Protein AF-A0A432H830-F1 (afdb_monomer)

Foldseek 3Di:
DDDDDDDDDDDDDDDDDDDDDDDDDDDDDDDDDDDDDDDDDDDDDDDDDDDDDDDDDDDDDDDDDDDDDDDDDDDDDDDDDDDDDDDDDDDDDDDDDDDDDDPPPPDPDQQQEAEAEEALQLFLLFAHQLLVQLLVCLVLPGAEYEHEHELFPQCVLVNLVNCVVSNHFYWYWYWADLQVPWIKIWTAQELLSLLLRLQLSQLRFQADDPPPPDDDDPPHDDRDDNLVSVLVRDDRIQIEGADLVSLVSNCVRNDDVNQLRYEYEDELPADDPVSVVVSVVSCVVSVHFYAYHFNAHDQDDDDVLLLLLSQCLVVVHASVVSVVLVVDPPRPDRRGDHHYDDRSVVSCVSCVVPVSNSVSSSVSVVRGDGDDLQDAAAFFQDDDDDPPDDLLNVLVVQLVQLQCVVPVDHDPVLVVLQVVLSVQCVVVVVSRVLVLLLVLVVVCVVVLKFKAKFDLCLLHSSCNSSPNHLHDNVVLVGDNLLQDDPVDPDDGAIEMAIAQVCLVVSVVVCCVVQHVQFKAFAKDQDAQFLLNLLLSLCSNNPHDPVLSVLLSVLDDPHDDPVDPDDAQCNSCPPPVSLVPDPDDPVVSVVSRVSSRSRGGRGNDIDGDQFKMWGGPGRCSSQARWRQDPVRGIYGSHHPVRVVSSSIDIYGRHNDLLSNLLSQLQVVCCVQPVDRDDLSPPDQADQLLLVCLLQLVQFLQFPQNDLLNSLLSVLQSQGGLLSLLLSSLQSDPQCVPPCVSNQQSCLSVVNDQLDALDPLCVVVCPSRSNAQRALQVQLVLLCSQLVDHSSVSSVLLVQLLVCLVVVPPVSLVVSLVVQLVSNVVVVDDSVSSNVVSVRSNSCSPRHHHSRNSSRRSSSSSSLSVSCSPPVLSSLQSCQQSVGGDWDPQVSLLSCVLVVAAEDFAALAPADPQWDQDSVSHIYGHLVLFPPDDPLLSVQSVVQDDAPDPLRSCVRSVDDLVSVLSCLLRCRHCVVVDASVLVNVQCVVSVVVVVVCVVPDDDDDPPDDDSVPPDDDGQDPLSSQVSNCVTNVYRRPDHNCVVVPVVCVVVQADDPVCLLVQAQHKHKHKFAFGDKDWDQDPQGIKIWTWGDDSNGIAIETEDRVCVVVVVCQVSVDDAMKMFIFHWHDDSSRIHGHGPDIHHRDDPVPPDDDPDDPDDDDDD

Sequence (1161 aa):
PMWTPCWCPRLRRLPPADRTRPAIPWIVLPTPPASDRPTSSGLPVATVSRGREGTPSRPLFLLEPTPSSRTPTSIVTERRNGLPPWLANRCSLPCCGSSFSDPRFVVTASRPLLLSLRSWGSMLRGLEPISRLIDEAAGQGWRSIVVAEYLDLGTIVEAARAAKRSELKLLAAAEVDDRCGRSVVAIACDRAGQEELNQLVSRRCLARGDDASCGQNPSQPEPFDLVESLCNGGRSLSLLVRDPMLARQLIDRLGPRSRSRILLEIDRLRDPIAREHRALDAAEQLGLAVIASSRIGMLQPVTRERLDLLESVRCVSTVDRIARDRKNPCAGSISPILAPIPTPDRWQRLYRDLPAALESAARIEREAMAVDFCSRRTIFPPFPVAAGQTPFGLLYEQCHRGLLRRYGSVSRAALERLATELHVIDTMGFVPYFLVVGDIVSEAHRLGIECAGRGSGAASIVSYALGITQVDPIAHRLRFERFLHPDRKDLPDIDIDLCWQGRDRIIDHVYRRYGEDRTAMICTRTALQIRSALREAARAHGLSPGDVDRLSRRLPHRTDGTSGGDSIAELLSGDPALAAISMSPAKRRELLEDAQWLRGRPHHRSIHPGGICIADRPIDQITAVERAARGIIITQFDMYSIEETGLIKIDLLGNRCVSEIGTVRDLIEQRSGKRLDIAAIPEHCDRTARLLQRGDTLGCFQLESPAMRSLLVQMKAGNAQETIQAVALIRPGPSAGGLKDAFCRRARGLEAPDPPHPALASLRGQQRGLLLYEENLMELVALVTGASLAAGDLLRRALARAVRSDSRAELQRLEDQFIADAIGQGFGAGEARQLWQQLQHFGRYSFNKAHAASYGLLAWRSAWLKTHHPAEFLCALFRHHAGMYPFAAFVGEARRLGVPLRLPCVERSADTFILEPDGAIRMPLAMILGSRQTSIESVFAARPFDSPEDLMRRTRIGMSELKEWILAGALDHFEIPRTRLLWRTHTRYRQLDATRGQATTGDLAGVVDEGPPLVELSPRKLLEQEIRLLGAGISAHPMQFHRDLRQRLGCITTREVPRRAGTTIRISGLRIASRHHRIQRGAMGFITIEDEYGTCEVTCFSSIWPRVRRVLLDGSGPLLVEGKVEERLGAMSVIAHSVSMLPIEGQTTEGPQQPGRAVHQ

Nearest PDB structures (foldseek):
  7pu7-assembly1_A  TM=8.489E-01  e=1.216E-60  Mycobacterium tuberculosis
  5lew-assembly1_A  TM=8.663E-01  e=2.156E-50  Mycobacterium tuberculosis H37Rv
  4iqj-assembly1_A  TM=7.258E-01  e=1.735E-56  Thermus aquaticus
  4jom-assembly1_A  TM=8.191E-01  e=8.743E-51  Escherichia coli K-12
  5fkv-assembly1_A  TM=7.712E-01  e=6.997E-53  Escherichia coli K-12

Solvent-accessible surface area (backbone atoms only — not comparable to full-atom values): 66270 Å² total; per-residue (Å²): 135,86,82,88,86,86,89,85,84,82,90,87,90,86,88,83,86,90,86,91,84,84,86,90,84,89,84,87,88,84,85,89,88,85,88,82,89,84,84,90,86,81,90,79,93,80,84,92,85,87,84,84,90,85,86,87,81,89,86,90,85,93,87,88,85,86,87,89,86,86,87,82,89,79,90,87,83,90,89,83,92,88,84,92,89,90,89,87,88,88,89,85,87,87,85,88,88,80,88,83,85,78,95,75,78,81,70,77,82,67,63,49,59,48,46,33,33,30,17,37,56,20,49,50,66,27,76,36,57,50,45,60,58,48,54,48,40,38,74,51,66,42,41,26,39,29,43,28,18,55,75,30,64,45,42,53,58,59,35,38,62,36,25,64,75,60,73,32,46,37,30,54,30,29,32,47,65,50,82,85,76,52,50,33,37,42,32,25,31,41,72,68,7,45,26,45,46,18,39,49,44,17,51,64,42,58,32,71,72,90,68,88,80,71,79,94,62,98,89,66,75,66,78,66,52,52,64,56,51,58,61,78,32,76,83,41,46,37,34,38,28,75,43,67,67,61,50,49,56,44,40,74,72,61,34,83,82,40,37,87,36,40,28,39,50,38,34,90,89,80,58,59,69,83,52,48,53,58,47,51,57,43,22,63,78,69,63,38,47,46,27,64,38,48,59,24,33,29,93,59,93,75,59,69,66,60,54,24,42,42,45,8,55,72,64,79,37,28,29,83,50,40,61,50,42,78,72,41,93,85,50,78,92,71,76,73,88,61,36,53,75,74,38,56,69,56,50,53,65,75,37,62,92,45,52,62,19,52,48,47,43,41,48,50,58,73,68,32,46,66,61,84,46,99,77,54,64,78,40,61,38,74,66,94,68,59,93,95,54,50,67,61,59,51,50,52,54,47,30,57,55,21,37,38,72,75,56,71,65,71,51,70,71,57,52,55,50,39,54,55,50,52,51,52,34,54,78,70,63,43,44,39,52,55,51,51,53,30,50,56,46,49,49,30,56,74,72,71,32,34,69,42,27,25,43,45,40,22,12,31,56,60,33,33,19,53,56,36,16,89,44,62,20,72,84,73,66,39,57,39,47,74,45,58,49,91,89,57,84,71,81,76,60,54,40,32,37,20,12,48,88,43,35,61,63,51,51,57,42,50,31,73,74,63,32,70,61,15,37,33,31,29,19,36,78,43,50,27,45,72,39,52,14,40,42,47,31,36,42,24,72,65,53,52,76,67,57,39,47,58,45,39,69,68,49,63,91,71,77,65,88,91,53,98,80,77,52,64,50,67,69,44,62,90,37,64,66,63,68,72,44,100,61,57,73,63,61,54,48,49,42,32,52,47,14,52,69,40,41,66,44,43,64,46,77,42,77,36,78,30,33,33,34,44,39,77,51,56,34,36,53,78,43,32,34,31,51,43,98,86,69,51,49,24,30,50,32,29,71,87,42,39,53,50,62,17,48,49,66,40,31,58,26,60,28,47,60,44,30,25,56,41,44,24,30,52,45,44,19,74,75,67,81,46,76,64,65,75,82,75,57,69,60,67,43,72,72,36,18,57,37,36,39,68,33,69,26,74,63,19,47,92,38,47,44,72,69,40,19,38,44,30,23,32,35,52,29,49,36,26,72,46,37,17,49,48,69,56,53,76,42,77,57,41,65,69,71,53,51,48,59,53,48,23,32,25,63,65,69,75,38,82,40,61,41,96,45,79,90,44,53,82,49,17,79,85,51,46,24,52,83,61,33,46,64,51,53,12,51,49,42,17,71,45,43,72,46,51,53,52,55,16,40,52,50,49,52,50,50,38,46,26,60,74,70,67,33,61,71,57,48,49,56,53,48,54,50,53,35,52,35,13,43,75,65,70,45,52,77,69,53,38,48,53,56,46,56,46,52,61,60,38,48,78,58,48,33,59,54,30,30,24,43,39,52,11,48,51,22,39,50,40,39,40,40,46,64,76,38,49,47,42,33,49,36,22,33,62,59,59,65,40,59,92,64,52,70,40,55,56,51,52,47,32,59,73,72,70,36,50,71,40,66,24,31,73,81,78,35,47,88,45,48,41,73,45,98,89,48,33,33,33,33,17,54,76,54,38,60,78,62,48,71,70,45,54,50,34,37,69,76,54,63,78,65,95,43,76,66,49,44,44,69,75,39,62,57,52,70,71,44,51,51,43,37,42,58,45,38,23,54,51,88,72,74,56,55,64,60,57,47,52,51,52,52,56,55,51,47,56,50,57,62,60,47,74,80,53,99,71,96,71,82,86,77,88,70,68,90,77,63,74,96,73,84,68,74,50,74,67,58,44,41,56,34,23,36,71,29,57,62,26,45,70,96,48,61,77,59,65,88,40,47,71,59,34,54,75,70,59,37,51,58,59,80,48,49,83,81,37,59,76,36,77,46,35,37,57,24,38,73,62,44,74,53,76,48,80,51,99,83,43,48,29,33,39,36,34,29,34,47,91,77,40,67,45,45,34,40,28,50,44,92,47,23,71,62,40,53,47,50,70,72,79,54,88,71,43,33,31,36,36,25,36,26,43,66,55,66,86,24,69,34,30,44,45,78,45,64,45,68,51,82,59,93,91,68,76,70,77,72,85,77,75,88,74,81,90,72,91,132

Radius of gyration: 38.71 Å; Cα contacts (8 Å, |Δi|>4): 1851; chains: 1; bounding box: 105×106×134 Å

Mean predicted aligned error: 12.81 Å

Structure (mmCIF, N/CA/C/O backbone):
data_AF-A0A432H830-F1
#
_entry.id   AF-A0A432H830-F1
#
loop_
_atom_site.group_PDB
_atom_site.id
_atom_site.type_symbol
_atom_site.label_atom_id
_atom_site.label_alt_id
_atom_site.label_comp_id
_atom_site.label_asym_id
_atom_site.label_entity_id
_atom_site.label_seq_id
_atom_site.pdbx_PDB_ins_code
_atom_site.Cartn_x
_atom_site.Cartn_y
_atom_site.Cartn_z
_atom_site.occupancy
_atom_site.B_iso_or_equiv
_atom_site.auth_seq_id
_atom_site.auth_comp_id
_atom_site.auth_asym_id
_atom_site.auth_atom_id
_atom_site.pdbx_PDB_model_num
ATOM 1 N N . PRO A 1 1 ? -46.496 -8.179 -18.570 1.00 26.42 1 PRO A N 1
ATOM 2 C CA . PRO A 1 1 ? -46.035 -8.082 -19.979 1.00 26.42 1 PRO A CA 1
ATOM 3 C C . PRO A 1 1 ? -44.658 -8.760 -20.129 1.00 26.42 1 PRO A C 1
ATOM 5 O O . PRO A 1 1 ? -43.700 -8.300 -19.525 1.00 26.42 1 PRO A O 1
ATOM 8 N N . MET A 1 2 ? -44.539 -9.967 -20.693 1.00 22.11 2 MET A N 1
ATOM 9 C CA . MET A 1 2 ? -44.842 -10.355 -22.088 1.00 22.11 2 MET A CA 1
ATOM 10 C C . MET A 1 2 ? -44.015 -9.547 -23.113 1.00 22.11 2 MET A C 1
ATOM 12 O O . MET A 1 2 ? -44.051 -8.325 -23.043 1.00 22.11 2 MET A O 1
ATOM 16 N N . TRP A 1 3 ? -43.289 -10.150 -24.067 1.00 21.94 3 TRP A N 1
ATOM 17 C CA . TRP A 1 3 ? -43.213 -11.577 -24.455 1.00 21.94 3 TRP A CA 1
ATOM 18 C C . TRP A 1 3 ? -41.838 -11.971 -25.043 1.00 21.94 3 TRP A C 1
ATOM 20 O O . TRP A 1 3 ? -40.965 -11.132 -25.242 1.00 21.94 3 TRP A O 1
ATOM 30 N N . THR A 1 4 ? -41.664 -13.272 -25.289 1.00 24.34 4 THR A N 1
ATOM 31 C CA . THR A 1 4 ? -40.488 -13.940 -25.886 1.00 24.34 4 THR A CA 1
ATOM 32 C C . THR A 1 4 ? -40.336 -13.639 -27.396 1.00 24.34 4 THR A C 1
ATOM 34 O O . THR A 1 4 ? -41.284 -13.152 -28.013 1.00 24.34 4 THR A O 1
ATOM 37 N N . PRO A 1 5 ? -39.187 -13.966 -28.029 1.00 35.09 5 PRO A N 1
ATOM 38 C CA . PRO A 1 5 ? -39.113 -15.272 -28.704 1.00 35.09 5 PRO A CA 1
ATOM 39 C C . PRO A 1 5 ? -37.775 -16.025 -28.542 1.00 35.09 5 PRO A C 1
ATOM 41 O O . PRO A 1 5 ? -36.713 -15.445 -28.336 1.00 35.09 5 PRO A O 1
ATOM 44 N N . CYS A 1 6 ? -37.840 -17.352 -28.664 1.00 21.75 6 CYS A N 1
ATOM 45 C CA . CYS A 1 6 ? -36.680 -18.245 -28.791 1.00 21.75 6 CYS A CA 1
ATOM 46 C C . CYS A 1 6 ? -36.353 -18.503 -30.276 1.00 21.75 6 CYS A C 1
ATOM 48 O O . CYS A 1 6 ? -37.133 -18.114 -31.137 1.00 21.75 6 CYS A O 1
ATOM 50 N N . TRP A 1 7 ? -35.313 -19.295 -30.566 1.00 21.91 7 TRP A N 1
ATOM 51 C CA . TRP A 1 7 ? -35.449 -20.518 -31.388 1.00 21.91 7 TRP A CA 1
ATOM 52 C C . TRP A 1 7 ? -34.262 -21.471 -31.145 1.00 21.91 7 TRP A C 1
ATOM 54 O O . TRP A 1 7 ? -33.253 -21.077 -30.565 1.00 21.91 7 TRP A O 1
ATOM 64 N N . CYS A 1 8 ? -34.414 -22.752 -31.499 1.00 22.39 8 CYS A N 1
ATOM 65 C CA . CYS A 1 8 ? -33.471 -23.831 -31.170 1.00 22.39 8 CYS A CA 1
ATOM 66 C C . CYS A 1 8 ? -33.657 -25.034 -32.122 1.00 22.39 8 CYS A C 1
ATOM 68 O O . CYS A 1 8 ? -34.808 -25.381 -32.403 1.00 22.39 8 CYS A O 1
ATOM 70 N N . PRO A 1 9 ? -32.588 -25.730 -32.563 1.00 28.80 9 PRO A N 1
ATOM 71 C CA . PRO A 1 9 ? -32.686 -27.045 -33.188 1.00 28.80 9 PRO A CA 1
ATOM 72 C C . PRO A 1 9 ? -32.330 -28.207 -32.237 1.00 28.80 9 PRO A C 1
ATOM 74 O O . PRO A 1 9 ? -31.299 -28.237 -31.570 1.00 28.80 9 PRO A O 1
ATOM 77 N N . ARG A 1 10 ? -33.217 -29.206 -32.245 1.00 23.28 10 ARG A N 1
ATOM 78 C CA . ARG A 1 10 ? -33.180 -30.501 -31.534 1.00 23.28 10 ARG A CA 1
ATOM 79 C C . ARG A 1 10 ? -31.910 -31.322 -31.863 1.00 23.28 10 ARG A C 1
ATOM 81 O O . ARG A 1 10 ? -31.461 -31.306 -32.999 1.00 23.28 10 ARG A O 1
ATOM 88 N N . LEU A 1 11 ? -31.264 -32.011 -30.911 1.00 24.52 11 LEU A N 1
ATOM 89 C CA . LEU A 1 11 ? -31.640 -33.313 -30.307 1.00 24.52 11 LEU A CA 1
ATOM 90 C C . LEU A 1 11 ? -31.808 -34.482 -31.311 1.00 24.52 11 LEU A C 1
ATOM 92 O O . LEU A 1 11 ? -32.831 -34.521 -31.994 1.00 24.52 11 LEU A O 1
ATOM 96 N N . ARG A 1 12 ? -30.919 -35.504 -31.264 1.00 24.02 12 ARG A N 1
ATOM 97 C CA . ARG A 1 12 ? -31.239 -36.947 -31.013 1.00 24.02 12 ARG A CA 1
ATOM 98 C C . ARG A 1 12 ? -30.065 -37.938 -31.263 1.00 24.02 12 ARG A C 1
ATOM 100 O O . ARG A 1 12 ? -29.185 -37.664 -32.062 1.00 24.02 12 ARG A O 1
ATOM 107 N N . ARG A 1 13 ? -30.198 -39.139 -30.659 1.00 24.23 13 ARG A N 1
ATOM 108 C CA . ARG A 1 13 ? -29.487 -40.438 -30.867 1.00 24.23 13 ARG A CA 1
ATOM 109 C C . ARG A 1 13 ? -28.076 -40.646 -30.264 1.00 24.23 13 ARG A C 1
ATOM 111 O O . ARG A 1 13 ? -27.069 -40.415 -30.914 1.00 24.23 13 ARG A O 1
ATOM 118 N N . LEU A 1 14 ? -28.061 -41.310 -29.101 1.00 35.00 14 LEU A N 1
ATOM 119 C CA . LEU A 1 14 ? -27.130 -42.398 -28.743 1.00 35.00 14 LEU A CA 1
ATOM 120 C C . LEU A 1 14 ? -27.963 -43.587 -28.224 1.00 35.00 14 LEU A C 1
ATOM 122 O O . LEU A 1 14 ? -28.875 -43.366 -27.423 1.00 35.00 14 LEU A O 1
ATOM 126 N N . PRO A 1 15 ? -27.756 -44.802 -28.759 1.00 32.00 15 PRO A N 1
ATOM 127 C CA . PRO A 1 15 ? -27.779 -46.041 -27.947 1.00 32.00 15 PRO A CA 1
ATOM 128 C C . PRO A 1 15 ? -26.828 -47.153 -28.492 1.00 32.00 15 PRO A C 1
ATOM 130 O O . PRO A 1 15 ? -26.396 -47.037 -29.639 1.00 32.00 15 PRO A O 1
ATOM 133 N N . PRO A 1 16 ? -26.628 -48.312 -27.816 1.00 41.44 16 PRO A N 1
ATOM 134 C CA . PRO A 1 16 ? -26.633 -48.621 -26.370 1.00 41.44 16 PRO A CA 1
ATOM 135 C C . PRO A 1 16 ? -25.470 -49.583 -25.938 1.00 41.44 16 PRO A C 1
ATOM 137 O O . PRO A 1 16 ? -24.534 -49.804 -26.696 1.00 41.44 16 PRO A O 1
ATOM 140 N N . ALA A 1 17 ? -25.635 -50.222 -24.762 1.00 26.23 17 ALA A N 1
ATOM 141 C CA . ALA A 1 17 ? -24.932 -51.389 -24.170 1.00 26.23 17 ALA A CA 1
ATOM 142 C C . ALA A 1 17 ? -23.638 -51.107 -23.360 1.00 26.23 17 ALA A C 1
ATOM 144 O O . ALA A 1 17 ? -22.784 -50.354 -23.809 1.00 26.23 17 ALA A O 1
ATOM 145 N N . ASP A 1 18 ? -23.495 -51.509 -22.079 1.00 28.81 18 ASP A N 1
ATOM 146 C CA . ASP A 1 18 ? -23.603 -52.833 -21.385 1.00 28.81 18 ASP A CA 1
ATOM 147 C C . ASP A 1 18 ? -22.405 -53.765 -21.681 1.00 28.81 18 ASP A C 1
ATOM 149 O O . ASP A 1 18 ? -22.086 -53.963 -22.846 1.00 28.81 18 ASP A O 1
ATOM 153 N N . ARG A 1 19 ? -21.697 -54.408 -20.727 1.00 27.94 19 ARG A N 1
ATOM 154 C CA . ARG A 1 19 ? -21.767 -54.567 -19.240 1.00 27.94 19 ARG A CA 1
ATOM 155 C C . ARG A 1 19 ? -20.314 -54.609 -18.681 1.00 27.94 19 ARG A C 1
ATOM 157 O O . ARG A 1 19 ? -19.398 -54.821 -19.462 1.00 27.94 19 ARG A O 1
ATOM 164 N N . THR A 1 20 ? -20.009 -54.365 -17.396 1.00 29.02 20 THR A N 1
ATOM 165 C CA . THR A 1 20 ? -20.283 -55.263 -16.246 1.00 29.02 20 THR A CA 1
ATOM 166 C C . THR A 1 20 ? -20.459 -54.565 -14.877 1.00 29.02 20 THR A C 1
ATOM 168 O O . THR A 1 20 ? -19.831 -53.565 -14.548 1.00 29.02 20 THR A O 1
ATOM 171 N N . ARG A 1 21 ? -21.324 -55.176 -14.055 1.00 31.95 21 ARG A N 1
ATOM 172 C CA . ARG A 1 21 ? -21.550 -55.049 -12.590 1.00 31.95 21 ARG A CA 1
ATOM 173 C C . ARG A 1 21 ? -21.401 -56.481 -11.996 1.00 31.95 21 ARG A C 1
ATOM 175 O O . ARG A 1 21 ? -21.403 -57.392 -12.830 1.00 31.95 21 ARG A O 1
ATOM 182 N N . PRO A 1 22 ? -21.276 -56.759 -10.669 1.00 36.97 22 PRO A N 1
ATOM 183 C CA . PRO A 1 22 ? -21.898 -56.141 -9.467 1.00 36.97 22 PRO A CA 1
ATOM 184 C C . PRO A 1 22 ? -20.869 -55.552 -8.460 1.00 36.97 22 PRO A C 1
ATOM 186 O O . PRO A 1 22 ? -19.676 -55.692 -8.689 1.00 36.97 22 PRO A O 1
ATOM 189 N N . ALA A 1 23 ? -21.170 -54.777 -7.400 1.00 26.16 23 ALA A N 1
ATOM 190 C CA . ALA A 1 23 ? -22.341 -54.543 -6.516 1.00 26.16 23 ALA A CA 1
ATOM 191 C C . ALA A 1 23 ? -22.430 -55.436 -5.246 1.00 26.16 23 ALA A C 1
ATOM 193 O O . ALA A 1 23 ? -21.997 -56.579 -5.305 1.00 26.16 23 ALA A O 1
ATOM 194 N N . ILE A 1 24 ? -23.080 -54.903 -4.178 1.00 27.16 24 ILE A N 1
ATOM 195 C CA . ILE A 1 24 ? -23.440 -55.493 -2.844 1.00 27.16 24 ILE A CA 1
ATOM 196 C C . ILE A 1 24 ? -22.417 -55.219 -1.698 1.00 27.16 24 ILE A C 1
ATOM 198 O O . ILE A 1 24 ? -21.245 -55.528 -1.884 1.00 27.16 24 ILE A O 1
ATOM 202 N N . PRO A 1 25 ? -22.821 -54.744 -0.483 1.00 35.50 25 PRO A N 1
ATOM 203 C CA . PRO A 1 25 ? -23.998 -53.931 -0.107 1.00 35.50 25 PRO A CA 1
ATOM 204 C C . PRO A 1 25 ? -23.696 -52.804 0.938 1.00 35.50 25 PRO A C 1
ATOM 206 O O . PRO A 1 25 ? -22.551 -52.519 1.271 1.00 35.50 25 PRO A O 1
ATOM 209 N N . TRP A 1 26 ? -24.745 -52.184 1.500 1.00 28.48 26 TRP A N 1
ATOM 210 C CA . TRP A 1 26 ? -24.748 -51.568 2.848 1.00 28.48 26 TRP A CA 1
ATOM 211 C C . TRP A 1 26 ? -25.329 -52.568 3.871 1.00 28.48 26 TRP A C 1
ATOM 213 O O . TRP A 1 26 ? -26.108 -53.410 3.434 1.00 28.48 26 TRP A O 1
ATOM 223 N N . ILE A 1 27 ? -25.065 -52.420 5.189 1.00 25.41 27 ILE A N 1
ATOM 224 C CA . ILE A 1 27 ? -26.057 -52.572 6.299 1.00 25.41 27 ILE A CA 1
ATOM 225 C C . ILE A 1 27 ? -25.444 -52.359 7.715 1.00 25.41 27 ILE A C 1
ATOM 227 O O . ILE A 1 27 ? -24.438 -52.962 8.059 1.00 25.41 27 ILE A O 1
ATOM 231 N N . VAL A 1 28 ? -26.098 -51.473 8.487 1.00 25.58 28 VAL A N 1
ATOM 232 C CA . VAL A 1 28 ? -26.430 -51.438 9.944 1.00 25.58 28 VAL A CA 1
ATOM 233 C C . VAL A 1 28 ? -25.463 -51.972 11.037 1.00 25.58 28 VAL A C 1
ATOM 235 O O . VAL A 1 28 ? -24.939 -53.077 10.976 1.00 25.58 28 VAL A O 1
ATOM 238 N N . LEU A 1 29 ? -25.364 -51.199 12.134 1.00 36.84 29 LEU A N 1
ATOM 239 C CA . LEU A 1 29 ? -24.757 -51.541 13.439 1.00 36.84 29 LEU A CA 1
ATOM 240 C C . LEU A 1 29 ? -25.632 -52.464 14.317 1.00 36.84 29 LEU A C 1
ATOM 242 O O . LEU A 1 29 ? -26.826 -52.196 14.461 1.00 36.84 29 LEU A O 1
ATOM 246 N N . PRO A 1 30 ? -25.022 -53.394 15.071 1.00 30.17 30 PRO A N 1
ATOM 247 C CA . PRO A 1 30 ? -25.557 -53.853 16.357 1.00 30.17 30 PRO A CA 1
ATOM 248 C C . PRO A 1 30 ? -24.562 -53.689 17.527 1.00 30.17 30 PRO A C 1
ATOM 250 O O . PRO A 1 30 ? -23.355 -53.548 17.332 1.00 30.17 30 PRO A O 1
ATOM 253 N N . THR A 1 31 ? -25.079 -53.733 18.758 1.00 30.42 31 THR A N 1
ATOM 254 C CA . THR A 1 31 ? -24.298 -53.821 20.013 1.00 30.42 31 THR A CA 1
ATOM 255 C C . THR A 1 31 ? -24.482 -55.230 20.656 1.00 30.42 31 THR A C 1
ATOM 257 O O . THR A 1 31 ? -24.790 -56.156 19.905 1.00 30.42 31 THR A O 1
ATOM 260 N N . PRO A 1 32 ? -24.135 -55.523 21.931 1.00 49.28 32 PRO A N 1
ATOM 261 C CA . PRO A 1 32 ? -23.102 -56.521 22.239 1.00 49.28 32 PRO A CA 1
ATOM 262 C C . PRO A 1 32 ? -23.608 -57.805 22.944 1.00 49.28 32 PRO A C 1
ATOM 264 O O . PRO A 1 32 ? -24.744 -57.858 23.413 1.00 49.28 32 PRO A O 1
ATOM 267 N N . PRO A 1 33 ? -22.726 -58.804 23.142 1.00 38.34 33 PRO A N 1
ATOM 268 C CA . PRO A 1 33 ? -22.822 -59.772 24.242 1.00 38.34 33 PRO A CA 1
ATOM 269 C C . PRO A 1 33 ? -21.595 -59.726 25.191 1.00 38.34 33 PRO A C 1
ATOM 271 O O . PRO A 1 33 ? -20.661 -58.954 24.976 1.00 38.34 33 PRO A O 1
ATOM 274 N N . ALA A 1 34 ? -21.603 -60.535 26.260 1.00 26.95 34 ALA A N 1
ATOM 275 C CA . ALA A 1 34 ? -20.594 -60.540 27.336 1.00 26.95 34 ALA A CA 1
ATOM 276 C C . ALA A 1 34 ? -20.341 -61.956 27.926 1.00 26.95 34 ALA A C 1
ATOM 278 O O . ALA A 1 34 ? -20.908 -62.929 27.429 1.00 26.95 34 ALA A O 1
ATOM 279 N N . SER A 1 35 ? -19.564 -62.028 29.026 1.00 29.42 35 SER A N 1
ATOM 280 C CA . SER A 1 35 ? -19.048 -63.210 29.777 1.00 29.42 35 SER A CA 1
ATOM 281 C C . SER A 1 35 ? -17.654 -63.719 29.318 1.00 29.42 35 SER A C 1
ATOM 283 O O . SER A 1 35 ? -17.295 -63.521 28.163 1.00 29.42 35 SER A O 1
ATOM 285 N N . ASP A 1 36 ? -16.775 -64.278 30.173 1.00 29.36 36 ASP A N 1
ATOM 286 C CA . ASP A 1 36 ? -16.949 -64.716 31.576 1.00 29.36 36 ASP A CA 1
ATOM 287 C C . ASP A 1 36 ? -15.694 -64.552 32.493 1.00 29.36 36 ASP A C 1
ATOM 289 O O . ASP A 1 36 ? -14.570 -64.537 32.007 1.00 29.36 36 ASP A O 1
ATOM 293 N N . ARG A 1 37 ? -15.974 -64.430 33.811 1.00 29.86 37 ARG A N 1
ATOM 294 C CA . ARG A 1 37 ? -15.284 -64.753 35.114 1.00 29.86 37 ARG A CA 1
ATOM 295 C C . ARG A 1 37 ? -13.792 -65.224 35.213 1.00 29.86 37 ARG A C 1
ATOM 297 O O . ARG A 1 37 ? -13.242 -65.637 34.202 1.00 29.86 37 ARG A O 1
ATOM 304 N N . PRO A 1 38 ? -13.143 -65.294 36.427 1.00 45.59 38 PRO A N 1
ATOM 305 C CA . PRO A 1 38 ? -13.678 -65.216 37.817 1.00 45.59 38 PRO A CA 1
ATOM 306 C C . PRO A 1 38 ? -12.892 -64.384 38.897 1.00 45.59 38 PRO A C 1
ATOM 308 O O . PRO A 1 38 ? -11.791 -63.898 38.675 1.00 45.59 38 PRO A O 1
ATOM 311 N N . THR A 1 39 ? -13.448 -64.387 40.131 1.00 28.30 39 THR A N 1
ATOM 312 C CA . THR A 1 39 ? -12.820 -64.292 41.496 1.00 28.30 39 THR A CA 1
ATOM 313 C C . THR A 1 39 ? -12.255 -62.979 42.098 1.00 28.30 39 THR A C 1
ATOM 315 O O . THR A 1 39 ? -11.286 -62.437 41.593 1.00 28.30 39 THR A O 1
ATOM 318 N N . SER A 1 40 ? -12.790 -62.624 43.296 1.00 26.91 40 SER A N 1
ATOM 319 C CA . SER A 1 40 ? -12.201 -61.908 44.479 1.00 26.91 40 SER A CA 1
ATOM 320 C C . SER A 1 40 ? -11.441 -60.572 44.302 1.00 26.91 40 SER A C 1
ATOM 322 O O . SER A 1 40 ? -10.619 -60.447 43.412 1.00 26.91 40 SER A O 1
ATOM 324 N N . SER A 1 41 ? -11.523 -59.552 45.172 1.00 29.81 41 SER A N 1
ATOM 325 C CA . SER A 1 41 ? -12.287 -59.237 46.412 1.00 29.81 41 SER A CA 1
ATOM 326 C C . SER A 1 41 ? -11.965 -57.767 46.797 1.00 29.81 41 SER A C 1
ATOM 328 O O . SER A 1 41 ? -10.862 -57.331 46.496 1.00 29.81 41 SER A O 1
ATOM 330 N N . GLY A 1 42 ? -12.763 -56.944 47.491 1.00 26.48 42 GLY A N 1
ATOM 331 C CA . GLY A 1 42 ? -14.138 -57.043 47.998 1.00 26.48 42 GLY A CA 1
ATOM 332 C C . GLY A 1 42 ? -14.412 -55.949 49.062 1.00 26.48 42 GLY A C 1
ATOM 333 O O . GLY A 1 42 ? -13.635 -55.853 50.000 1.00 26.48 42 GLY A O 1
ATOM 334 N N . LEU A 1 43 ? -15.531 -55.202 48.939 1.00 29.83 43 LEU A N 1
ATOM 335 C CA . LEU A 1 43 ? -16.131 -54.249 49.920 1.00 29.83 43 LEU A CA 1
ATOM 336 C C . LEU A 1 43 ? -15.306 -52.987 50.341 1.00 29.83 43 LEU A C 1
ATOM 338 O O . LEU A 1 43 ? -14.083 -53.041 50.380 1.00 29.83 43 LEU A O 1
ATOM 342 N N . PRO A 1 44 ? -15.941 -51.873 50.795 1.00 42.62 44 PRO A N 1
ATOM 343 C CA . PRO A 1 44 ? -17.242 -51.311 50.386 1.00 42.62 44 PRO A CA 1
ATOM 344 C C . PRO A 1 44 ? -17.280 -49.757 50.186 1.00 42.62 44 PRO A C 1
ATOM 346 O O . PRO A 1 44 ? -16.479 -49.024 50.747 1.00 42.62 44 PRO A O 1
ATOM 349 N N . VAL A 1 45 ? -18.261 -49.283 49.390 1.00 28.55 45 VAL A N 1
ATOM 350 C CA . VAL A 1 45 ? -19.310 -48.241 49.661 1.00 28.55 45 VAL A CA 1
ATOM 351 C C . VAL A 1 45 ? -19.001 -47.030 50.595 1.00 28.55 45 VAL A C 1
ATOM 353 O O . VAL A 1 45 ? -18.413 -47.218 51.647 1.00 28.55 45 VAL A O 1
ATOM 356 N N . ALA A 1 46 ? -19.583 -45.817 50.489 1.00 27.84 46 ALA A N 1
ATOM 357 C CA . ALA A 1 46 ? -20.024 -44.872 49.432 1.00 27.84 46 ALA A CA 1
ATOM 358 C C . ALA A 1 46 ? -20.874 -43.729 50.082 1.00 27.84 46 ALA A C 1
ATOM 360 O O . ALA A 1 46 ? -21.430 -43.901 51.159 1.00 27.84 46 ALA A O 1
ATOM 361 N N . THR A 1 47 ? -21.028 -42.589 49.391 1.00 27.66 47 THR A N 1
ATOM 362 C CA . THR A 1 47 ? -22.172 -41.626 49.447 1.00 27.66 47 THR A CA 1
ATOM 363 C C . THR A 1 47 ? -22.807 -41.134 50.781 1.00 27.66 47 THR A C 1
ATOM 365 O O . THR A 1 47 ? -23.721 -41.752 51.309 1.00 27.66 47 THR A O 1
ATOM 368 N N . VAL A 1 48 ? -22.517 -39.862 51.118 1.00 30.56 48 VAL A N 1
ATOM 369 C CA . VAL A 1 48 ? -23.482 -38.721 51.225 1.00 30.56 48 VAL A CA 1
ATOM 370 C C . VAL A 1 48 ? -24.585 -38.658 52.331 1.00 30.56 48 VAL A C 1
ATOM 372 O O . VAL A 1 48 ? -25.595 -39.353 52.281 1.00 30.56 48 VAL A O 1
ATOM 375 N N . SER A 1 49 ? -24.497 -37.574 53.136 1.00 29.23 49 SER A N 1
ATOM 376 C CA . SER A 1 49 ? -25.566 -36.696 53.715 1.00 29.23 49 SER A CA 1
ATOM 377 C C . SER A 1 49 ? -25.888 -36.697 55.232 1.00 29.23 49 SER A C 1
ATOM 379 O O . SER A 1 49 ? -25.933 -37.735 55.878 1.00 29.23 49 SER A O 1
ATOM 381 N N . ARG A 1 50 ? -26.247 -35.483 55.723 1.00 28.77 50 ARG A N 1
ATOM 382 C CA . ARG A 1 50 ? -26.744 -35.079 57.074 1.00 28.77 50 ARG A CA 1
ATOM 383 C C . ARG A 1 50 ? -25.704 -35.160 58.223 1.00 28.77 50 ARG A C 1
ATOM 385 O O . ARG A 1 50 ? -24.870 -36.047 58.218 1.00 28.77 50 ARG A O 1
ATOM 392 N N . GLY A 1 51 ? -25.694 -34.283 59.241 1.00 25.75 51 GLY A N 1
ATOM 393 C CA . GLY A 1 51 ? -26.385 -32.990 59.434 1.00 25.75 51 GLY A CA 1
ATOM 394 C C . GLY A 1 51 ? -26.361 -32.473 60.899 1.00 25.75 51 GLY A C 1
ATOM 395 O O . GLY A 1 51 ? -26.321 -33.288 61.810 1.00 25.75 51 GLY A O 1
ATOM 396 N N . ARG A 1 52 ? -26.496 -31.140 61.083 1.00 28.36 52 ARG A N 1
ATOM 397 C CA . ARG A 1 52 ? -26.732 -30.342 62.329 1.00 28.36 52 ARG A CA 1
ATOM 398 C C . ARG A 1 52 ? -25.591 -29.985 63.323 1.00 28.36 52 ARG A C 1
ATOM 400 O O . ARG A 1 52 ? -24.972 -30.847 63.920 1.00 28.36 52 ARG A O 1
ATOM 407 N N . GLU A 1 53 ? -25.487 -28.659 63.536 1.00 30.08 53 GLU A N 1
ATOM 408 C CA . GLU A 1 53 ? -25.456 -27.873 64.804 1.00 30.08 53 GLU A CA 1
ATOM 409 C C . GLU A 1 53 ? -24.376 -28.113 65.898 1.00 30.08 53 GLU A C 1
ATOM 411 O O . GLU A 1 53 ? -24.198 -29.214 66.402 1.00 30.08 53 GLU A O 1
ATOM 416 N N . GLY A 1 54 ? -23.716 -27.020 66.343 1.00 26.72 54 GLY A N 1
ATOM 417 C CA . GLY A 1 54 ? -22.734 -27.015 67.450 1.00 26.72 54 GLY A CA 1
ATOM 418 C C . GLY A 1 54 ? -21.954 -25.692 67.652 1.00 26.72 54 GLY A C 1
ATOM 419 O O . GLY A 1 54 ? -20.808 -25.571 67.237 1.00 26.72 54 GLY A O 1
ATOM 420 N N . THR A 1 55 ? -22.569 -24.684 68.282 1.00 30.33 55 THR A N 1
ATOM 421 C CA . THR A 1 55 ? -21.953 -23.417 68.786 1.00 30.33 55 THR A CA 1
ATOM 422 C C . THR A 1 55 ? -21.147 -23.638 70.097 1.00 30.33 55 THR A C 1
ATOM 424 O O . THR A 1 55 ? -21.450 -24.650 70.729 1.00 30.33 55 THR A O 1
ATOM 427 N N . PRO A 1 56 ? -20.221 -22.748 70.594 1.00 42.31 56 PRO A N 1
ATOM 428 C CA . PRO A 1 56 ? -20.389 -21.273 70.623 1.00 42.31 56 PRO A CA 1
ATOM 429 C C . PRO A 1 56 ? -19.161 -20.286 70.679 1.00 42.31 56 PRO A C 1
ATOM 431 O O . PRO A 1 56 ? -18.065 -20.591 71.125 1.00 42.31 56 PRO A O 1
ATOM 434 N N . SER A 1 57 ? -19.440 -19.028 70.289 1.00 27.27 57 SER A N 1
ATOM 435 C CA . SER A 1 57 ? -19.032 -17.705 70.858 1.00 27.27 57 SER A CA 1
ATOM 436 C C . SER A 1 57 ? -17.596 -17.303 71.330 1.00 27.27 57 SER A C 1
ATOM 438 O O . SER A 1 57 ? -17.211 -17.656 72.437 1.00 27.27 57 SER A O 1
ATOM 440 N N . ARG A 1 58 ? -17.030 -16.269 70.647 1.00 29.30 58 ARG A N 1
ATOM 441 C CA . ARG A 1 58 ? -16.442 -14.974 71.170 1.00 29.30 58 ARG A CA 1
ATOM 442 C C . ARG A 1 58 ? -15.217 -14.994 72.146 1.00 29.30 58 ARG A C 1
ATOM 444 O O . ARG A 1 58 ? -14.853 -16.074 72.586 1.00 29.30 58 ARG A O 1
ATOM 451 N N . PRO A 1 59 ? -14.575 -13.840 72.523 1.00 45.16 59 PRO A N 1
ATOM 452 C CA . PRO A 1 59 ? -14.780 -12.408 72.178 1.00 45.16 59 PRO A CA 1
ATOM 453 C C . PRO A 1 59 ? -13.515 -11.640 71.657 1.00 45.16 59 PRO A C 1
ATOM 455 O O . PRO A 1 59 ? -12.516 -12.243 71.285 1.00 45.16 59 PRO A O 1
ATOM 458 N N . LEU A 1 60 ? -13.581 -10.293 71.620 1.00 27.58 60 LEU A N 1
ATOM 459 C CA . LEU A 1 60 ? -12.492 -9.323 71.343 1.00 27.58 60 LEU A CA 1
ATOM 460 C C . LEU A 1 60 ? -11.751 -8.896 72.634 1.00 27.58 60 LEU A C 1
ATOM 462 O O . LEU A 1 60 ? -12.389 -8.912 73.677 1.00 27.58 60 LEU A O 1
ATOM 466 N N . PHE A 1 61 ? -10.517 -8.368 72.523 1.00 25.41 61 PHE A N 1
ATOM 467 C CA . PHE A 1 61 ? -9.983 -7.087 73.082 1.00 25.41 61 PHE A CA 1
ATOM 468 C C . PHE A 1 61 ? -8.634 -6.810 72.337 1.00 25.41 61 PHE A C 1
ATOM 470 O O . PHE A 1 61 ? -7.943 -7.776 72.035 1.00 25.41 61 PHE A O 1
ATOM 477 N N . LEU A 1 62 ? -8.238 -5.647 71.780 1.00 26.16 62 LEU A N 1
ATOM 478 C CA . LEU A 1 62 ? -8.162 -4.218 72.177 1.00 26.16 62 LEU A CA 1
ATOM 479 C C . LEU A 1 62 ? -6.939 -3.879 73.071 1.00 26.16 62 LEU A C 1
ATOM 481 O O . LEU A 1 62 ? -6.972 -4.214 74.250 1.00 26.16 62 LEU A O 1
ATOM 485 N N . LEU A 1 63 ? -5.914 -3.194 72.515 1.00 24.95 63 LEU A N 1
ATOM 486 C CA . LEU A 1 63 ? -5.174 -2.025 73.070 1.00 24.95 63 LEU A CA 1
ATOM 487 C C . LEU A 1 63 ? -3.799 -1.759 72.395 1.00 24.95 63 LEU A C 1
ATOM 489 O O . LEU A 1 63 ? -3.064 -2.675 72.043 1.00 24.95 63 LEU A O 1
ATOM 493 N N . GLU A 1 64 ? -3.477 -0.469 72.260 1.00 29.08 64 GLU A N 1
ATOM 494 C CA . GLU A 1 64 ? -2.162 0.147 71.955 1.00 29.08 64 GLU A CA 1
ATOM 495 C C . GLU A 1 64 ? -1.368 0.395 73.283 1.00 29.08 64 GLU A C 1
ATOM 497 O O . GLU A 1 64 ? -1.990 0.187 74.331 1.00 29.08 64 GLU A O 1
ATOM 502 N N . PRO A 1 65 ? -0.073 0.841 73.343 1.00 38.03 65 PRO A N 1
ATOM 503 C CA . PRO A 1 65 ? 0.521 1.903 72.506 1.00 38.03 65 PRO A CA 1
ATOM 504 C C . PRO A 1 65 ? 2.055 1.846 72.193 1.00 38.03 65 PRO A C 1
ATOM 506 O O . PRO A 1 65 ? 2.744 0.846 72.364 1.00 38.03 65 PRO A O 1
ATOM 509 N N . THR A 1 66 ? 2.529 2.994 71.688 1.00 25.38 66 THR A N 1
ATOM 510 C CA . THR A 1 66 ? 3.859 3.503 71.251 1.00 25.38 66 THR A CA 1
ATOM 511 C C . THR A 1 66 ? 4.908 3.639 72.407 1.00 25.38 66 THR A C 1
ATOM 513 O O . THR A 1 66 ? 4.574 3.196 73.506 1.00 25.38 66 THR A O 1
ATOM 516 N N . PRO A 1 67 ? 6.131 4.259 72.283 1.00 44.34 67 PRO A N 1
ATOM 517 C CA . PRO A 1 67 ? 6.745 5.041 71.177 1.00 44.34 67 PRO A CA 1
ATOM 518 C C . PRO A 1 67 ? 8.292 4.899 70.958 1.00 44.34 67 PRO A C 1
ATOM 520 O O . PRO A 1 67 ? 8.960 4.053 71.545 1.00 44.34 67 PRO A O 1
ATOM 523 N N . SER A 1 68 ? 8.862 5.861 70.198 1.00 24.33 68 SER A N 1
ATOM 524 C CA . SER A 1 68 ? 10.277 6.334 70.154 1.00 24.33 68 SER A CA 1
ATOM 525 C C . SER A 1 68 ? 11.226 5.729 69.090 1.00 24.33 68 SER A C 1
ATOM 527 O O . SER A 1 68 ? 11.079 4.576 68.715 1.00 24.33 68 SER A O 1
ATOM 529 N N . SER A 1 69 ? 12.250 6.437 68.570 1.00 25.92 69 SER A N 1
ATOM 530 C CA . SER A 1 69 ? 12.434 7.899 68.364 1.00 25.92 69 SER A CA 1
ATOM 531 C C . SER A 1 69 ? 13.646 8.206 67.453 1.00 25.92 69 SER A C 1
ATOM 533 O O . SER A 1 69 ? 14.648 7.502 67.546 1.00 25.92 69 SER A O 1
ATOM 535 N N . ARG A 1 70 ? 13.592 9.300 66.663 1.00 27.55 70 ARG A N 1
ATOM 536 C CA . ARG A 1 70 ? 14.586 10.415 66.578 1.00 27.55 70 ARG A CA 1
ATOM 537 C C . ARG A 1 70 ? 14.478 11.228 65.273 1.00 27.55 70 ARG A C 1
ATOM 539 O O . ARG A 1 70 ? 14.278 10.683 64.196 1.00 27.55 70 ARG A O 1
ATOM 546 N N . THR A 1 71 ? 14.618 12.546 65.411 1.00 25.33 71 THR A N 1
ATOM 547 C CA . THR A 1 71 ? 14.696 13.568 64.344 1.00 25.33 71 THR A CA 1
ATOM 548 C C . THR A 1 71 ? 16.167 13.920 64.037 1.00 25.33 71 THR A C 1
ATOM 550 O O . THR A 1 71 ? 17.056 13.302 64.632 1.00 25.33 71 THR A O 1
ATOM 553 N N . PRO A 1 72 ? 16.463 14.884 63.133 1.00 40.16 72 PRO A N 1
ATOM 554 C CA . PRO A 1 72 ? 16.677 16.253 63.648 1.00 40.16 72 PRO A CA 1
ATOM 555 C C . PRO A 1 72 ? 16.316 17.438 62.707 1.00 40.16 72 PRO A C 1
ATOM 557 O O . PRO A 1 72 ? 16.738 17.459 61.559 1.00 40.16 72 PRO A O 1
ATOM 560 N N . THR A 1 73 ? 15.679 18.477 63.287 1.00 27.56 73 THR A N 1
ATOM 561 C CA . THR A 1 73 ? 15.769 19.942 62.965 1.00 27.56 73 THR A CA 1
ATOM 562 C C . THR A 1 73 ? 15.442 20.454 61.535 1.00 27.56 73 THR A C 1
ATOM 564 O O . THR A 1 73 ? 15.524 19.721 60.564 1.00 27.56 73 THR A O 1
ATOM 567 N N . SER A 1 74 ? 14.992 21.700 61.304 1.00 25.83 74 SER A N 1
ATOM 568 C CA . SER A 1 74 ? 15.102 22.978 62.056 1.00 25.83 74 SER A CA 1
ATOM 569 C C . SER A 1 74 ? 13.778 23.791 61.921 1.00 25.83 74 SER A C 1
ATOM 571 O O . SER A 1 74 ? 13.189 23.769 60.848 1.00 25.83 74 SER A O 1
ATOM 573 N N . ILE A 1 75 ? 13.157 24.342 62.986 1.00 28.80 75 ILE A N 1
ATOM 574 C CA . ILE A 1 75 ? 13.316 25.729 63.530 1.00 28.80 75 ILE A CA 1
ATOM 575 C C . ILE A 1 75 ? 12.846 26.805 62.514 1.00 28.80 75 ILE A C 1
ATOM 577 O O . ILE A 1 75 ? 13.427 26.875 61.440 1.00 28.80 75 ILE A O 1
ATOM 581 N N . VAL A 1 76 ? 11.868 27.703 62.759 1.00 27.69 76 VAL A N 1
ATOM 582 C CA . VAL A 1 76 ? 10.959 28.041 63.906 1.00 27.69 76 VAL A CA 1
ATOM 583 C C . VAL A 1 76 ? 9.738 28.852 63.312 1.00 27.69 76 VAL A C 1
ATOM 585 O O . VAL A 1 76 ? 9.672 28.916 62.089 1.00 27.69 76 VAL A O 1
ATOM 588 N N . THR A 1 77 ? 8.669 29.392 63.943 1.00 26.70 77 THR A N 1
ATOM 589 C CA . THR A 1 77 ? 8.454 30.099 65.234 1.00 26.70 77 THR A CA 1
ATOM 590 C C . THR A 1 77 ? 6.995 30.068 65.773 1.00 26.70 77 THR A C 1
ATOM 592 O O . THR A 1 77 ? 6.041 29.755 65.072 1.00 26.70 77 THR A O 1
ATOM 595 N N . GLU A 1 78 ? 6.882 30.445 67.053 1.00 30.12 78 GLU A N 1
ATOM 596 C CA . GLU A 1 78 ? 5.812 31.106 67.854 1.00 30.12 78 GLU A CA 1
ATOM 597 C C . GLU A 1 78 ? 4.770 32.016 67.135 1.00 30.12 78 GLU A C 1
ATOM 599 O O . GLU A 1 78 ? 5.071 32.502 66.053 1.00 30.12 78 GLU A O 1
ATOM 604 N N . ARG A 1 79 ? 3.579 32.427 67.651 1.00 28.59 79 ARG A N 1
ATOM 605 C CA . ARG A 1 79 ? 2.743 32.335 68.909 1.00 28.59 79 ARG A CA 1
ATOM 606 C C . ARG A 1 79 ? 1.346 32.995 68.573 1.00 28.59 79 ARG A C 1
ATOM 608 O O . ARG A 1 79 ? 1.282 33.650 67.543 1.00 28.59 79 ARG A O 1
ATOM 615 N N . ARG A 1 80 ? 0.205 33.004 69.312 1.00 28.97 80 ARG A N 1
ATOM 616 C CA . ARG A 1 80 ? -0.371 32.356 70.533 1.00 28.97 80 ARG A CA 1
ATOM 617 C C . ARG A 1 80 ? -1.925 32.564 70.588 1.00 28.97 80 ARG A C 1
ATOM 619 O O . ARG A 1 80 ? -2.396 33.581 70.109 1.00 28.97 80 ARG A O 1
ATOM 626 N N . ASN A 1 81 ? -2.649 31.658 71.267 1.00 28.62 81 ASN A N 1
ATOM 627 C CA . ASN A 1 81 ? -3.893 31.762 72.094 1.00 28.62 81 ASN A CA 1
ATOM 628 C C . ASN A 1 81 ? -5.083 32.738 71.817 1.00 28.62 81 ASN A C 1
ATOM 630 O O . ASN A 1 81 ? -4.899 33.943 71.695 1.00 28.62 81 ASN A O 1
ATOM 634 N N . GLY A 1 82 ? -6.319 32.233 72.030 1.00 25.50 82 GLY A N 1
ATOM 635 C CA . GLY A 1 82 ? -7.544 33.003 72.367 1.00 25.50 82 GLY A CA 1
ATOM 636 C C . GLY A 1 82 ? -8.744 32.105 72.773 1.00 25.50 82 GLY A C 1
ATOM 637 O O . GLY A 1 82 ? -9.058 31.169 72.047 1.00 25.50 82 GLY A O 1
ATOM 638 N N . LEU A 1 83 ? -9.381 32.342 73.937 1.00 25.33 83 LEU A N 1
ATOM 639 C CA . LEU A 1 83 ? -10.435 31.518 74.601 1.00 25.33 83 LEU A CA 1
ATOM 640 C C . LEU A 1 83 ? -11.426 32.457 75.401 1.00 25.33 83 LEU A C 1
ATOM 642 O O . LEU A 1 83 ? -11.178 33.660 75.387 1.00 25.33 83 LEU A O 1
ATOM 646 N N . PRO A 1 84 ? -12.542 32.019 76.058 1.00 42.16 84 PRO A N 1
ATOM 647 C CA . PRO A 1 84 ? -13.845 31.834 75.388 1.00 42.16 84 PRO A CA 1
ATOM 648 C C . PRO A 1 84 ? -15.095 32.628 75.942 1.00 42.16 84 PRO A C 1
ATOM 650 O O . PRO A 1 84 ? -15.234 33.774 75.524 1.00 42.16 84 PRO A O 1
ATOM 653 N N . PRO A 1 85 ? -16.095 32.096 76.712 1.00 54.75 85 PRO A N 1
ATOM 654 C CA . PRO A 1 85 ? -17.516 32.165 76.286 1.00 54.75 85 PRO A CA 1
ATOM 655 C C . PRO A 1 85 ? -18.564 32.640 77.335 1.00 54.75 85 PRO A C 1
ATOM 657 O O . PRO A 1 85 ? -18.280 32.697 78.526 1.00 54.75 85 PRO A O 1
ATOM 660 N N . TRP A 1 86 ? -19.826 32.871 76.916 1.00 27.89 86 TRP A N 1
ATOM 661 C CA . TRP A 1 86 ? -21.004 32.941 77.815 1.00 27.89 86 TRP A CA 1
ATOM 662 C C . TRP A 1 86 ? -22.373 32.743 77.106 1.00 27.89 86 TRP A C 1
ATOM 664 O O . TRP A 1 86 ? -22.448 32.772 75.879 1.00 27.89 86 TRP A O 1
ATOM 674 N N . LEU A 1 87 ? -23.439 32.471 77.886 1.00 27.98 87 LEU A N 1
ATOM 675 C CA . LEU A 1 87 ? -24.810 32.099 77.461 1.00 27.98 87 LEU A CA 1
ATOM 676 C C . LEU A 1 87 ? -25.872 33.122 77.924 1.00 27.98 87 LEU A C 1
ATOM 678 O O . LEU A 1 87 ? -25.678 33.739 78.968 1.00 27.98 87 LEU A O 1
ATOM 682 N N . ALA A 1 88 ? -27.056 33.152 77.281 1.00 27.66 88 ALA A N 1
ATOM 683 C CA . ALA A 1 88 ? -28.357 33.383 77.950 1.00 27.66 88 ALA A CA 1
ATOM 684 C C . ALA A 1 88 ? -29.578 32.974 77.082 1.00 27.66 88 ALA A C 1
ATOM 686 O O . ALA A 1 88 ? -29.506 32.962 75.857 1.00 27.66 88 ALA A O 1
ATOM 687 N N . ASN A 1 89 ? -30.713 32.662 77.729 1.00 28.34 89 ASN A N 1
ATOM 688 C CA . ASN A 1 89 ? -31.994 32.268 77.109 1.00 28.34 89 ASN A CA 1
ATOM 689 C C . ASN A 1 89 ? -32.985 33.444 76.976 1.00 28.34 89 ASN A C 1
ATOM 691 O O . ASN A 1 89 ? -33.029 34.270 77.887 1.00 28.34 89 ASN A O 1
ATOM 695 N N . ARG A 1 90 ? -33.924 33.388 76.009 1.00 27.66 90 ARG A N 1
ATOM 696 C CA . ARG A 1 90 ? -35.392 33.206 76.240 1.00 27.66 90 ARG A CA 1
ATOM 697 C C . ARG A 1 90 ? -36.227 33.320 74.947 1.00 27.66 90 ARG A C 1
ATOM 699 O O . ARG A 1 90 ? -35.744 33.800 73.932 1.00 27.66 90 ARG A O 1
ATOM 706 N N . CYS A 1 91 ? -37.479 32.854 75.004 1.00 25.34 91 CYS A N 1
ATOM 707 C CA . CYS A 1 91 ? -38.461 32.901 73.910 1.00 25.34 91 CYS A CA 1
ATOM 708 C C . CYS A 1 91 ? -39.626 33.856 74.224 1.00 25.34 91 CYS A C 1
ATOM 710 O O . CYS A 1 91 ? -40.153 33.794 75.335 1.00 25.34 91 CYS A O 1
ATOM 712 N N . SER A 1 92 ? -40.106 34.600 73.220 1.00 25.20 92 SER A N 1
ATOM 713 C CA . SER A 1 92 ? -41.517 35.010 73.073 1.00 25.20 92 SER A CA 1
ATOM 714 C C . SER A 1 92 ? -41.808 35.560 71.660 1.00 25.20 92 SER A C 1
ATOM 716 O O . SER A 1 92 ? -40.916 36.039 70.967 1.00 25.20 92 SER A O 1
ATOM 718 N N . LEU A 1 93 ? -43.064 35.421 71.228 1.00 25.58 93 LEU A N 1
ATOM 719 C CA . LEU A 1 93 ? -43.654 35.851 69.942 1.00 25.58 93 LEU A CA 1
ATOM 720 C C . LEU A 1 93 ? -44.114 37.332 69.987 1.00 25.58 93 LEU A C 1
ATOM 722 O O . LEU A 1 93 ? -44.183 37.873 71.093 1.00 25.58 93 LEU A O 1
ATOM 726 N N . PRO A 1 94 ? -44.622 37.944 68.889 1.00 45.66 94 PRO A N 1
ATOM 727 C CA . PRO A 1 94 ? -44.370 37.747 67.444 1.00 45.66 94 PRO A CA 1
ATOM 728 C C . PRO A 1 94 ? -44.079 39.082 66.696 1.00 45.66 94 PRO A C 1
ATOM 730 O O . PRO A 1 94 ? -44.305 40.153 67.248 1.00 45.66 94 PRO A O 1
ATOM 733 N N . CYS A 1 95 ? -43.703 39.038 65.405 1.00 23.12 95 CYS A N 1
ATOM 734 C CA . CYS A 1 95 ? -44.189 39.996 64.383 1.00 23.12 95 CYS A CA 1
ATOM 735 C C . CYS A 1 95 ? -43.796 39.594 62.944 1.00 23.12 95 CYS A C 1
ATOM 737 O O . CYS A 1 95 ? -43.000 38.679 62.741 1.00 23.12 95 CYS A O 1
ATOM 739 N N . CYS A 1 96 ? -44.388 40.255 61.943 1.00 30.22 96 CYS A N 1
ATOM 740 C CA . CYS A 1 96 ? -44.213 39.929 60.522 1.00 30.22 96 CYS A CA 1
ATOM 741 C C . CYS A 1 96 ? -42.938 40.527 59.899 1.00 30.22 96 CYS A C 1
ATOM 743 O O . CYS A 1 96 ? -42.564 41.653 60.212 1.00 30.22 96 CYS A O 1
ATOM 745 N N . GLY A 1 97 ? -42.382 39.824 58.903 1.00 30.62 97 GLY A N 1
ATOM 746 C CA . GLY A 1 97 ? -41.498 40.403 57.884 1.00 30.62 97 GLY A CA 1
ATOM 747 C C . GLY A 1 97 ? -40.029 39.981 57.952 1.00 30.62 97 GLY A C 1
ATOM 748 O O . GLY A 1 97 ? -39.236 40.564 58.683 1.00 30.62 97 GLY A O 1
ATOM 749 N N . SER A 1 98 ? -39.633 39.018 57.116 1.00 25.47 98 SER A N 1
ATOM 750 C CA . SER A 1 98 ? -38.279 38.950 56.538 1.00 25.47 98 SER A CA 1
ATOM 751 C C . SER A 1 98 ? -38.187 37.901 55.428 1.00 25.47 98 SER A C 1
ATOM 753 O O . SER A 1 98 ? -38.929 36.921 55.388 1.00 25.47 98 SER A O 1
ATOM 755 N N . SER A 1 99 ? -37.255 38.136 54.509 1.00 35.78 99 SER A N 1
ATOM 756 C CA . SER A 1 99 ? -36.824 37.202 53.472 1.00 35.78 99 SER A CA 1
ATOM 757 C C . SER A 1 99 ? -36.159 35.959 54.068 1.00 35.78 99 SER A C 1
ATOM 759 O O . SER A 1 99 ? -35.197 36.093 54.823 1.00 35.78 99 SER A O 1
ATOM 761 N N . PHE A 1 100 ? -36.582 34.764 53.648 1.00 26.41 100 PHE A N 1
ATOM 762 C CA . PHE A 1 100 ? -35.863 33.518 53.928 1.00 26.41 100 PHE A CA 1
ATOM 763 C C . PHE A 1 100 ? -35.088 33.033 52.700 1.00 26.41 100 PHE A C 1
ATOM 765 O O . PHE A 1 100 ? -35.633 32.402 51.798 1.00 26.41 100 PHE A O 1
ATOM 772 N N . SER A 1 101 ? -33.784 33.295 52.698 1.00 31.48 101 SER A N 1
ATOM 773 C CA . SER A 1 101 ? -32.815 32.499 51.947 1.00 31.48 101 SER A CA 1
ATOM 774 C C . SER A 1 101 ? -32.408 31.300 52.810 1.00 31.48 101 SER A C 1
ATOM 776 O O . SER A 1 101 ? -31.643 31.481 53.756 1.00 31.48 101 SER A O 1
ATOM 778 N N . ASP A 1 102 ? -32.910 30.096 52.518 1.00 27.42 102 ASP A N 1
ATOM 779 C CA . ASP A 1 102 ? -32.496 28.865 53.216 1.00 27.42 102 ASP A CA 1
ATOM 780 C C . ASP A 1 102 ? -31.311 28.195 52.487 1.00 27.42 102 ASP A C 1
ATOM 782 O O . ASP A 1 102 ? -31.478 27.689 51.373 1.00 27.42 102 ASP A O 1
ATOM 786 N N . PRO A 1 103 ? -30.096 28.170 53.069 1.00 38.97 103 PRO A N 1
ATOM 787 C CA . PRO A 1 103 ? -28.897 27.655 52.415 1.00 38.97 103 PRO A CA 1
ATOM 788 C C . PRO A 1 103 ? -28.737 26.130 52.590 1.00 38.97 103 PRO A C 1
ATOM 790 O O . PRO A 1 103 ? -27.638 25.654 52.878 1.00 38.97 103 PRO A O 1
ATOM 793 N N . ARG A 1 104 ? -29.816 25.342 52.454 1.00 30.88 104 ARG A N 1
ATOM 794 C CA . ARG A 1 104 ? -29.796 23.878 52.679 1.00 30.88 104 ARG A CA 1
ATOM 795 C C . ARG A 1 104 ? -30.388 23.005 51.570 1.00 30.88 104 ARG A C 1
ATOM 797 O O . ARG A 1 104 ? -30.858 21.901 51.828 1.00 30.88 104 ARG A O 1
ATOM 804 N N . PHE A 1 105 ? -30.187 23.406 50.317 1.00 30.78 105 PHE A N 1
ATOM 805 C CA . PHE A 1 105 ? -30.017 22.426 49.238 1.00 30.78 105 PHE A CA 1
ATOM 806 C C . PHE A 1 105 ? -28.530 22.153 48.999 1.00 30.78 105 PHE A C 1
ATOM 808 O O . PHE A 1 105 ? -27.863 22.852 48.238 1.00 30.78 105 PHE A O 1
ATOM 815 N N . VAL A 1 106 ? -28.014 21.092 49.630 1.00 28.38 106 VAL A N 1
ATOM 816 C CA . VAL A 1 106 ? -26.759 20.468 49.191 1.00 28.38 106 VAL A CA 1
ATOM 817 C C . VAL A 1 106 ? -27.057 19.748 47.880 1.00 28.38 106 VAL A C 1
ATOM 819 O O . VAL A 1 106 ? -27.468 18.589 47.870 1.00 28.38 106 VAL A O 1
ATOM 822 N N . VAL A 1 107 ? -26.880 20.456 46.764 1.00 33.22 107 VAL A N 1
ATOM 823 C CA . VAL A 1 107 ? -26.852 19.835 45.438 1.00 33.22 107 VAL A CA 1
ATOM 824 C C . VAL A 1 107 ? -25.724 18.809 45.452 1.00 33.22 107 VAL A C 1
ATOM 826 O O . VAL A 1 107 ? -24.553 19.165 45.600 1.00 33.22 107 VAL A O 1
ATOM 829 N N . THR A 1 108 ? -26.067 17.528 45.324 1.00 34.72 108 THR A N 1
ATOM 830 C CA . THR A 1 108 ? -25.087 16.460 45.130 1.00 34.72 108 THR A CA 1
ATOM 831 C C . THR A 1 108 ? -24.308 16.775 43.860 1.00 34.72 108 THR A C 1
ATOM 833 O O . THR A 1 108 ? -24.882 16.797 42.775 1.00 34.72 108 THR A O 1
ATOM 836 N N . ALA A 1 109 ? -23.021 17.104 44.013 1.00 42.16 109 ALA A N 1
ATOM 837 C CA . ALA A 1 109 ? -22.231 17.773 42.982 1.00 42.16 109 ALA A CA 1
ATOM 838 C C . ALA A 1 109 ? -22.202 16.969 41.671 1.00 42.16 109 ALA A C 1
ATOM 840 O O . ALA A 1 109 ? -21.437 16.012 41.521 1.00 42.16 109 ALA A O 1
ATOM 841 N N . SER A 1 110 ? -23.063 17.358 40.729 1.00 56.09 110 SER A N 1
ATOM 842 C CA . SER A 1 110 ? -23.206 16.699 39.440 1.00 56.09 110 SER A CA 1
ATOM 843 C C . SER A 1 110 ? -21.911 16.846 38.653 1.00 56.09 110 SER A C 1
ATOM 845 O O . SER A 1 110 ? -21.340 17.935 38.550 1.00 56.09 110 SER A O 1
ATOM 847 N N . ARG A 1 111 ? -21.410 15.732 38.110 1.00 69.75 111 ARG A N 1
ATOM 848 C CA . ARG A 1 111 ? -20.195 15.757 37.296 1.00 69.75 111 ARG A CA 1
ATOM 849 C C . ARG A 1 111 ? -20.450 16.649 36.078 1.00 69.75 111 ARG A C 1
ATOM 851 O O . ARG A 1 111 ? -21.408 16.393 35.349 1.00 69.75 111 ARG A O 1
ATOM 858 N N . PRO A 1 112 ? -19.630 17.688 35.835 1.00 82.88 112 PRO A N 1
ATOM 859 C CA . PRO A 1 112 ? -19.836 18.553 34.686 1.00 82.88 112 PRO A CA 1
ATOM 860 C C . PRO A 1 112 ? -19.627 17.744 33.399 1.00 82.88 112 PRO A C 1
ATOM 862 O O . PRO A 1 112 ? -18.548 17.177 33.180 1.00 82.88 112 PRO A O 1
ATOM 865 N N . LEU A 1 113 ? -20.682 17.692 32.578 1.00 90.81 113 LEU A N 1
ATOM 866 C CA . LEU A 1 113 ? -20.741 16.997 31.292 1.00 90.81 113 LEU A CA 1
ATOM 867 C C . LEU A 1 113 ? -20.559 17.988 30.136 1.00 90.81 113 LEU A C 1
ATOM 869 O O . LEU A 1 113 ? -21.409 18.852 29.923 1.00 90.81 113 LEU A O 1
ATOM 873 N N . LEU A 1 114 ? -19.481 17.836 29.366 1.00 93.31 114 LEU A N 1
ATOM 874 C CA . LEU A 1 114 ? -19.256 18.613 28.149 1.00 93.31 114 LEU A CA 1
ATOM 875 C C . LEU A 1 114 ? -19.941 17.923 26.966 1.00 93.31 114 LEU A C 1
ATOM 877 O O . LEU A 1 114 ? -19.574 16.805 26.599 1.00 93.31 114 LEU A O 1
ATOM 881 N N . LEU A 1 115 ? -20.937 18.576 26.369 1.00 90.38 115 LEU A N 1
ATOM 882 C CA . LEU A 1 115 ? -21.690 18.013 25.249 1.00 90.38 115 LEU A CA 1
ATOM 883 C C . LEU A 1 115 ? -21.059 18.341 23.889 1.00 90.38 115 LEU A C 1
ATOM 885 O O . LEU A 1 115 ? -20.512 19.420 23.678 1.00 90.38 115 LEU A O 1
ATOM 889 N N . SER A 1 116 ? -21.219 17.403 22.953 1.00 89.69 116 SER A N 1
ATOM 890 C CA . SER A 1 116 ? -20.998 17.575 21.513 1.00 89.69 116 SER A CA 1
ATOM 891 C C . SER A 1 116 ? -19.596 18.052 21.079 1.00 89.69 116 SER A C 1
ATOM 893 O O . SER A 1 116 ? -19.466 18.998 20.292 1.00 89.69 116 SER A O 1
ATOM 895 N N . LEU A 1 117 ? -18.543 17.358 21.535 1.00 95.56 117 LEU A N 1
ATOM 896 C CA . LEU A 1 117 ? -17.178 17.525 21.018 1.00 95.56 117 LEU A CA 1
ATOM 897 C C . LEU A 1 117 ? -17.062 17.080 19.548 1.00 95.56 117 LEU A C 1
ATOM 899 O O . LEU A 1 117 ? -17.515 15.995 19.183 1.00 95.56 117 LEU A O 1
ATOM 903 N N . ARG A 1 118 ? -16.393 17.896 18.727 1.00 93.94 118 ARG A N 1
ATOM 904 C CA . ARG A 1 118 ? -16.125 17.685 17.298 1.00 93.94 118 ARG A CA 1
ATOM 905 C C . ARG A 1 118 ? -14.639 17.842 16.999 1.00 93.94 118 ARG A C 1
ATOM 907 O O . ARG A 1 118 ? -14.066 18.902 17.241 1.00 93.94 118 ARG A O 1
ATOM 914 N N . SER A 1 119 ? -14.033 16.819 16.406 1.00 94.12 119 SER A N 1
ATOM 915 C CA . SER A 1 119 ? -12.609 16.775 16.085 1.00 94.12 119 SER A CA 1
ATOM 916 C C . SER A 1 119 ? -12.365 16.545 14.590 1.00 94.12 119 SER A C 1
ATOM 918 O O . SER A 1 119 ? -13.280 16.519 13.766 1.00 94.12 119 SER A O 1
ATOM 920 N N . TRP A 1 120 ? -11.099 16.339 14.238 1.00 92.38 120 TRP A N 1
ATOM 921 C CA . TRP A 1 120 ? -10.634 15.785 12.967 1.00 92.38 120 TRP A CA 1
ATOM 922 C C . TRP A 1 120 ? -11.401 14.536 12.459 1.00 92.38 120 TRP A C 1
ATOM 924 O O . TRP A 1 120 ? -11.341 14.269 11.259 1.00 92.38 120 TRP A O 1
ATOM 934 N N . GLY A 1 121 ? -12.147 13.805 13.302 1.00 90.12 121 GLY A N 1
ATOM 935 C CA . GLY A 1 121 ? -13.065 12.732 12.873 1.00 90.12 121 GLY A CA 1
ATOM 936 C C . GLY A 1 121 ? -14.152 13.202 11.902 1.00 90.12 121 GLY A C 1
ATOM 937 O O . GLY A 1 121 ? -14.422 12.548 10.896 1.00 90.12 121 GLY A O 1
ATOM 938 N N . SER A 1 122 ? -14.660 14.421 12.101 1.00 91.25 122 SER A N 1
ATOM 939 C CA . SER A 1 122 ? -15.631 15.088 11.219 1.00 91.25 122 SER A CA 1
ATOM 940 C C . SER A 1 122 ? -15.062 15.558 9.859 1.00 91.25 122 SER A C 1
ATOM 942 O O . SER A 1 122 ? -15.562 16.538 9.312 1.00 91.25 122 SER A O 1
ATOM 944 N N . MET A 1 123 ? -13.999 14.926 9.336 1.00 88.50 123 MET A N 1
ATOM 945 C CA . MET A 1 123 ? -13.396 15.083 7.992 1.00 88.50 123 MET A CA 1
ATOM 946 C C . MET A 1 123 ? -13.507 16.495 7.381 1.00 88.50 123 MET A C 1
ATOM 948 O O . MET A 1 123 ? -14.468 16.826 6.688 1.00 88.50 123 MET A O 1
ATOM 952 N N . LEU A 1 124 ? -12.504 17.341 7.638 1.00 88.62 124 LEU A N 1
ATOM 953 C CA . LEU A 1 124 ? -12.454 18.765 7.252 1.00 88.62 124 LEU A CA 1
ATOM 954 C C . LEU A 1 124 ? -13.539 19.679 7.873 1.00 88.62 124 LEU A C 1
ATOM 956 O O . LEU A 1 124 ? -13.419 20.892 7.747 1.00 88.62 124 LEU A O 1
ATOM 960 N N . ARG A 1 125 ? -14.539 19.174 8.617 1.00 89.06 125 ARG A N 1
ATOM 961 C CA . ARG A 1 125 ? -15.430 20.020 9.448 1.00 89.06 125 ARG A CA 1
ATOM 962 C C . ARG A 1 125 ? -14.931 20.240 10.887 1.00 89.06 125 ARG A C 1
ATOM 964 O O . ARG A 1 125 ? -15.581 20.952 11.648 1.00 89.06 125 ARG A O 1
ATOM 971 N N . GLY A 1 126 ? -13.817 19.618 11.282 1.00 89.94 126 GLY A N 1
ATOM 972 C CA . GLY A 1 126 ? -13.234 19.713 12.626 1.00 89.94 126 GLY A CA 1
ATOM 973 C C . GLY A 1 126 ? -11.803 20.248 12.631 1.00 89.94 126 GLY A C 1
ATOM 974 O O . GLY A 1 126 ? -11.048 20.054 11.676 1.00 89.94 126 GLY A O 1
ATOM 975 N N . LEU A 1 127 ? -11.426 20.941 13.709 1.00 90.81 127 LEU A N 1
ATOM 976 C CA . LEU A 1 127 ? -10.216 21.771 13.736 1.00 90.81 127 LEU A CA 1
ATOM 977 C C . LEU A 1 127 ? -9.038 21.143 14.488 1.00 90.81 127 LEU A C 1
ATOM 979 O O . LEU A 1 127 ? -7.897 21.418 14.114 1.00 90.81 127 LEU A O 1
ATOM 983 N N . GLU A 1 128 ? -9.288 20.250 15.445 1.00 93.25 128 GLU A N 1
ATOM 984 C CA . GLU A 1 128 ? -8.275 19.686 16.353 1.00 93.25 128 GLU A CA 1
ATOM 985 C C . GLU A 1 128 ? -8.356 18.146 16.449 1.00 93.25 128 GLU A C 1
ATOM 987 O O . GLU A 1 128 ? -9.425 17.587 16.190 1.00 93.25 128 GLU A O 1
ATOM 992 N N . PRO A 1 129 ? -7.272 17.437 16.829 1.00 93.88 129 PRO A N 1
ATOM 993 C CA . PRO A 1 129 ? -7.313 16.005 17.153 1.00 93.88 129 PRO A CA 1
ATOM 994 C C . PRO A 1 129 ? -8.213 15.717 18.363 1.00 93.88 129 PRO A C 1
ATOM 996 O O . PRO A 1 129 ? -8.245 16.511 19.305 1.00 93.88 129 PRO A O 1
ATOM 999 N N . ILE A 1 130 ? -8.884 14.558 18.405 1.00 95.19 130 ILE A N 1
ATOM 1000 C CA . ILE A 1 130 ? -9.800 14.254 19.519 1.00 95.19 130 ILE A CA 1
ATOM 1001 C C . ILE A 1 130 ? -9.073 14.155 20.865 1.00 95.19 130 ILE A C 1
ATOM 1003 O O . ILE A 1 130 ? -9.570 14.670 21.861 1.00 95.19 130 ILE A O 1
ATOM 1007 N N . SER A 1 131 ? -7.863 13.583 20.897 1.00 94.88 131 SER A N 1
ATOM 1008 C CA . SER A 1 131 ? -7.058 13.497 22.124 1.00 94.88 131 SER A CA 1
ATOM 1009 C C . SER A 1 131 ? -6.771 14.873 22.726 1.00 94.88 131 SER A C 1
ATOM 1011 O O . SER A 1 131 ? -7.016 15.072 23.907 1.00 94.88 131 SER A O 1
ATOM 1013 N N . ARG A 1 132 ? -6.371 15.851 21.902 1.00 95.62 132 ARG A N 1
ATOM 1014 C CA . ARG A 1 132 ? -6.120 17.238 22.326 1.00 95.62 132 ARG A CA 1
ATOM 1015 C C . ARG A 1 132 ? -7.339 17.878 22.991 1.00 95.62 132 ARG A C 1
ATOM 1017 O O . ARG A 1 132 ? -7.185 18.524 24.019 1.00 95.62 132 ARG A O 1
ATOM 1024 N N . LEU A 1 133 ? -8.530 17.703 22.414 1.00 96.38 133 LEU A N 1
ATOM 1025 C CA . LEU A 1 133 ? -9.776 18.254 22.963 1.00 96.38 133 LEU A CA 1
ATOM 1026 C C . LEU A 1 133 ? -10.161 17.593 24.297 1.00 96.38 133 LEU A C 1
ATOM 1028 O O . LEU A 1 133 ? -10.707 18.252 25.176 1.00 96.38 133 LEU A O 1
ATOM 1032 N N . ILE A 1 134 ? -9.864 16.302 24.453 1.00 96.62 134 ILE A N 1
ATOM 1033 C CA . ILE A 1 134 ? -10.124 15.526 25.672 1.00 96.62 134 ILE A CA 1
ATOM 1034 C C . ILE A 1 134 ? -9.137 15.896 26.787 1.00 96.62 134 ILE A C 1
ATOM 1036 O O . ILE A 1 134 ? -9.554 16.113 27.924 1.00 96.62 134 ILE A O 1
ATOM 1040 N N . ASP A 1 135 ? -7.853 16.023 26.455 1.00 95.56 135 ASP A N 1
ATOM 1041 C CA . ASP A 1 135 ? -6.799 16.414 27.394 1.00 95.56 135 ASP A CA 1
ATOM 1042 C C . ASP A 1 135 ? -7.007 17.871 27.876 1.00 95.56 135 ASP A C 1
ATOM 1044 O O . ASP A 1 135 ? -6.893 18.149 29.070 1.00 95.56 135 ASP A O 1
ATOM 1048 N N . GLU A 1 136 ? -7.424 18.782 26.986 1.00 96.00 136 GLU A N 1
ATOM 1049 C CA . GLU A 1 136 ? -7.839 20.151 27.341 1.00 96.00 136 GLU A CA 1
ATOM 1050 C C . GLU A 1 136 ? -9.100 20.161 28.220 1.00 96.00 136 GLU A C 1
ATOM 1052 O O . GLU A 1 136 ? -9.131 20.844 29.241 1.00 96.00 136 GLU A O 1
ATOM 1057 N N . ALA A 1 137 ? -10.136 19.380 27.885 1.00 95.88 137 ALA A N 1
ATOM 1058 C CA . ALA A 1 137 ? -11.351 19.309 28.699 1.00 95.88 137 ALA A CA 1
ATOM 1059 C C . ALA A 1 137 ? -11.063 18.808 30.129 1.00 95.88 137 ALA A C 1
ATOM 1061 O O . ALA A 1 137 ? -11.602 19.364 31.089 1.00 95.88 137 ALA A O 1
ATOM 1062 N N . ALA A 1 138 ? -10.175 17.819 30.288 1.00 95.19 138 ALA A N 1
ATOM 1063 C CA . ALA A 1 138 ? -9.703 17.382 31.602 1.00 95.19 138 ALA A CA 1
ATOM 1064 C C . ALA A 1 138 ? -8.960 18.508 32.346 1.00 95.19 138 ALA A C 1
ATOM 1066 O O . ALA A 1 138 ? -9.257 18.770 33.513 1.00 95.19 138 ALA A O 1
ATOM 1067 N N . GLY A 1 139 ? -8.052 19.220 31.665 1.00 94.50 139 GLY A N 1
ATOM 1068 C CA . GLY A 1 139 ? -7.318 20.362 32.225 1.00 94.50 139 GLY A CA 1
ATOM 1069 C C . GLY A 1 139 ? -8.218 21.521 32.672 1.00 94.50 139 GLY A C 1
ATOM 1070 O O . GLY A 1 139 ? -7.972 22.124 33.714 1.00 94.50 139 GLY A O 1
ATOM 1071 N N . GLN A 1 140 ? -9.310 21.779 31.946 1.00 93.19 140 GLN A N 1
ATOM 1072 C CA . GLN A 1 140 ? -10.331 22.775 32.298 1.00 93.19 140 GLN A CA 1
ATOM 1073 C C . GLN A 1 140 ? -11.309 22.301 33.397 1.00 93.19 140 GLN A C 1
ATOM 1075 O O . GLN A 1 140 ? -12.224 23.040 33.759 1.00 93.19 140 GLN A O 1
ATOM 1080 N N . GLY A 1 141 ? -11.141 21.089 33.941 1.00 93.69 141 GLY A N 1
ATOM 1081 C CA . GLY A 1 141 ? -11.914 20.578 35.079 1.00 93.69 141 GLY A CA 1
ATOM 1082 C C . GLY A 1 141 ? -13.222 19.855 34.732 1.00 93.69 141 GLY A C 1
ATOM 1083 O O . GLY A 1 141 ? -14.015 19.577 35.637 1.00 93.69 141 GLY A O 1
ATOM 1084 N N . TRP A 1 142 ? -13.467 19.521 33.460 1.00 95.00 142 TRP A N 1
ATOM 1085 C CA . TRP A 1 142 ? -14.576 18.632 33.093 1.00 95.00 142 TRP A CA 1
ATOM 1086 C C . TRP A 1 142 ? -14.343 17.218 33.642 1.00 95.00 142 TRP A C 1
ATOM 1088 O O . TRP A 1 142 ? -13.211 16.821 33.909 1.00 95.00 142 TRP A O 1
ATOM 1098 N N . ARG A 1 143 ? -15.422 16.449 33.842 1.00 93.38 143 ARG A N 1
ATOM 1099 C CA . ARG A 1 143 ? -15.343 15.066 34.365 1.00 93.38 143 ARG A CA 1
ATOM 1100 C C . ARG A 1 143 ? -16.018 14.031 33.473 1.00 93.38 143 ARG A C 1
ATOM 1102 O O . ARG A 1 143 ? -15.650 12.856 33.523 1.00 93.38 143 ARG A O 1
ATOM 1109 N N . SER A 1 144 ? -16.934 14.478 32.622 1.00 95.38 144 SER A N 1
ATOM 1110 C CA . SER A 1 144 ? -17.645 13.634 31.670 1.00 95.38 144 SER A CA 1
ATOM 1111 C C . SER A 1 144 ? -17.767 14.369 30.330 1.00 95.38 144 SER A C 1
ATOM 1113 O O . SER A 1 144 ? -17.856 15.597 30.303 1.00 95.38 144 SER A O 1
ATOM 1115 N N . ILE A 1 145 ? -17.738 13.642 29.212 1.00 96.12 145 ILE A N 1
ATOM 1116 C CA . ILE A 1 145 ? -17.703 14.205 27.851 1.00 96.12 145 ILE A CA 1
ATOM 1117 C C . ILE A 1 145 ? -18.554 13.386 26.865 1.00 96.12 145 ILE A C 1
ATOM 1119 O O . ILE A 1 145 ? -18.592 12.158 26.938 1.00 96.12 145 ILE A O 1
ATOM 1123 N N . VAL A 1 146 ? -19.188 14.058 25.901 1.00 96.75 146 VAL A N 1
ATOM 1124 C CA . VAL A 1 146 ? -19.807 13.442 24.712 1.00 96.75 146 VAL A CA 1
ATOM 1125 C C . VAL A 1 146 ? -18.989 13.805 23.476 1.00 96.75 146 VAL A C 1
ATOM 1127 O O . VAL A 1 146 ? -18.801 14.987 23.185 1.00 96.75 146 VAL A O 1
ATOM 1130 N N . VAL A 1 147 ? -18.565 12.800 22.710 1.00 96.44 147 VAL A N 1
ATOM 1131 C CA . VAL A 1 147 ? -17.990 12.994 21.368 1.00 96.44 147 VAL A CA 1
ATOM 1132 C C . VAL A 1 147 ? -19.103 12.837 20.339 1.00 96.44 147 VAL A C 1
ATOM 1134 O O . VAL A 1 147 ? -19.750 11.799 20.325 1.00 96.44 147 VAL A O 1
ATOM 1137 N N . ALA A 1 148 ? -19.339 13.865 19.517 1.00 95.81 148 ALA A N 1
ATOM 1138 C CA . ALA A 1 148 ? -20.408 13.934 18.518 1.00 95.81 148 ALA A CA 1
ATOM 1139 C C . ALA A 1 148 ? -19.865 14.429 17.166 1.00 95.81 148 ALA A C 1
ATOM 1141 O O . ALA A 1 148 ? -20.113 15.561 16.722 1.00 95.81 148 ALA A O 1
ATOM 1142 N N . GLU A 1 149 ? -19.101 13.575 16.491 1.00 95.06 149 GLU A N 1
ATOM 1143 C CA . GLU A 1 149 ? -18.621 13.869 15.142 1.00 95.06 149 GLU A CA 1
ATOM 1144 C C . GLU A 1 149 ? -19.786 13.943 14.139 1.00 95.06 149 GLU A C 1
ATOM 1146 O O . GLU A 1 149 ? -20.869 13.405 14.361 1.00 95.06 149 GLU A O 1
ATOM 1151 N N . TYR A 1 150 ? -19.586 14.646 13.028 1.00 92.69 150 TYR A N 1
ATOM 1152 C CA . TYR A 1 150 ? -20.552 14.721 11.936 1.00 92.69 150 TYR A CA 1
ATOM 1153 C C . TYR A 1 150 ? -20.412 13.492 11.033 1.00 92.69 150 TYR A C 1
ATOM 1155 O O . TYR A 1 150 ? -19.394 13.352 10.352 1.00 92.69 150 TYR A O 1
ATOM 1163 N N . LEU A 1 151 ? -21.436 12.629 11.016 1.00 91.94 151 LEU A N 1
ATOM 1164 C CA . LEU A 1 151 ? -21.491 11.400 10.208 1.00 91.94 151 LEU A CA 1
ATOM 1165 C C . LEU A 1 151 ? -20.248 10.492 10.341 1.00 91.94 151 LEU A C 1
ATOM 1167 O O . LEU A 1 151 ? -19.841 9.831 9.384 1.00 91.94 151 LEU A O 1
ATOM 1171 N N . ASP A 1 152 ? -19.633 10.468 11.524 1.00 93.94 152 ASP A N 1
ATOM 1172 C CA . ASP A 1 152 ? -18.452 9.662 11.836 1.00 93.94 152 ASP A CA 1
ATOM 1173 C C . ASP A 1 152 ? -18.557 9.057 13.241 1.00 93.94 152 ASP A C 1
ATOM 1175 O O . ASP A 1 152 ? -19.055 9.694 14.167 1.00 93.94 152 ASP A O 1
ATOM 1179 N N . LEU A 1 153 ? -18.039 7.839 13.396 1.00 95.00 153 LEU A N 1
ATOM 1180 C CA . LEU A 1 153 ? -17.650 7.260 14.687 1.00 95.00 153 LEU A CA 1
ATOM 1181 C C . LEU A 1 153 ? -16.181 6.787 14.684 1.00 95.00 153 LEU A C 1
ATOM 1183 O O . LEU A 1 153 ? -15.711 6.240 15.678 1.00 95.00 153 LEU A O 1
ATOM 1187 N N . GLY A 1 154 ? -15.429 6.996 13.597 1.00 92.44 154 GLY A N 1
ATOM 1188 C CA . GLY A 1 154 ? -14.057 6.520 13.406 1.00 92.44 154 GLY A CA 1
ATOM 1189 C C . GLY A 1 154 ? -13.036 7.022 14.431 1.00 92.44 154 GLY A C 1
ATOM 1190 O O . GLY A 1 154 ? -12.006 6.376 14.619 1.00 92.44 154 GLY A O 1
ATOM 1191 N N . THR A 1 155 ? -13.302 8.127 15.135 1.00 93.19 155 THR A N 1
ATOM 1192 C CA . THR A 1 155 ? -12.468 8.592 16.261 1.00 93.19 155 THR A CA 1
ATOM 1193 C C . THR A 1 155 ? -12.835 7.993 17.619 1.00 93.19 155 THR A C 1
ATOM 1195 O O . THR A 1 155 ? -12.070 8.183 18.563 1.00 93.19 155 THR A O 1
ATOM 1198 N N . ILE A 1 156 ? -13.943 7.256 17.775 1.00 94.44 156 ILE A N 1
ATOM 1199 C CA . ILE A 1 156 ? -14.470 6.912 19.111 1.00 94.44 156 ILE A CA 1
ATOM 1200 C C . ILE A 1 156 ? -13.527 6.019 19.937 1.00 94.44 156 ILE A C 1
ATOM 1202 O O . ILE A 1 156 ? -13.447 6.163 21.156 1.00 94.44 156 ILE A O 1
ATOM 1206 N N . VAL A 1 157 ? -12.750 5.148 19.283 1.00 92.81 157 VAL A N 1
ATOM 1207 C CA . VAL A 1 157 ? -11.742 4.291 19.936 1.00 92.81 157 VAL A CA 1
ATOM 1208 C C . VAL A 1 157 ? -10.521 5.109 20.378 1.00 92.81 157 VAL A C 1
ATOM 1210 O O . VAL A 1 157 ? -10.019 4.948 21.490 1.00 92.81 157 VAL A O 1
ATOM 1213 N N . GLU A 1 158 ? -10.063 6.041 19.537 1.00 92.44 158 GLU A N 1
ATOM 1214 C CA . GLU A 1 158 ? -9.000 7.004 19.862 1.00 92.44 158 GLU A CA 1
ATOM 1215 C C . GLU A 1 158 ? -9.415 7.913 21.033 1.00 92.44 158 GLU A C 1
ATOM 1217 O O . GLU A 1 158 ? -8.630 8.161 21.951 1.00 92.44 158 GLU A O 1
ATOM 1222 N N . ALA A 1 159 ? -10.681 8.331 21.033 1.00 94.62 159 ALA A N 1
ATOM 1223 C CA . ALA A 1 159 ? -11.301 9.132 22.072 1.00 94.62 159 ALA A CA 1
ATOM 1224 C C . ALA A 1 159 ? -11.406 8.371 23.403 1.00 94.62 159 ALA A C 1
ATOM 1226 O O . ALA A 1 159 ? -10.987 8.893 24.432 1.00 94.62 159 ALA A O 1
ATOM 1227 N N . ALA A 1 160 ? -11.884 7.121 23.394 1.00 93.50 160 ALA A N 1
ATOM 1228 C CA . ALA A 1 160 ? -11.961 6.276 24.587 1.00 93.50 160 ALA A CA 1
ATOM 1229 C C . ALA A 1 160 ? -10.568 6.005 25.188 1.00 93.50 160 ALA A C 1
ATOM 1231 O O . ALA A 1 160 ? -10.374 6.147 26.398 1.00 93.50 160 ALA A O 1
ATOM 1232 N N . ARG A 1 161 ? -9.561 5.719 24.344 1.00 91.56 161 ARG A N 1
ATOM 1233 C CA . ARG A 1 161 ? -8.151 5.605 24.764 1.00 91.56 161 ARG A CA 1
ATOM 1234 C C . ARG A 1 161 ? -7.618 6.899 25.395 1.00 91.56 161 ARG A C 1
ATOM 1236 O O . ARG A 1 161 ? -6.758 6.816 26.266 1.00 91.56 161 ARG A O 1
ATOM 1243 N N . ALA A 1 162 ? -8.070 8.079 24.959 1.00 93.75 162 ALA A N 1
ATOM 1244 C CA . ALA A 1 162 ? -7.688 9.359 25.561 1.00 93.75 162 ALA A CA 1
ATOM 1245 C C . ALA A 1 162 ? -8.420 9.617 26.885 1.00 93.75 162 ALA A C 1
ATOM 1247 O O . ALA A 1 162 ? -7.773 9.834 27.905 1.00 93.75 162 ALA A O 1
ATOM 1248 N N . ALA A 1 163 ? -9.748 9.483 26.900 1.00 93.88 163 ALA A N 1
ATOM 1249 C CA . ALA A 1 163 ? -10.576 9.683 28.086 1.00 93.88 163 ALA A CA 1
ATOM 1250 C C . ALA A 1 163 ? -10.139 8.787 29.257 1.00 93.88 163 ALA A C 1
ATOM 1252 O O . ALA A 1 163 ? -10.063 9.253 30.390 1.00 93.88 163 ALA A O 1
ATOM 1253 N N . LYS A 1 164 ? -9.742 7.539 28.970 1.00 91.94 164 LYS A N 1
ATOM 1254 C CA . LYS A 1 164 ? -9.209 6.592 29.960 1.00 91.94 164 LYS A CA 1
ATOM 1255 C C . LYS A 1 164 ? -7.858 7.001 30.564 1.00 91.94 164 LYS A C 1
ATOM 1257 O O . LYS A 1 164 ? -7.609 6.663 31.714 1.00 91.94 164 LYS A O 1
ATOM 1262 N N . ARG A 1 165 ? -6.994 7.721 29.831 1.00 92.88 165 ARG A N 1
ATOM 1263 C CA . ARG A 1 165 ? -5.744 8.286 30.391 1.00 92.88 165 ARG A CA 1
ATOM 1264 C C . ARG A 1 165 ? -6.008 9.498 31.281 1.00 92.88 165 ARG A C 1
ATOM 1266 O O . ARG A 1 165 ? -5.263 9.716 32.226 1.00 92.88 165 ARG A O 1
ATOM 1273 N N . SER A 1 166 ? -7.046 10.262 30.957 1.00 93.31 166 SER A N 1
ATOM 1274 C CA . SER A 1 166 ? -7.375 11.546 31.589 1.00 93.31 166 SER A CA 1
ATOM 1275 C C . SER A 1 166 ? -8.544 11.430 32.588 1.00 93.31 166 SER A C 1
ATOM 1277 O O . SER A 1 166 ? -9.138 12.434 32.970 1.00 93.31 166 SER A O 1
ATOM 1279 N N . GLU A 1 167 ? -8.880 10.198 32.997 1.00 92.31 167 GLU A N 1
ATOM 1280 C CA . GLU A 1 167 ? -9.933 9.817 33.960 1.00 92.31 167 GLU A CA 1
ATOM 1281 C C . GLU A 1 167 ? -11.344 10.385 33.676 1.00 92.31 167 GLU A C 1
ATOM 1283 O O . GLU A 1 167 ? -12.166 10.550 34.582 1.00 92.31 167 GLU A O 1
ATOM 1288 N N . LEU A 1 168 ? -11.655 10.656 32.404 1.00 93.12 168 LEU A N 1
ATOM 1289 C CA . LEU A 1 168 ? -12.949 11.186 31.969 1.00 93.12 168 LEU A CA 1
ATOM 1290 C C . LEU A 1 168 ? -13.946 10.074 31.627 1.00 93.12 168 LEU A C 1
ATOM 1292 O O . LEU A 1 168 ? -13.618 9.107 30.935 1.00 93.12 168 LEU A O 1
ATOM 1296 N N . LYS A 1 169 ? -15.213 10.260 32.017 1.00 94.62 169 LYS A N 1
ATOM 1297 C CA . LYS A 1 169 ? -16.319 9.430 31.520 1.00 94.62 169 LYS A CA 1
ATOM 1298 C C . LYS A 1 169 ? -16.669 9.853 30.092 1.00 94.62 169 LYS A C 1
ATOM 1300 O O . LYS A 1 169 ? -17.203 10.941 29.892 1.00 94.62 169 LYS A O 1
ATOM 1305 N N . LEU A 1 170 ? -16.400 8.999 29.107 1.00 95.12 170 LEU A N 1
ATOM 1306 C CA . LEU A 1 170 ? -16.743 9.261 27.707 1.00 95.12 170 LEU A CA 1
ATOM 1307 C C . LEU A 1 170 ? -18.040 8.562 27.288 1.00 95.12 170 LEU A C 1
ATOM 1309 O O . LEU A 1 170 ? -18.232 7.374 27.551 1.00 95.12 170 LEU A O 1
ATOM 1313 N N . LEU A 1 171 ? -18.884 9.312 26.581 1.00 95.44 171 LEU A N 1
ATOM 1314 C CA . LEU A 1 171 ? -20.124 8.879 25.945 1.00 95.44 171 LEU A CA 1
ATOM 1315 C C . LEU A 1 171 ? -20.006 9.011 24.414 1.00 95.44 171 LEU A C 1
ATOM 1317 O O . LEU A 1 171 ? -19.442 9.989 23.912 1.00 95.44 171 LEU A O 1
ATOM 1321 N N . ALA A 1 172 ? -20.549 8.040 23.674 1.00 95.06 172 ALA A N 1
ATOM 1322 C CA . ALA A 1 172 ? -20.573 8.057 22.210 1.00 95.06 172 ALA A CA 1
ATOM 1323 C C . ALA A 1 172 ? -21.813 8.774 21.671 1.00 95.06 172 ALA A C 1
ATOM 1325 O O . ALA A 1 172 ? -22.931 8.533 22.130 1.00 95.06 172 ALA A O 1
ATOM 1326 N N . ALA A 1 173 ? -21.614 9.608 20.654 1.00 96.12 173 ALA A N 1
ATOM 1327 C CA . ALA A 1 173 ? -22.673 10.235 19.887 1.00 96.12 173 ALA A CA 1
ATOM 1328 C C . ALA A 1 173 ? -22.238 10.493 18.435 1.00 96.12 173 ALA A C 1
ATOM 1330 O O . ALA A 1 173 ? -21.056 10.430 18.099 1.00 96.12 173 ALA A O 1
ATOM 1331 N N . ALA A 1 174 ? -23.198 10.839 17.583 1.00 95.94 174 ALA A N 1
ATOM 1332 C CA . ALA A 1 174 ? -22.944 11.381 16.251 1.00 95.94 174 ALA A CA 1
ATOM 1333 C C . ALA A 1 174 ? -23.981 12.457 15.911 1.00 95.94 174 ALA A C 1
ATOM 1335 O O . ALA A 1 174 ? -25.147 12.352 16.298 1.00 95.94 174 ALA A O 1
ATOM 1336 N N . GLU A 1 175 ? -23.567 13.479 15.162 1.00 94.56 175 GLU A N 1
ATOM 1337 C CA . GLU A 1 175 ? -24.494 14.369 14.467 1.00 94.56 175 GLU A CA 1
ATOM 1338 C C . GLU A 1 175 ? -24.887 13.753 13.122 1.00 94.56 175 GLU A C 1
ATOM 1340 O O . GLU A 1 175 ? -24.026 13.470 12.283 1.00 94.56 175 GLU A O 1
ATOM 1345 N N . VAL A 1 176 ? -26.192 13.566 12.927 1.00 93.38 176 VAL A N 1
ATOM 1346 C CA . VAL A 1 176 ? -26.791 12.937 11.746 1.00 93.38 176 VAL A CA 1
ATOM 1347 C C . VAL A 1 176 ? -27.816 13.893 11.142 1.00 93.38 176 VAL A C 1
ATOM 1349 O O . VAL A 1 176 ? -28.644 14.446 11.868 1.00 93.38 176 VAL A O 1
ATOM 1352 N N . ASP A 1 177 ? -27.737 14.115 9.827 1.00 89.50 177 ASP A N 1
ATOM 1353 C CA . ASP A 1 177 ? -28.606 15.044 9.093 1.00 89.50 177 ASP A CA 1
ATOM 1354 C C . ASP A 1 177 ? -29.583 14.351 8.132 1.00 89.50 177 ASP A C 1
ATOM 1356 O O . ASP A 1 177 ? -29.381 13.207 7.717 1.00 89.50 177 ASP A O 1
ATOM 1360 N N . ASP A 1 178 ? -30.634 15.083 7.767 1.00 82.75 178 ASP A N 1
ATOM 1361 C CA . ASP A 1 178 ? -31.662 14.692 6.799 1.00 82.75 178 ASP A CA 1
ATOM 1362 C C . ASP A 1 178 ? -31.374 15.176 5.365 1.00 82.75 178 ASP A C 1
ATOM 1364 O O . ASP A 1 178 ? -32.270 15.161 4.526 1.00 82.75 178 ASP A O 1
ATOM 1368 N N . ARG A 1 179 ? -30.145 15.642 5.083 1.00 71.75 179 ARG A N 1
ATOM 1369 C CA . ARG A 1 179 ? -29.707 16.344 3.851 1.00 71.75 179 ARG A CA 1
ATOM 1370 C C . ARG A 1 179 ? -30.356 17.707 3.589 1.00 71.75 179 ARG A C 1
ATOM 1372 O O . ARG A 1 179 ? -29.670 18.596 3.092 1.00 71.75 179 ARG A O 1
ATOM 1379 N N . CYS A 1 180 ? -31.612 17.912 3.978 1.00 68.25 180 CYS A N 1
ATOM 1380 C CA . CYS A 1 180 ? -32.329 19.190 3.889 1.00 68.25 180 CYS A CA 1
ATOM 1381 C C . CYS A 1 180 ? -31.817 20.254 4.883 1.00 68.25 180 CYS A C 1
ATOM 1383 O O . CYS A 1 180 ? -32.317 21.377 4.905 1.00 68.25 180 CYS A O 1
ATOM 1385 N N . GLY A 1 181 ? -30.806 19.924 5.693 1.00 70.56 181 GLY A N 1
ATOM 1386 C CA . GLY A 1 181 ? -30.123 20.841 6.609 1.00 70.56 181 GLY A CA 1
ATOM 1387 C C . GLY A 1 181 ? -30.605 20.756 8.057 1.00 70.56 181 GLY A C 1
ATOM 1388 O O . GLY A 1 181 ? -30.138 21.531 8.894 1.00 70.56 181 GLY A O 1
ATOM 1389 N N . ARG A 1 182 ? -31.500 19.815 8.378 1.00 85.88 182 ARG A N 1
ATOM 1390 C CA . ARG A 1 182 ? -31.927 19.524 9.750 1.00 85.88 182 ARG A CA 1
ATOM 1391 C C . ARG A 1 182 ? -31.071 18.383 10.299 1.00 85.88 182 ARG A C 1
ATOM 1393 O O . ARG A 1 182 ? -30.815 17.402 9.605 1.00 85.88 182 ARG A O 1
ATOM 1400 N N . SER A 1 183 ? -30.619 18.506 11.545 1.00 89.75 183 SER A N 1
ATOM 1401 C CA . SER A 1 183 ? -29.790 17.493 12.203 1.00 89.75 183 SER A CA 1
ATOM 1402 C C . SER A 1 183 ? -30.255 17.183 13.621 1.00 89.75 183 SER A C 1
ATOM 1404 O O . SER A 1 183 ? -30.882 18.008 14.296 1.00 89.75 183 SER A O 1
ATOM 1406 N N . VAL A 1 184 ? -29.901 15.981 14.071 1.00 93.50 184 VAL A N 1
ATOM 1407 C CA . VAL A 1 184 ? -29.928 15.576 15.480 1.00 93.50 184 VAL A CA 1
ATOM 1408 C C . VAL A 1 184 ? -28.519 15.209 15.932 1.00 93.50 184 VAL A C 1
ATOM 1410 O O . VAL A 1 184 ? -27.716 14.741 15.125 1.00 93.50 184 VAL A O 1
ATOM 1413 N N . VAL A 1 185 ? -28.230 15.348 17.226 1.00 95.56 185 VAL A N 1
ATOM 1414 C CA . VAL A 1 185 ? -27.149 14.583 17.865 1.00 95.56 185 VAL A CA 1
ATOM 1415 C C . VAL A 1 185 ? -27.784 13.398 18.575 1.00 95.56 185 VAL A C 1
ATOM 1417 O O . VAL A 1 185 ? -28.543 13.584 19.524 1.00 95.56 185 VAL A O 1
ATOM 1420 N N . ALA A 1 186 ? -27.481 12.189 18.113 1.00 95.38 186 ALA A N 1
ATOM 1421 C CA . ALA A 1 186 ? -27.901 10.958 18.768 1.00 95.38 186 ALA A CA 1
ATOM 1422 C C . ALA A 1 186 ? -26.798 10.496 19.727 1.00 95.38 186 ALA A C 1
ATOM 1424 O O . ALA A 1 186 ? -25.672 10.274 19.289 1.00 95.38 186 ALA A O 1
ATOM 1425 N N . ILE A 1 187 ? -27.115 10.368 21.018 1.00 95.62 187 ILE A N 1
ATOM 1426 C CA . ILE A 1 187 ? -26.213 9.931 22.092 1.00 95.62 187 ILE A CA 1
ATOM 1427 C C . ILE A 1 187 ? -26.608 8.515 22.519 1.00 95.62 187 ILE A C 1
ATOM 1429 O O . ILE A 1 187 ? -27.765 8.274 22.867 1.00 95.62 187 ILE A O 1
ATOM 1433 N N . ALA A 1 188 ? -25.645 7.597 22.537 1.00 93.94 188 ALA A N 1
ATOM 1434 C CA . ALA A 1 188 ? -25.829 6.239 23.033 1.00 93.94 188 ALA A CA 1
ATOM 1435 C C . ALA A 1 188 ? -25.832 6.213 24.571 1.00 93.94 188 ALA A C 1
ATOM 1437 O O . ALA A 1 188 ? -24.802 6.468 25.198 1.00 93.94 188 ALA A O 1
ATOM 1438 N N . CYS A 1 189 ? -26.975 5.887 25.183 1.00 91.19 189 CYS A N 1
ATOM 1439 C CA . CYS A 1 189 ? -27.087 5.788 26.642 1.00 91.19 189 CYS A CA 1
ATOM 1440 C C . CYS A 1 189 ? -26.676 4.412 27.190 1.00 91.19 189 CYS A C 1
ATOM 1442 O O . CYS A 1 189 ? -26.225 4.317 28.325 1.00 91.19 189 CYS A O 1
ATOM 1444 N N . ASP A 1 190 ? -26.780 3.348 26.401 1.00 90.88 190 ASP A N 1
ATOM 1445 C CA . ASP A 1 190 ? -26.397 1.992 26.801 1.00 90.88 190 ASP A CA 1
ATOM 1446 C C . ASP A 1 190 ? -25.750 1.234 25.625 1.00 90.88 190 ASP A C 1
ATOM 1448 O O . ASP A 1 190 ? -25.428 1.820 24.588 1.00 90.88 190 ASP A O 1
ATOM 1452 N N . ARG A 1 191 ? -25.524 -0.075 25.783 1.00 88.88 191 ARG A N 1
ATOM 1453 C CA . ARG A 1 191 ? -24.953 -0.916 24.725 1.00 88.88 191 ARG A CA 1
ATOM 1454 C C . ARG A 1 191 ? -25.861 -1.044 23.492 1.00 88.88 191 ARG A C 1
ATOM 1456 O O . ARG A 1 191 ? -25.345 -0.951 22.383 1.00 88.88 191 ARG A O 1
ATOM 1463 N N . ALA A 1 192 ? -27.170 -1.225 23.663 1.00 90.44 192 ALA A N 1
ATOM 1464 C CA . ALA A 1 192 ? -28.105 -1.238 22.539 1.00 90.44 192 ALA A CA 1
ATOM 1465 C C . ALA A 1 192 ? -28.122 0.135 21.850 1.00 90.44 192 ALA A C 1
ATOM 1467 O O . ALA A 1 192 ? -28.110 0.200 20.631 1.00 90.44 192 ALA A O 1
ATOM 1468 N N . GLY A 1 193 ? -28.001 1.227 22.612 1.00 92.06 193 GLY A N 1
ATOM 1469 C CA . GLY A 1 193 ? -27.796 2.574 22.080 1.00 92.06 193 GLY A CA 1
ATOM 1470 C C . GLY A 1 193 ? -26.520 2.722 21.236 1.00 92.06 193 GLY A C 1
ATOM 1471 O O . GLY A 1 193 ? -26.533 3.464 20.261 1.00 92.06 193 GLY A O 1
ATOM 1472 N N . GLN A 1 194 ? -25.424 2.019 21.553 1.00 91.56 194 GLN A N 1
ATOM 1473 C CA . GLN A 1 194 ? -24.209 2.016 20.715 1.00 91.56 194 GLN A CA 1
ATOM 1474 C C . GLN A 1 194 ? -24.427 1.250 19.402 1.00 91.56 194 GLN A C 1
ATOM 1476 O O . GLN A 1 194 ? -23.981 1.699 18.346 1.00 91.56 194 GLN A O 1
ATOM 1481 N N . GLU A 1 195 ? -25.135 0.122 19.468 1.00 92.06 195 GLU A N 1
ATOM 1482 C CA . GLU A 1 195 ? -25.497 -0.695 18.306 1.00 92.06 195 GLU A CA 1
ATOM 1483 C C . GLU A 1 195 ? -26.492 0.091 17.402 1.00 92.06 195 GLU A C 1
ATOM 1485 O O . GLU A 1 195 ? -26.234 0.264 16.212 1.00 92.06 195 GLU A O 1
ATOM 1490 N N . GLU A 1 196 ? -27.524 0.731 17.975 1.00 93.00 196 GLU A N 1
ATOM 1491 C CA . GLU A 1 196 ? -28.447 1.674 17.308 1.00 93.00 196 GLU A CA 1
ATOM 1492 C C . GLU A 1 196 ? -27.717 2.877 16.668 1.00 93.00 196 GLU A C 1
ATOM 1494 O O . GLU A 1 196 ? -28.074 3.304 15.565 1.00 93.00 196 GLU A O 1
ATOM 1499 N N . LEU A 1 197 ? -26.693 3.432 17.334 1.00 94.62 197 LEU A N 1
ATOM 1500 C CA . LEU A 1 197 ? -25.914 4.577 16.845 1.00 94.62 197 LEU A CA 1
ATOM 1501 C C . LEU A 1 197 ? -25.053 4.208 15.630 1.00 94.62 197 LEU A C 1
ATOM 1503 O O . LEU A 1 197 ? -25.073 4.930 14.629 1.00 94.62 197 LEU A O 1
ATOM 1507 N N . ASN A 1 198 ? -24.345 3.072 15.691 1.00 95.00 198 ASN A N 1
ATOM 1508 C CA . ASN A 1 198 ? -23.597 2.536 14.551 1.00 95.00 198 ASN A CA 1
ATOM 1509 C C . ASN A 1 198 ? -24.531 2.341 13.341 1.00 95.00 198 ASN A C 1
ATOM 1511 O O . ASN A 1 198 ? -24.203 2.772 12.233 1.00 95.00 198 ASN A O 1
ATOM 1515 N N . GLN A 1 199 ? -25.723 1.772 13.552 1.00 94.19 199 GLN A N 1
ATOM 1516 C CA . GLN A 1 199 ? -26.721 1.538 12.503 1.00 94.19 199 GLN A CA 1
ATOM 1517 C C . GLN A 1 199 ? -27.354 2.823 11.950 1.00 94.19 199 GLN A C 1
ATOM 1519 O O . GLN A 1 199 ? -27.674 2.897 10.762 1.00 94.19 199 GLN A O 1
ATOM 1524 N N . LEU A 1 200 ? -27.565 3.853 12.775 1.00 94.25 200 LEU A N 1
ATOM 1525 C CA . LEU A 1 200 ? -28.075 5.153 12.325 1.00 94.25 200 LEU A CA 1
ATOM 1526 C C . LEU A 1 200 ? -27.073 5.856 11.396 1.00 94.25 200 LEU A C 1
ATOM 1528 O O . LEU A 1 200 ? -27.450 6.282 10.302 1.00 94.25 200 LEU A O 1
ATOM 1532 N N . VAL A 1 201 ? -25.798 5.925 11.800 1.00 94.94 201 VAL A N 1
ATOM 1533 C CA . VAL A 1 201 ? -24.722 6.488 10.967 1.00 94.94 201 VAL A CA 1
ATOM 1534 C C . VAL A 1 201 ? -24.550 5.658 9.693 1.00 94.94 201 VAL A C 1
ATOM 1536 O O . VAL A 1 201 ? -24.522 6.220 8.600 1.00 94.94 201 VAL A O 1
ATOM 1539 N N . SER A 1 202 ? -24.545 4.325 9.805 1.00 94.56 202 SER A N 1
ATOM 1540 C CA . SER A 1 202 ? -24.391 3.428 8.652 1.00 94.56 202 SER A CA 1
ATOM 1541 C C . SER A 1 202 ? -25.489 3.618 7.609 1.00 94.56 202 SER A C 1
ATOM 1543 O O . SER A 1 202 ? -25.189 3.813 6.434 1.00 94.56 202 SER A O 1
ATOM 1545 N N . ARG A 1 203 ? -26.766 3.663 8.015 1.00 92.06 203 ARG A N 1
ATOM 1546 C CA . ARG A 1 203 ? -27.885 3.915 7.087 1.00 92.06 203 ARG A CA 1
ATOM 1547 C C . ARG A 1 203 ? -27.744 5.266 6.374 1.00 92.06 203 ARG A C 1
ATOM 1549 O O . ARG A 1 203 ? -27.908 5.326 5.154 1.00 92.06 203 ARG A O 1
ATOM 1556 N N . ARG A 1 204 ? -27.342 6.326 7.087 1.00 90.69 204 ARG A N 1
ATOM 1557 C CA . ARG A 1 204 ? -27.104 7.660 6.498 1.00 90.69 204 ARG A CA 1
ATOM 1558 C C . ARG A 1 204 ? -25.918 7.697 5.525 1.00 90.69 204 ARG A C 1
ATOM 1560 O O . ARG A 1 204 ? -25.951 8.498 4.585 1.00 90.69 204 ARG A O 1
ATOM 1567 N N . CYS A 1 205 ? -24.904 6.856 5.735 1.00 90.94 205 CYS A N 1
ATOM 1568 C CA . CYS A 1 205 ? -23.670 6.790 4.942 1.00 90.94 205 CYS A CA 1
ATOM 1569 C C . CYS A 1 205 ? -23.665 5.706 3.839 1.00 90.94 205 CYS A C 1
ATOM 1571 O O . CYS A 1 205 ? -22.772 5.701 2.989 1.00 90.94 205 CYS A O 1
ATOM 1573 N N . LEU A 1 206 ? -24.641 4.791 3.831 1.00 89.69 206 LEU A N 1
ATOM 1574 C CA . LEU A 1 206 ? -24.832 3.767 2.791 1.00 89.69 206 LEU A CA 1
ATOM 1575 C C . LEU A 1 206 ? -25.870 4.156 1.724 1.00 89.69 206 LEU A C 1
ATOM 1577 O O . LEU A 1 206 ? -25.809 3.622 0.608 1.00 89.69 206 LEU A O 1
ATOM 1581 N N . ALA A 1 207 ? -26.808 5.049 2.062 1.00 82.56 207 ALA A N 1
ATOM 1582 C CA . ALA A 1 207 ? -27.862 5.540 1.174 1.00 82.56 207 ALA A CA 1
ATOM 1583 C C . ALA A 1 207 ? -27.317 6.430 0.040 1.00 82.56 207 ALA A C 1
ATOM 1585 O O . ALA A 1 207 ? -26.404 7.231 0.244 1.00 82.56 207 ALA A O 1
ATOM 1586 N N . ARG A 1 208 ? -27.917 6.319 -1.155 1.00 64.69 208 ARG A N 1
ATOM 1587 C CA . ARG A 1 208 ? -27.497 7.009 -2.395 1.00 64.69 208 ARG A CA 1
ATOM 1588 C C . ARG A 1 208 ? -27.416 8.523 -2.183 1.00 64.69 208 ARG A C 1
ATOM 1590 O O . ARG A 1 208 ? -28.377 9.085 -1.671 1.00 64.69 208 ARG A O 1
ATOM 1597 N N . GLY A 1 209 ? -26.326 9.184 -2.570 1.00 54.94 209 GLY A N 1
ATOM 1598 C CA . GLY A 1 209 ? -26.285 10.651 -2.652 1.00 54.94 209 GLY A CA 1
ATOM 1599 C C . GLY A 1 209 ? -27.080 11.167 -3.857 1.00 54.94 209 GLY A C 1
ATOM 1600 O O . GLY A 1 209 ? -27.254 10.435 -4.827 1.00 54.94 209 GLY A O 1
ATOM 1601 N N . ASP A 1 210 ? -27.530 12.419 -3.806 1.00 40.66 210 ASP A N 1
ATOM 1602 C CA . ASP A 1 210 ? -28.385 13.033 -4.839 1.00 40.66 210 ASP A CA 1
ATOM 1603 C C . ASP A 1 210 ? -27.599 13.561 -6.066 1.00 40.66 210 ASP A C 1
ATOM 1605 O O . ASP A 1 210 ? -28.125 14.313 -6.888 1.00 40.66 210 ASP A O 1
ATOM 1609 N N . ASP A 1 211 ? -26.334 13.148 -6.219 1.00 39.81 211 ASP A N 1
ATOM 1610 C CA . ASP A 1 211 ? -25.496 13.440 -7.386 1.00 39.81 211 ASP A CA 1
ATOM 1611 C C . ASP A 1 211 ? -26.010 12.684 -8.624 1.00 39.81 211 ASP A C 1
ATOM 1613 O O . ASP A 1 211 ? -25.693 11.515 -8.861 1.00 39.81 211 ASP A O 1
ATOM 1617 N N . ALA A 1 212 ? -26.791 13.385 -9.449 1.00 32.03 212 ALA A N 1
ATOM 1618 C CA . ALA A 1 212 ? -27.506 12.871 -10.622 1.00 32.03 212 ALA A CA 1
ATOM 1619 C C . ALA A 1 212 ? -26.620 12.433 -11.821 1.00 32.03 212 ALA A C 1
ATOM 1621 O O . ALA A 1 212 ? -27.067 12.455 -12.967 1.00 32.03 212 ALA A O 1
ATOM 1622 N N . SER A 1 213 ? -25.363 12.047 -11.582 1.00 32.81 213 SER A N 1
ATOM 1623 C CA . SER A 1 213 ? -24.393 11.610 -12.601 1.00 32.81 213 SER A CA 1
ATOM 1624 C C . SER A 1 213 ? -24.211 10.086 -12.686 1.00 32.81 213 SER A C 1
ATOM 1626 O O . SER A 1 213 ? -23.682 9.588 -13.680 1.00 32.81 213 SER A O 1
ATOM 1628 N N . CYS A 1 214 ? -24.672 9.328 -11.686 1.00 35.59 214 CYS A N 1
ATOM 1629 C CA . CYS A 1 214 ? -24.593 7.865 -11.673 1.00 35.59 214 CYS A CA 1
ATOM 1630 C C . CYS A 1 214 ? -25.841 7.225 -12.303 1.00 35.59 214 CYS A C 1
ATOM 1632 O O . CYS A 1 214 ? -26.965 7.449 -11.853 1.00 35.59 214 CYS A O 1
ATOM 1634 N N . GLY A 1 215 ? -25.633 6.404 -13.338 1.00 38.72 215 GLY A N 1
ATOM 1635 C CA . GLY A 1 215 ? -26.699 5.826 -14.163 1.00 38.72 215 GLY A CA 1
ATOM 1636 C C . GLY A 1 215 ? -27.731 4.974 -13.411 1.00 38.72 215 GLY A C 1
ATOM 1637 O O . GLY A 1 215 ? -27.463 4.383 -12.362 1.00 38.72 215 GLY A O 1
ATOM 1638 N N . GLN A 1 216 ? -28.933 4.896 -13.986 1.00 34.03 216 GLN A N 1
ATOM 1639 C CA . GLN A 1 216 ? -30.052 4.124 -13.446 1.00 34.03 216 GLN A CA 1
ATOM 1640 C C . GLN A 1 216 ? -29.734 2.620 -13.449 1.00 34.03 216 GLN A C 1
ATOM 1642 O O . GLN A 1 216 ? -29.488 2.033 -14.499 1.00 34.03 216 GLN A O 1
ATOM 1647 N N . ASN A 1 217 ? -29.788 1.986 -12.277 1.00 37.94 217 ASN A N 1
ATOM 1648 C CA . ASN A 1 217 ? -29.770 0.532 -12.131 1.00 37.94 217 ASN A CA 1
ATOM 1649 C C . ASN A 1 217 ? -30.856 0.150 -11.097 1.00 37.94 217 ASN A C 1
ATOM 1651 O O . ASN A 1 217 ? -30.805 0.707 -9.996 1.00 37.94 217 ASN A O 1
ATOM 1655 N N . PRO A 1 218 ? -31.843 -0.721 -11.406 1.00 36.50 218 PRO A N 1
ATOM 1656 C CA . PRO A 1 218 ? -33.055 -0.878 -10.583 1.00 36.50 218 PRO A CA 1
ATOM 1657 C C . PRO A 1 218 ? -32.881 -1.499 -9.186 1.00 36.50 218 PRO A C 1
ATOM 1659 O O . PRO A 1 218 ? -33.857 -1.607 -8.454 1.00 36.50 218 PRO A O 1
ATOM 1662 N N . SER A 1 219 ? -31.678 -1.937 -8.810 1.00 45.09 219 SER A N 1
ATOM 1663 C CA . SER A 1 219 ? -31.409 -2.721 -7.595 1.00 45.09 219 SER A CA 1
ATOM 1664 C C . SER A 1 219 ? -30.726 -1.919 -6.471 1.00 45.09 219 SER A C 1
ATOM 1666 O O . SER A 1 219 ? -29.813 -2.434 -5.824 1.00 45.09 219 SER A O 1
ATOM 1668 N N . GLN A 1 220 ? -31.065 -0.638 -6.288 1.00 47.25 220 GLN A N 1
ATOM 1669 C CA . GLN A 1 220 ? -30.362 0.259 -5.351 1.00 47.25 220 GLN A CA 1
ATOM 1670 C C . GLN A 1 220 ? -31.253 0.746 -4.189 1.00 47.25 220 GLN A C 1
ATOM 1672 O O . GLN A 1 220 ? -32.467 0.793 -4.358 1.00 47.25 220 GLN A O 1
ATOM 1677 N N . PRO A 1 221 ? -30.673 1.107 -3.020 1.00 51.41 221 PRO A N 1
ATOM 1678 C CA . PRO A 1 221 ? -31.446 1.383 -1.805 1.00 51.41 221 PRO A CA 1
ATOM 1679 C C . PRO A 1 221 ? -32.319 2.643 -1.861 1.00 51.41 221 PRO A C 1
ATOM 1681 O O . PRO A 1 221 ? -31.996 3.599 -2.572 1.00 51.41 221 PRO A O 1
ATOM 1684 N N . GLU A 1 222 ? -33.351 2.640 -1.014 1.00 57.38 222 GLU A N 1
ATOM 1685 C CA . GLU A 1 222 ? -34.230 3.770 -0.678 1.00 57.38 222 GLU A CA 1
ATOM 1686 C C . GLU A 1 222 ? -33.461 5.066 -0.312 1.00 57.38 222 GLU A C 1
ATOM 1688 O O . GLU A 1 222 ? -32.312 5.010 0.157 1.00 57.38 222 GLU A O 1
ATOM 1693 N N . PRO A 1 223 ? -34.080 6.253 -0.482 1.00 71.38 223 PRO A N 1
ATOM 1694 C CA . PRO A 1 223 ? -33.566 7.497 0.082 1.00 71.38 223 PRO A CA 1
ATOM 1695 C C . PRO A 1 223 ? -33.547 7.442 1.619 1.00 71.38 223 PRO A C 1
ATOM 1697 O O . PRO A 1 223 ? -34.341 6.752 2.254 1.00 71.38 223 PRO A O 1
ATOM 1700 N N . PHE A 1 224 ? -32.636 8.192 2.242 1.00 83.94 224 PHE A N 1
ATOM 1701 C CA . PHE A 1 224 ? -32.534 8.226 3.702 1.00 83.94 224 PHE A CA 1
ATOM 1702 C C . PHE A 1 224 ? -33.555 9.193 4.316 1.00 83.94 224 PHE A C 1
ATOM 1704 O O . PHE A 1 224 ? -33.363 10.407 4.250 1.00 83.94 224 PHE A O 1
ATOM 1711 N N . ASP A 1 225 ? -34.579 8.659 4.984 1.00 87.69 225 ASP A N 1
ATOM 1712 C CA . ASP A 1 225 ? -35.399 9.413 5.938 1.00 87.69 225 ASP A CA 1
ATOM 1713 C C . ASP A 1 225 ? -34.773 9.327 7.349 1.00 87.69 225 ASP A C 1
ATOM 1715 O O . ASP A 1 225 ? -34.565 8.241 7.907 1.00 87.69 225 ASP A O 1
ATOM 1719 N N . LEU A 1 226 ? -34.459 10.492 7.932 1.00 88.38 226 LEU A N 1
ATOM 1720 C CA . LEU A 1 226 ? -33.910 10.613 9.286 1.00 88.38 226 LEU A CA 1
ATOM 1721 C C . LEU A 1 226 ? -34.941 10.255 10.366 1.00 88.38 226 LEU A C 1
ATOM 1723 O O . LEU A 1 226 ? -34.600 9.583 11.338 1.00 88.38 226 LEU A O 1
ATOM 1727 N N . VAL A 1 227 ? -36.190 10.697 10.205 1.00 88.88 227 VAL A N 1
ATOM 1728 C CA . VAL A 1 227 ? -37.289 10.423 11.138 1.00 88.88 227 VAL A CA 1
ATOM 1729 C C . VAL A 1 227 ? -37.603 8.934 11.121 1.00 88.88 227 VAL A C 1
ATOM 1731 O O . VAL A 1 227 ? -37.658 8.324 12.186 1.00 88.88 227 VAL A O 1
ATOM 1734 N N . GLU A 1 228 ? -37.727 8.320 9.942 1.00 87.56 228 GLU A N 1
ATOM 1735 C CA . GLU A 1 228 ? -37.968 6.878 9.841 1.00 87.56 228 GLU A CA 1
ATOM 1736 C C . GLU A 1 228 ? -36.792 6.070 10.412 1.00 87.56 228 GLU A C 1
ATOM 1738 O O . GLU A 1 228 ? -36.997 5.160 11.214 1.00 87.56 228 GLU A O 1
ATOM 1743 N N . SER A 1 229 ? -35.545 6.457 10.122 1.00 87.19 229 SER A N 1
ATOM 1744 C CA . SER A 1 229 ? -34.361 5.781 10.677 1.00 87.19 229 SER A CA 1
ATOM 1745 C C . SER A 1 229 ? -34.282 5.839 12.211 1.00 87.19 229 SER A C 1
ATOM 1747 O O . SER A 1 229 ? -33.782 4.891 12.828 1.00 87.19 229 SER A O 1
ATOM 1749 N N . LEU A 1 230 ? -34.806 6.911 12.820 1.00 87.81 230 LEU A N 1
ATOM 1750 C CA . LEU A 1 230 ? -34.935 7.117 14.271 1.00 87.81 230 LEU A CA 1
ATOM 1751 C C . LEU A 1 230 ? -36.199 6.480 14.890 1.00 87.81 230 LEU A C 1
ATOM 1753 O O . LEU A 1 230 ? -36.288 6.402 16.119 1.00 87.81 230 LEU A O 1
ATOM 1757 N N . CYS A 1 231 ? -37.154 6.032 14.066 1.00 80.81 231 CYS A N 1
ATOM 1758 C CA . CYS A 1 231 ? -38.351 5.285 14.478 1.00 80.81 231 CYS A CA 1
ATOM 1759 C C . CYS A 1 231 ? -38.184 3.767 14.336 1.00 80.81 231 CYS A C 1
ATOM 1761 O O . CYS A 1 231 ? -38.651 3.018 15.191 1.00 80.81 231 CYS A O 1
ATOM 1763 N N . ASN A 1 232 ? -37.489 3.328 13.285 1.00 74.62 232 ASN A N 1
ATOM 1764 C CA . ASN A 1 232 ? -37.103 1.935 13.065 1.00 74.62 232 ASN A CA 1
ATOM 1765 C C . ASN A 1 232 ? -35.870 1.557 13.909 1.00 74.62 232 ASN A C 1
ATOM 1767 O O . ASN A 1 232 ? -35.660 0.386 14.211 1.00 74.62 232 ASN A O 1
ATOM 1771 N N . GLY A 1 233 ? -35.049 2.545 14.293 1.00 63.12 233 GLY A N 1
ATOM 1772 C CA . GLY A 1 233 ? -34.077 2.414 15.382 1.00 63.12 233 GLY A CA 1
ATOM 1773 C C . GLY A 1 233 ? -34.775 2.476 16.744 1.00 63.12 233 GLY A C 1
ATOM 1774 O O . GLY A 1 233 ? -35.779 3.171 16.896 1.00 63.12 233 GLY A O 1
ATOM 1775 N N . GLY A 1 234 ? -34.257 1.733 17.723 1.00 60.56 234 GLY A N 1
ATOM 1776 C CA . GLY A 1 234 ? -34.919 1.519 19.008 1.00 60.56 234 GLY A CA 1
ATOM 1777 C C . GLY A 1 234 ? -34.874 2.707 19.979 1.00 60.56 234 GLY A C 1
ATOM 1778 O O . GLY A 1 234 ? -34.919 3.878 19.594 1.00 60.56 234 GLY A O 1
ATOM 1779 N N . ARG A 1 235 ? -34.929 2.401 21.279 1.00 69.25 235 ARG A N 1
ATOM 1780 C CA . ARG A 1 235 ? -35.307 3.355 22.342 1.00 69.25 235 ARG A CA 1
ATOM 1781 C C . ARG A 1 235 ? -34.123 3.910 23.138 1.00 69.25 235 ARG A C 1
ATOM 1783 O O . ARG A 1 235 ? -34.349 4.821 23.932 1.00 69.25 235 ARG A O 1
ATOM 1790 N N . SER A 1 236 ? -32.907 3.411 22.918 1.00 84.94 236 SER A N 1
ATOM 1791 C CA . SER A 1 236 ? -31.737 3.662 23.777 1.00 84.94 236 SER A CA 1
ATOM 1792 C C . SER A 1 236 ? -30.867 4.855 23.354 1.00 84.94 236 SER A C 1
ATOM 1794 O O . SER A 1 236 ? -29.903 5.202 24.043 1.00 84.94 236 SER A O 1
ATOM 1796 N N . LEU A 1 237 ? -31.219 5.524 22.253 1.00 91.69 237 LEU A N 1
ATOM 1797 C CA . LEU A 1 237 ? -30.668 6.828 21.869 1.00 91.69 237 LEU A CA 1
ATOM 1798 C C . LEU A 1 237 ? -31.396 8.000 22.549 1.00 91.69 237 LEU A C 1
ATOM 1800 O O . LEU A 1 237 ? -32.611 8.148 22.385 1.00 91.69 237 LEU A O 1
ATOM 1804 N N . SER A 1 238 ? -30.640 8.889 23.205 1.00 93.69 238 SER A N 1
ATOM 1805 C CA . SER A 1 238 ? -31.082 10.260 23.523 1.00 93.69 238 SER A CA 1
ATOM 1806 C C . SER A 1 238 ? -30.789 11.193 22.346 1.00 93.69 238 SER A C 1
ATOM 1808 O O . SER A 1 238 ? -29.713 11.128 21.757 1.00 93.69 238 SER A O 1
ATOM 1810 N N . LEU A 1 239 ? -31.733 12.064 21.994 1.00 94.38 239 LEU A N 1
ATOM 1811 C CA . LEU A 1 239 ? -31.721 12.870 20.772 1.00 94.38 239 LEU A CA 1
ATOM 1812 C C . LEU A 1 239 ? -31.724 14.367 21.110 1.00 94.38 239 LEU A C 1
ATOM 1814 O O . LEU A 1 239 ? -32.737 14.894 21.572 1.00 94.38 239 LEU A O 1
ATOM 1818 N N . LEU A 1 240 ? -30.612 15.059 20.842 1.00 95.00 240 LEU A N 1
ATOM 1819 C CA . LEU A 1 240 ? -30.555 16.524 20.870 1.00 95.00 240 LEU A CA 1
ATOM 1820 C C . LEU A 1 240 ? -31.045 17.057 19.517 1.00 95.00 240 LEU A C 1
ATOM 1822 O O . LEU A 1 240 ? -30.465 16.718 18.483 1.00 95.00 240 LEU A O 1
ATOM 1826 N N . VAL A 1 241 ? -32.085 17.890 19.506 1.00 93.94 241 VAL A N 1
ATOM 1827 C CA . VAL A 1 241 ? -32.722 18.398 18.280 1.00 93.94 241 VAL A CA 1
ATOM 1828 C C . VAL A 1 241 ? -32.665 19.929 18.248 1.00 93.94 241 VAL A C 1
ATOM 1830 O O . VAL A 1 241 ? -33.005 20.585 19.230 1.00 93.94 241 VAL A O 1
ATOM 1833 N N . ARG A 1 242 ? -32.239 20.518 17.119 1.00 90.44 242 ARG A N 1
ATOM 1834 C CA . ARG A 1 242 ? -32.133 21.989 16.939 1.00 90.44 242 ARG A CA 1
ATOM 1835 C C . ARG A 1 242 ? -33.302 22.633 16.189 1.00 90.44 242 ARG A C 1
ATOM 1837 O O . ARG A 1 242 ? -33.321 23.858 16.031 1.00 90.44 242 ARG A O 1
ATOM 1844 N N . ASP A 1 243 ? -34.214 21.822 15.666 1.00 90.31 243 ASP A N 1
ATOM 1845 C CA . ASP A 1 243 ? -35.381 22.243 14.894 1.00 90.31 243 ASP A CA 1
ATOM 1846 C C . ASP A 1 243 ? -36.677 21.756 15.573 1.00 90.31 243 ASP A C 1
ATOM 1848 O O . ASP A 1 243 ? -36.909 20.544 15.636 1.00 90.31 243 ASP A O 1
ATOM 1852 N N . PRO A 1 244 ? -37.541 22.673 16.051 1.00 91.31 244 PRO A N 1
ATOM 1853 C CA . PRO A 1 244 ? -38.872 22.348 16.553 1.00 91.31 244 PRO A CA 1
ATOM 1854 C C . PRO A 1 244 ? -39.741 21.522 15.594 1.00 91.31 244 PRO A C 1
ATOM 1856 O O . PRO A 1 244 ? -40.512 20.685 16.063 1.00 91.31 244 PRO A O 1
ATOM 1859 N N . MET A 1 245 ? -39.624 21.703 14.271 1.00 91.00 245 MET A N 1
ATOM 1860 C CA . MET A 1 245 ? -40.425 20.937 13.307 1.00 91.00 245 MET A CA 1
ATOM 1861 C C . MET A 1 245 ? -39.984 19.470 13.248 1.00 91.00 245 MET A C 1
ATOM 1863 O O . MET A 1 245 ? -40.829 18.577 13.296 1.00 91.00 245 MET A O 1
ATOM 1867 N N . LEU A 1 246 ? -38.675 19.203 13.219 1.00 91.25 246 LEU A N 1
ATOM 1868 C CA . LEU A 1 246 ? -38.134 17.848 13.342 1.00 91.25 246 LEU A CA 1
ATOM 1869 C C . LEU A 1 246 ? -38.480 17.213 14.702 1.00 91.25 246 LEU A C 1
ATOM 1871 O O . LEU A 1 246 ? -38.868 16.047 14.749 1.00 91.25 246 LEU A O 1
ATOM 1875 N N . ALA A 1 247 ? -38.411 17.976 15.799 1.00 92.31 247 ALA A N 1
ATOM 1876 C CA . ALA A 1 247 ? -38.812 17.492 17.122 1.00 92.31 247 ALA A CA 1
ATOM 1877 C C . ALA A 1 247 ? -40.304 17.105 17.165 1.00 92.31 247 ALA A C 1
ATOM 1879 O O . ALA A 1 247 ? -40.648 16.040 17.678 1.00 92.31 247 ALA A O 1
ATOM 1880 N N . ARG A 1 248 ? -41.183 17.916 16.557 1.00 92.56 248 ARG A N 1
ATOM 1881 C CA . ARG A 1 248 ? -42.613 17.613 16.397 1.00 92.56 248 ARG A CA 1
ATOM 1882 C C . ARG A 1 248 ? -42.834 16.332 15.586 1.00 92.56 248 ARG A C 1
ATOM 1884 O O . ARG A 1 248 ? -43.525 15.435 16.061 1.00 92.56 248 ARG A O 1
ATOM 1891 N N . GLN A 1 249 ? -42.196 16.214 14.418 1.00 91.50 249 GLN A N 1
ATOM 1892 C CA . GLN A 1 249 ? -42.290 15.033 13.547 1.00 91.50 249 GLN A CA 1
ATOM 1893 C C . GLN A 1 249 ? -41.841 13.743 14.256 1.00 91.50 249 GLN A C 1
ATOM 1895 O O . GLN A 1 249 ? -42.476 12.701 14.095 1.00 91.50 249 GLN A O 1
ATOM 1900 N N . LEU A 1 250 ? -40.792 13.818 15.084 1.00 90.31 250 LEU A N 1
ATOM 1901 C CA . LEU A 1 250 ? -40.337 12.698 15.910 1.00 90.31 250 LEU A CA 1
ATOM 1902 C C . LEU A 1 250 ? -41.364 12.318 16.991 1.00 90.31 250 LEU A C 1
ATOM 1904 O O . LEU A 1 250 ? -41.635 11.131 17.151 1.00 90.31 250 LEU A O 1
ATOM 1908 N N . ILE A 1 251 ? -41.978 13.280 17.696 1.00 90.75 251 ILE A N 1
ATOM 1909 C CA . ILE A 1 251 ? -43.039 12.991 18.684 1.00 90.75 251 ILE A CA 1
ATOM 1910 C C . ILE A 1 251 ? -44.256 12.343 18.013 1.00 90.75 251 ILE A C 1
ATOM 1912 O O . ILE A 1 251 ? -44.768 11.347 18.523 1.00 90.75 251 ILE A O 1
ATOM 1916 N N . ASP A 1 252 ? -44.717 12.886 16.884 1.00 90.75 252 ASP A N 1
ATOM 1917 C CA . ASP A 1 252 ? -45.927 12.406 16.203 1.00 90.75 252 ASP A CA 1
ATOM 1918 C C . ASP A 1 252 ? -45.758 10.984 15.637 1.00 90.75 252 ASP A C 1
ATOM 1920 O O . ASP A 1 252 ? -46.725 10.227 15.586 1.00 90.75 252 ASP A O 1
ATOM 1924 N N . ARG A 1 253 ? -44.530 10.585 15.264 1.00 88.62 253 ARG A N 1
ATOM 1925 C CA . ARG A 1 253 ? -44.211 9.216 14.814 1.00 88.62 253 ARG A CA 1
ATOM 1926 C C . ARG A 1 253 ? -43.892 8.244 15.957 1.00 88.62 253 ARG A C 1
ATOM 1928 O O . ARG A 1 253 ? -44.338 7.102 15.913 1.00 88.62 253 ARG A O 1
ATOM 1935 N N . LEU A 1 254 ? -43.135 8.667 16.974 1.00 83.25 254 LEU A N 1
ATOM 1936 C CA . LEU A 1 254 ? -42.709 7.811 18.098 1.00 83.25 254 LEU A CA 1
ATOM 1937 C C . LEU A 1 254 ? -43.746 7.717 19.234 1.00 83.25 254 LEU A C 1
ATOM 1939 O O . LEU A 1 254 ? -43.623 6.877 20.131 1.00 83.25 254 LEU A O 1
ATOM 1943 N N . GLY A 1 255 ? -44.738 8.605 19.236 1.00 83.94 255 GLY A N 1
ATOM 1944 C CA . GLY A 1 255 ? -45.768 8.722 20.260 1.00 83.94 255 GLY A CA 1
ATOM 1945 C C . GLY A 1 255 ? -45.297 9.377 21.574 1.00 83.94 255 GLY A C 1
ATOM 1946 O O . GLY A 1 255 ? -44.101 9.603 21.793 1.00 83.94 255 GLY A O 1
ATOM 1947 N N . PRO A 1 256 ? -46.231 9.655 22.510 1.00 82.38 256 PRO A N 1
ATOM 1948 C CA . PRO A 1 256 ? -45.982 10.481 23.700 1.00 82.38 256 PRO A CA 1
ATOM 1949 C C . PRO A 1 256 ? -44.844 10.023 24.622 1.00 82.38 256 PRO A C 1
ATOM 1951 O O . PRO A 1 256 ? -44.237 10.854 25.296 1.00 82.38 256 PRO A O 1
ATOM 1954 N N . ARG A 1 257 ? -44.535 8.718 24.655 1.00 81.50 257 ARG A N 1
ATOM 1955 C CA . ARG A 1 257 ? -43.472 8.143 25.505 1.00 81.50 257 ARG A CA 1
ATOM 1956 C C . ARG A 1 257 ? -42.053 8.509 25.045 1.00 81.50 257 ARG A C 1
ATOM 1958 O O . ARG A 1 257 ? -41.108 8.254 25.780 1.00 81.50 257 ARG A O 1
ATOM 1965 N N . SER A 1 258 ? -41.893 9.110 23.865 1.00 84.38 258 SER A N 1
ATOM 1966 C CA . SER A 1 258 ? -40.596 9.563 23.339 1.00 84.38 258 SER A CA 1
ATOM 1967 C C . SER A 1 258 ? -40.103 10.898 23.913 1.00 84.38 258 SER A C 1
ATOM 1969 O O . SER A 1 258 ? -38.917 11.205 23.804 1.00 84.38 258 SER A O 1
ATOM 1971 N N . ARG A 1 259 ? -40.968 11.676 24.578 1.00 88.75 259 ARG A N 1
ATOM 1972 C CA . ARG A 1 259 ? -40.625 12.999 25.138 1.00 88.75 259 ARG A CA 1
ATOM 1973 C C . ARG A 1 259 ? -39.462 12.987 26.134 1.00 88.75 259 ARG A C 1
ATOM 1975 O O . ARG A 1 259 ? -38.764 13.982 26.257 1.00 88.75 259 ARG A O 1
ATOM 1982 N N . SER A 1 260 ? -39.221 11.871 26.823 1.00 86.81 260 SER A N 1
ATOM 1983 C CA . SER A 1 260 ? -38.101 11.722 27.764 1.00 86.81 260 SER A CA 1
ATOM 1984 C C . SER A 1 260 ? -36.733 11.554 27.087 1.00 86.81 260 SER A C 1
ATOM 1986 O O . SER A 1 260 ? -35.709 11.785 27.738 1.00 86.81 260 SER A O 1
ATOM 1988 N N . ARG A 1 261 ? -36.701 11.163 25.802 1.00 88.88 261 ARG A N 1
ATOM 1989 C CA . ARG A 1 261 ? -35.469 10.970 25.014 1.00 88.88 261 ARG A CA 1
ATOM 1990 C C . ARG A 1 261 ? -35.220 12.051 23.962 1.00 88.88 261 ARG A C 1
ATOM 1992 O O . ARG A 1 261 ? -34.129 12.090 23.410 1.00 88.88 261 ARG A O 1
ATOM 1999 N N . ILE A 1 262 ? -36.203 12.900 23.664 1.00 94.00 262 ILE A N 1
ATOM 2000 C CA . ILE A 1 262 ? -36.0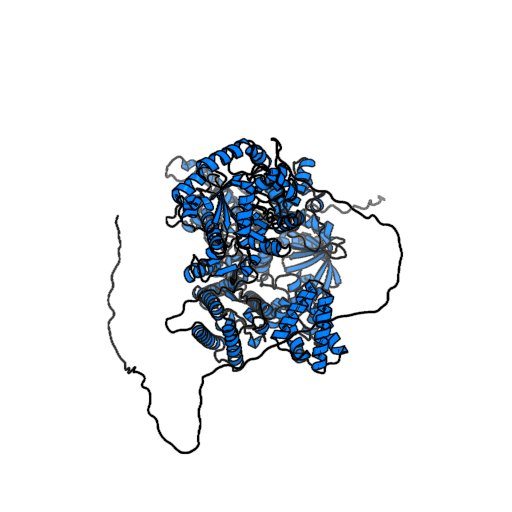64 14.040 22.746 1.00 94.00 262 ILE A CA 1
ATOM 2001 C C . ILE A 1 262 ? -35.825 15.293 23.591 1.00 94.00 262 ILE A C 1
ATOM 2003 O O . ILE A 1 262 ? -36.623 15.591 24.476 1.00 94.00 262 ILE A O 1
ATOM 2007 N N . LEU A 1 263 ? -34.749 16.031 23.320 1.00 95.56 263 LEU A N 1
ATOM 2008 C CA . LEU A 1 263 ? -34.435 17.282 24.009 1.00 95.56 263 LEU A CA 1
ATOM 2009 C C . LEU A 1 263 ? -34.136 18.391 22.998 1.00 95.56 263 LEU A C 1
ATOM 2011 O O . LEU A 1 263 ? -33.438 18.158 22.009 1.00 95.56 263 LEU A O 1
ATOM 2015 N N . LEU A 1 264 ? -34.630 19.604 23.251 1.00 96.38 264 LEU A N 1
ATOM 2016 C CA . LEU A 1 264 ? -34.314 20.766 22.416 1.00 96.38 264 LEU A CA 1
ATOM 2017 C C . LEU A 1 264 ? -32.972 21.386 22.841 1.00 96.38 264 LEU A C 1
ATOM 2019 O O . LEU A 1 264 ? -32.766 21.736 24.005 1.00 96.38 264 LEU A O 1
ATOM 2023 N N . GLU A 1 265 ? -32.044 21.481 21.887 1.00 95.25 265 GLU A N 1
ATOM 2024 C CA . GLU A 1 265 ? -30.681 21.987 22.092 1.00 95.25 265 GLU A CA 1
ATOM 2025 C C . GLU A 1 265 ? -30.663 23.523 22.153 1.00 95.25 265 GLU A C 1
ATOM 2027 O O . GLU A 1 265 ? -30.972 24.197 21.168 1.00 95.25 265 GLU A O 1
ATOM 2032 N N . ILE A 1 266 ? -30.243 24.064 23.301 1.00 95.12 266 ILE A N 1
ATOM 2033 C CA . ILE A 1 266 ? -29.995 25.494 23.522 1.00 95.12 266 ILE A CA 1
ATOM 2034 C C . ILE A 1 266 ? -28.482 25.743 23.459 1.00 95.12 266 ILE A C 1
ATOM 2036 O O . ILE A 1 266 ? -27.721 25.116 24.198 1.00 95.12 266 ILE A O 1
ATOM 2040 N N . ASP A 1 267 ? -28.052 26.658 22.584 1.00 93.12 267 ASP A N 1
ATOM 2041 C CA . ASP A 1 267 ? -26.643 26.880 22.225 1.00 93.12 267 ASP A CA 1
ATOM 2042 C C . ASP A 1 267 ? -26.236 28.359 22.348 1.00 93.12 267 ASP A C 1
ATOM 2044 O O . ASP A 1 267 ? -25.989 29.060 21.359 1.00 93.12 267 ASP A O 1
ATOM 2048 N N . ARG A 1 268 ? -26.129 28.830 23.597 1.00 92.94 268 ARG A N 1
ATOM 2049 C CA . ARG A 1 268 ? -25.776 30.220 23.953 1.00 92.94 268 ARG A CA 1
ATOM 2050 C C . ARG A 1 268 ? -24.353 30.655 23.559 1.00 92.94 268 ARG A C 1
ATOM 2052 O O . ARG A 1 268 ? -23.961 31.783 23.846 1.00 92.94 268 ARG A O 1
ATOM 2059 N N . LEU A 1 269 ? -23.553 29.788 22.925 1.00 89.62 269 LEU A N 1
ATOM 2060 C CA . LEU A 1 269 ? -22.244 30.160 22.366 1.00 89.62 269 LEU A CA 1
ATOM 2061 C C . LEU A 1 269 ? -22.284 30.483 20.866 1.00 89.62 269 LEU A C 1
ATOM 2063 O O . LEU A 1 269 ? -21.320 31.064 20.366 1.00 89.62 269 LEU A O 1
ATOM 2067 N N . ARG A 1 270 ? -23.332 30.069 20.139 1.00 87.38 270 ARG A N 1
ATOM 2068 C CA . ARG A 1 270 ? -23.356 30.111 18.664 1.00 87.38 270 ARG A CA 1
ATOM 2069 C C . ARG A 1 270 ? -24.652 30.652 18.063 1.00 87.38 270 ARG A C 1
ATOM 2071 O O . ARG A 1 270 ? -24.597 31.211 16.971 1.00 87.38 270 ARG A O 1
ATOM 2078 N N . ASP A 1 271 ? -25.794 30.465 18.721 1.00 87.06 271 ASP A N 1
ATOM 2079 C CA . ASP A 1 271 ? -27.092 30.927 18.219 1.00 87.06 271 ASP A CA 1
ATOM 2080 C C . ASP A 1 271 ? -27.475 32.317 18.773 1.00 87.06 271 ASP A C 1
ATOM 2082 O O . ASP A 1 271 ? -27.091 32.671 19.889 1.00 87.06 271 ASP A O 1
ATOM 2086 N N . PRO A 1 272 ? -28.263 33.117 18.028 1.00 88.62 272 PRO A N 1
ATOM 2087 C CA . PRO A 1 272 ? -28.841 34.356 18.540 1.00 88.62 272 PRO A CA 1
ATOM 2088 C C . PRO A 1 272 ? -30.003 34.077 19.508 1.00 88.62 272 PRO A C 1
ATOM 2090 O O . PRO A 1 272 ? -30.736 33.100 19.348 1.00 88.62 272 PRO A O 1
ATOM 2093 N N . ILE A 1 273 ? -30.253 35.007 20.436 1.00 89.50 273 ILE A N 1
ATOM 2094 C CA . ILE A 1 273 ? -31.327 34.939 21.454 1.00 89.50 273 ILE A CA 1
ATOM 2095 C C . ILE A 1 273 ? -32.708 34.640 20.828 1.00 89.50 273 ILE A C 1
ATOM 2097 O O . ILE A 1 273 ? -33.474 33.825 21.336 1.00 89.50 273 ILE A O 1
ATOM 2101 N N . ALA A 1 274 ? -32.997 35.203 19.649 1.00 90.56 274 ALA A N 1
ATOM 2102 C CA . ALA A 1 274 ? -34.236 34.955 18.902 1.00 90.56 274 ALA A CA 1
ATOM 2103 C C . ALA A 1 274 ? -34.390 33.516 18.348 1.00 90.56 274 ALA A C 1
ATOM 2105 O O . ALA A 1 274 ? -35.429 33.179 17.777 1.00 90.56 274 ALA A O 1
ATOM 2106 N N . ARG A 1 275 ? -33.375 32.650 18.457 1.00 89.81 275 ARG A N 1
ATOM 2107 C CA . ARG A 1 275 ? -33.530 31.196 18.280 1.00 89.81 275 ARG A CA 1
ATOM 2108 C C . ARG A 1 275 ? -33.808 30.504 19.609 1.00 89.81 275 ARG A C 1
ATOM 2110 O O . ARG A 1 275 ? -34.662 29.629 19.640 1.00 89.81 275 ARG A O 1
ATOM 2117 N N . GLU A 1 276 ? -33.116 30.904 20.673 1.00 92.88 276 GLU A N 1
ATOM 2118 C CA . GLU A 1 276 ? -33.328 30.352 22.011 1.00 92.88 276 GLU A CA 1
ATOM 2119 C C . GLU A 1 276 ? -34.781 30.515 22.463 1.00 92.88 276 GLU A C 1
ATOM 2121 O O . GLU A 1 276 ? -35.393 29.520 22.831 1.00 92.88 276 GLU A O 1
ATOM 2126 N N . HIS A 1 277 ? -35.369 31.710 22.328 1.00 92.81 277 HIS A N 1
ATOM 2127 C CA . HIS A 1 277 ? -36.780 31.935 22.672 1.00 92.81 277 HIS A CA 1
ATOM 2128 C C . HIS A 1 277 ? -37.697 30.949 21.927 1.00 92.81 277 HIS A C 1
ATOM 2130 O O . HIS A 1 277 ? -38.401 30.174 22.559 1.00 92.81 277 HIS A O 1
ATOM 2136 N N . ARG A 1 278 ? -37.560 30.835 20.596 1.00 92.75 278 ARG A N 1
ATOM 2137 C CA . ARG A 1 278 ? -38.335 29.875 19.783 1.00 92.75 278 ARG A CA 1
ATOM 2138 C C . ARG A 1 278 ? -38.115 28.404 20.160 1.00 92.75 278 ARG A C 1
ATOM 2140 O O . ARG A 1 278 ? -38.969 27.575 19.858 1.00 92.75 278 ARG A O 1
ATOM 2147 N N . ALA A 1 279 ? -36.979 28.056 20.764 1.00 93.25 279 ALA A N 1
ATOM 2148 C CA . ALA A 1 279 ? -36.719 26.712 21.273 1.00 93.25 279 ALA A CA 1
ATOM 2149 C C . ALA A 1 279 ? -37.338 26.489 22.666 1.00 93.25 279 ALA A C 1
ATOM 2151 O O . ALA A 1 279 ? -37.786 25.379 22.942 1.00 93.25 279 ALA A O 1
ATOM 2152 N N . LEU A 1 280 ? -37.416 27.526 23.507 1.00 95.25 280 LEU A N 1
ATOM 2153 C CA . LEU A 1 280 ? -38.140 27.513 24.783 1.00 95.25 280 LEU A CA 1
ATOM 2154 C C . LEU A 1 280 ? -39.660 27.439 24.551 1.00 95.25 280 LEU A C 1
ATOM 2156 O O . LEU A 1 280 ? -40.299 26.523 25.066 1.00 95.25 280 LEU A O 1
ATOM 2160 N N . ASP A 1 281 ? -40.208 28.305 23.689 1.00 95.56 281 ASP A N 1
ATOM 2161 C CA . ASP A 1 281 ? -41.626 28.315 23.295 1.00 95.56 281 ASP A CA 1
ATOM 2162 C C . ASP A 1 281 ? -42.056 26.932 22.764 1.00 95.56 281 ASP A C 1
ATOM 2164 O O . ASP A 1 281 ? -43.097 26.384 23.131 1.00 95.56 281 ASP A O 1
ATOM 2168 N N . ALA A 1 282 ? -41.218 26.328 21.912 1.00 94.75 282 ALA A N 1
ATOM 2169 C CA . ALA A 1 282 ? -41.447 24.992 21.376 1.00 94.75 282 ALA A CA 1
ATOM 2170 C C . ALA A 1 282 ? -41.292 23.880 22.426 1.00 94.75 282 ALA A C 1
ATOM 2172 O O . ALA A 1 282 ? -41.985 22.868 22.336 1.00 94.75 282 ALA A O 1
ATOM 2173 N N . ALA A 1 283 ? -40.405 24.031 23.415 1.00 95.44 283 ALA A N 1
ATOM 2174 C CA . ALA A 1 283 ? -40.259 23.052 24.489 1.00 95.44 283 ALA A CA 1
ATOM 2175 C C . ALA A 1 283 ? -41.533 22.971 25.338 1.00 95.44 283 ALA A C 1
ATOM 2177 O O . ALA A 1 283 ? -42.027 21.871 25.591 1.00 95.44 283 ALA A O 1
ATOM 2178 N N . GLU A 1 284 ? -42.107 24.124 25.690 1.00 95.25 284 GLU A N 1
ATOM 2179 C CA . GLU A 1 284 ? -43.379 24.216 26.408 1.00 95.25 284 GLU A CA 1
ATOM 2180 C C . GLU A 1 284 ? -44.535 23.634 25.575 1.00 95.25 284 GLU A C 1
ATOM 2182 O O . GLU A 1 284 ? -45.194 22.689 26.010 1.00 95.25 284 GLU A O 1
ATOM 2187 N N . GLN A 1 285 ? -44.717 24.100 24.332 1.00 94.88 285 GLN A N 1
ATOM 2188 C CA . GLN A 1 285 ? -45.799 23.645 23.442 1.00 94.88 285 GLN A CA 1
ATOM 2189 C C . GLN A 1 285 ? -45.760 22.140 23.125 1.00 94.88 285 GLN A C 1
ATOM 2191 O O . GLN A 1 285 ? -46.803 21.520 22.900 1.00 94.88 285 GLN A O 1
ATOM 2196 N N . LEU A 1 286 ? -44.569 21.535 23.069 1.00 93.75 286 LEU A N 1
ATOM 2197 C CA . LEU A 1 286 ? -44.403 20.112 22.765 1.00 93.75 286 LEU A CA 1
ATOM 2198 C C . LEU A 1 286 ? -44.358 19.222 24.016 1.00 93.75 286 LEU A C 1
ATOM 2200 O O . LEU A 1 286 ? -44.552 18.005 23.894 1.00 93.75 286 LEU A O 1
ATOM 2204 N N . GLY A 1 287 ? -44.133 19.797 25.202 1.00 93.69 287 GLY A N 1
ATOM 2205 C CA . GLY A 1 287 ? -43.866 19.066 26.442 1.00 93.69 287 GLY A CA 1
ATOM 2206 C C . GLY A 1 287 ? -42.507 18.358 26.417 1.00 93.69 287 GLY A C 1
ATOM 2207 O O . GLY A 1 287 ? -42.432 17.166 26.720 1.00 93.69 287 GLY A O 1
ATOM 2208 N N . LEU A 1 288 ? -41.457 19.061 25.983 1.00 95.56 288 LEU A N 1
ATOM 2209 C CA . LEU A 1 288 ? -40.082 18.559 25.882 1.00 95.56 288 LEU A CA 1
ATOM 2210 C C . LEU A 1 288 ? -39.158 19.189 26.928 1.00 95.56 288 LEU A C 1
ATOM 2212 O O . LEU A 1 288 ? -39.341 20.329 27.345 1.00 95.56 288 LEU A O 1
ATOM 2216 N N . ALA A 1 289 ? -38.105 18.457 27.292 1.00 95.88 289 ALA A N 1
ATOM 2217 C CA . ALA A 1 289 ? -36.997 19.014 28.057 1.00 95.88 289 ALA A CA 1
ATOM 2218 C C . ALA A 1 289 ? -36.045 19.818 27.150 1.00 95.88 289 ALA A C 1
ATOM 2220 O O . ALA A 1 289 ? -35.820 19.467 25.989 1.00 95.88 289 ALA A O 1
ATOM 2221 N N . VAL A 1 290 ? -35.433 20.865 27.702 1.00 96.38 290 VAL A N 1
ATOM 2222 C CA . VAL A 1 290 ? -34.330 21.609 27.068 1.00 96.38 290 VAL A CA 1
ATOM 2223 C C . VAL A 1 290 ? -32.980 21.149 27.605 1.00 96.38 290 VAL A C 1
ATOM 2225 O O . VAL A 1 290 ? -32.903 20.602 28.708 1.00 96.38 290 VAL A O 1
ATOM 2228 N N . ILE A 1 291 ? -31.906 21.363 26.842 1.00 96.31 291 ILE A N 1
ATOM 2229 C CA . ILE A 1 291 ? -30.547 20.966 27.231 1.00 96.31 291 ILE A CA 1
ATOM 2230 C C . ILE A 1 291 ? -29.475 21.917 26.684 1.00 96.31 291 ILE A C 1
ATOM 2232 O O . ILE A 1 291 ? -29.516 22.333 25.527 1.00 96.31 291 ILE A O 1
ATOM 2236 N N . ALA A 1 292 ? -28.505 22.252 27.536 1.00 94.69 292 ALA A N 1
ATOM 2237 C CA . ALA A 1 292 ? -27.416 23.179 27.245 1.00 94.69 292 ALA A CA 1
ATOM 2238 C C . ALA A 1 292 ? -26.288 22.475 26.472 1.00 94.69 292 ALA A C 1
ATOM 2240 O O . ALA A 1 292 ? -25.519 21.719 27.066 1.00 94.69 292 ALA A O 1
ATOM 2241 N N . SER A 1 293 ? -26.163 22.718 25.164 1.00 93.62 293 SER A N 1
ATOM 2242 C CA . SER A 1 293 ? -25.184 22.046 24.289 1.00 93.62 293 SER A CA 1
ATOM 2243 C C . SER A 1 293 ? -24.696 22.966 23.162 1.00 93.62 293 SER A C 1
ATOM 2245 O O . SER A 1 293 ? -25.381 23.892 22.743 1.00 93.62 293 SER A O 1
ATOM 2247 N N . SER A 1 294 ? -23.478 22.735 22.669 1.00 92.19 294 SER A N 1
ATOM 2248 C CA . SER A 1 294 ? -22.877 23.507 21.576 1.00 92.19 294 SER A CA 1
ATOM 2249 C C . SER A 1 294 ? -21.936 22.632 20.752 1.00 92.19 294 SER A C 1
ATOM 2251 O O . SER A 1 294 ? -21.450 21.622 21.245 1.00 92.19 294 SER A O 1
ATOM 2253 N N . ARG A 1 295 ? -21.641 22.991 19.497 1.00 91.75 295 ARG A N 1
ATOM 2254 C CA . ARG A 1 295 ? -20.634 22.269 18.692 1.00 91.75 295 ARG A CA 1
ATOM 2255 C C . ARG A 1 295 ? -19.240 22.761 19.075 1.00 91.75 295 ARG A C 1
ATOM 2257 O O . ARG A 1 295 ? -18.790 23.791 18.575 1.00 91.75 295 ARG A O 1
ATOM 2264 N N . ILE A 1 296 ? -18.582 22.043 19.978 1.00 93.94 296 ILE A N 1
ATOM 2265 C CA . ILE A 1 296 ? -17.309 22.442 20.594 1.00 93.94 296 ILE A CA 1
ATOM 2266 C C . ILE A 1 296 ? -16.164 21.685 19.917 1.00 93.94 296 ILE A C 1
ATOM 2268 O O . ILE A 1 296 ? -16.239 20.474 19.747 1.00 93.94 296 ILE A O 1
ATOM 2272 N N . GLY A 1 297 ? -15.106 22.380 19.502 1.00 91.75 297 GLY A N 1
ATOM 2273 C CA . GLY A 1 297 ? -14.033 21.749 18.720 1.00 91.75 297 GLY A CA 1
ATOM 2274 C C . GLY A 1 297 ? -12.845 22.644 18.386 1.00 91.75 297 GLY A C 1
ATOM 2275 O O . GLY A 1 297 ? -12.153 22.402 17.399 1.00 91.75 297 GLY A O 1
ATOM 2276 N N . MET A 1 298 ? -12.627 23.692 19.181 1.00 91.25 298 MET A N 1
ATOM 2277 C CA . MET A 1 298 ? -11.442 24.548 19.131 1.00 91.25 298 MET A CA 1
ATOM 2278 C C . MET A 1 298 ? -10.714 24.499 20.480 1.00 91.25 298 MET A C 1
ATOM 2280 O O . MET A 1 298 ? -11.360 24.539 21.528 1.00 91.25 298 MET A O 1
ATOM 2284 N N . LEU A 1 299 ? -9.379 24.498 20.455 1.00 90.06 299 LEU A N 1
ATOM 2285 C CA . LEU A 1 299 ? -8.569 24.867 21.625 1.00 90.06 299 LEU A CA 1
ATOM 2286 C C . LEU A 1 299 ? -8.509 26.396 21.777 1.00 90.06 299 LEU A C 1
ATOM 2288 O O . LEU A 1 299 ? -8.613 26.929 22.875 1.00 90.06 299 LEU A O 1
ATOM 2292 N N . GLN A 1 300 ? -8.377 27.112 20.657 1.00 85.12 300 GLN A N 1
ATOM 2293 C CA . GLN A 1 300 ? -8.322 28.575 20.588 1.00 85.12 300 GLN A CA 1
ATOM 2294 C C . GLN A 1 300 ? -9.134 29.085 19.383 1.00 85.12 300 GLN A C 1
ATOM 2296 O O . GLN A 1 300 ? -9.282 28.344 18.407 1.00 85.12 300 GLN A O 1
ATOM 2301 N N . PRO A 1 301 ? -9.654 30.329 19.406 1.00 85.50 301 PRO A N 1
ATOM 2302 C CA . PRO A 1 301 ? -10.363 30.913 18.268 1.00 85.50 301 PRO A CA 1
ATOM 2303 C C . PRO A 1 301 ? -9.528 30.887 16.978 1.00 85.50 301 PRO A C 1
ATOM 2305 O O . PRO A 1 301 ? -8.399 31.373 16.942 1.00 85.50 301 PRO A O 1
ATOM 2308 N N . VAL A 1 302 ? -10.101 30.341 15.904 1.00 84.56 302 VAL A N 1
ATOM 2309 C CA . VAL A 1 302 ? -9.474 30.271 14.574 1.00 84.56 302 VAL A CA 1
ATOM 2310 C C . VAL A 1 302 ? -9.977 31.424 13.700 1.00 84.56 302 VAL A C 1
ATOM 2312 O O . VAL A 1 302 ? -11.160 31.760 13.740 1.00 84.56 302 VAL A O 1
ATOM 2315 N N . THR A 1 303 ? -9.090 32.030 12.904 1.00 86.69 303 THR A N 1
ATOM 2316 C CA . THR A 1 303 ? -9.450 33.152 12.020 1.00 86.69 303 THR A CA 1
ATOM 2317 C C . THR A 1 303 ? -10.408 32.713 10.906 1.00 86.69 303 THR A C 1
ATOM 2319 O O . THR A 1 303 ? -10.421 31.546 10.497 1.00 86.69 303 THR A O 1
ATOM 2322 N N . ARG A 1 304 ? -11.226 33.643 10.398 1.00 84.94 304 ARG A N 1
ATOM 2323 C CA . ARG A 1 304 ? -12.268 33.340 9.402 1.00 84.94 304 ARG A CA 1
ATOM 2324 C C . ARG A 1 304 ? -11.673 32.794 8.104 1.00 84.94 304 ARG A C 1
ATOM 2326 O O . ARG A 1 304 ? -12.229 31.875 7.517 1.00 84.94 304 ARG A O 1
ATOM 2333 N N . GLU A 1 305 ? -10.512 33.302 7.724 1.00 87.69 305 GLU A N 1
ATOM 2334 C CA . GLU A 1 305 ? -9.759 32.961 6.518 1.00 87.69 305 GLU A CA 1
ATOM 2335 C C . GLU A 1 305 ? -9.344 31.485 6.545 1.00 87.69 305 GLU A C 1
ATOM 2337 O O . GLU A 1 305 ? -9.508 30.782 5.555 1.00 87.69 305 GLU A O 1
ATOM 2342 N N . ARG A 1 306 ? -8.922 30.965 7.708 1.00 89.19 306 ARG A N 1
ATOM 2343 C CA . ARG A 1 306 ? -8.596 29.538 7.890 1.00 89.19 306 ARG A CA 1
ATOM 2344 C C . ARG A 1 306 ? -9.828 28.630 7.908 1.00 89.19 306 ARG A C 1
ATOM 2346 O O . ARG A 1 306 ? -9.737 27.474 7.495 1.00 89.19 306 ARG A O 1
ATOM 2353 N N . LEU A 1 307 ? -10.983 29.138 8.347 1.00 88.62 307 LEU A N 1
ATOM 2354 C CA . LEU A 1 307 ? -12.261 28.426 8.225 1.00 88.62 307 LEU A CA 1
ATOM 2355 C C . LEU A 1 307 ? -12.753 28.400 6.768 1.00 88.62 307 LEU A C 1
ATOM 2357 O O . LEU A 1 307 ? -13.292 27.387 6.330 1.00 88.62 307 LEU A O 1
ATOM 2361 N N . ASP A 1 308 ? -12.546 29.483 6.014 1.00 90.50 308 ASP A N 1
ATOM 2362 C CA . ASP A 1 308 ? -12.874 29.578 4.587 1.00 90.50 308 ASP A CA 1
ATOM 2363 C C . ASP A 1 308 ? -11.892 28.761 3.721 1.00 90.50 308 ASP A C 1
ATOM 2365 O O . ASP A 1 308 ? -12.325 28.105 2.776 1.00 90.50 308 ASP A O 1
ATOM 2369 N N . LEU A 1 309 ? -10.610 28.673 4.101 1.00 93.06 309 LEU A N 1
ATOM 2370 C CA . LEU A 1 309 ? -9.620 27.747 3.536 1.00 93.06 309 LEU A CA 1
ATOM 2371 C C . LEU A 1 309 ? -10.055 26.288 3.699 1.00 93.06 309 LEU A C 1
ATOM 2373 O O . LEU A 1 309 ? -10.181 25.576 2.703 1.00 93.06 309 LEU A O 1
ATOM 2377 N N . LEU A 1 310 ? -10.283 25.832 4.936 1.00 91.50 310 LEU A N 1
ATOM 2378 C CA . LEU A 1 310 ? -10.606 24.429 5.219 1.00 91.50 310 LEU A CA 1
ATOM 2379 C C . LEU A 1 310 ? -11.887 23.989 4.489 1.00 91.50 310 LEU A C 1
ATOM 2381 O O . LEU A 1 310 ? -11.952 22.902 3.914 1.00 91.50 310 LEU A O 1
ATOM 2385 N N . GLU A 1 311 ? -12.868 24.887 4.443 1.00 90.62 311 GLU A N 1
ATOM 2386 C CA . GLU A 1 311 ? -14.120 24.699 3.721 1.00 90.62 311 GLU A CA 1
ATOM 2387 C C . GLU A 1 311 ? -13.937 24.755 2.191 1.00 90.62 311 GLU A C 1
ATOM 2389 O O . GLU A 1 311 ? -14.588 24.000 1.474 1.00 90.62 311 GLU A O 1
ATOM 2394 N N . SER A 1 312 ? -13.013 25.570 1.665 1.00 92.50 312 SER A N 1
ATOM 2395 C CA . SER A 1 312 ? -12.701 25.595 0.226 1.00 92.50 312 SER A CA 1
ATOM 2396 C C . SER A 1 312 ? -12.060 24.292 -0.256 1.00 92.50 312 SER A C 1
ATOM 2398 O O . SER A 1 312 ? -12.419 23.808 -1.328 1.00 92.50 312 SER A O 1
ATOM 2400 N N . VAL A 1 313 ? -11.217 23.655 0.569 1.00 93.00 313 VAL A N 1
ATOM 2401 C CA . VAL A 1 313 ? -10.698 22.302 0.306 1.00 93.00 313 VAL A CA 1
ATOM 2402 C C . VAL A 1 313 ? -11.840 21.281 0.322 1.00 93.00 313 VAL A C 1
ATOM 2404 O O . VAL A 1 313 ? -11.958 20.482 -0.605 1.00 93.00 313 VAL A O 1
ATOM 2407 N N . ARG A 1 314 ? -12.731 21.342 1.325 1.00 90.56 314 ARG A N 1
ATOM 2408 C CA . ARG A 1 314 ? -13.898 20.445 1.437 1.00 90.56 314 ARG A CA 1
ATOM 2409 C C . ARG A 1 314 ? -14.863 20.564 0.247 1.00 90.56 314 ARG A C 1
ATOM 2411 O O . ARG A 1 314 ? -15.439 19.562 -0.166 1.00 90.56 314 ARG A O 1
ATOM 2418 N N . CYS A 1 315 ? -15.041 21.769 -0.288 1.00 88.25 315 CYS A N 1
ATOM 2419 C CA . CYS A 1 315 ? -15.978 22.074 -1.374 1.00 88.25 315 CYS A CA 1
ATOM 2420 C C . CYS A 1 315 ? -15.333 22.108 -2.774 1.00 88.25 315 CYS A C 1
ATOM 2422 O O . CYS A 1 315 ? -16.010 22.491 -3.726 1.00 88.25 315 CYS A O 1
ATOM 2424 N N . VAL A 1 316 ? -14.044 21.760 -2.908 1.00 91.06 316 VAL A N 1
ATOM 2425 C CA . VAL A 1 316 ? -13.262 21.837 -4.164 1.00 91.06 316 VAL A CA 1
ATOM 2426 C C . VAL A 1 316 ? -13.408 23.215 -4.842 1.00 91.06 316 VAL A C 1
ATOM 2428 O O . VAL A 1 316 ? -13.770 23.352 -6.010 1.00 91.06 316 VAL A O 1
ATOM 2431 N N . SER A 1 317 ? -13.170 24.262 -4.052 1.00 92.19 317 SER A N 1
ATOM 2432 C CA . SER A 1 317 ? -13.477 25.665 -4.349 1.00 92.19 317 SER A CA 1
ATOM 2433 C C . SER A 1 317 ? -12.282 26.574 -4.013 1.00 92.19 317 SER A C 1
ATOM 2435 O O . SER A 1 317 ? -11.239 26.099 -3.566 1.00 92.19 317 SER A O 1
ATOM 2437 N N . THR A 1 318 ? -12.421 27.887 -4.207 1.00 93.50 318 THR A N 1
ATOM 2438 C CA . THR A 1 318 ? -11.422 28.888 -3.787 1.00 93.50 318 THR A CA 1
ATOM 2439 C C . THR A 1 318 ? -11.858 29.630 -2.525 1.00 93.50 318 THR A C 1
ATOM 2441 O O . THR A 1 318 ? -13.057 29.772 -2.261 1.00 93.50 318 THR A O 1
ATOM 2444 N N . VAL A 1 319 ? -10.895 30.157 -1.760 1.00 93.00 319 VAL A N 1
ATOM 2445 C CA . VAL A 1 319 ? -11.172 30.954 -0.546 1.00 93.00 319 VAL A CA 1
ATOM 2446 C C . VAL A 1 319 ? -12.058 32.160 -0.885 1.00 93.00 319 VAL A C 1
ATOM 2448 O O . VAL A 1 319 ? -13.093 32.364 -0.253 1.00 93.00 319 VAL A O 1
ATOM 2451 N N . ASP A 1 320 ? -11.740 32.878 -1.969 1.00 90.62 320 ASP A N 1
ATOM 2452 C CA . ASP A 1 320 ? -12.511 34.026 -2.479 1.00 90.62 320 ASP A CA 1
ATOM 2453 C C . ASP A 1 320 ? -13.957 33.676 -2.891 1.00 90.62 320 ASP A C 1
ATOM 2455 O O . ASP A 1 320 ? -14.809 34.563 -3.014 1.00 90.62 320 ASP A O 1
ATOM 2459 N N . ARG A 1 321 ? -14.269 32.398 -3.147 1.00 89.31 321 ARG A N 1
ATOM 2460 C CA . ARG A 1 321 ? -15.642 31.932 -3.383 1.00 89.31 321 ARG A CA 1
ATOM 2461 C C . ARG A 1 321 ? -16.346 31.621 -2.064 1.00 89.31 321 ARG A C 1
ATOM 2463 O O . ARG A 1 321 ? -17.383 32.221 -1.801 1.00 89.31 321 ARG A O 1
ATOM 2470 N N . ILE A 1 322 ? -15.749 30.807 -1.192 1.00 90.06 322 ILE A N 1
ATOM 2471 C CA . ILE A 1 322 ? -16.340 30.470 0.116 1.00 90.06 322 ILE A CA 1
ATOM 2472 C C . ILE A 1 322 ? -16.577 31.717 0.986 1.00 90.06 322 ILE A C 1
ATOM 2474 O O . ILE A 1 322 ? -17.635 31.847 1.601 1.00 90.06 322 ILE A O 1
ATOM 2478 N N . ALA A 1 323 ? -15.655 32.683 0.982 1.00 87.69 323 ALA A N 1
ATOM 2479 C CA . ALA A 1 323 ? -15.790 33.933 1.731 1.00 87.69 323 ALA A CA 1
ATOM 2480 C C . ALA A 1 323 ? -16.946 34.832 1.235 1.00 87.69 323 ALA A C 1
ATOM 2482 O O . ALA A 1 323 ? -17.452 35.665 1.998 1.00 87.69 323 ALA A O 1
ATOM 2483 N N . ARG A 1 324 ? -17.386 34.666 -0.025 1.00 85.44 324 ARG A N 1
ATOM 2484 C CA . ARG A 1 324 ? -18.617 35.271 -0.567 1.00 85.44 324 ARG A CA 1
ATOM 2485 C C . ARG A 1 324 ? -19.841 34.430 -0.228 1.00 85.44 324 ARG A C 1
ATOM 2487 O O . ARG A 1 324 ? -20.817 34.983 0.270 1.00 85.44 324 ARG A O 1
ATOM 2494 N N . ASP A 1 325 ? -19.768 33.117 -0.424 1.00 83.81 325 ASP A N 1
ATOM 2495 C CA . ASP A 1 325 ? -20.873 32.195 -0.153 1.00 83.81 325 ASP A CA 1
ATOM 2496 C C . ASP A 1 325 ? -21.290 32.264 1.336 1.00 83.81 325 ASP A C 1
ATOM 2498 O O . ASP A 1 325 ? -22.474 32.399 1.631 1.00 83.81 325 ASP A O 1
ATOM 2502 N N . ARG A 1 326 ? -20.342 32.378 2.286 1.00 78.38 326 ARG A N 1
ATOM 2503 C CA . ARG A 1 326 ? -20.609 32.598 3.732 1.00 78.38 326 ARG A CA 1
ATOM 2504 C C . ARG A 1 326 ? -21.182 33.991 4.080 1.00 78.38 326 ARG A C 1
ATOM 2506 O O . ARG A 1 326 ? -21.303 34.328 5.257 1.00 78.38 326 ARG A O 1
ATOM 2513 N N . LYS A 1 327 ? -21.492 34.846 3.101 1.00 76.94 327 LYS A N 1
ATOM 2514 C CA . LYS A 1 327 ? -22.283 36.080 3.300 1.00 76.94 327 LYS A CA 1
ATOM 2515 C C . LYS A 1 327 ? -23.740 35.916 2.858 1.00 76.94 327 LYS A C 1
ATOM 2517 O O . LYS A 1 327 ? -24.559 36.764 3.191 1.00 76.94 327 LYS A O 1
ATOM 2522 N N . ASN A 1 328 ? -24.064 34.841 2.139 1.00 69.25 328 ASN A N 1
ATOM 2523 C CA . ASN A 1 328 ? -25.409 34.534 1.674 1.00 69.25 328 ASN A CA 1
ATOM 2524 C C . ASN A 1 328 ? -26.016 33.412 2.544 1.00 69.25 328 ASN A C 1
ATOM 2526 O O . ASN A 1 328 ? -25.569 32.271 2.436 1.00 69.25 328 ASN A O 1
ATOM 2530 N N . PRO A 1 329 ? -27.042 33.676 3.376 1.00 55.47 329 PRO A N 1
ATOM 2531 C CA . PRO A 1 329 ? -27.677 32.638 4.194 1.00 55.47 329 PRO A CA 1
ATOM 2532 C C . PRO A 1 329 ? -28.425 31.570 3.372 1.00 55.47 329 PRO A C 1
ATOM 2534 O O . PRO A 1 329 ? -28.791 30.539 3.927 1.00 55.47 329 PRO A O 1
ATOM 2537 N N . CYS A 1 330 ? -28.618 31.785 2.065 1.00 49.34 330 CYS A N 1
ATOM 2538 C CA . CYS A 1 330 ? -29.171 30.803 1.130 1.00 49.34 330 CYS A CA 1
ATOM 2539 C C . CYS A 1 330 ? -28.092 30.001 0.369 1.00 49.34 330 CYS A C 1
ATOM 2541 O O . CYS A 1 330 ? -28.435 29.199 -0.498 1.00 49.34 330 CYS A O 1
ATOM 2543 N N . ALA A 1 331 ? -26.795 30.203 0.643 1.00 51.94 331 ALA A N 1
ATOM 2544 C CA . ALA A 1 331 ? -25.733 29.359 0.088 1.00 51.94 331 ALA A CA 1
ATOM 2545 C C . ALA A 1 331 ? -25.650 28.013 0.836 1.00 51.94 331 ALA A C 1
ATOM 2547 O O . ALA A 1 331 ? -25.724 27.956 2.063 1.00 51.94 331 ALA A O 1
ATOM 2548 N N . GLY A 1 332 ? -25.506 26.913 0.092 1.00 55.28 332 GLY A N 1
ATOM 2549 C CA . GLY A 1 332 ? -25.685 25.557 0.624 1.00 55.28 332 GLY A CA 1
ATOM 2550 C C . GLY A 1 332 ? -24.610 25.077 1.614 1.00 55.28 332 GLY A C 1
ATOM 2551 O O . GLY A 1 332 ? -23.422 25.314 1.419 1.00 55.28 332 GLY A O 1
ATOM 2552 N N . SER A 1 333 ? -25.051 24.336 2.642 1.00 65.19 333 SER A N 1
ATOM 2553 C CA . SER A 1 333 ? -24.276 23.473 3.567 1.00 65.19 333 SER A CA 1
ATOM 2554 C C . SER A 1 333 ? -22.854 23.936 3.944 1.00 65.19 333 SER A C 1
ATOM 2556 O O . SER A 1 333 ? -21.913 23.132 3.958 1.00 65.19 333 SER A O 1
ATOM 2558 N N . ILE A 1 334 ? -22.681 25.212 4.300 1.00 73.88 334 ILE A N 1
ATOM 2559 C CA . ILE A 1 334 ? -21.414 25.676 4.877 1.00 73.88 334 ILE A CA 1
ATOM 2560 C C . ILE A 1 334 ? -21.254 25.118 6.300 1.00 73.88 334 ILE A C 1
ATOM 2562 O O . ILE A 1 334 ? -22.176 25.173 7.114 1.00 73.88 334 ILE A O 1
ATOM 2566 N N . SER A 1 335 ? -20.070 24.589 6.614 1.00 74.62 335 SER A N 1
ATOM 2567 C CA . SER A 1 335 ? -19.747 24.017 7.922 1.00 74.62 335 SER A CA 1
ATOM 2568 C C . SER A 1 335 ? -19.960 25.033 9.057 1.00 74.62 335 SER A C 1
ATOM 2570 O O . SER A 1 335 ? -19.461 26.165 8.966 1.00 74.62 335 SER A O 1
ATOM 2572 N N . PRO A 1 336 ? -20.657 24.646 10.145 1.00 73.94 336 PRO A N 1
ATOM 2573 C CA . PRO A 1 336 ? -20.871 25.521 11.290 1.00 73.94 336 PRO A CA 1
ATOM 2574 C C . PRO A 1 336 ? -19.546 25.899 11.955 1.00 73.94 336 PRO A C 1
ATOM 2576 O O . PRO A 1 336 ? -18.680 25.050 12.160 1.00 73.94 336 PRO A O 1
ATOM 2579 N N . ILE A 1 337 ? -19.418 27.164 12.362 1.00 80.88 337 ILE A N 1
ATOM 2580 C CA . ILE A 1 337 ? -18.300 27.605 13.205 1.00 80.88 337 ILE A CA 1
ATOM 2581 C C . ILE A 1 337 ? -18.414 26.892 14.559 1.00 80.88 337 ILE A C 1
ATOM 2583 O O . ILE A 1 337 ? -19.489 26.891 15.169 1.00 80.88 337 ILE A O 1
ATOM 2587 N N . LEU A 1 338 ? -17.320 26.263 14.992 1.00 89.19 338 LEU A N 1
ATOM 2588 C CA . LEU A 1 338 ? -17.218 25.554 16.269 1.00 89.19 338 LEU A CA 1
ATOM 2589 C C . LEU A 1 338 ? -16.866 26.527 17.402 1.00 89.19 338 LEU A C 1
ATOM 2591 O O . LEU A 1 338 ? -16.251 27.565 17.166 1.00 89.19 338 LEU A O 1
ATOM 2595 N N . ALA A 1 339 ? -17.218 26.173 18.633 1.00 91.50 339 ALA A N 1
ATOM 2596 C CA . ALA A 1 339 ? -16.845 26.926 19.825 1.00 91.50 339 ALA A CA 1
ATOM 2597 C C . ALA A 1 339 ? -15.534 26.404 20.463 1.00 91.50 339 ALA A C 1
ATOM 2599 O O . ALA A 1 339 ? -15.252 25.199 20.391 1.00 91.50 339 ALA A O 1
ATOM 2600 N N . PRO A 1 340 ? -14.750 27.274 21.133 1.00 92.50 340 PRO A N 1
ATOM 2601 C CA . PRO A 1 340 ? -13.714 26.860 22.078 1.00 92.50 340 PRO A CA 1
ATOM 2602 C C . PRO A 1 340 ? -14.292 26.131 23.293 1.00 92.50 340 PRO A C 1
ATOM 2604 O O . PRO A 1 340 ? -15.425 26.407 23.696 1.00 92.50 340 PRO A O 1
ATOM 2607 N N . ILE A 1 341 ? -13.502 25.243 23.900 1.00 93.94 341 ILE A N 1
ATOM 2608 C CA . ILE A 1 341 ? -13.868 24.558 25.150 1.00 93.94 341 ILE A CA 1
ATOM 2609 C C . ILE A 1 341 ? -14.084 25.608 26.267 1.00 93.94 341 ILE A C 1
ATOM 2611 O O . ILE A 1 341 ? -13.170 26.374 26.574 1.00 93.94 341 ILE A O 1
ATOM 2615 N N . PRO A 1 342 ? -15.284 25.700 26.872 1.00 93.31 342 PRO A N 1
ATOM 2616 C CA . PRO A 1 342 ? -15.536 26.560 28.025 1.00 93.31 342 PRO A CA 1
ATOM 2617 C C . PRO A 1 342 ? -15.072 25.880 29.320 1.00 93.31 342 PRO A C 1
ATOM 2619 O O . PRO A 1 342 ? -14.989 24.658 29.385 1.00 93.31 342 PRO A O 1
ATOM 2622 N N . THR A 1 343 ? -14.850 26.646 30.390 1.00 93.31 343 THR A N 1
ATOM 2623 C CA . THR A 1 343 ? -14.713 26.066 31.739 1.00 93.31 343 THR A CA 1
ATOM 2624 C C . THR A 1 343 ? -16.090 25.658 32.292 1.00 93.31 343 THR A C 1
ATOM 2626 O O . THR A 1 343 ? -17.087 26.293 31.923 1.00 93.31 343 THR A O 1
ATOM 2629 N N . PRO A 1 344 ? -16.189 24.661 33.197 1.00 94.19 344 PRO A N 1
ATOM 2630 C CA . PRO A 1 344 ? -17.445 24.301 33.866 1.00 94.19 344 PRO A CA 1
ATOM 2631 C C . PRO A 1 344 ? -18.105 25.509 34.543 1.00 94.19 344 PRO A C 1
ATOM 2633 O O . PRO A 1 344 ? -19.289 25.767 34.359 1.00 94.19 344 PRO A O 1
ATOM 2636 N N . ASP A 1 345 ? -17.296 26.318 35.220 1.00 92.56 345 ASP A N 1
ATOM 2637 C CA . ASP A 1 345 ? -17.625 27.618 35.802 1.00 92.56 345 ASP A CA 1
ATOM 2638 C C . ASP A 1 345 ? -18.305 28.590 34.824 1.00 92.56 345 ASP A C 1
ATOM 2640 O O . ASP A 1 345 ? -19.333 29.203 35.127 1.00 92.56 345 ASP A O 1
ATOM 2644 N N . ARG A 1 346 ? -17.722 28.751 33.628 1.00 93.06 346 ARG A N 1
ATOM 2645 C CA . ARG A 1 346 ? -18.278 29.603 32.572 1.00 93.06 346 ARG A CA 1
ATOM 2646 C C . ARG A 1 346 ? -19.584 29.017 32.041 1.00 93.06 346 ARG A C 1
ATOM 2648 O O . ARG A 1 346 ? -20.495 29.784 31.753 1.00 93.06 346 ARG A O 1
ATOM 2655 N N . TRP A 1 347 ? -19.683 27.693 31.937 1.00 93.81 347 TRP A N 1
ATOM 2656 C CA . TRP A 1 347 ? -20.888 26.998 31.484 1.00 93.81 347 TRP A CA 1
ATOM 2657 C C . TRP A 1 347 ? -22.045 27.150 32.478 1.00 93.81 347 TRP A C 1
ATOM 2659 O O . TRP A 1 347 ? -23.134 27.560 32.089 1.00 93.81 347 TRP A O 1
ATOM 2669 N N . GLN A 1 348 ? -21.797 26.940 33.774 1.00 92.88 348 GLN A N 1
ATOM 2670 C CA . GLN A 1 348 ? -22.786 27.162 34.834 1.00 92.88 348 GLN A CA 1
ATOM 2671 C C . GLN A 1 348 ? -23.262 28.620 34.877 1.00 92.88 348 GLN A C 1
ATOM 2673 O O . GLN A 1 348 ? -24.461 28.870 34.977 1.00 92.88 348 GLN A O 1
ATOM 2678 N N . ARG A 1 349 ? -22.349 29.596 34.739 1.00 94.38 349 ARG A N 1
ATOM 2679 C CA . ARG A 1 349 ? -22.723 31.019 34.650 1.00 94.38 349 ARG A CA 1
ATOM 2680 C C . ARG A 1 349 ? -23.532 31.348 33.389 1.00 94.38 349 ARG A C 1
ATOM 2682 O O . ARG A 1 349 ? -24.412 32.197 33.468 1.00 94.38 349 ARG A O 1
ATOM 2689 N N . LEU A 1 350 ? -23.266 30.682 32.262 1.00 93.44 350 LEU A N 1
ATOM 2690 C CA . LEU A 1 350 ? -23.951 30.906 30.981 1.00 93.44 350 LEU A CA 1
ATOM 2691 C C . LEU A 1 350 ? -25.408 30.410 30.962 1.00 93.44 350 LEU A C 1
ATOM 2693 O O . LEU A 1 350 ? -26.188 30.916 30.163 1.00 93.44 350 LEU A O 1
ATOM 2697 N N . TYR A 1 351 ? -25.776 29.462 31.830 1.00 94.25 351 TYR A N 1
ATOM 2698 C CA . TYR A 1 351 ? -27.127 28.880 31.930 1.00 94.25 351 TYR A CA 1
ATOM 2699 C C . TYR A 1 351 ? -27.734 29.017 33.341 1.00 94.25 351 TYR A C 1
ATOM 2701 O O . TYR A 1 351 ? -28.579 28.218 33.742 1.00 94.25 351 TYR A O 1
ATOM 2709 N N . ARG A 1 352 ? -27.300 30.020 34.119 1.00 94.00 352 ARG A N 1
ATOM 2710 C CA . ARG A 1 352 ? -27.682 30.205 35.536 1.00 94.00 352 ARG A CA 1
ATOM 2711 C C . ARG A 1 352 ? -29.190 30.405 35.741 1.00 94.00 352 ARG A C 1
ATOM 2713 O O . ARG A 1 352 ? -29.741 29.980 36.749 1.00 94.00 352 ARG A O 1
ATOM 2720 N N . ASP A 1 353 ? -29.816 31.070 34.784 1.00 94.06 353 ASP A N 1
ATOM 2721 C CA . ASP A 1 353 ? -31.245 31.365 34.660 1.00 94.06 353 ASP A CA 1
ATOM 2722 C C . ASP A 1 353 ? -32.057 30.214 34.036 1.00 94.06 353 ASP A C 1
ATOM 2724 O O . ASP A 1 353 ? -33.276 30.184 34.176 1.00 94.06 353 ASP A O 1
ATOM 2728 N N . LEU A 1 354 ? -31.392 29.230 33.415 1.00 94.31 354 LEU A N 1
ATOM 2729 C CA . LEU A 1 354 ? -32.013 28.053 32.798 1.00 94.31 354 LEU A CA 1
ATOM 2730 C C . LEU A 1 354 ? -31.454 26.740 33.399 1.00 94.31 354 LEU A C 1
ATOM 2732 O O . LEU A 1 354 ? -30.925 25.894 32.670 1.00 94.31 354 LEU A O 1
ATOM 2736 N N . PRO A 1 355 ? -31.565 26.517 34.728 1.00 93.38 355 PRO A N 1
ATOM 2737 C CA . PRO A 1 355 ? -30.946 25.371 35.402 1.00 93.38 355 PRO A CA 1
ATOM 2738 C C . PRO A 1 355 ? -31.458 24.015 34.891 1.00 93.38 355 PRO A C 1
ATOM 2740 O O . PRO A 1 355 ? -30.705 23.043 34.879 1.00 93.38 355 PRO A O 1
ATOM 2743 N N . ALA A 1 356 ? -32.696 23.948 34.387 1.00 92.38 356 ALA A N 1
ATOM 2744 C CA . ALA A 1 356 ? -33.250 22.747 33.758 1.00 92.38 356 ALA A CA 1
ATOM 2745 C C . ALA A 1 356 ? -32.407 22.253 32.562 1.00 92.38 356 ALA A C 1
ATOM 2747 O O . ALA A 1 356 ? -32.265 21.048 32.366 1.00 92.38 356 ALA A O 1
ATOM 2748 N N . ALA A 1 357 ? -31.785 23.162 31.801 1.00 93.38 357 ALA A N 1
ATOM 2749 C CA . ALA A 1 357 ? -30.932 22.802 30.668 1.00 93.38 357 ALA A CA 1
ATOM 2750 C C . ALA A 1 357 ? -29.589 22.179 31.099 1.00 93.38 357 ALA A C 1
ATOM 2752 O O . ALA A 1 357 ? -29.005 21.400 30.341 1.00 93.38 357 ALA A O 1
ATOM 2753 N N . LEU A 1 358 ? -29.117 22.484 32.314 1.00 93.69 358 LEU A N 1
ATOM 2754 C CA . LEU A 1 358 ? -27.957 21.839 32.934 1.00 93.69 358 LEU A CA 1
ATOM 2755 C C . LEU A 1 358 ? -28.343 20.502 33.583 1.00 93.69 358 LEU A C 1
ATOM 2757 O O . LEU A 1 358 ? -27.621 19.519 33.428 1.00 93.69 358 LEU A O 1
ATOM 2761 N N . GLU A 1 359 ? -29.499 20.431 34.248 1.00 93.00 359 GLU A N 1
ATOM 2762 C CA . GLU A 1 359 ? -29.975 19.195 34.881 1.00 93.00 359 GLU A CA 1
ATOM 2763 C C . GLU A 1 359 ? -30.305 18.105 33.846 1.00 93.00 359 GLU A C 1
ATOM 2765 O O . GLU A 1 359 ? -29.998 16.938 34.071 1.00 93.00 359 GLU A O 1
ATOM 2770 N N . SER A 1 360 ? -30.806 18.466 32.658 1.00 94.31 360 SER A N 1
ATOM 2771 C CA . SER A 1 360 ? -30.923 17.534 31.523 1.00 94.31 360 SER A CA 1
ATOM 2772 C C . SER A 1 360 ? -29.581 16.909 31.117 1.00 94.31 360 SER A C 1
ATOM 2774 O O . SER A 1 360 ? -29.527 15.719 30.808 1.00 94.31 360 SER A O 1
ATOM 2776 N N . ALA A 1 361 ? -28.487 17.679 31.144 1.00 93.50 361 ALA A N 1
ATOM 2777 C CA . ALA A 1 361 ? -27.150 17.156 30.867 1.00 93.50 361 ALA A CA 1
ATOM 2778 C C . ALA A 1 361 ? -26.637 16.282 32.025 1.00 93.50 361 ALA A C 1
ATOM 2780 O O . ALA A 1 361 ? -26.117 15.195 31.782 1.00 93.50 361 ALA A O 1
ATOM 2781 N N . ALA A 1 362 ? -26.852 16.694 33.279 1.00 92.56 362 ALA A N 1
ATOM 2782 C CA . ALA A 1 362 ? -26.527 15.885 34.456 1.00 92.56 362 ALA A CA 1
ATOM 2783 C C . ALA A 1 362 ? -27.319 14.564 34.499 1.00 92.56 362 ALA A C 1
ATOM 2785 O O . ALA A 1 362 ? -26.787 13.538 34.918 1.00 92.56 362 ALA A O 1
ATOM 2786 N N . ARG A 1 363 ? -28.567 14.549 34.014 1.00 92.25 363 ARG A N 1
ATOM 2787 C CA . ARG A 1 363 ? -29.368 13.331 33.864 1.00 92.25 363 ARG A CA 1
ATOM 2788 C C . ARG A 1 363 ? -28.733 12.359 32.872 1.00 92.25 363 ARG A C 1
ATOM 2790 O O . ARG A 1 363 ? -28.504 11.212 33.244 1.00 92.25 363 ARG A O 1
ATOM 2797 N N . ILE A 1 364 ? -28.377 12.824 31.671 1.00 92.44 364 ILE A N 1
ATOM 2798 C CA . ILE A 1 364 ? -27.658 12.003 30.680 1.00 92.44 364 ILE A CA 1
ATOM 2799 C C . ILE A 1 364 ? -26.309 11.525 31.244 1.00 92.44 364 ILE A C 1
ATOM 2801 O O . ILE A 1 364 ? -25.943 10.372 31.037 1.00 92.44 364 ILE A O 1
ATOM 2805 N N . GLU A 1 365 ? -25.594 12.362 32.006 1.00 93.19 365 GLU A N 1
ATOM 2806 C CA . GLU A 1 365 ? -24.346 11.970 32.674 1.00 93.19 365 GLU A CA 1
ATOM 2807 C C . GLU A 1 365 ? -24.552 10.787 33.622 1.00 93.19 365 GLU A C 1
ATOM 2809 O O . GLU A 1 365 ? -23.790 9.827 33.551 1.00 93.19 365 GLU A O 1
ATOM 2814 N N . ARG A 1 366 ? -25.590 10.821 34.466 1.00 91.25 366 ARG A N 1
ATOM 2815 C CA . ARG A 1 366 ? -25.876 9.758 35.442 1.00 91.25 366 ARG A CA 1
ATOM 2816 C C . ARG A 1 366 ? -26.417 8.486 34.787 1.00 91.25 366 ARG A C 1
ATOM 2818 O O . ARG A 1 366 ? -26.001 7.396 35.167 1.00 91.25 366 ARG A O 1
ATOM 2825 N N . GLU A 1 367 ? -27.326 8.623 33.822 1.00 87.94 367 GLU A N 1
ATOM 2826 C CA . GLU A 1 367 ? -28.032 7.502 33.183 1.00 87.94 367 GLU A CA 1
ATOM 2827 C C . GLU A 1 367 ? -27.168 6.746 32.161 1.00 87.94 367 GLU A C 1
ATOM 2829 O O . GLU A 1 367 ? -27.320 5.534 32.021 1.00 87.94 367 GLU A O 1
ATOM 2834 N N . ALA A 1 368 ? -26.257 7.423 31.452 1.00 90.12 368 ALA A N 1
ATOM 2835 C CA . ALA A 1 368 ? -25.539 6.814 30.335 1.00 90.12 368 ALA A CA 1
ATOM 2836 C C . ALA A 1 368 ? -24.312 5.973 30.747 1.00 90.12 368 ALA A C 1
ATOM 2838 O O . ALA A 1 368 ? -23.524 6.342 31.624 1.00 90.12 368 ALA A O 1
ATOM 2839 N N . MET A 1 369 ? -24.101 4.855 30.054 1.00 90.00 369 MET A N 1
ATOM 2840 C CA . MET A 1 369 ? -22.949 3.963 30.187 1.00 90.00 369 MET A CA 1
ATOM 2841 C C . MET A 1 369 ? -21.687 4.574 29.555 1.00 90.00 369 MET A C 1
ATOM 2843 O O . MET A 1 369 ? -21.728 5.104 28.447 1.00 90.00 369 MET A O 1
ATOM 2847 N N . ALA A 1 370 ? -20.541 4.449 30.231 1.00 88.69 370 ALA A N 1
ATOM 2848 C CA . ALA A 1 370 ? -19.250 4.813 29.647 1.00 88.69 370 ALA A CA 1
ATOM 2849 C C . ALA A 1 370 ? -18.873 3.872 28.486 1.00 88.69 370 ALA A C 1
ATOM 2851 O O . ALA A 1 370 ? -19.116 2.666 28.548 1.00 88.69 370 ALA A O 1
ATOM 2852 N N . VAL A 1 371 ? -18.239 4.405 27.442 1.00 86.44 371 VAL A N 1
ATOM 2853 C CA . VAL A 1 371 ? -17.725 3.598 26.326 1.00 86.44 371 VAL A CA 1
ATOM 2854 C C . VAL A 1 371 ? -16.389 2.955 26.717 1.00 86.44 371 VAL A C 1
ATOM 2856 O O . VAL A 1 371 ? -15.433 3.667 27.019 1.00 86.44 371 VAL A O 1
ATOM 2859 N N . ASP A 1 372 ? -16.297 1.622 26.656 1.00 79.88 372 ASP A N 1
ATOM 2860 C CA . ASP A 1 372 ? -15.030 0.881 26.752 1.00 79.88 372 ASP A CA 1
ATOM 2861 C C . ASP A 1 372 ? -14.839 -0.076 25.563 1.00 79.88 372 ASP A C 1
ATOM 2863 O O . ASP A 1 372 ? -15.787 -0.633 24.994 1.00 79.88 372 ASP A O 1
ATOM 2867 N N . PHE A 1 373 ? -13.569 -0.268 25.216 1.00 78.19 373 PHE A N 1
ATOM 2868 C CA . PHE A 1 373 ? -13.097 -1.216 24.208 1.00 78.19 373 PHE A CA 1
ATOM 2869 C C . PHE A 1 373 ? -12.047 -2.190 24.767 1.00 78.19 373 PHE A C 1
ATOM 2871 O O . PHE A 1 373 ? -11.888 -3.279 24.224 1.00 78.19 373 PHE A O 1
ATOM 2878 N N . CYS A 1 374 ? -11.400 -1.870 25.897 1.00 59.41 374 CYS A N 1
ATOM 2879 C CA . CYS A 1 374 ? -10.200 -2.545 26.415 1.00 59.41 374 CYS A CA 1
ATOM 2880 C C . CYS A 1 374 ? -10.412 -3.975 26.965 1.00 59.41 374 CYS A C 1
ATOM 2882 O O . CYS A 1 374 ? -9.593 -4.462 27.747 1.00 59.41 374 CYS A O 1
ATOM 2884 N N . SER A 1 375 ? -11.529 -4.620 26.637 1.00 59.75 375 SER A N 1
ATOM 2885 C CA . SER A 1 375 ? -11.981 -5.889 27.215 1.00 59.75 375 SER A CA 1
ATOM 2886 C C . SER A 1 375 ? -12.820 -6.752 26.255 1.00 59.75 375 SER A C 1
ATOM 2888 O O . SER A 1 375 ? -13.385 -7.768 26.670 1.00 59.75 375 SER A O 1
ATOM 2890 N N . ARG A 1 376 ? -12.930 -6.379 24.968 1.00 73.00 376 ARG A N 1
ATOM 2891 C CA . ARG A 1 376 ? -13.775 -7.101 24.000 1.00 73.00 376 ARG A CA 1
ATOM 2892 C C . ARG A 1 376 ? -13.196 -8.478 23.648 1.00 73.00 376 ARG A C 1
ATOM 2894 O O . ARG A 1 376 ? -11.995 -8.639 23.457 1.00 73.00 376 ARG A O 1
ATOM 2901 N N . ARG A 1 377 ? -14.075 -9.485 23.565 1.00 83.88 377 ARG A N 1
ATOM 2902 C CA . ARG A 1 377 ? -13.724 -10.843 23.113 1.00 83.88 377 ARG A CA 1
ATOM 2903 C C . ARG A 1 377 ? -13.485 -10.852 21.603 1.00 83.88 377 ARG A C 1
ATOM 2905 O O . ARG A 1 377 ? -14.185 -10.150 20.878 1.00 83.88 377 ARG A O 1
ATOM 2912 N N . THR A 1 378 ? -12.573 -11.705 21.143 1.00 87.38 378 THR A N 1
ATOM 2913 C CA . THR A 1 378 ? -12.348 -11.964 19.716 1.00 87.38 378 THR A CA 1
ATOM 2914 C C . THR A 1 378 ? -13.634 -12.423 19.026 1.00 87.38 378 THR A C 1
ATOM 2916 O O . THR A 1 378 ? -14.316 -13.332 19.502 1.00 87.38 378 THR A O 1
ATOM 2919 N N . ILE A 1 379 ? -13.940 -11.805 17.889 1.00 90.31 379 ILE A N 1
ATOM 2920 C CA . ILE A 1 379 ? -15.063 -12.123 17.013 1.00 90.31 379 ILE A CA 1
ATOM 2921 C C . ILE A 1 379 ? -14.495 -12.908 15.832 1.00 90.31 379 ILE A C 1
ATOM 2923 O O . ILE A 1 379 ? -13.829 -12.353 14.957 1.00 90.31 379 ILE A O 1
ATOM 2927 N N . PHE A 1 380 ? -14.730 -14.217 15.843 1.00 89.50 380 PHE A N 1
ATOM 2928 C CA . PHE A 1 380 ? -14.282 -15.123 14.791 1.00 89.50 380 PHE A CA 1
ATOM 2929 C C . PHE A 1 380 ? -15.258 -15.108 13.607 1.00 89.50 380 PHE A C 1
ATOM 2931 O O . PHE A 1 380 ? -16.472 -15.066 13.827 1.00 89.50 380 PHE A O 1
ATOM 2938 N N . PRO A 1 381 ? -14.763 -15.193 12.360 1.00 88.50 381 PRO A N 1
ATOM 2939 C CA . PRO A 1 381 ? -15.632 -15.290 11.199 1.00 88.50 381 PRO A CA 1
ATOM 2940 C C . PRO A 1 381 ? -16.353 -16.653 11.191 1.00 88.50 381 PRO A C 1
ATOM 2942 O O . PRO A 1 381 ? -15.716 -17.684 11.439 1.00 88.50 381 PRO A O 1
ATOM 2945 N N . PRO A 1 382 ? -17.669 -16.701 10.920 1.00 87.56 382 PRO A N 1
ATOM 2946 C CA . PRO A 1 382 ? -18.415 -17.952 10.889 1.00 87.56 382 PRO A CA 1
ATOM 2947 C C . PRO A 1 382 ? -18.060 -18.763 9.636 1.00 87.56 382 PRO A C 1
ATOM 2949 O O . PRO A 1 382 ? -18.091 -18.238 8.524 1.00 87.56 382 PRO A O 1
ATOM 2952 N N . PHE A 1 383 ? -17.787 -20.060 9.801 1.00 90.25 383 PHE A N 1
ATOM 2953 C CA . PHE A 1 383 ? -17.568 -20.978 8.680 1.00 90.25 383 PHE A CA 1
ATOM 2954 C C . PHE A 1 383 ? -18.678 -22.044 8.615 1.00 90.25 383 PHE A C 1
ATOM 2956 O O . PHE A 1 383 ? -18.815 -22.825 9.561 1.00 90.25 383 PHE A O 1
ATOM 2963 N N . PRO A 1 384 ? -19.481 -22.108 7.534 1.00 85.00 384 PRO A N 1
ATOM 2964 C CA . PRO A 1 384 ? -20.556 -23.088 7.411 1.00 85.00 384 PRO A CA 1
ATOM 2965 C C . PRO A 1 384 ? -20.007 -24.479 7.057 1.00 85.00 384 PRO A C 1
ATOM 2967 O O . PRO A 1 384 ? -19.332 -24.655 6.043 1.00 85.00 384 PRO A O 1
ATOM 2970 N N . VAL A 1 385 ? -20.343 -25.474 7.880 1.00 88.56 385 VAL A N 1
ATOM 2971 C CA . VAL A 1 385 ? -19.980 -26.892 7.709 1.00 88.56 385 VAL A CA 1
ATOM 2972 C C . VAL A 1 385 ? -21.210 -27.751 7.400 1.00 88.56 385 VAL A C 1
ATOM 2974 O O . VAL A 1 385 ? -22.343 -27.342 7.653 1.00 88.56 385 VAL A O 1
ATOM 2977 N N . ALA A 1 386 ? -20.997 -28.946 6.843 1.00 89.25 386 ALA A N 1
ATOM 2978 C CA . ALA A 1 386 ? -22.077 -29.895 6.579 1.00 89.25 386 ALA A CA 1
ATOM 2979 C C . ALA A 1 386 ? -22.685 -30.451 7.882 1.00 89.25 386 ALA A C 1
ATOM 2981 O O . ALA A 1 386 ? -22.009 -30.554 8.907 1.00 89.25 386 ALA A O 1
ATOM 2982 N N . ALA A 1 387 ? -23.959 -30.854 7.842 1.00 87.62 387 ALA A N 1
ATOM 2983 C CA . ALA A 1 387 ? -24.630 -31.454 8.994 1.00 87.62 387 ALA A CA 1
ATOM 2984 C C . ALA A 1 387 ? -23.887 -32.718 9.473 1.00 87.62 387 ALA A C 1
ATOM 2986 O O . ALA A 1 387 ? -23.611 -33.620 8.685 1.00 87.62 387 ALA A O 1
ATOM 2987 N N . GLY A 1 388 ? -23.554 -32.768 10.766 1.00 87.50 388 GLY A N 1
ATOM 2988 C CA . GLY A 1 388 ? -22.762 -33.847 11.373 1.00 87.50 388 GLY A CA 1
ATOM 2989 C C . GLY A 1 388 ? -21.237 -33.684 11.271 1.00 87.50 388 GLY A C 1
ATOM 2990 O O . GLY A 1 388 ? -20.517 -34.438 11.920 1.00 87.50 388 GLY A O 1
ATOM 2991 N N . GLN A 1 389 ? -20.725 -32.697 10.526 1.00 92.19 389 GLN A N 1
ATOM 2992 C CA . GLN A 1 389 ? -19.294 -32.379 10.471 1.00 92.19 389 GLN A CA 1
ATOM 2993 C C . GLN A 1 389 ? -18.947 -31.257 11.462 1.00 92.19 389 GLN A C 1
ATOM 2995 O O . GLN A 1 389 ? -19.702 -30.299 11.618 1.00 92.19 389 GLN A O 1
ATOM 3000 N N . THR A 1 390 ? -17.785 -31.340 12.117 1.00 94.31 390 THR A N 1
ATOM 3001 C CA . THR A 1 390 ? -17.243 -30.238 12.931 1.00 94.31 390 THR A CA 1
ATOM 3002 C C . THR A 1 390 ? -16.227 -29.416 12.128 1.00 94.31 390 THR A C 1
ATOM 3004 O O . THR A 1 390 ? -15.551 -29.974 11.257 1.00 94.31 390 THR A O 1
ATOM 3007 N N . PRO A 1 391 ? -16.039 -28.114 12.428 1.00 94.00 391 PRO A N 1
ATOM 3008 C CA . PRO A 1 391 ? -14.982 -27.312 11.809 1.00 94.00 391 PRO A CA 1
ATOM 3009 C C . PRO A 1 391 ? -13.588 -27.938 11.967 1.00 94.00 391 PRO A C 1
ATOM 3011 O O . PRO A 1 391 ? -12.820 -27.969 11.009 1.00 94.00 391 PRO A O 1
ATOM 3014 N N . PHE A 1 392 ? -13.278 -28.511 13.138 1.00 96.50 392 PHE A N 1
ATOM 3015 C CA . PHE A 1 392 ? -11.994 -29.181 13.365 1.00 96.50 392 PHE A CA 1
ATOM 3016 C C . PHE A 1 392 ? -11.832 -30.430 12.489 1.00 96.50 392 PHE A C 1
ATOM 3018 O O . PHE A 1 392 ? -10.789 -30.606 11.864 1.00 96.50 392 PHE A O 1
ATOM 3025 N N . GLY A 1 393 ? -12.874 -31.264 12.376 1.00 96.38 393 GLY A N 1
ATOM 3026 C CA . GLY A 1 393 ? -12.854 -32.449 11.514 1.00 96.38 393 GLY A CA 1
ATOM 3027 C C . GLY A 1 393 ? -12.648 -32.102 10.037 1.00 96.38 393 GLY A C 1
ATOM 3028 O O . GLY A 1 393 ? -11.866 -32.765 9.357 1.00 96.38 393 GLY A O 1
ATOM 3029 N N . LEU A 1 394 ? -13.278 -31.022 9.559 1.00 96.31 394 LEU A N 1
ATOM 3030 C CA . LEU A 1 394 ? -13.067 -30.505 8.205 1.00 96.31 394 LEU A CA 1
ATOM 3031 C C . LEU A 1 394 ? -11.628 -30.001 8.000 1.00 96.31 394 LEU A C 1
ATOM 3033 O O . LEU A 1 394 ? -10.998 -30.347 7.002 1.00 96.31 394 LEU A O 1
ATOM 3037 N N . LEU A 1 395 ? -11.090 -29.217 8.943 1.00 97.38 395 LEU A N 1
ATOM 3038 C CA . LEU A 1 395 ? -9.715 -28.711 8.877 1.00 97.38 395 LEU A CA 1
ATOM 3039 C C . LEU A 1 395 ? -8.697 -29.864 8.860 1.00 97.38 395 LEU A C 1
ATOM 3041 O O . LEU A 1 395 ? -7.803 -29.889 8.015 1.00 97.38 395 LEU A O 1
ATOM 3045 N N . TYR A 1 396 ? -8.877 -30.856 9.736 1.00 97.38 396 TYR A N 1
ATOM 3046 C CA . TYR A 1 396 ? -8.062 -32.069 9.801 1.00 97.38 396 TYR A CA 1
ATOM 3047 C C . TYR A 1 396 ? -8.056 -32.824 8.457 1.00 97.38 396 TYR A C 1
ATOM 3049 O O . TYR A 1 396 ? -6.993 -33.093 7.891 1.00 97.38 396 TYR A O 1
ATOM 3057 N N . GLU A 1 397 ? -9.239 -33.103 7.896 1.00 95.75 397 GLU A N 1
ATOM 3058 C CA . GLU A 1 397 ? -9.408 -33.779 6.602 1.00 95.75 397 GLU A CA 1
ATOM 3059 C C . GLU A 1 397 ? -8.726 -33.011 5.453 1.00 95.75 397 GLU A C 1
ATOM 3061 O O . GLU A 1 397 ? -8.011 -33.603 4.632 1.00 95.75 397 GLU A O 1
ATOM 3066 N N . GLN A 1 398 ? -8.908 -31.687 5.405 1.00 97.00 398 GLN A N 1
ATOM 3067 C CA . GLN A 1 398 ? -8.291 -30.824 4.397 1.00 97.00 398 GLN A CA 1
ATOM 3068 C C . GLN A 1 398 ? -6.762 -30.810 4.509 1.00 97.00 398 GLN A C 1
ATOM 3070 O O . GLN A 1 398 ? -6.085 -30.958 3.488 1.00 97.00 398 GLN A O 1
ATOM 3075 N N . CYS A 1 399 ? -6.208 -30.690 5.719 1.00 98.06 399 CYS A N 1
ATOM 3076 C CA . CYS A 1 399 ? -4.763 -30.663 5.937 1.00 98.06 399 CYS A CA 1
ATOM 3077 C C . CYS A 1 399 ? -4.087 -31.997 5.603 1.00 98.06 399 CYS A C 1
ATOM 3079 O O . CYS A 1 399 ? -3.067 -32.002 4.912 1.00 98.06 399 CYS A O 1
ATOM 3081 N N . HIS A 1 400 ? -4.659 -33.134 6.012 1.00 96.81 400 HIS A N 1
ATOM 3082 C CA . HIS A 1 400 ? -4.087 -34.446 5.691 1.00 96.81 400 HIS A CA 1
ATOM 3083 C C . HIS A 1 400 ? -4.075 -34.717 4.175 1.00 96.81 400 HIS A C 1
ATOM 3085 O O . HIS A 1 400 ? -3.051 -35.142 3.635 1.00 96.81 400 HIS A O 1
ATOM 3091 N N . ARG A 1 401 ? -5.155 -34.378 3.448 1.00 96.00 401 ARG A N 1
ATOM 3092 C CA . ARG A 1 401 ? -5.152 -34.416 1.970 1.00 96.00 401 ARG A CA 1
ATOM 3093 C C . ARG A 1 401 ? -4.189 -33.393 1.359 1.00 96.00 401 ARG A C 1
ATOM 3095 O O . ARG A 1 401 ? -3.585 -33.665 0.325 1.00 96.00 401 ARG A O 1
ATOM 3102 N N . GLY A 1 402 ? -4.050 -32.228 1.986 1.00 95.62 402 GLY A N 1
ATOM 3103 C CA . GLY A 1 402 ? -3.131 -31.163 1.597 1.00 95.62 402 GLY A CA 1
ATOM 3104 C C . GLY A 1 402 ? -1.673 -31.603 1.590 1.00 95.62 402 GLY A C 1
ATOM 3105 O O . GLY A 1 402 ? -1.006 -31.491 0.563 1.00 95.62 402 GLY A O 1
ATOM 3106 N N . LEU A 1 403 ? -1.197 -32.178 2.698 1.00 95.44 403 LEU A N 1
ATOM 3107 C CA . LEU A 1 403 ? 0.173 -32.686 2.795 1.00 95.44 403 LEU A CA 1
ATOM 3108 C C . LEU A 1 403 ? 0.444 -33.838 1.828 1.00 95.44 403 LEU A C 1
ATOM 3110 O O . LEU A 1 403 ? 1.520 -33.873 1.234 1.00 95.44 403 LEU A O 1
ATOM 3114 N N . LEU A 1 404 ? -0.525 -34.734 1.612 1.00 95.19 404 LEU A N 1
ATOM 3115 C CA . LEU A 1 404 ? -0.373 -35.813 0.635 1.00 95.19 404 LEU A CA 1
ATOM 3116 C C . LEU A 1 404 ? -0.180 -35.264 -0.790 1.00 95.19 404 LEU A C 1
ATOM 3118 O O . LEU A 1 404 ? 0.705 -35.728 -1.501 1.00 95.19 404 LEU A O 1
ATOM 3122 N N . ARG A 1 405 ? -0.933 -34.225 -1.186 1.00 92.81 405 ARG A N 1
ATOM 3123 C CA . ARG A 1 405 ? -0.733 -33.537 -2.478 1.00 92.81 405 ARG A CA 1
ATOM 3124 C C . ARG A 1 405 ? 0.597 -32.781 -2.563 1.00 92.81 405 ARG A C 1
ATOM 3126 O O . ARG A 1 405 ? 1.182 -32.737 -3.637 1.00 92.81 405 ARG A O 1
ATOM 3133 N N . ARG A 1 406 ? 1.051 -32.158 -1.467 1.00 91.25 406 ARG A N 1
ATOM 3134 C CA . ARG A 1 406 ? 2.284 -31.346 -1.431 1.00 91.25 406 ARG A CA 1
ATOM 3135 C C . ARG A 1 406 ? 3.564 -32.186 -1.460 1.00 91.25 406 ARG A C 1
ATOM 3137 O O . ARG A 1 406 ? 4.512 -31.784 -2.122 1.00 91.25 406 ARG A O 1
ATOM 3144 N N . TYR A 1 407 ? 3.593 -33.318 -0.754 1.00 91.06 407 TYR A N 1
ATOM 3145 C CA . TYR A 1 407 ? 4.796 -34.149 -0.609 1.00 91.06 407 TYR A CA 1
ATOM 3146 C C . TYR A 1 407 ? 4.786 -35.443 -1.437 1.00 91.06 407 TYR A C 1
ATOM 3148 O O . TYR A 1 407 ? 5.842 -36.037 -1.637 1.00 91.06 407 TYR A O 1
ATOM 3156 N N . GLY A 1 408 ? 3.621 -35.935 -1.871 1.00 90.06 408 GLY A N 1
ATOM 3157 C CA . GLY A 1 408 ? 3.459 -37.281 -2.441 1.00 90.06 408 GLY A CA 1
ATOM 3158 C C . GLY A 1 408 ? 3.548 -38.386 -1.378 1.00 90.06 408 GLY A C 1
ATOM 3159 O O . GLY A 1 408 ? 2.622 -39.178 -1.230 1.00 90.06 408 GLY A O 1
ATOM 3160 N N . SER A 1 409 ? 4.618 -38.392 -0.579 1.00 90.50 409 SER A N 1
ATOM 3161 C CA . SER A 1 409 ? 4.784 -39.211 0.626 1.00 90.50 409 SER A CA 1
ATOM 3162 C C . SER A 1 409 ? 5.061 -38.318 1.842 1.00 90.50 409 SER A C 1
ATOM 3164 O O . SER A 1 409 ? 6.059 -37.604 1.913 1.00 90.50 409 SER A O 1
ATOM 3166 N N . VAL A 1 410 ? 4.151 -38.314 2.821 1.00 91.81 410 VAL A N 1
ATOM 3167 C CA . VAL A 1 410 ? 4.262 -37.419 3.986 1.00 91.81 410 VAL A CA 1
ATOM 3168 C C . VAL A 1 410 ? 5.255 -37.991 5.000 1.00 91.81 410 VAL A C 1
ATOM 3170 O O . VAL A 1 410 ? 5.107 -39.125 5.453 1.00 91.81 410 VAL A O 1
ATOM 3173 N N . SER A 1 411 ? 6.266 -37.206 5.376 1.00 93.62 411 SER A N 1
ATOM 3174 C CA . SER A 1 411 ? 7.277 -37.626 6.353 1.00 93.62 411 SER A CA 1
ATOM 3175 C C . SER A 1 411 ? 6.740 -37.627 7.790 1.00 93.62 411 SER A C 1
ATOM 3177 O O . SER A 1 411 ? 5.843 -36.855 8.139 1.00 93.62 411 SER A O 1
ATOM 3179 N N . ARG A 1 412 ? 7.345 -38.445 8.665 1.00 95.00 412 ARG A N 1
ATOM 3180 C CA . ARG A 1 412 ? 7.011 -38.484 10.101 1.00 95.00 412 ARG A CA 1
ATOM 3181 C C . ARG A 1 412 ? 7.081 -37.092 10.748 1.00 95.00 412 ARG A C 1
ATOM 3183 O O . ARG A 1 412 ? 6.135 -36.698 11.418 1.00 95.00 412 ARG A O 1
ATOM 3190 N N . ALA A 1 413 ? 8.135 -36.325 10.466 1.00 94.19 413 ALA A N 1
ATOM 3191 C CA . ALA A 1 413 ? 8.310 -34.973 11.002 1.00 94.19 413 ALA A CA 1
ATOM 3192 C C . ALA A 1 413 ? 7.214 -33.989 10.540 1.00 94.19 413 ALA A C 1
ATOM 3194 O O . ALA A 1 413 ? 6.822 -33.104 11.298 1.00 94.19 413 ALA A O 1
ATOM 3195 N N . ALA A 1 414 ? 6.690 -34.147 9.317 1.00 95.88 414 ALA A N 1
ATOM 3196 C CA . ALA A 1 414 ? 5.564 -33.352 8.832 1.00 95.88 414 ALA A CA 1
ATOM 3197 C C . ALA A 1 414 ? 4.243 -33.733 9.530 1.00 95.88 414 ALA A C 1
ATOM 3199 O O . ALA A 1 414 ? 3.464 -32.846 9.870 1.00 95.88 414 ALA A O 1
ATOM 3200 N N . LEU A 1 415 ? 4.010 -35.024 9.799 1.00 95.88 415 LEU A N 1
ATOM 3201 C CA . LEU A 1 415 ? 2.839 -35.492 10.556 1.00 95.88 415 LEU A CA 1
ATOM 3202 C C . LEU A 1 415 ? 2.881 -35.048 12.026 1.00 95.88 415 LEU A C 1
ATOM 3204 O O . LEU A 1 415 ? 1.885 -34.542 12.537 1.00 95.88 415 LEU A O 1
ATOM 3208 N N . GLU A 1 416 ? 4.034 -35.178 12.689 1.00 96.81 416 GLU A N 1
ATOM 3209 C CA . GLU A 1 416 ? 4.232 -34.729 14.075 1.00 96.81 416 GLU A CA 1
ATOM 3210 C C . GLU A 1 416 ? 4.023 -33.213 14.199 1.00 96.81 416 GLU A C 1
ATOM 3212 O O . GLU A 1 416 ? 3.270 -32.762 15.062 1.00 96.81 416 GLU A O 1
ATOM 3217 N N . ARG A 1 417 ? 4.589 -32.420 13.276 1.00 96.69 417 ARG A N 1
ATOM 3218 C CA . ARG A 1 417 ? 4.357 -30.969 13.224 1.00 96.69 417 ARG A CA 1
ATOM 3219 C C . ARG A 1 417 ? 2.888 -30.627 12.965 1.00 96.69 417 ARG A C 1
ATOM 3221 O O . ARG A 1 417 ? 2.375 -29.718 13.612 1.00 96.69 417 ARG A O 1
ATOM 3228 N N . LEU A 1 418 ? 2.206 -31.337 12.060 1.00 97.81 418 LEU A N 1
ATOM 3229 C CA . LEU A 1 418 ? 0.787 -31.099 11.777 1.00 97.81 418 LEU A CA 1
ATOM 3230 C C . LEU A 1 418 ? -0.086 -31.354 13.013 1.00 97.81 418 LEU A C 1
ATOM 3232 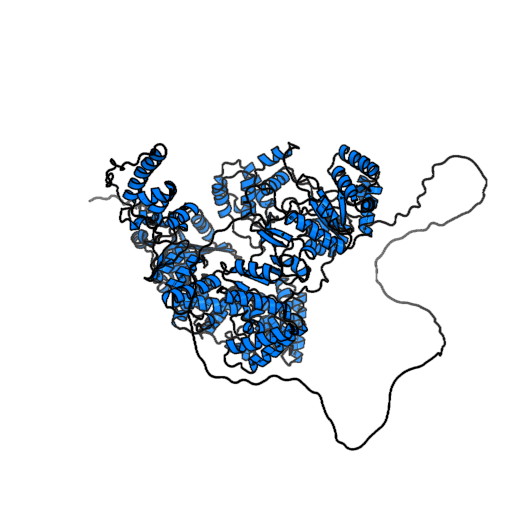O O . LEU A 1 418 ? -0.953 -30.537 13.314 1.00 97.81 418 LEU A O 1
ATOM 3236 N N . ALA A 1 419 ? 0.168 -32.437 13.752 1.00 97.56 419 ALA A N 1
ATOM 3237 C CA . ALA A 1 419 ? -0.559 -32.748 14.980 1.00 97.56 419 ALA A CA 1
ATOM 3238 C C . ALA A 1 419 ? -0.391 -31.646 16.045 1.00 97.56 419 ALA A C 1
ATOM 3240 O O . ALA A 1 419 ? -1.380 -31.196 16.624 1.00 97.56 419 ALA A O 1
ATOM 3241 N N . THR A 1 420 ? 0.839 -31.158 16.258 1.00 96.00 420 THR A N 1
ATOM 3242 C CA . THR A 1 420 ? 1.110 -30.046 17.184 1.00 96.00 420 THR A CA 1
ATOM 3243 C C . THR A 1 420 ? 0.416 -28.751 16.756 1.00 96.00 420 THR A C 1
ATOM 3245 O O . THR A 1 420 ? -0.210 -28.095 17.587 1.00 96.00 420 THR A O 1
ATOM 3248 N N . GLU A 1 421 ? 0.489 -28.376 15.474 1.00 97.12 421 GLU A N 1
ATOM 3249 C CA . GLU A 1 421 ? -0.145 -27.143 14.990 1.00 97.12 421 GLU A CA 1
ATOM 3250 C C . GLU A 1 421 ? -1.673 -27.199 15.083 1.00 97.12 421 GLU A C 1
ATOM 3252 O O . GLU A 1 421 ? -2.279 -26.255 15.590 1.00 97.12 421 GLU A O 1
ATOM 3257 N N . LEU A 1 422 ? -2.300 -28.305 14.662 1.00 98.00 422 LEU A N 1
ATOM 3258 C CA . LEU A 1 422 ? -3.752 -28.480 14.757 1.00 98.00 422 LEU A CA 1
ATOM 3259 C C . LEU A 1 422 ? -4.240 -28.415 16.209 1.00 98.00 422 LEU A C 1
ATOM 3261 O O . LEU A 1 422 ? -5.243 -27.757 16.473 1.00 98.00 422 LEU A O 1
ATOM 3265 N N . HIS A 1 423 ? -3.516 -29.024 17.155 1.00 96.38 423 HIS A N 1
ATOM 3266 C CA . HIS A 1 423 ? -3.869 -28.954 18.574 1.00 96.38 423 HIS A CA 1
ATOM 3267 C C . HIS A 1 423 ? -3.817 -27.517 19.125 1.00 96.38 423 HIS A C 1
ATOM 3269 O O . HIS A 1 423 ? -4.738 -27.105 19.834 1.00 96.38 423 HIS A O 1
ATOM 3275 N N . VAL A 1 424 ? -2.797 -26.722 18.772 1.00 95.25 424 VAL A N 1
ATOM 3276 C CA . VAL A 1 424 ? -2.713 -25.308 19.192 1.00 95.25 424 VAL A CA 1
ATOM 3277 C C . VAL A 1 424 ? -3.820 -24.468 18.545 1.00 95.25 424 VAL A C 1
ATOM 3279 O O . VAL A 1 424 ? -4.434 -23.642 19.218 1.00 95.25 424 VAL A O 1
ATOM 3282 N N . ILE A 1 425 ? -4.110 -24.691 17.259 1.00 95.19 425 ILE A N 1
ATOM 3283 C CA . ILE A 1 425 ? -5.151 -23.964 16.515 1.00 95.19 425 ILE A CA 1
ATOM 3284 C C . ILE A 1 425 ? -6.549 -24.241 17.087 1.00 95.19 425 ILE A C 1
ATOM 3286 O O . ILE A 1 425 ? -7.337 -23.304 17.211 1.00 95.19 425 ILE A O 1
ATOM 3290 N N . ASP A 1 426 ? -6.839 -25.486 17.473 1.00 94.81 426 ASP A N 1
ATOM 3291 C CA . ASP A 1 426 ? -8.103 -25.875 18.112 1.00 94.81 426 ASP A CA 1
ATOM 3292 C C . ASP A 1 426 ? -8.222 -25.322 19.540 1.00 94.81 426 ASP A C 1
ATOM 3294 O O . ASP A 1 426 ? -9.174 -24.607 19.847 1.00 94.81 426 ASP A O 1
ATOM 3298 N N . THR A 1 427 ? -7.192 -25.519 20.373 1.00 92.31 427 THR A N 1
ATOM 3299 C CA . THR A 1 427 ? -7.146 -25.021 21.765 1.00 92.31 427 THR A CA 1
ATOM 3300 C C . THR A 1 427 ? -7.311 -23.499 21.857 1.00 92.31 427 THR A C 1
ATOM 3302 O O . THR A 1 427 ? -7.893 -22.993 22.814 1.00 92.31 427 THR A O 1
ATOM 3305 N N . MET A 1 428 ? -6.820 -22.753 20.860 1.00 90.38 428 MET A N 1
ATOM 3306 C CA . MET A 1 428 ? -6.958 -21.293 20.782 1.00 90.38 428 MET A CA 1
ATOM 3307 C C . MET A 1 428 ? -8.183 -20.819 19.967 1.00 90.38 428 MET A C 1
ATOM 3309 O O . MET A 1 428 ? -8.381 -19.615 19.814 1.00 90.38 428 MET A O 1
ATOM 3313 N N . GLY A 1 429 ? -9.007 -21.731 19.435 1.00 90.31 429 GLY A N 1
ATOM 3314 C CA . GLY A 1 429 ? -10.242 -21.413 18.707 1.00 90.31 429 GLY A CA 1
ATOM 3315 C C . GLY A 1 429 ? -10.067 -20.891 17.272 1.00 90.31 429 GLY A C 1
ATOM 3316 O O . GLY A 1 429 ? -11.042 -20.459 16.661 1.00 90.31 429 GLY A O 1
ATOM 3317 N N . PHE A 1 430 ? -8.864 -20.941 16.689 1.00 92.38 430 PHE A N 1
ATOM 3318 C CA . PHE A 1 430 ? -8.569 -20.380 15.358 1.00 92.38 430 PHE A CA 1
ATOM 3319 C C . PHE A 1 430 ? -9.018 -21.248 14.170 1.00 92.38 430 PHE A C 1
ATOM 3321 O O . PHE A 1 430 ? -8.825 -20.853 13.020 1.00 92.38 430 PHE A O 1
ATOM 3328 N N . VAL A 1 431 ? -9.658 -22.394 14.412 1.00 94.75 431 VAL A N 1
ATOM 3329 C CA . VAL A 1 431 ? -10.145 -23.306 13.360 1.00 94.75 431 VAL A CA 1
ATOM 3330 C C . VAL A 1 431 ? -11.026 -22.612 12.300 1.00 94.75 431 VAL A C 1
ATOM 3332 O O . VAL A 1 431 ? -10.731 -22.786 11.116 1.00 94.75 431 VAL A O 1
ATOM 3335 N N . PRO A 1 432 ? -12.043 -21.783 12.639 1.00 93.19 432 PRO A N 1
ATOM 3336 C CA . PRO A 1 432 ? -12.861 -21.111 11.624 1.00 93.19 432 PRO A CA 1
ATOM 3337 C C . PRO A 1 432 ? -12.049 -20.124 10.779 1.00 93.19 432 PRO A C 1
ATOM 3339 O O . PRO A 1 432 ? -12.241 -20.046 9.572 1.00 93.19 432 PRO A O 1
ATOM 3342 N N . TYR A 1 433 ? -11.092 -19.419 11.390 1.00 92.94 433 TYR A N 1
ATOM 3343 C CA . TYR A 1 433 ? -10.216 -18.476 10.692 1.00 92.94 433 TYR A CA 1
ATOM 3344 C C . TYR A 1 433 ? -9.337 -19.177 9.643 1.00 92.94 433 TYR A C 1
ATOM 3346 O O . TYR A 1 433 ? -9.268 -18.727 8.500 1.00 92.94 433 TYR A O 1
ATOM 3354 N N . PHE A 1 434 ? -8.741 -20.324 9.987 1.00 95.06 434 PHE A N 1
ATOM 3355 C CA . PHE A 1 434 ? -7.981 -21.133 9.028 1.00 95.06 434 PHE A CA 1
ATOM 3356 C C . PHE A 1 434 ? -8.845 -21.663 7.875 1.00 95.06 434 PHE A C 1
ATOM 3358 O O . PHE A 1 434 ? -8.398 -21.639 6.728 1.00 95.06 434 PHE A O 1
ATOM 3365 N N . LEU A 1 435 ? -10.084 -22.085 8.153 1.00 95.56 435 LEU A N 1
ATOM 3366 C CA . LEU A 1 435 ? -11.026 -22.519 7.116 1.00 95.56 435 LEU A CA 1
ATOM 3367 C C . LEU A 1 435 ? -11.425 -21.369 6.178 1.00 95.56 435 LEU A C 1
ATOM 3369 O O . LEU A 1 435 ? -11.412 -21.559 4.967 1.00 95.56 435 LEU A O 1
ATOM 3373 N N . VAL A 1 436 ? -11.704 -20.171 6.706 1.00 95.00 436 VAL A N 1
ATOM 3374 C CA . VAL A 1 436 ? -12.036 -18.978 5.902 1.00 95.00 436 VAL A CA 1
ATOM 3375 C C . VAL A 1 436 ? -10.879 -18.583 4.982 1.00 95.00 436 VAL A C 1
ATOM 3377 O O . VAL A 1 436 ? -11.083 -18.388 3.785 1.00 95.00 436 VAL A O 1
ATOM 3380 N N . VAL A 1 437 ? -9.649 -18.508 5.499 1.00 95.06 437 VAL A N 1
ATOM 3381 C CA . VAL A 1 437 ? -8.477 -18.166 4.672 1.00 95.06 437 VAL A CA 1
ATOM 3382 C C . VAL A 1 437 ? -8.178 -19.276 3.646 1.00 95.06 437 VAL A C 1
ATOM 3384 O O . VAL A 1 437 ? -7.813 -18.979 2.508 1.00 95.06 437 VAL A O 1
ATOM 3387 N N . GLY A 1 438 ? -8.402 -20.547 3.999 1.00 95.44 438 GLY A N 1
ATOM 3388 C CA . GLY A 1 438 ? -8.291 -21.686 3.081 1.00 95.44 438 GLY A CA 1
ATOM 3389 C C . GLY A 1 438 ? -9.346 -21.698 1.964 1.00 95.44 438 GLY A C 1
ATOM 3390 O O . GLY A 1 438 ? -9.014 -22.016 0.824 1.00 95.44 438 GLY A O 1
ATOM 3391 N N . ASP A 1 439 ? -10.590 -21.312 2.256 1.00 95.31 439 ASP A N 1
ATOM 3392 C CA . ASP A 1 439 ? -11.714 -21.177 1.308 1.00 95.31 439 ASP A CA 1
ATOM 3393 C C . ASP A 1 439 ? -11.453 -20.029 0.313 1.00 95.31 439 ASP A C 1
ATOM 3395 O O . ASP A 1 439 ? -11.518 -20.244 -0.898 1.00 95.31 439 ASP A O 1
ATOM 3399 N N . ILE A 1 440 ? -10.987 -18.869 0.798 1.00 95.56 440 ILE A N 1
ATOM 3400 C CA . ILE A 1 440 ? -10.547 -17.726 -0.028 1.00 95.56 440 ILE A CA 1
ATOM 3401 C C . ILE A 1 440 ? -9.434 -18.125 -1.010 1.00 95.56 440 ILE A C 1
ATOM 3403 O O . ILE A 1 440 ? -9.493 -17.805 -2.200 1.00 95.56 440 ILE A O 1
ATOM 3407 N N . VAL A 1 441 ? -8.415 -18.842 -0.528 1.00 95.81 441 VAL A N 1
ATOM 3408 C CA . VAL A 1 441 ? -7.293 -19.310 -1.358 1.00 95.81 441 VAL A CA 1
ATOM 3409 C C . VAL A 1 441 ? -7.722 -20.436 -2.309 1.00 95.81 441 VAL A C 1
ATOM 3411 O O . VAL A 1 441 ? -7.238 -20.515 -3.439 1.00 95.81 441 VAL A O 1
ATOM 3414 N N . SER A 1 442 ? -8.663 -21.288 -1.904 1.00 94.56 442 SER A N 1
ATOM 3415 C CA . SER A 1 442 ? -9.232 -22.326 -2.773 1.00 94.56 442 SER A CA 1
ATOM 3416 C C . SER A 1 442 ? -10.041 -21.723 -3.925 1.00 94.56 442 SER A C 1
ATOM 3418 O O . SER A 1 442 ? -9.911 -22.182 -5.060 1.00 94.56 442 SER A O 1
ATOM 3420 N N . GLU A 1 443 ? -10.810 -20.658 -3.675 1.00 95.81 443 GLU A N 1
ATOM 3421 C CA . GLU A 1 443 ? -11.495 -19.900 -4.728 1.00 95.81 443 GLU A CA 1
ATOM 3422 C C . GLU A 1 443 ? -10.498 -19.228 -5.680 1.00 95.81 443 GLU A C 1
ATOM 3424 O O . GLU A 1 443 ? -10.681 -19.301 -6.895 1.00 95.81 443 GLU A O 1
ATOM 3429 N N . ALA A 1 444 ? -9.421 -18.621 -5.165 1.00 94.81 444 ALA A N 1
ATOM 3430 C CA . ALA A 1 444 ? -8.384 -18.017 -6.005 1.00 94.81 444 ALA A CA 1
ATOM 3431 C C . ALA A 1 444 ? -7.801 -19.035 -6.998 1.00 94.81 444 ALA A C 1
ATOM 3433 O O . ALA A 1 444 ? -7.863 -18.814 -8.212 1.00 94.81 444 ALA A O 1
ATOM 3434 N N . HIS A 1 445 ? -7.373 -20.203 -6.508 1.00 91.38 445 HIS A N 1
ATOM 3435 C CA . HIS A 1 445 ? -6.911 -21.297 -7.363 1.00 91.38 445 HIS A CA 1
ATOM 3436 C C . HIS A 1 445 ? -7.998 -21.780 -8.347 1.00 91.38 445 HIS A C 1
ATOM 3438 O O . HIS A 1 445 ? -7.703 -21.963 -9.530 1.00 91.38 445 HIS A O 1
ATOM 3444 N N . ARG A 1 446 ? -9.263 -21.928 -7.914 1.00 94.00 446 ARG A N 1
ATOM 3445 C CA . ARG A 1 446 ? -10.390 -22.340 -8.781 1.00 94.00 446 ARG A CA 1
ATOM 3446 C C . ARG A 1 446 ? -10.680 -21.335 -9.903 1.00 94.00 446 ARG A C 1
ATOM 3448 O O . ARG A 1 446 ? -11.105 -21.732 -10.985 1.00 94.00 446 ARG A O 1
ATOM 3455 N N . LEU A 1 447 ? -10.455 -20.045 -9.660 1.00 91.62 447 LEU A N 1
ATOM 3456 C CA . LEU A 1 447 ? -10.621 -18.969 -10.640 1.00 91.62 447 LEU A CA 1
ATOM 3457 C C . LEU A 1 447 ? -9.364 -18.713 -11.497 1.00 91.62 447 LEU A C 1
ATOM 3459 O O . LEU A 1 447 ? -9.382 -17.790 -12.315 1.00 91.62 447 LEU A O 1
ATOM 3463 N N . GLY A 1 448 ? -8.289 -19.494 -11.317 1.00 89.12 448 GLY A N 1
ATOM 3464 C CA . GLY A 1 448 ? -6.996 -19.319 -11.996 1.00 89.12 448 GLY A CA 1
ATOM 3465 C C . GLY A 1 448 ? -6.173 -18.118 -11.504 1.00 89.12 448 GLY A C 1
ATOM 3466 O O . GLY A 1 448 ? -5.149 -17.781 -12.103 1.00 89.12 448 GLY A O 1
ATOM 3467 N N . ILE A 1 449 ? -6.621 -17.469 -10.426 1.00 91.00 449 ILE A N 1
ATOM 3468 C CA . ILE A 1 449 ? -6.033 -16.265 -9.841 1.00 91.00 449 ILE A CA 1
ATOM 3469 C C . ILE A 1 449 ? -4.831 -16.681 -8.992 1.00 91.00 449 ILE A C 1
ATOM 3471 O O . ILE A 1 449 ? -4.980 -17.375 -7.991 1.00 91.00 449 ILE A O 1
ATOM 3475 N N . GLU A 1 450 ? -3.639 -16.235 -9.387 1.00 91.19 450 GLU A N 1
ATOM 3476 C CA . GLU A 1 450 ? -2.412 -16.518 -8.641 1.00 91.19 450 GLU A CA 1
ATOM 3477 C C . GLU A 1 450 ? -2.446 -15.866 -7.249 1.00 91.19 450 GLU A C 1
ATOM 3479 O O . GLU A 1 450 ? -2.877 -14.712 -7.107 1.00 91.19 450 GLU A O 1
ATOM 3484 N N . CYS A 1 451 ? -1.981 -16.595 -6.230 1.00 92.62 451 CYS A N 1
ATOM 3485 C CA . CYS A 1 451 ? -1.947 -16.130 -4.847 1.00 92.62 451 CYS A CA 1
ATOM 3486 C C . CYS A 1 451 ? -0.793 -16.724 -4.020 1.00 92.62 451 CYS A C 1
ATOM 3488 O O . CYS A 1 451 ? -0.381 -17.872 -4.217 1.00 92.62 451 CYS A O 1
ATOM 3490 N N . ALA A 1 452 ? -0.311 -15.956 -3.040 1.00 91.00 452 ALA A N 1
ATOM 3491 C CA . ALA A 1 452 ? 0.694 -16.389 -2.075 1.00 91.00 452 ALA A CA 1
ATOM 3492 C C . ALA A 1 452 ? 0.463 -15.755 -0.692 1.00 91.00 452 ALA A C 1
ATOM 3494 O O . ALA A 1 452 ? 0.527 -14.537 -0.534 1.00 91.00 452 ALA A O 1
ATOM 3495 N N . GLY A 1 453 ? 0.244 -16.583 0.329 1.00 89.31 453 GLY A N 1
ATOM 3496 C CA . GLY A 1 453 ? 0.288 -16.164 1.728 1.00 89.31 453 GLY A CA 1
ATOM 3497 C C . GLY A 1 453 ? 1.720 -15.913 2.207 1.00 89.31 453 GLY A C 1
ATOM 3498 O O . GLY A 1 453 ? 2.659 -16.590 1.773 1.00 89.31 453 GLY A O 1
ATOM 3499 N N . ARG A 1 454 ? 1.888 -14.943 3.112 1.00 87.50 454 ARG A N 1
ATOM 3500 C CA . ARG A 1 454 ? 3.202 -14.475 3.593 1.00 87.50 454 ARG A CA 1
ATOM 3501 C C . ARG A 1 454 ? 3.233 -14.232 5.113 1.00 87.50 454 ARG A C 1
ATOM 3503 O O . ARG A 1 454 ? 2.417 -14.753 5.869 1.00 87.50 454 ARG A O 1
ATOM 3510 N N . GLY A 1 455 ? 4.200 -13.433 5.577 1.00 87.19 455 GLY A N 1
ATOM 3511 C CA . GLY A 1 455 ? 4.325 -13.067 6.990 1.00 87.19 455 GLY A CA 1
ATOM 3512 C C . GLY A 1 455 ? 4.753 -14.248 7.860 1.00 87.19 455 GLY A C 1
ATOM 3513 O O . GLY A 1 455 ? 5.344 -15.212 7.374 1.00 87.19 455 GLY A O 1
ATOM 3514 N N . SER A 1 456 ? 4.427 -14.193 9.153 1.00 87.69 456 SER A N 1
ATOM 3515 C CA . SER A 1 456 ? 4.646 -15.333 10.049 1.00 87.69 456 SER A CA 1
ATOM 3516 C C . SER A 1 456 ? 3.763 -16.542 9.704 1.00 87.69 456 SER A C 1
ATOM 3518 O O . SER A 1 456 ? 4.150 -17.661 10.022 1.00 87.69 456 SER A O 1
ATOM 3520 N N . GLY A 1 457 ? 2.632 -16.359 9.005 1.00 89.19 457 GLY A N 1
ATOM 3521 C CA . GLY A 1 457 ? 1.732 -17.451 8.601 1.00 89.19 457 GLY A CA 1
ATOM 3522 C C . GLY A 1 457 ? 2.398 -18.530 7.734 1.00 89.19 457 GLY A C 1
ATOM 3523 O O . GLY A 1 457 ? 1.979 -19.686 7.768 1.00 89.19 457 GLY A O 1
ATOM 3524 N N . ALA A 1 458 ? 3.490 -18.189 7.041 1.00 92.62 458 ALA A N 1
ATOM 3525 C CA . ALA A 1 458 ? 4.329 -19.129 6.293 1.00 92.62 458 ALA A CA 1
ATOM 3526 C C . ALA A 1 458 ? 5.159 -20.094 7.165 1.00 92.62 458 ALA A C 1
ATOM 3528 O O . ALA A 1 458 ? 5.726 -21.042 6.633 1.00 92.62 458 ALA A O 1
ATOM 3529 N N . ALA A 1 459 ? 5.216 -19.906 8.489 1.00 94.56 459 ALA A N 1
ATOM 3530 C CA . ALA A 1 459 ? 5.839 -20.863 9.408 1.00 94.56 459 ALA A CA 1
ATOM 3531 C C . ALA A 1 459 ? 4.936 -22.059 9.773 1.00 94.56 459 ALA A C 1
ATOM 3533 O O . ALA A 1 459 ? 5.400 -22.987 10.441 1.00 94.56 459 ALA A O 1
ATOM 3534 N N . SER A 1 460 ? 3.663 -22.027 9.364 1.00 96.44 460 SER A N 1
ATOM 3535 C CA . SER A 1 460 ? 2.668 -23.057 9.660 1.00 96.44 460 SER A CA 1
ATOM 3536 C C . SER A 1 460 ? 2.587 -24.112 8.555 1.00 96.44 460 SER A C 1
ATOM 3538 O O . SER A 1 460 ? 2.401 -23.797 7.376 1.00 96.44 460 SER A O 1
ATOM 3540 N N . ILE A 1 461 ? 2.679 -25.383 8.948 1.00 97.38 461 ILE A N 1
ATOM 3541 C CA . ILE A 1 461 ? 2.426 -26.526 8.072 1.00 97.38 461 ILE A CA 1
ATOM 3542 C C . ILE A 1 461 ? 0.934 -26.672 7.740 1.00 97.38 461 ILE A C 1
ATOM 3544 O O . ILE A 1 461 ? 0.608 -27.138 6.650 1.00 97.38 461 ILE A O 1
ATOM 3548 N N . VAL A 1 462 ? 0.030 -26.205 8.613 1.00 97.75 462 VAL A N 1
ATOM 3549 C CA . VAL A 1 462 ? -1.412 -26.099 8.317 1.00 97.75 462 VAL A CA 1
ATOM 3550 C C . VAL A 1 462 ? -1.649 -25.124 7.157 1.00 97.75 462 VAL A C 1
ATOM 3552 O O . VAL A 1 462 ? -2.307 -25.497 6.184 1.00 97.75 462 VAL A O 1
ATOM 3555 N N . SER A 1 463 ? -1.035 -23.931 7.180 1.00 96.69 463 SER A N 1
ATOM 3556 C CA . SER A 1 463 ? -1.080 -22.985 6.049 1.00 96.69 463 SER A CA 1
ATOM 3557 C C . SER A 1 463 ? -0.559 -23.603 4.745 1.00 96.69 463 SER A C 1
ATOM 3559 O O . SER A 1 463 ? -1.171 -23.438 3.688 1.00 96.69 463 SER A O 1
ATOM 3561 N N . TYR A 1 464 ? 0.547 -24.350 4.808 1.00 96.19 464 TYR A N 1
ATOM 3562 C CA . TYR A 1 464 ? 1.147 -24.999 3.638 1.00 96.19 464 TYR A CA 1
ATOM 3563 C C . TYR A 1 464 ? 0.263 -26.128 3.070 1.00 96.19 464 TYR A C 1
ATOM 3565 O O . TYR A 1 464 ? 0.109 -26.249 1.848 1.00 96.19 464 TYR A O 1
ATOM 3573 N N . ALA A 1 465 ? -0.375 -26.908 3.951 1.00 96.75 465 ALA A N 1
ATOM 3574 C CA . ALA A 1 465 ? -1.287 -27.997 3.605 1.00 96.75 465 ALA A CA 1
ATOM 3575 C C . ALA A 1 465 ? -2.572 -27.500 2.924 1.00 96.75 465 ALA A C 1
ATOM 3577 O O . ALA A 1 465 ? -2.965 -28.027 1.881 1.00 96.75 465 ALA A O 1
ATOM 3578 N N . LEU A 1 466 ? -3.196 -26.454 3.480 1.00 96.19 466 LEU A N 1
ATOM 3579 C CA . LEU A 1 466 ? -4.341 -25.768 2.867 1.00 96.19 466 LEU A CA 1
ATOM 3580 C C . LEU A 1 466 ? -3.959 -25.026 1.575 1.00 96.19 466 LEU A C 1
ATOM 3582 O O . LEU A 1 466 ? -4.824 -24.634 0.800 1.00 96.19 466 LEU A O 1
ATOM 3586 N N . GLY A 1 467 ? -2.662 -24.844 1.331 1.00 93.56 467 GLY A N 1
ATOM 3587 C CA . GLY A 1 467 ? -2.128 -24.144 0.171 1.00 93.56 467 GLY A CA 1
ATOM 3588 C C . GLY A 1 467 ? -2.169 -22.622 0.278 1.00 93.56 467 GLY A C 1
ATOM 3589 O O . GLY A 1 467 ? -1.873 -21.942 -0.700 1.00 93.56 467 GLY A O 1
ATOM 3590 N N . ILE A 1 468 ? -2.469 -22.104 1.472 1.00 94.69 468 ILE A N 1
ATOM 3591 C CA . ILE A 1 468 ? -2.406 -20.685 1.830 1.00 94.69 468 ILE A CA 1
ATOM 3592 C C . ILE A 1 468 ? -0.991 -20.150 1.587 1.00 94.69 468 ILE A C 1
ATOM 3594 O O . ILE A 1 468 ? -0.825 -19.061 1.047 1.00 94.69 468 ILE A O 1
ATOM 3598 N N . THR A 1 469 ? 0.041 -20.924 1.932 1.00 93.50 469 THR A N 1
ATOM 3599 C CA . THR A 1 469 ? 1.451 -20.554 1.738 1.00 93.50 469 THR A CA 1
ATOM 3600 C C . THR A 1 469 ? 2.141 -21.478 0.730 1.00 93.50 469 THR A C 1
ATOM 3602 O O . THR A 1 469 ? 1.845 -22.670 0.636 1.00 93.50 469 THR A O 1
ATOM 3605 N N . GLN A 1 470 ? 3.084 -20.919 -0.037 1.00 89.00 470 GLN A N 1
ATOM 3606 C CA . GLN A 1 470 ? 3.842 -21.613 -1.098 1.00 89.00 470 GLN A CA 1
ATOM 3607 C C . GLN A 1 470 ? 5.302 -21.911 -0.676 1.00 89.00 470 GLN A C 1
ATOM 3609 O O . GLN A 1 470 ? 6.206 -21.946 -1.516 1.00 89.00 470 GLN A O 1
ATOM 3614 N N . VAL A 1 471 ? 5.524 -22.055 0.636 1.00 91.56 471 VAL A N 1
ATOM 3615 C CA . VAL A 1 471 ? 6.821 -22.214 1.317 1.00 91.56 471 VAL A CA 1
ATOM 3616 C C . VAL A 1 471 ? 6.728 -23.437 2.227 1.00 91.56 471 VAL A C 1
ATOM 3618 O O . VAL A 1 471 ? 5.796 -23.507 3.025 1.00 91.56 471 VAL A O 1
ATOM 3621 N N . ASP A 1 472 ? 7.682 -24.365 2.145 1.00 93.62 472 ASP A N 1
ATOM 3622 C CA . ASP A 1 472 ? 7.743 -25.524 3.045 1.00 93.62 472 ASP A CA 1
ATOM 3623 C C . ASP A 1 472 ? 8.387 -25.125 4.399 1.00 93.62 472 ASP A C 1
ATOM 3625 O O . ASP A 1 472 ? 9.581 -24.795 4.454 1.00 93.62 472 ASP A O 1
ATOM 3629 N N . PRO A 1 473 ? 7.639 -25.154 5.522 1.00 95.00 473 PRO A N 1
ATOM 3630 C CA . PRO A 1 473 ? 8.170 -24.766 6.826 1.00 95.00 473 PRO A CA 1
ATOM 3631 C C . PRO A 1 473 ? 9.149 -25.789 7.422 1.00 95.00 473 PRO A C 1
ATOM 3633 O O . PRO A 1 473 ? 9.933 -25.427 8.302 1.00 95.00 473 PRO A O 1
ATOM 3636 N N . ILE A 1 474 ? 9.142 -27.042 6.959 1.00 93.69 474 ILE A N 1
ATOM 3637 C CA . ILE A 1 474 ? 10.095 -28.080 7.358 1.00 93.69 474 ILE A CA 1
ATOM 3638 C C . ILE A 1 474 ? 11.417 -27.871 6.613 1.00 93.69 474 ILE A C 1
ATOM 3640 O O . ILE A 1 474 ? 12.455 -27.715 7.264 1.00 93.69 474 ILE A O 1
ATOM 3644 N N . ALA A 1 475 ? 11.387 -27.780 5.277 1.00 90.56 475 ALA A N 1
ATOM 3645 C CA . ALA A 1 475 ? 12.589 -27.626 4.450 1.00 90.56 475 ALA A CA 1
ATOM 3646 C C . ALA A 1 475 ? 13.405 -26.376 4.823 1.00 90.56 475 ALA A C 1
ATOM 3648 O O . ALA A 1 475 ? 14.605 -26.468 5.100 1.00 90.56 475 ALA A O 1
ATOM 3649 N N . HIS A 1 476 ? 12.757 -25.211 4.940 1.00 90.62 476 HIS A N 1
ATOM 3650 C CA . HIS A 1 476 ? 13.449 -23.971 5.316 1.00 90.62 476 HIS A CA 1
ATOM 3651 C C . HIS A 1 476 ? 13.682 -23.828 6.835 1.00 90.62 476 HIS A C 1
ATOM 3653 O O . HIS A 1 476 ? 14.300 -22.850 7.265 1.00 90.62 476 HIS A O 1
ATOM 3659 N N . ARG A 1 477 ? 13.235 -24.788 7.664 1.00 90.25 477 ARG A N 1
ATOM 3660 C CA . ARG A 1 477 ? 13.226 -24.748 9.143 1.00 90.25 477 ARG A CA 1
ATOM 3661 C C . ARG A 1 477 ? 12.613 -23.455 9.699 1.00 90.25 477 ARG A C 1
ATOM 3663 O O . ARG A 1 477 ? 13.330 -22.573 10.185 1.00 90.25 477 ARG A O 1
ATOM 3670 N N . LEU A 1 478 ? 11.292 -23.337 9.607 1.00 93.44 478 LEU A N 1
ATOM 3671 C CA . LEU A 1 478 ? 10.498 -22.222 10.127 1.00 93.44 478 LEU A CA 1
ATOM 3672 C C . LEU A 1 478 ? 9.824 -22.602 11.461 1.00 93.44 478 LEU A C 1
ATOM 3674 O O . LEU A 1 478 ? 9.405 -23.744 11.672 1.00 93.44 478 LEU A O 1
ATOM 3678 N N . ARG A 1 479 ? 9.734 -21.642 12.387 1.00 92.81 479 ARG A N 1
ATOM 3679 C CA . ARG A 1 479 ? 9.239 -21.851 13.760 1.00 92.81 479 ARG A CA 1
ATOM 3680 C C . ARG A 1 479 ? 7.785 -21.398 13.884 1.00 92.81 479 ARG A C 1
ATOM 3682 O O . ARG A 1 479 ? 7.507 -20.207 13.774 1.00 92.81 479 ARG A O 1
ATOM 3689 N N . PHE A 1 480 ? 6.861 -22.339 14.081 1.00 94.62 480 PHE A N 1
ATOM 3690 C CA . PHE A 1 480 ? 5.423 -22.058 14.211 1.00 94.62 480 PHE A CA 1
ATOM 3691 C C . PHE A 1 480 ? 5.124 -21.184 15.432 1.00 94.62 480 PHE A C 1
ATOM 3693 O O . PHE A 1 480 ? 4.236 -20.344 15.396 1.00 94.62 480 PHE A O 1
ATOM 3700 N N . GLU A 1 481 ? 5.949 -21.291 16.466 1.00 93.50 481 GLU A N 1
ATOM 3701 C CA . GLU A 1 481 ? 5.886 -20.525 17.706 1.00 93.50 481 GLU A CA 1
ATOM 3702 C C . GLU A 1 481 ? 6.082 -19.015 17.456 1.00 93.50 481 GLU A C 1
ATOM 3704 O O . GLU A 1 481 ? 5.553 -18.184 18.187 1.00 93.50 481 GLU A O 1
ATOM 3709 N N . ARG A 1 482 ? 6.762 -18.630 16.362 1.00 91.75 482 ARG A N 1
ATOM 3710 C CA . ARG A 1 482 ? 6.865 -17.227 15.917 1.00 91.75 482 ARG A CA 1
ATOM 3711 C C . ARG A 1 482 ? 5.546 -16.710 15.325 1.00 91.75 482 ARG A C 1
ATOM 3713 O O . ARG A 1 482 ? 5.329 -15.496 15.263 1.00 91.75 482 ARG A O 1
ATOM 3720 N N . PHE A 1 483 ? 4.671 -17.610 14.880 1.00 92.38 483 PHE A N 1
ATOM 3721 C CA . PHE A 1 483 ? 3.323 -17.321 14.401 1.00 92.38 483 PHE A CA 1
ATOM 3722 C C . PHE A 1 483 ? 2.291 -17.415 15.533 1.00 92.38 483 PHE A C 1
ATOM 3724 O O . PHE A 1 483 ? 1.672 -16.397 15.845 1.00 92.38 483 PHE A O 1
ATOM 3731 N N . LEU A 1 484 ? 2.138 -18.573 16.180 1.00 91.69 484 LEU A N 1
ATOM 3732 C CA . LEU A 1 484 ? 1.072 -18.839 17.148 1.00 91.69 484 LEU A CA 1
ATOM 3733 C C . LEU A 1 484 ? 1.557 -19.748 18.292 1.00 91.69 484 LEU A C 1
ATOM 3735 O O . LEU A 1 484 ? 2.216 -20.757 18.059 1.00 91.69 484 LEU A O 1
ATOM 3739 N N . HIS A 1 485 ? 1.215 -19.383 19.529 1.00 91.75 485 HIS A N 1
ATOM 3740 C CA . HIS A 1 485 ? 1.387 -20.188 20.744 1.00 91.75 485 HIS A CA 1
ATOM 3741 C C . HIS A 1 485 ? 0.422 -19.675 21.837 1.00 91.75 485 HIS A C 1
ATOM 3743 O O . HIS A 1 485 ? 0.046 -18.502 21.772 1.00 91.75 485 HIS A O 1
ATOM 3749 N N . PRO A 1 486 ? 0.030 -20.490 22.839 1.00 88.19 486 PRO A N 1
ATOM 3750 C CA . PRO A 1 486 ? -0.998 -20.120 23.823 1.00 88.19 486 PRO A CA 1
ATOM 3751 C C . PRO A 1 486 ? -0.738 -18.825 24.610 1.00 88.19 486 PRO A C 1
ATOM 3753 O O . PRO A 1 486 ? -1.675 -18.087 24.902 1.00 88.19 486 PRO A O 1
ATOM 3756 N N . ASP A 1 487 ? 0.521 -18.503 24.917 1.00 87.06 487 ASP A N 1
ATOM 3757 C CA . ASP A 1 487 ? 0.892 -17.311 25.702 1.00 87.06 487 ASP A CA 1
ATOM 3758 C C . ASP A 1 487 ? 0.821 -15.999 24.891 1.00 87.06 487 ASP A C 1
ATOM 3760 O O . ASP A 1 487 ? 0.990 -14.901 25.434 1.00 87.06 487 ASP A O 1
ATOM 3764 N N . ARG A 1 488 ? 0.588 -16.091 23.574 1.00 81.94 488 ARG A N 1
ATOM 3765 C CA . ARG A 1 488 ? 0.461 -14.944 22.673 1.00 81.94 488 ARG A CA 1
ATOM 3766 C C . ARG A 1 488 ? -0.937 -14.332 22.785 1.00 81.94 488 ARG A C 1
ATOM 3768 O O . ARG A 1 488 ? -1.917 -14.912 22.333 1.00 81.94 488 ARG A O 1
ATOM 3775 N N . LYS A 1 489 ? -1.008 -13.101 23.299 1.00 72.69 489 LYS A N 1
ATOM 3776 C CA . LYS A 1 489 ? -2.255 -12.311 23.362 1.00 72.69 489 LYS A CA 1
ATOM 3777 C C . LYS A 1 489 ? -2.646 -11.658 22.030 1.00 72.69 489 LYS A C 1
ATOM 3779 O O . LYS A 1 489 ? -3.818 -11.373 21.815 1.00 72.69 489 LYS A O 1
ATOM 3784 N N . ASP A 1 490 ? -1.675 -11.414 21.151 1.00 72.25 490 ASP A N 1
ATOM 3785 C CA . ASP A 1 490 ? -1.899 -10.765 19.854 1.00 72.25 490 ASP A CA 1
ATOM 3786 C C . ASP A 1 490 ? -2.531 -11.755 18.856 1.00 72.25 490 ASP A C 1
ATOM 3788 O O . ASP A 1 490 ? -2.015 -12.862 18.689 1.00 72.25 490 ASP A O 1
ATOM 3792 N N . LEU A 1 491 ? -3.575 -11.357 18.124 1.00 76.31 491 LEU A N 1
ATOM 3793 C CA . LEU A 1 491 ? -4.228 -12.209 17.116 1.00 76.31 491 LEU A CA 1
ATOM 3794 C C . LEU A 1 491 ? -3.246 -12.692 16.016 1.00 76.31 491 LEU A C 1
ATOM 3796 O O . LEU A 1 491 ? -2.244 -12.017 15.742 1.00 76.31 491 LEU A O 1
ATOM 3800 N N . PRO A 1 492 ? -3.482 -13.860 15.386 1.00 77.88 492 PRO A N 1
ATOM 3801 C CA . PRO A 1 492 ? -2.747 -14.297 14.206 1.00 77.88 492 PRO A CA 1
ATOM 3802 C C . PRO A 1 492 ? -3.180 -13.496 12.976 1.00 77.88 492 PRO A C 1
ATOM 3804 O O . PRO A 1 492 ? -4.365 -13.324 12.717 1.00 77.88 492 PRO A O 1
ATOM 3807 N N . ASP A 1 493 ? -2.203 -13.078 12.180 1.00 81.00 493 ASP A N 1
ATOM 3808 C CA . ASP A 1 493 ? -2.398 -12.303 10.955 1.00 81.00 493 ASP A CA 1
ATOM 3809 C C . ASP A 1 493 ? -1.804 -13.102 9.785 1.00 81.00 493 ASP A C 1
ATOM 3811 O O . ASP A 1 493 ? -0.664 -13.582 9.876 1.00 81.00 493 ASP A O 1
ATOM 3815 N N . ILE A 1 494 ? -2.599 -13.321 8.735 1.00 86.56 494 ILE A N 1
ATOM 3816 C CA . ILE A 1 494 ? -2.214 -14.069 7.532 1.00 86.56 494 ILE A CA 1
ATOM 3817 C C . ILE A 1 494 ? -2.551 -13.207 6.313 1.00 86.56 494 ILE A C 1
ATOM 3819 O O . ILE A 1 494 ? -3.653 -13.264 5.768 1.00 86.56 494 ILE A O 1
ATOM 3823 N N . ASP A 1 495 ? -1.577 -12.412 5.876 1.00 91.31 495 ASP A N 1
ATOM 3824 C CA . ASP A 1 495 ? -1.693 -11.644 4.638 1.00 91.31 495 ASP A CA 1
ATOM 3825 C C . ASP A 1 495 ? -1.682 -12.588 3.423 1.00 91.31 495 ASP A C 1
ATOM 3827 O O . ASP A 1 495 ? -0.789 -13.439 3.308 1.00 91.31 495 ASP A O 1
ATOM 3831 N N . ILE A 1 496 ? -2.602 -12.372 2.481 1.00 94.06 496 ILE A N 1
ATOM 3832 C CA . ILE A 1 496 ? -2.651 -13.043 1.179 1.00 94.06 496 ILE A CA 1
ATOM 3833 C C . ILE A 1 496 ? -2.343 -12.022 0.083 1.00 94.06 496 ILE A C 1
ATOM 3835 O O . ILE A 1 496 ? -3.122 -11.100 -0.171 1.00 94.06 496 ILE A O 1
ATOM 3839 N N . ASP A 1 497 ? -1.217 -12.199 -0.606 1.00 94.12 497 ASP A N 1
ATOM 3840 C CA . ASP A 1 497 ? -0.956 -11.506 -1.862 1.00 94.12 497 ASP A CA 1
ATOM 3841 C C . ASP A 1 497 ? -1.721 -12.200 -3.000 1.00 94.12 497 ASP A C 1
ATOM 3843 O O . ASP A 1 497 ? -1.600 -13.407 -3.202 1.00 94.12 497 ASP A O 1
ATOM 3847 N N . LEU A 1 498 ? -2.496 -11.426 -3.756 1.00 93.81 498 LEU A N 1
ATOM 3848 C CA . LEU A 1 498 ? -3.331 -11.848 -4.882 1.00 93.81 498 LEU A CA 1
ATOM 3849 C C . LEU A 1 498 ? -2.863 -11.163 -6.173 1.00 93.81 498 LEU A C 1
ATOM 3851 O O . LEU A 1 498 ? -2.401 -10.017 -6.147 1.00 93.81 498 LEU A O 1
ATOM 3855 N N . CYS A 1 499 ? -3.068 -11.804 -7.325 1.00 91.50 499 CYS A N 1
ATOM 3856 C CA . CYS A 1 499 ? -3.026 -11.109 -8.614 1.00 91.50 499 CYS A CA 1
ATOM 3857 C C . CYS A 1 499 ? -3.996 -9.907 -8.594 1.00 91.50 499 CYS A C 1
ATOM 3859 O O . CYS A 1 499 ? -5.172 -10.055 -8.252 1.00 91.50 499 CYS A O 1
ATOM 3861 N N . TRP A 1 500 ? -3.522 -8.704 -8.939 1.00 89.06 500 TRP A N 1
ATOM 3862 C CA . TRP A 1 500 ? -4.254 -7.461 -8.673 1.00 89.06 500 TRP A CA 1
ATOM 3863 C C . TRP A 1 500 ? -5.524 -7.317 -9.518 1.00 89.06 500 TRP A C 1
ATOM 3865 O O . TRP A 1 500 ? -6.502 -6.765 -9.023 1.00 89.06 500 TRP A O 1
ATOM 3875 N N . GLN A 1 501 ? -5.553 -7.873 -10.735 1.00 86.81 501 GLN A N 1
ATOM 3876 C CA . GLN A 1 501 ? -6.781 -7.979 -11.535 1.00 86.81 501 GLN A CA 1
ATOM 3877 C C . GLN A 1 501 ? -7.769 -9.026 -10.989 1.00 86.81 501 GLN A C 1
ATOM 3879 O O . GLN A 1 501 ? -8.973 -8.912 -11.201 1.00 86.81 501 GLN A O 1
ATOM 3884 N N . GLY A 1 502 ? -7.278 -10.055 -10.291 1.00 88.75 502 GLY A N 1
ATOM 3885 C CA . GLY A 1 502 ? -8.117 -11.079 -9.664 1.00 88.75 502 GLY A CA 1
ATOM 3886 C C . GLY A 1 502 ? -8.688 -10.658 -8.307 1.00 88.75 502 GLY A C 1
ATOM 3887 O O . GLY A 1 502 ? -9.785 -11.082 -7.956 1.00 88.75 502 GLY A O 1
ATOM 3888 N N . ARG A 1 503 ? -7.968 -9.804 -7.569 1.00 92.75 503 ARG A N 1
ATOM 3889 C CA . ARG A 1 503 ? -8.284 -9.362 -6.200 1.00 92.75 503 ARG A CA 1
ATOM 3890 C C . ARG A 1 503 ? -9.746 -8.980 -5.999 1.00 92.75 503 ARG A C 1
ATOM 3892 O O . ARG A 1 503 ? -10.378 -9.496 -5.083 1.00 92.75 503 ARG A O 1
ATOM 3899 N N . ASP A 1 504 ? -10.275 -8.087 -6.829 1.00 91.75 504 ASP A N 1
ATOM 3900 C CA . ASP A 1 504 ? -11.611 -7.533 -6.596 1.00 91.75 504 ASP A CA 1
ATOM 3901 C C . ASP A 1 504 ? -12.690 -8.632 -6.777 1.00 91.75 504 ASP A C 1
ATOM 3903 O O . ASP A 1 504 ? -13.598 -8.717 -5.959 1.00 91.75 504 ASP A O 1
ATOM 3907 N N . ARG A 1 505 ? -12.486 -9.614 -7.678 1.00 93.62 505 ARG A N 1
ATOM 3908 C CA . ARG A 1 505 ? -13.345 -10.819 -7.805 1.00 93.62 505 ARG A CA 1
ATOM 3909 C C . ARG A 1 505 ? -13.308 -11.734 -6.571 1.00 93.62 505 ARG A C 1
ATOM 3911 O O . ARG A 1 505 ? -14.276 -12.450 -6.315 1.00 93.62 505 ARG A O 1
ATOM 3918 N N . ILE A 1 506 ? -12.193 -11.753 -5.835 1.00 95.62 506 ILE A N 1
ATOM 3919 C CA . ILE A 1 506 ? -12.050 -12.507 -4.578 1.00 95.62 506 ILE A CA 1
ATOM 3920 C C . ILE A 1 506 ? -12.737 -11.765 -3.431 1.00 95.62 506 ILE A C 1
ATOM 3922 O O . ILE A 1 506 ? -13.405 -12.397 -2.619 1.00 95.62 506 ILE A O 1
ATOM 3926 N N . ILE A 1 507 ? -12.670 -10.433 -3.404 1.00 94.06 507 ILE A N 1
ATOM 3927 C CA . ILE A 1 507 ? -13.474 -9.622 -2.481 1.00 94.06 507 ILE A CA 1
ATOM 3928 C C . ILE A 1 507 ? -14.967 -9.856 -2.759 1.00 94.06 507 ILE A C 1
ATOM 3930 O O . ILE A 1 507 ? -15.697 -10.226 -1.842 1.00 94.06 507 ILE A O 1
ATOM 3934 N N . ASP A 1 508 ? -15.403 -9.790 -4.021 1.00 92.75 508 ASP A N 1
ATOM 3935 C CA . ASP A 1 508 ? -16.781 -10.108 -4.425 1.00 92.75 508 ASP A CA 1
ATOM 3936 C C . ASP A 1 508 ? -17.193 -11.541 -4.046 1.00 92.75 508 ASP A C 1
ATOM 3938 O O . ASP A 1 508 ? -18.372 -11.806 -3.810 1.00 92.75 508 ASP A O 1
ATOM 3942 N N . HIS A 1 509 ? -16.260 -12.501 -4.011 1.00 93.50 509 HIS A N 1
ATOM 3943 C CA . HIS A 1 509 ? -16.531 -13.827 -3.456 1.00 93.50 509 HIS A CA 1
ATOM 3944 C C . HIS A 1 509 ? -16.773 -13.751 -1.946 1.00 93.50 509 HIS A C 1
ATOM 3946 O O . HIS A 1 509 ? -17.813 -14.225 -1.502 1.00 93.50 509 HIS A O 1
ATOM 3952 N N . VAL A 1 510 ? -15.875 -13.139 -1.163 1.00 94.69 510 VAL A N 1
ATOM 3953 C CA . VAL A 1 510 ? -16.006 -13.058 0.305 1.00 94.69 510 VAL A CA 1
ATOM 3954 C C . VAL A 1 510 ? -17.333 -12.412 0.713 1.00 94.69 510 VAL A C 1
ATOM 3956 O O . VAL A 1 510 ? -18.063 -12.997 1.511 1.00 94.69 510 VAL A O 1
ATOM 3959 N N . TYR A 1 511 ? -17.699 -11.280 0.106 1.00 93.56 511 TYR A N 1
ATOM 3960 C CA . TYR A 1 511 ? -18.979 -10.609 0.367 1.00 93.56 511 TYR A CA 1
ATOM 3961 C C . TYR A 1 511 ? -20.185 -11.534 0.122 1.00 93.56 511 TYR A C 1
ATOM 3963 O O . TYR A 1 511 ? -21.042 -11.676 0.992 1.00 93.56 511 TYR A O 1
ATOM 3971 N N . ARG A 1 512 ? -20.227 -12.243 -1.016 1.00 93.00 512 ARG A N 1
ATOM 3972 C CA . ARG A 1 512 ? -21.322 -13.183 -1.338 1.00 93.00 512 ARG A CA 1
ATOM 3973 C C . ARG A 1 512 ? -21.288 -14.481 -0.523 1.00 93.00 512 ARG A C 1
ATOM 3975 O O . ARG A 1 512 ? -22.323 -15.120 -0.359 1.00 93.00 512 ARG A O 1
ATOM 3982 N N . ARG A 1 513 ? -20.112 -14.900 -0.048 1.00 93.44 513 ARG A N 1
ATOM 3983 C CA . ARG A 1 513 ? -19.883 -16.164 0.671 1.00 93.44 513 ARG A CA 1
ATOM 3984 C C . ARG A 1 513 ? -20.184 -16.058 2.166 1.00 93.44 513 ARG A C 1
ATOM 3986 O O . ARG A 1 513 ? -20.682 -17.029 2.736 1.00 93.44 513 ARG A O 1
ATOM 3993 N N . TYR A 1 514 ? -19.890 -14.905 2.770 1.00 93.31 514 TYR A N 1
ATOM 3994 C CA . TYR A 1 514 ? -19.990 -14.664 4.215 1.00 93.31 514 TYR A CA 1
ATOM 3995 C C . TYR A 1 514 ? -21.052 -13.617 4.608 1.00 93.31 514 TYR A C 1
ATOM 3997 O O . TYR A 1 514 ? -21.372 -13.498 5.790 1.00 93.31 514 TYR A O 1
ATOM 4005 N N . GLY A 1 515 ? -21.644 -12.920 3.631 1.00 92.44 515 GLY A N 1
ATOM 4006 C CA . GLY A 1 515 ? -22.757 -11.982 3.806 1.00 92.44 515 GLY A CA 1
ATOM 4007 C C . GLY A 1 515 ? -22.334 -10.525 3.618 1.00 92.44 515 GLY A C 1
ATOM 4008 O O . GLY A 1 515 ? -21.389 -10.055 4.255 1.00 92.44 515 GLY A O 1
ATOM 4009 N N . GLU A 1 516 ? -23.056 -9.793 2.765 1.00 90.56 516 GLU A N 1
ATOM 4010 C CA . GLU A 1 516 ? -22.837 -8.356 2.528 1.00 90.56 516 GLU A CA 1
ATOM 4011 C C . GLU A 1 516 ? -23.177 -7.501 3.762 1.00 90.56 516 GLU A C 1
ATOM 4013 O O . GLU A 1 516 ? -22.620 -6.423 3.938 1.00 90.56 516 GLU A O 1
ATOM 4018 N N . ASP A 1 517 ? -24.038 -8.010 4.649 1.00 92.88 517 ASP A N 1
ATOM 4019 C CA . ASP A 1 517 ? -24.360 -7.437 5.959 1.00 92.88 517 ASP A CA 1
ATOM 4020 C C . ASP A 1 517 ? -23.236 -7.620 6.991 1.00 92.88 517 ASP A C 1
ATOM 4022 O O . ASP A 1 517 ? -23.176 -6.872 7.964 1.00 92.88 517 ASP A O 1
ATOM 4026 N N . ARG A 1 518 ? -22.346 -8.605 6.806 1.00 95.00 518 ARG A N 1
ATOM 4027 C CA . ARG A 1 518 ? -21.312 -9.012 7.787 1.00 95.00 518 ARG A CA 1
ATOM 4028 C C . ARG A 1 518 ? -19.891 -8.697 7.358 1.00 95.00 518 ARG A C 1
ATOM 4030 O O . ARG A 1 518 ? -18.970 -8.818 8.166 1.00 95.00 518 ARG A O 1
ATOM 4037 N N . THR A 1 519 ? -19.710 -8.336 6.094 1.00 95.38 519 THR A N 1
ATOM 4038 C CA . THR A 1 519 ? -18.405 -8.144 5.469 1.00 95.38 519 THR A CA 1
ATOM 4039 C C . THR A 1 519 ? -18.185 -6.665 5.188 1.00 95.38 519 THR A C 1
ATOM 4041 O O . THR A 1 519 ? -19.010 -6.024 4.544 1.00 95.38 519 THR A O 1
ATOM 4044 N N . ALA A 1 520 ? -17.053 -6.122 5.630 1.00 95.94 520 ALA A N 1
ATOM 4045 C CA . ALA A 1 520 ? -16.626 -4.779 5.248 1.00 95.94 520 ALA A CA 1
ATOM 4046 C C . ALA A 1 520 ? -15.119 -4.745 4.993 1.00 95.94 520 ALA A C 1
ATOM 4048 O O . ALA A 1 520 ? -14.336 -5.408 5.678 1.00 95.94 520 ALA A O 1
ATOM 4049 N N . MET A 1 521 ? -14.701 -3.925 4.029 1.00 96.56 521 MET A N 1
ATOM 4050 C CA . MET A 1 521 ? -13.296 -3.541 3.918 1.00 96.56 521 MET A CA 1
ATOM 4051 C C . MET A 1 521 ? -12.948 -2.565 5.056 1.00 96.56 521 MET A C 1
ATOM 4053 O O . MET A 1 521 ? -13.759 -1.733 5.449 1.00 96.56 521 MET A O 1
ATOM 4057 N N . ILE A 1 522 ? -11.733 -2.620 5.585 1.00 96.06 522 ILE A N 1
ATOM 4058 C CA . ILE A 1 522 ? -11.240 -1.648 6.569 1.00 96.06 522 ILE A CA 1
ATOM 4059 C C . ILE A 1 522 ? -10.988 -0.307 5.853 1.00 96.06 522 ILE A C 1
ATOM 4061 O O . ILE A 1 522 ? -10.646 -0.300 4.665 1.00 96.06 522 ILE A O 1
ATOM 4065 N N . CYS A 1 523 ? -11.116 0.839 6.533 1.00 94.69 523 CYS A N 1
ATOM 4066 C CA . CYS A 1 523 ? -10.696 2.129 5.967 1.00 94.69 523 CYS A CA 1
ATOM 4067 C C . CYS A 1 523 ? -9.261 2.550 6.336 1.00 94.69 523 CYS A C 1
ATOM 4069 O O . CYS A 1 523 ? -8.651 2.095 7.302 1.00 94.69 523 CYS A O 1
ATOM 4071 N N . THR A 1 524 ? -8.746 3.511 5.573 1.00 92.88 524 THR A N 1
ATOM 4072 C CA . THR A 1 524 ? -7.552 4.303 5.872 1.00 92.88 524 THR A CA 1
ATOM 4073 C C . THR A 1 524 ? -7.967 5.764 6.037 1.00 92.88 524 THR A C 1
ATOM 4075 O O . THR A 1 524 ? -8.442 6.378 5.077 1.00 92.88 524 THR A O 1
ATOM 4078 N N . ARG A 1 525 ? -7.765 6.344 7.229 1.00 90.75 525 ARG A N 1
ATOM 4079 C CA . ARG A 1 525 ? -7.911 7.792 7.468 1.00 90.75 525 ARG A CA 1
ATOM 4080 C C . ARG A 1 525 ? -6.745 8.531 6.788 1.00 90.75 525 ARG A C 1
ATOM 4082 O O . ARG A 1 525 ? -5.619 8.521 7.283 1.00 90.75 525 ARG A O 1
ATOM 4089 N N . THR A 1 526 ? -6.987 9.144 5.629 1.00 91.25 526 THR A N 1
ATOM 4090 C CA . THR A 1 526 ? -5.932 9.732 4.785 1.00 91.25 526 THR A CA 1
ATOM 4091 C C . THR A 1 526 ? -5.634 11.177 5.189 1.00 91.25 526 THR A C 1
ATOM 4093 O O . THR A 1 526 ? -6.457 12.072 4.985 1.00 91.25 526 THR A O 1
ATOM 4096 N N . ALA A 1 527 ? -4.437 11.415 5.735 1.00 91.06 527 ALA A N 1
ATOM 4097 C CA . ALA A 1 527 ? -3.980 12.727 6.203 1.00 91.06 527 ALA A CA 1
ATOM 4098 C C . ALA A 1 527 ? -3.075 13.473 5.208 1.00 91.06 527 ALA A C 1
ATOM 4100 O O . ALA A 1 527 ? -2.204 12.877 4.565 1.00 91.06 527 ALA A O 1
ATOM 4101 N N . LEU A 1 528 ? -3.237 14.798 5.136 1.00 91.69 528 LEU A N 1
ATOM 4102 C CA . LEU A 1 528 ? -2.519 15.698 4.233 1.00 91.69 528 LEU A CA 1
ATOM 4103 C C . LEU A 1 528 ? -1.008 15.715 4.512 1.00 91.69 528 LEU A C 1
ATOM 4105 O O . LEU A 1 528 ? -0.512 16.394 5.409 1.00 91.69 528 LEU A O 1
ATOM 4109 N N . GLN A 1 529 ? -0.260 14.990 3.682 1.00 90.75 529 GLN A N 1
ATOM 4110 C CA . GLN A 1 529 ? 1.202 15.014 3.658 1.00 90.75 529 GLN A CA 1
ATOM 4111 C C . GLN A 1 529 ? 1.730 16.305 3.018 1.00 90.75 529 GLN A C 1
ATOM 4113 O O . GLN A 1 529 ? 0.993 17.031 2.353 1.00 90.75 529 GLN A O 1
ATOM 4118 N N . ILE A 1 530 ? 3.031 16.570 3.169 1.00 90.81 530 ILE A N 1
ATOM 4119 C CA . ILE A 1 530 ? 3.668 17.843 2.787 1.00 90.81 530 ILE A CA 1
ATOM 4120 C C . ILE A 1 530 ? 3.343 18.306 1.348 1.00 90.81 530 ILE A C 1
ATOM 4122 O O . ILE A 1 530 ? 3.025 19.471 1.125 1.00 90.81 530 ILE A O 1
ATOM 4126 N N . ARG A 1 531 ? 3.335 17.384 0.373 1.00 92.06 531 ARG A N 1
ATOM 4127 C CA . ARG A 1 531 ? 2.994 17.685 -1.029 1.00 92.06 531 ARG A CA 1
ATOM 4128 C C . ARG A 1 531 ? 1.504 17.886 -1.282 1.00 92.06 531 ARG A C 1
ATOM 4130 O O . ARG A 1 531 ? 1.169 18.709 -2.126 1.00 92.06 531 ARG A O 1
ATOM 4137 N N . SER A 1 532 ? 0.622 17.139 -0.616 1.00 93.38 532 SER A N 1
ATOM 4138 C CA . SER A 1 532 ? -0.830 17.293 -0.784 1.00 93.38 532 SER A CA 1
ATOM 4139 C C . SER A 1 532 ? -1.343 18.541 -0.071 1.00 93.38 532 SER A C 1
ATOM 4141 O O . SER A 1 532 ? -2.150 19.256 -0.643 1.00 93.38 532 SER A O 1
ATOM 4143 N N . ALA A 1 533 ? -0.810 18.869 1.111 1.00 94.31 533 ALA A N 1
ATOM 4144 C CA . ALA A 1 533 ? -1.164 20.091 1.830 1.00 94.31 533 ALA A CA 1
ATOM 4145 C C . ALA A 1 533 ? -0.854 21.349 0.997 1.00 94.31 533 ALA A C 1
ATOM 4147 O O . ALA A 1 533 ? -1.705 22.225 0.869 1.00 94.31 533 ALA A O 1
ATOM 4148 N N . LEU A 1 534 ? 0.312 21.385 0.332 1.00 95.25 534 LEU A N 1
ATOM 4149 C CA . LEU A 1 534 ? 0.629 22.441 -0.634 1.00 95.25 534 LEU A CA 1
ATOM 4150 C C . LEU A 1 534 ? -0.305 22.430 -1.853 1.00 95.25 534 LEU A C 1
ATOM 4152 O O . LEU A 1 534 ? -0.692 23.498 -2.312 1.00 95.25 534 LEU A O 1
ATOM 4156 N N . ARG A 1 535 ? -0.666 21.257 -2.395 1.00 96.06 535 ARG A N 1
ATOM 4157 C CA . ARG A 1 535 ? -1.565 21.178 -3.561 1.00 96.06 535 ARG A CA 1
ATOM 4158 C C . ARG A 1 535 ? -2.972 21.684 -3.243 1.00 96.06 535 ARG A C 1
ATOM 4160 O O . ARG A 1 535 ? -3.512 22.427 -4.056 1.00 96.06 535 ARG A O 1
ATOM 4167 N N . GLU A 1 536 ? -3.535 21.347 -2.084 1.00 96.00 536 GLU A N 1
ATOM 4168 C CA . GLU A 1 536 ? -4.867 21.833 -1.703 1.00 96.00 536 GLU A CA 1
ATOM 4169 C C . GLU A 1 536 ? -4.858 23.324 -1.336 1.00 96.00 536 GLU A C 1
ATOM 4171 O O . GLU A 1 536 ? -5.716 24.058 -1.819 1.00 96.00 536 GLU A O 1
ATOM 4176 N N . ALA A 1 537 ? -3.844 23.815 -0.607 1.00 96.12 537 ALA A N 1
ATOM 4177 C CA . ALA A 1 537 ? -3.676 25.256 -0.378 1.00 96.12 537 ALA A CA 1
ATOM 4178 C C . ALA A 1 537 ? -3.528 26.030 -1.702 1.00 96.12 537 ALA A C 1
ATOM 4180 O O . ALA A 1 537 ? -4.210 27.025 -1.927 1.00 96.12 537 ALA A O 1
ATOM 4181 N N . ALA A 1 538 ? -2.691 25.548 -2.625 1.00 95.88 538 ALA A N 1
ATOM 4182 C CA . ALA A 1 538 ? -2.492 26.191 -3.920 1.00 95.88 538 ALA A CA 1
ATOM 4183 C C . ALA A 1 538 ? -3.759 26.180 -4.800 1.00 95.88 538 ALA A C 1
ATOM 4185 O O . ALA A 1 538 ? -4.004 27.144 -5.521 1.00 95.88 538 ALA A O 1
ATOM 4186 N N . ARG A 1 539 ? -4.599 25.140 -4.722 1.00 95.94 539 ARG A N 1
ATOM 4187 C CA . ARG A 1 539 ? -5.920 25.121 -5.380 1.00 95.94 539 ARG A CA 1
ATOM 4188 C C . ARG A 1 539 ? -6.889 26.120 -4.750 1.00 95.94 539 ARG A C 1
ATOM 4190 O O . ARG A 1 539 ? -7.520 26.875 -5.481 1.00 95.94 539 ARG A O 1
ATOM 4197 N N . ALA A 1 540 ? -6.957 26.172 -3.419 1.00 95.69 540 ALA A N 1
ATOM 4198 C CA . ALA A 1 540 ? -7.787 27.125 -2.683 1.00 95.69 540 ALA A CA 1
ATOM 4199 C C . ALA A 1 540 ? -7.413 28.592 -2.987 1.00 95.69 540 ALA A C 1
ATOM 4201 O O . ALA A 1 540 ? -8.294 29.444 -3.122 1.00 95.69 540 ALA A O 1
ATOM 4202 N N . HIS A 1 541 ? -6.115 28.859 -3.174 1.00 95.06 541 HIS A N 1
ATOM 4203 C CA . HIS A 1 541 ? -5.547 30.139 -3.627 1.00 95.06 541 HIS A CA 1
ATOM 4204 C C . HIS A 1 541 ? -5.605 30.361 -5.156 1.00 95.06 541 HIS A C 1
ATOM 4206 O O . HIS A 1 541 ? -5.149 31.395 -5.641 1.00 95.06 541 HIS A O 1
ATOM 4212 N N . GLY A 1 542 ? -6.182 29.431 -5.928 1.00 93.44 542 GLY A N 1
ATOM 4213 C CA . GLY A 1 542 ? -6.494 29.607 -7.354 1.00 93.44 542 GLY A CA 1
ATOM 4214 C C . GLY A 1 542 ? -5.352 29.369 -8.354 1.00 93.44 542 GLY A C 1
ATOM 4215 O O . GLY A 1 542 ? -5.450 29.825 -9.493 1.00 93.44 542 GLY A O 1
ATOM 4216 N N . LEU A 1 543 ? -4.269 28.680 -7.976 1.00 94.69 543 LEU A N 1
ATOM 4217 C CA . LEU A 1 543 ? -3.132 28.425 -8.875 1.00 94.69 543 LEU A CA 1
ATOM 4218 C C . LEU A 1 543 ? -3.471 27.403 -9.974 1.00 94.69 543 LEU A C 1
ATOM 4220 O O . LEU A 1 543 ? -4.223 26.449 -9.759 1.00 94.69 543 LEU A O 1
ATOM 4224 N N . SER A 1 544 ? -2.842 27.553 -11.146 1.00 93.19 544 SER A N 1
ATOM 4225 C CA . SER A 1 544 ? -3.025 26.613 -12.258 1.00 93.19 544 SER A CA 1
ATOM 4226 C C . SER A 1 544 ? -2.481 25.212 -11.921 1.00 93.19 544 SER A C 1
ATOM 4228 O O . SER A 1 544 ? -1.489 25.098 -11.192 1.00 93.19 544 SER A O 1
ATOM 4230 N N . PRO A 1 545 ? -3.030 24.125 -12.503 1.00 91.12 545 PRO A N 1
ATOM 4231 C CA . PRO A 1 545 ? -2.497 22.773 -12.310 1.00 91.12 545 PRO A CA 1
ATOM 4232 C C . PRO A 1 545 ? -0.999 22.637 -12.643 1.00 91.12 545 PRO A C 1
ATOM 4234 O O . PRO A 1 545 ? -0.299 21.841 -12.015 1.00 91.12 545 PRO A O 1
ATOM 4237 N N . GLY A 1 546 ? -0.495 23.438 -13.591 1.00 90.12 546 GLY A N 1
ATOM 4238 C CA . GLY A 1 546 ? 0.920 23.475 -13.963 1.00 90.12 546 GLY A CA 1
ATOM 4239 C C . GLY A 1 546 ? 1.811 24.097 -12.884 1.00 90.12 546 GLY A C 1
ATOM 4240 O O . GLY A 1 546 ? 2.855 23.534 -12.558 1.00 90.12 546 GLY A O 1
ATOM 4241 N N . ASP A 1 547 ? 1.391 25.215 -12.283 1.00 91.94 547 ASP A N 1
ATOM 4242 C CA . ASP A 1 547 ? 2.104 25.850 -11.163 1.00 91.94 547 ASP A CA 1
ATOM 4243 C C . ASP A 1 547 ? 2.066 24.972 -9.907 1.00 91.94 547 ASP A C 1
ATOM 4245 O O . ASP A 1 547 ? 3.096 24.750 -9.265 1.00 91.94 547 ASP A O 1
ATOM 4249 N N . VAL A 1 548 ? 0.889 24.411 -9.607 1.00 93.81 548 VAL A N 1
ATOM 4250 C CA . VAL A 1 548 ? 0.641 23.481 -8.497 1.00 93.81 548 VAL A CA 1
ATOM 4251 C C . VAL A 1 548 ? 1.598 22.285 -8.556 1.00 93.81 548 VAL A C 1
ATOM 4253 O O . VAL A 1 548 ? 2.193 21.912 -7.541 1.00 93.81 548 VAL A O 1
ATOM 4256 N N . ASP A 1 549 ? 1.798 21.686 -9.733 1.00 90.25 549 ASP A N 1
ATOM 4257 C CA . ASP A 1 549 ? 2.734 20.570 -9.878 1.00 90.25 549 ASP A CA 1
ATOM 4258 C C . ASP A 1 549 ? 4.210 21.005 -9.933 1.00 90.25 549 ASP A C 1
ATOM 4260 O O . ASP A 1 549 ? 5.060 20.350 -9.316 1.00 90.25 549 ASP A O 1
ATOM 4264 N N . ARG A 1 550 ? 4.523 22.136 -10.589 1.00 88.06 550 ARG A N 1
ATOM 4265 C CA . ARG A 1 550 ? 5.882 22.713 -10.619 1.00 88.06 550 ARG A CA 1
ATOM 4266 C C . ARG A 1 550 ? 6.402 22.981 -9.205 1.00 88.06 550 ARG A C 1
ATOM 4268 O O . ARG A 1 550 ? 7.556 22.657 -8.927 1.00 88.06 550 ARG A O 1
ATOM 4275 N N . LEU A 1 551 ? 5.555 23.507 -8.315 1.00 90.50 551 LEU A N 1
ATOM 4276 C CA . LEU A 1 551 ? 5.852 23.657 -6.889 1.00 90.50 551 LEU A CA 1
ATOM 4277 C C . LEU A 1 551 ? 5.947 22.309 -6.167 1.00 90.50 551 LEU A C 1
ATOM 4279 O O . LEU A 1 551 ? 6.941 22.039 -5.494 1.00 90.50 551 LEU A O 1
ATOM 4283 N N . SER A 1 552 ? 4.931 21.447 -6.294 1.00 91.12 552 SER A N 1
ATOM 4284 C CA . SER A 1 552 ? 4.856 20.202 -5.514 1.00 91.12 552 SER A CA 1
ATOM 4285 C C . SER A 1 552 ? 6.062 19.283 -5.761 1.00 91.12 552 SER A C 1
ATOM 4287 O O . SER A 1 552 ? 6.550 18.640 -4.830 1.00 91.12 552 SER A O 1
ATOM 4289 N N . ARG A 1 553 ? 6.632 19.286 -6.977 1.00 87.50 553 ARG A N 1
ATOM 4290 C CA . ARG A 1 553 ? 7.876 18.562 -7.296 1.00 87.50 553 ARG A CA 1
ATOM 4291 C C . ARG A 1 553 ? 9.123 19.051 -6.544 1.00 87.50 553 ARG A C 1
ATOM 4293 O O . ARG A 1 553 ? 10.030 18.241 -6.352 1.00 87.50 553 ARG A O 1
ATOM 4300 N N . ARG A 1 554 ? 9.182 20.310 -6.089 1.00 85.50 554 ARG A N 1
ATOM 4301 C CA . ARG A 1 554 ? 10.324 20.863 -5.325 1.00 85.50 554 ARG A CA 1
ATOM 4302 C C . ARG A 1 554 ? 10.406 20.310 -3.898 1.00 85.50 554 ARG A C 1
ATOM 4304 O O . ARG A 1 554 ? 11.510 20.157 -3.374 1.00 85.50 554 ARG A O 1
ATOM 4311 N N . LEU A 1 555 ? 9.267 19.952 -3.302 1.00 85.25 555 LEU A N 1
ATOM 4312 C CA . LEU A 1 555 ? 9.167 19.321 -1.979 1.00 85.25 555 LEU A CA 1
ATOM 4313 C C . LEU A 1 555 ? 9.501 17.813 -2.018 1.00 85.25 555 LEU A C 1
ATOM 4315 O O . LEU A 1 555 ? 9.323 17.178 -3.062 1.00 85.25 555 LEU A O 1
ATOM 4319 N N . PRO A 1 556 ? 9.927 17.184 -0.904 1.00 78.62 556 PRO A N 1
ATOM 4320 C CA . PRO A 1 556 ? 10.091 15.729 -0.817 1.00 78.62 556 PRO A CA 1
ATOM 4321 C C . PRO A 1 556 ? 8.738 14.984 -0.809 1.00 78.62 556 PRO A C 1
ATOM 4323 O O . PRO A 1 556 ? 7.690 15.576 -0.563 1.00 78.62 556 PRO A O 1
ATOM 4326 N N . HIS A 1 557 ? 8.740 13.670 -1.075 1.00 71.50 557 HIS A N 1
ATOM 4327 C CA . HIS A 1 557 ? 7.514 12.846 -1.042 1.00 71.50 557 HIS A CA 1
ATOM 4328 C C . HIS A 1 557 ? 7.004 12.575 0.385 1.00 71.50 557 HIS A C 1
ATOM 4330 O O . HIS A 1 557 ? 5.797 12.493 0.602 1.00 71.50 557 HIS A O 1
ATOM 4336 N N . ARG A 1 558 ? 7.921 12.426 1.347 1.00 65.00 558 ARG A N 1
ATOM 4337 C CA . ARG A 1 558 ? 7.673 12.277 2.789 1.00 65.00 558 ARG A CA 1
ATOM 4338 C C . ARG A 1 558 ? 8.737 13.087 3.533 1.00 65.00 558 ARG A C 1
ATOM 4340 O O . ARG A 1 558 ? 9.787 13.366 2.962 1.00 65.00 558 ARG A O 1
ATOM 4347 N N . THR A 1 559 ? 8.472 13.448 4.783 1.00 64.50 559 THR A N 1
ATOM 4348 C CA . THR A 1 559 ? 9.489 13.969 5.708 1.00 64.50 559 THR A CA 1
ATOM 4349 C C . THR A 1 559 ? 9.778 12.911 6.758 1.00 64.50 559 THR A C 1
ATOM 4351 O O . THR A 1 559 ? 8.833 12.379 7.344 1.00 64.50 559 THR A O 1
ATOM 4354 N N . ASP A 1 560 ? 11.051 12.614 6.999 1.00 51.66 560 ASP A N 1
ATOM 4355 C CA . ASP A 1 560 ? 11.453 11.624 7.995 1.00 51.66 560 ASP A CA 1
ATOM 4356 C C . ASP A 1 560 ? 11.114 12.152 9.399 1.00 51.66 560 ASP A C 1
ATOM 4358 O O . ASP A 1 560 ? 11.574 13.220 9.801 1.00 51.66 560 ASP A O 1
ATOM 4362 N N . GLY A 1 561 ? 10.279 11.420 10.146 1.00 44.75 561 GLY A N 1
ATOM 4363 C CA . GLY A 1 561 ? 9.717 11.876 11.431 1.00 44.75 561 GLY A CA 1
ATOM 4364 C C . GLY A 1 561 ? 10.747 12.136 12.539 1.00 44.75 561 GLY A C 1
ATOM 4365 O O . GLY A 1 561 ? 10.416 12.714 13.566 1.00 44.75 561 GLY A O 1
ATOM 4366 N N . THR A 1 562 ? 12.003 11.755 12.310 1.00 38.16 562 THR A N 1
ATOM 4367 C CA . THR A 1 562 ? 13.179 12.048 13.139 1.00 38.16 562 THR A CA 1
ATOM 4368 C C . THR A 1 562 ? 13.740 13.465 12.940 1.00 38.16 562 THR A C 1
ATOM 4370 O O . THR A 1 562 ? 14.792 13.787 13.486 1.00 38.16 562 THR A O 1
ATOM 4373 N N . SER A 1 563 ? 13.105 14.319 12.131 1.00 38.19 563 SER A N 1
ATOM 4374 C CA . SER A 1 563 ? 13.543 15.700 11.885 1.00 38.19 563 SER A CA 1
ATOM 4375 C C . SER A 1 563 ? 12.367 16.678 11.940 1.00 38.19 563 SER A C 1
ATOM 4377 O O . SER A 1 563 ? 11.719 16.964 10.935 1.00 38.19 563 SER A O 1
ATOM 4379 N N . GLY A 1 564 ? 12.107 17.225 13.130 1.00 42.31 564 GLY A N 1
ATOM 4380 C CA . GLY A 1 564 ? 11.094 18.262 13.371 1.00 42.31 564 GLY A CA 1
ATOM 4381 C C . GLY A 1 564 ? 11.516 19.661 12.902 1.00 42.31 564 GLY A C 1
ATOM 4382 O O . GLY A 1 564 ? 11.383 20.609 13.664 1.00 42.31 564 GLY A O 1
ATOM 4383 N N . GLY A 1 565 ? 12.076 19.783 11.693 1.00 49.44 565 GLY A N 1
ATOM 4384 C CA . GLY A 1 565 ? 12.775 20.995 11.249 1.00 49.44 565 GLY A CA 1
ATOM 4385 C C . GLY A 1 565 ? 13.031 21.077 9.743 1.00 49.44 565 GLY A C 1
ATOM 4386 O O . GLY A 1 565 ? 14.157 21.337 9.338 1.00 49.44 565 GLY A O 1
ATOM 4387 N N . ASP A 1 566 ? 12.000 20.823 8.933 1.00 64.81 566 ASP A N 1
ATOM 4388 C CA . ASP A 1 566 ? 11.880 21.403 7.587 1.00 64.81 566 ASP A CA 1
ATOM 4389 C C . ASP A 1 566 ? 10.390 21.773 7.354 1.00 64.81 566 ASP A C 1
ATOM 4391 O O . ASP A 1 566 ? 9.511 20.898 7.224 1.00 64.81 566 ASP A O 1
ATOM 4395 N N . SER A 1 567 ? 10.072 23.070 7.345 1.00 80.75 567 SER A N 1
ATOM 4396 C CA . SER A 1 567 ? 8.736 23.584 7.010 1.00 80.75 567 SER A CA 1
ATOM 4397 C C . SER A 1 567 ? 8.526 23.712 5.497 1.00 80.75 567 SER A C 1
ATOM 4399 O O . SER A 1 567 ? 9.468 23.711 4.701 1.00 80.75 567 SER A O 1
ATOM 4401 N N . ILE A 1 568 ? 7.263 23.835 5.074 1.00 86.44 568 ILE A N 1
ATOM 4402 C CA . ILE A 1 568 ? 6.931 24.076 3.658 1.00 86.44 568 ILE A CA 1
ATOM 4403 C C . ILE A 1 568 ? 7.503 25.418 3.169 1.00 86.44 568 ILE A C 1
ATOM 4405 O O . ILE A 1 568 ? 7.906 25.514 2.010 1.00 86.44 568 ILE A O 1
ATOM 4409 N N . ALA A 1 569 ? 7.591 26.421 4.049 1.00 86.19 569 ALA A N 1
ATOM 4410 C CA . ALA A 1 569 ? 8.177 27.718 3.732 1.00 86.19 569 ALA A CA 1
ATOM 4411 C C . ALA A 1 569 ? 9.704 27.633 3.567 1.00 86.19 569 ALA A C 1
ATOM 4413 O O . ALA A 1 569 ? 10.223 28.102 2.558 1.00 86.19 569 ALA A O 1
ATOM 4414 N N . GLU A 1 570 ? 10.423 26.980 4.490 1.00 83.94 570 GLU A N 1
ATOM 4415 C CA . GLU A 1 570 ? 11.881 26.783 4.388 1.00 83.94 570 GLU A CA 1
ATOM 4416 C C . GLU A 1 570 ? 12.277 26.061 3.093 1.00 83.94 570 GLU A C 1
ATOM 4418 O O . GLU A 1 570 ? 13.174 26.508 2.382 1.00 83.94 570 GLU A O 1
ATOM 4423 N N . LEU A 1 571 ? 11.571 24.978 2.748 1.00 82.69 571 LEU A N 1
ATOM 4424 C CA . LEU A 1 571 ? 11.883 24.137 1.586 1.00 82.69 571 LEU A CA 1
ATOM 4425 C C . LEU A 1 571 ? 11.601 24.795 0.222 1.00 82.69 571 LEU A C 1
ATOM 4427 O O . LEU A 1 571 ? 12.021 24.252 -0.803 1.00 82.69 571 LEU A O 1
ATOM 4431 N N . LEU A 1 572 ? 10.884 25.922 0.198 1.00 85.62 572 LEU A N 1
ATOM 4432 C CA . LEU A 1 572 ? 10.561 26.694 -1.009 1.00 85.62 572 LEU A CA 1
ATOM 4433 C C . LEU A 1 572 ? 11.130 28.124 -0.980 1.00 85.62 572 LEU A C 1
ATOM 4435 O O . LEU A 1 572 ? 11.030 28.839 -1.979 1.00 85.62 572 LEU A O 1
ATOM 4439 N N . SER A 1 573 ? 11.747 28.540 0.130 1.00 80.06 573 SER A N 1
ATOM 4440 C CA . SER A 1 573 ? 12.336 29.869 0.286 1.00 80.06 573 SER A CA 1
ATOM 4441 C C . SER A 1 573 ? 13.452 30.086 -0.739 1.00 80.06 573 SER A C 1
ATOM 4443 O O . SER A 1 573 ? 14.431 29.342 -0.792 1.00 80.06 573 SER A O 1
ATOM 4445 N N . GLY A 1 574 ? 13.276 31.090 -1.599 1.00 74.56 574 GLY A N 1
ATOM 4446 C CA . GLY A 1 574 ? 14.202 31.386 -2.693 1.00 74.56 574 GLY A CA 1
ATOM 4447 C C . GLY A 1 574 ? 14.202 30.386 -3.861 1.00 74.56 574 GLY A C 1
ATOM 4448 O O . GLY A 1 574 ? 15.060 30.515 -4.734 1.00 74.56 574 GLY A O 1
ATOM 4449 N N . ASP A 1 575 ? 13.282 29.410 -3.935 1.00 83.06 575 ASP A N 1
ATOM 4450 C CA . ASP A 1 575 ? 13.202 28.531 -5.113 1.00 83.06 575 ASP A CA 1
ATOM 4451 C C . ASP A 1 575 ? 12.599 29.289 -6.322 1.00 83.06 575 ASP A C 1
ATOM 4453 O O . ASP A 1 575 ? 11.509 29.871 -6.209 1.00 83.06 575 ASP A O 1
ATOM 4457 N N . PRO A 1 576 ? 13.250 29.270 -7.506 1.00 83.31 576 PRO A N 1
ATOM 4458 C CA . PRO A 1 576 ? 12.751 29.953 -8.700 1.00 83.31 576 PRO A CA 1
ATOM 4459 C C . PRO A 1 576 ? 11.323 29.562 -9.112 1.00 83.31 576 PRO A C 1
ATOM 4461 O O . PRO A 1 576 ? 10.602 30.387 -9.671 1.00 83.31 576 PRO A O 1
ATOM 4464 N N . ALA A 1 577 ? 10.869 28.340 -8.808 1.00 84.94 577 ALA A N 1
ATOM 4465 C CA . ALA A 1 577 ? 9.515 27.891 -9.129 1.00 84.94 577 ALA A CA 1
ATOM 4466 C C . ALA A 1 577 ? 8.420 28.645 -8.355 1.00 84.94 577 ALA A C 1
ATOM 4468 O O . ALA A 1 577 ? 7.309 28.763 -8.882 1.00 84.94 577 ALA A O 1
ATOM 4469 N N . LEU A 1 578 ? 8.736 29.145 -7.151 1.00 87.81 578 LEU A N 1
ATOM 4470 C CA . LEU A 1 578 ? 7.888 30.019 -6.332 1.00 87.81 578 LEU A CA 1
ATOM 4471 C C . LEU A 1 578 ? 8.063 31.494 -6.723 1.00 87.81 578 LEU A C 1
ATOM 4473 O O . LEU A 1 578 ? 7.089 32.252 -6.736 1.00 87.81 578 LEU A O 1
ATOM 4477 N N . ALA A 1 579 ? 9.287 31.901 -7.078 1.00 86.00 579 ALA A N 1
ATOM 4478 C CA . ALA A 1 579 ? 9.576 33.248 -7.572 1.00 86.00 579 ALA A CA 1
ATOM 4479 C C . ALA A 1 579 ? 8.783 33.576 -8.855 1.00 86.00 579 ALA A C 1
ATOM 4481 O O . ALA A 1 579 ? 8.240 34.674 -8.967 1.00 86.00 579 ALA A O 1
ATOM 4482 N N . ALA A 1 580 ? 8.649 32.600 -9.761 1.00 87.44 580 ALA A N 1
ATOM 4483 C CA . ALA A 1 580 ? 7.972 32.716 -11.055 1.00 87.44 580 ALA A CA 1
ATOM 4484 C C . ALA A 1 580 ? 6.427 32.687 -11.013 1.00 87.44 580 ALA A C 1
ATOM 4486 O O . ALA A 1 580 ? 5.796 32.696 -12.066 1.00 87.44 580 ALA A O 1
ATOM 4487 N N . ILE A 1 581 ? 5.797 32.614 -9.835 1.00 88.19 581 ILE A N 1
ATOM 4488 C CA . ILE A 1 581 ? 4.329 32.619 -9.716 1.00 88.19 581 ILE A CA 1
ATOM 4489 C C . ILE A 1 581 ? 3.810 34.055 -9.657 1.00 88.19 581 ILE A C 1
ATOM 4491 O O . ILE A 1 581 ? 4.277 34.851 -8.838 1.00 88.19 581 ILE A O 1
ATOM 4495 N N . SER A 1 582 ? 2.800 34.349 -10.480 1.00 88.12 582 SER A N 1
ATOM 4496 C CA . SER A 1 582 ? 2.116 35.644 -10.612 1.00 88.12 582 SER A CA 1
ATOM 4497 C C . SER A 1 582 ? 1.251 36.004 -9.392 1.00 88.12 582 SER A C 1
ATOM 4499 O O . SER A 1 582 ? 0.036 36.151 -9.485 1.00 88.12 582 SER A O 1
ATOM 4501 N N . MET A 1 583 ? 1.880 36.130 -8.224 1.00 89.12 583 MET A N 1
ATOM 4502 C CA . MET A 1 583 ? 1.253 36.472 -6.945 1.00 89.12 583 MET A CA 1
ATOM 4503 C C . MET A 1 583 ? 2.119 37.465 -6.161 1.00 89.12 583 MET A C 1
ATOM 4505 O O . MET A 1 583 ? 3.355 37.436 -6.218 1.00 89.12 583 MET A O 1
ATOM 4509 N N . SER A 1 584 ? 1.477 38.318 -5.360 1.00 91.56 584 SER A N 1
ATOM 4510 C CA . SER A 1 584 ? 2.194 39.226 -4.460 1.00 91.56 584 SER A CA 1
ATOM 4511 C C . SER A 1 584 ? 3.034 38.445 -3.429 1.00 91.56 584 SER A C 1
ATOM 4513 O O . SER A 1 584 ? 2.705 37.299 -3.099 1.00 91.56 584 SER A O 1
ATOM 4515 N N . PRO A 1 585 ? 4.122 39.028 -2.887 1.00 89.75 585 PRO A N 1
ATOM 4516 C CA . PRO A 1 585 ? 4.898 38.391 -1.820 1.00 89.75 585 PRO A CA 1
ATOM 4517 C C . PRO A 1 585 ? 4.050 38.030 -0.589 1.00 89.75 585 PRO A C 1
ATOM 4519 O O . PRO A 1 585 ? 4.276 36.990 0.022 1.00 89.75 585 PRO A O 1
ATOM 4522 N N . ALA A 1 586 ? 3.033 38.843 -0.272 1.00 90.94 586 ALA A N 1
ATOM 4523 C CA . ALA A 1 586 ? 2.089 38.577 0.812 1.00 90.94 586 ALA A CA 1
ATOM 4524 C C . ALA A 1 586 ? 1.256 37.308 0.557 1.00 90.94 586 ALA A C 1
ATOM 4526 O O . ALA A 1 586 ? 1.339 36.380 1.358 1.00 90.94 586 ALA A O 1
ATOM 4527 N N . LYS A 1 587 ? 0.557 37.211 -0.589 1.00 91.12 587 LYS A N 1
ATOM 4528 C CA . LYS A 1 587 ? -0.244 36.019 -0.930 1.00 91.12 587 LYS A CA 1
ATOM 4529 C C . LYS A 1 587 ? 0.608 34.749 -1.079 1.00 91.12 587 LYS A C 1
ATOM 4531 O O . LYS A 1 587 ? 0.140 33.651 -0.803 1.00 91.12 587 LYS A O 1
ATOM 4536 N N . ARG A 1 588 ? 1.879 34.870 -1.492 1.00 92.69 588 ARG A N 1
ATOM 4537 C CA . ARG A 1 588 ? 2.809 33.723 -1.526 1.00 92.69 588 ARG A CA 1
ATOM 4538 C C . ARG A 1 588 ? 3.209 33.238 -0.137 1.00 92.69 588 ARG A C 1
ATOM 4540 O O . ARG A 1 588 ? 3.344 32.034 0.041 1.00 92.69 588 ARG A O 1
ATOM 4547 N N . ARG A 1 589 ? 3.382 34.136 0.837 1.00 91.56 589 ARG A N 1
ATOM 4548 C CA . ARG A 1 589 ? 3.621 33.757 2.237 1.00 91.56 589 ARG A CA 1
ATOM 4549 C C . ARG A 1 589 ? 2.381 33.091 2.843 1.00 91.56 589 ARG A C 1
ATOM 4551 O O . ARG A 1 589 ? 2.498 32.003 3.390 1.00 91.56 589 ARG A O 1
ATOM 4558 N N . GLU A 1 590 ? 1.214 33.701 2.658 1.00 92.81 590 GLU A N 1
ATOM 4559 C CA . GLU A 1 590 ? -0.101 33.196 3.085 1.00 92.81 590 GLU A CA 1
ATOM 4560 C C . GLU A 1 590 ? -0.343 31.750 2.609 1.00 92.81 590 GLU A C 1
ATOM 4562 O O . GLU A 1 590 ? -0.548 30.857 3.426 1.00 92.81 590 GLU A O 1
ATOM 4567 N N . LEU A 1 591 ? -0.155 31.475 1.311 1.00 94.44 591 LEU A N 1
ATOM 4568 C CA . LEU A 1 591 ? -0.244 30.129 0.726 1.00 94.44 591 LEU A CA 1
ATOM 4569 C C . LEU A 1 591 ? 0.685 29.094 1.395 1.00 94.44 591 LEU A C 1
ATOM 4571 O O . LEU A 1 591 ? 0.324 27.920 1.500 1.00 94.44 591 LEU A O 1
ATOM 4575 N N . LEU A 1 592 ? 1.885 29.497 1.828 1.00 93.81 592 LEU A N 1
ATOM 4576 C CA . LEU A 1 592 ? 2.852 28.609 2.489 1.00 93.81 592 LEU A CA 1
ATOM 4577 C C . LEU A 1 592 ? 2.492 28.363 3.961 1.00 93.81 592 LEU A C 1
ATOM 4579 O O . LEU A 1 592 ? 2.649 27.240 4.444 1.00 93.81 592 LEU A O 1
ATOM 4583 N N . GLU A 1 593 ? 1.991 29.386 4.655 1.00 93.56 593 GLU A N 1
ATOM 4584 C CA . GLU A 1 593 ? 1.464 29.284 6.021 1.00 93.56 593 GLU A CA 1
ATOM 4585 C C . GLU A 1 593 ? 0.215 28.385 6.059 1.00 93.56 593 GLU A C 1
ATOM 4587 O O . GLU A 1 593 ? 0.136 27.477 6.888 1.00 93.56 593 GLU A O 1
ATOM 4592 N N . ASP A 1 594 ? -0.700 28.547 5.101 1.00 94.81 594 ASP A N 1
ATOM 4593 C CA . ASP A 1 594 ? -1.891 27.711 4.921 1.00 94.81 594 ASP A CA 1
ATOM 4594 C C . ASP A 1 594 ? -1.534 26.258 4.591 1.00 94.81 594 ASP A C 1
ATOM 4596 O O . ASP A 1 594 ? -2.030 25.329 5.232 1.00 94.81 594 ASP A O 1
ATOM 4600 N N . ALA A 1 595 ? -0.610 26.032 3.650 1.00 94.19 595 ALA A N 1
ATOM 4601 C CA . ALA A 1 595 ? -0.098 24.695 3.352 1.00 94.19 595 ALA A CA 1
ATOM 4602 C C . ALA A 1 595 ? 0.521 24.027 4.594 1.00 94.19 595 ALA A C 1
ATOM 4604 O O . ALA A 1 595 ? 0.364 22.822 4.807 1.00 94.19 595 ALA A O 1
ATOM 4605 N N . GLN A 1 596 ? 1.211 24.798 5.438 1.00 93.19 596 GLN A N 1
ATOM 4606 C CA . GLN A 1 596 ? 1.824 24.309 6.671 1.00 93.19 596 GLN A CA 1
ATOM 4607 C C . GLN A 1 596 ? 0.799 24.110 7.811 1.00 93.19 596 GLN A C 1
ATOM 4609 O O . GLN A 1 596 ? 1.023 23.248 8.660 1.00 93.19 596 GLN A O 1
ATOM 4614 N N . TRP A 1 597 ? -0.339 24.816 7.802 1.00 91.69 597 TRP A N 1
ATOM 4615 C CA . TRP A 1 597 ? -1.471 24.625 8.727 1.00 91.69 597 TRP A CA 1
ATOM 4616 C C . TRP A 1 597 ? -2.412 23.472 8.321 1.00 91.69 597 TRP A C 1
ATOM 4618 O O . TRP A 1 597 ? -3.048 22.852 9.179 1.00 91.69 597 TRP A O 1
ATOM 4628 N N . LEU A 1 598 ? -2.483 23.147 7.025 1.00 92.75 598 LEU A N 1
ATOM 4629 C CA . LEU A 1 598 ? -3.200 21.977 6.503 1.00 92.75 598 LEU A CA 1
ATOM 4630 C C . LEU A 1 598 ? -2.424 20.658 6.691 1.00 92.75 598 LEU A C 1
ATOM 4632 O O . LEU A 1 598 ? -3.035 19.590 6.769 1.00 92.75 598 LEU A O 1
ATOM 4636 N N . ARG A 1 599 ? -1.087 20.710 6.773 1.00 91.06 599 ARG A N 1
ATOM 4637 C CA . ARG A 1 599 ? -0.206 19.539 6.948 1.00 91.06 599 ARG A CA 1
ATOM 4638 C C . ARG A 1 599 ? -0.591 18.737 8.201 1.00 91.06 599 ARG A C 1
ATOM 4640 O O . ARG A 1 599 ? -0.548 19.245 9.315 1.00 91.06 599 ARG A O 1
ATOM 4647 N N . GLY A 1 600 ? -0.914 17.458 8.012 1.00 87.88 600 GLY A N 1
ATOM 4648 C CA . GLY A 1 600 ? -1.284 16.512 9.072 1.00 87.88 600 GLY A CA 1
ATOM 4649 C C . GLY A 1 600 ? -2.790 16.329 9.304 1.00 87.88 600 GLY A C 1
ATOM 4650 O O . GLY A 1 600 ? -3.169 15.323 9.898 1.00 87.88 600 GLY A O 1
ATOM 4651 N N . ARG A 1 601 ? -3.655 17.219 8.797 1.00 90.44 601 ARG A N 1
ATOM 4652 C CA . ARG A 1 601 ? -5.121 17.086 8.933 1.00 90.44 601 ARG A CA 1
ATOM 4653 C C . ARG A 1 601 ? -5.658 15.920 8.083 1.00 90.44 601 ARG A C 1
ATOM 4655 O O . ARG A 1 601 ? -5.187 15.758 6.952 1.00 90.44 601 ARG A O 1
ATOM 4662 N N . PRO A 1 602 ? -6.642 15.125 8.550 1.00 91.56 602 PRO A N 1
ATOM 4663 C CA . PRO A 1 602 ? -7.329 14.157 7.699 1.00 91.56 602 PRO A CA 1
ATOM 4664 C C . PRO A 1 602 ? -8.208 14.859 6.661 1.00 91.56 602 PRO A C 1
ATOM 4666 O O . PRO A 1 602 ? -8.838 15.877 6.944 1.00 91.56 602 PRO A O 1
ATOM 4669 N N . HIS A 1 603 ? -8.244 14.291 5.458 1.00 90.88 603 HIS A N 1
ATOM 4670 C CA . HIS A 1 603 ? -9.025 14.796 4.329 1.00 90.88 603 HIS A CA 1
ATOM 4671 C C . HIS A 1 603 ? -10.214 13.886 4.001 1.00 90.88 603 HIS A C 1
ATOM 4673 O O . HIS A 1 603 ? -11.288 14.378 3.667 1.00 90.88 603 HIS A O 1
ATOM 4679 N N . HIS A 1 604 ? -10.016 12.567 4.016 1.00 89.69 604 HIS A N 1
ATOM 4680 C CA . HIS A 1 604 ? -11.043 11.586 3.665 1.00 89.69 604 HIS A CA 1
ATOM 4681 C C . HIS A 1 604 ? -10.694 10.202 4.225 1.00 89.69 604 HIS A C 1
ATOM 4683 O O . HIS A 1 604 ? -9.526 9.906 4.502 1.00 89.69 604 HIS A O 1
ATOM 4689 N N . ARG A 1 605 ? -11.700 9.331 4.332 1.00 90.56 605 ARG A N 1
ATOM 4690 C CA . ARG A 1 605 ? -11.511 7.883 4.477 1.00 90.56 605 ARG A CA 1
ATOM 4691 C C . ARG A 1 605 ? -11.365 7.262 3.084 1.00 90.56 605 ARG A C 1
ATOM 4693 O O . ARG A 1 605 ? -12.055 7.646 2.143 1.00 90.56 605 ARG A O 1
ATOM 4700 N N . SER A 1 606 ? -10.418 6.344 2.931 1.00 90.88 606 SER A N 1
ATOM 4701 C CA . SER A 1 606 ? -10.191 5.561 1.706 1.00 90.88 606 SER A CA 1
ATOM 4702 C C . SER A 1 606 ? -10.183 4.064 2.029 1.00 90.88 606 SER A C 1
ATOM 4704 O O . SER A 1 606 ? -10.101 3.694 3.195 1.00 90.88 606 SER A O 1
ATOM 4706 N N . ILE A 1 607 ? -10.295 3.185 1.031 1.00 92.88 607 ILE A N 1
ATOM 4707 C CA . ILE A 1 607 ? -10.306 1.726 1.253 1.00 92.88 607 ILE A CA 1
ATOM 4708 C C . ILE A 1 607 ? -8.898 1.260 1.677 1.00 92.88 607 ILE A C 1
ATOM 4710 O O . ILE A 1 607 ? -7.918 1.644 1.036 1.00 92.88 607 ILE A O 1
ATOM 4714 N N . HIS A 1 608 ? -8.767 0.431 2.723 1.00 93.31 608 HIS A N 1
ATOM 4715 C CA . HIS A 1 608 ? -7.490 -0.208 3.073 1.00 93.31 608 HIS A CA 1
ATOM 4716 C C . HIS A 1 608 ? -7.017 -1.088 1.897 1.00 93.31 608 HIS A C 1
ATOM 4718 O O . HIS A 1 608 ? -7.827 -1.827 1.327 1.00 93.31 608 HIS A O 1
ATOM 4724 N N . PRO A 1 609 ? -5.729 -1.046 1.501 1.00 88.62 609 PRO A N 1
ATOM 4725 C CA . PRO A 1 609 ? -5.251 -1.758 0.314 1.00 88.62 609 PRO A CA 1
ATOM 4726 C C . PRO A 1 609 ? -5.437 -3.281 0.380 1.00 88.62 609 PRO A C 1
ATOM 4728 O O . PRO A 1 609 ? -5.522 -3.913 -0.673 1.00 88.62 609 PRO A O 1
ATOM 4731 N N . GLY A 1 610 ? -5.545 -3.874 1.573 1.00 89.19 610 GLY A N 1
ATOM 4732 C CA . GLY A 1 610 ? -5.874 -5.295 1.742 1.00 89.19 610 GLY A CA 1
ATOM 4733 C C . GLY A 1 610 ? -7.033 -5.606 2.687 1.00 89.19 610 GLY A C 1
ATOM 4734 O O . GLY A 1 610 ? -7.674 -6.638 2.533 1.00 89.19 610 GLY A O 1
ATOM 4735 N N . GLY A 1 611 ? -7.308 -4.731 3.650 1.00 93.06 611 GLY A N 1
ATOM 4736 C CA . GLY A 1 611 ? -7.929 -5.157 4.904 1.00 93.06 611 GLY A CA 1
ATOM 4737 C C . GLY A 1 611 ? -9.415 -5.440 4.760 1.00 93.06 611 GLY A C 1
ATOM 4738 O O . GLY A 1 611 ? -10.154 -4.543 4.365 1.00 93.06 611 GLY A O 1
ATOM 4739 N N . ILE A 1 612 ? -9.851 -6.639 5.131 1.00 94.75 612 ILE A N 1
ATOM 4740 C CA . ILE A 1 612 ? -11.254 -7.051 5.184 1.00 94.75 612 ILE A CA 1
ATOM 4741 C C . ILE A 1 612 ? -11.558 -7.682 6.549 1.00 94.75 612 ILE A C 1
ATOM 4743 O O . ILE A 1 612 ? -10.721 -8.385 7.121 1.00 94.75 612 ILE A O 1
ATOM 4747 N N . CYS A 1 613 ? -12.756 -7.423 7.067 1.00 94.44 613 CYS A N 1
ATOM 4748 C CA . CYS A 1 613 ? -13.296 -8.048 8.271 1.00 94.44 613 CYS A CA 1
ATOM 4749 C C . CYS A 1 613 ? -14.608 -8.761 7.937 1.00 94.44 613 CYS A C 1
ATOM 4751 O O . CYS A 1 613 ? -15.396 -8.280 7.120 1.00 94.44 613 CYS A O 1
ATOM 4753 N N . ILE A 1 614 ? -14.831 -9.899 8.595 1.00 94.81 614 ILE A N 1
ATOM 4754 C CA . ILE A 1 614 ? -16.022 -10.741 8.460 1.00 94.81 614 ILE A CA 1
ATOM 4755 C C . ILE A 1 614 ? -16.556 -10.994 9.873 1.00 94.81 614 ILE A C 1
ATOM 4757 O O . ILE A 1 614 ? -15.839 -11.531 10.719 1.00 94.81 614 ILE A O 1
ATOM 4761 N N . ALA A 1 615 ? -17.795 -10.588 10.132 1.00 94.44 615 ALA A N 1
ATOM 4762 C CA . ALA A 1 615 ? -18.428 -10.660 11.443 1.00 94.44 615 ALA A CA 1
ATOM 4763 C C . ALA A 1 615 ? -19.327 -11.903 11.627 1.00 94.44 615 ALA A C 1
ATOM 4765 O O . ALA A 1 615 ? -19.803 -12.525 10.677 1.00 94.44 615 ALA A O 1
ATOM 4766 N N . ASP A 1 616 ? -19.599 -12.246 12.886 1.00 92.69 616 ASP A N 1
ATOM 4767 C CA . ASP A 1 616 ? -20.544 -13.292 13.309 1.00 92.69 616 ASP A CA 1
ATOM 4768 C C . ASP A 1 616 ? -22.024 -12.858 13.208 1.00 92.69 616 ASP A C 1
ATOM 4770 O O . ASP A 1 616 ? -22.920 -13.701 13.127 1.00 92.69 616 ASP A O 1
ATOM 4774 N N . ARG A 1 617 ? -22.270 -11.545 13.169 1.00 93.69 617 ARG A N 1
ATOM 4775 C CA . ARG A 1 617 ? -23.563 -10.842 13.051 1.00 93.69 617 ARG A CA 1
ATOM 4776 C C . ARG A 1 617 ? -23.426 -9.673 12.046 1.00 93.69 617 ARG A C 1
ATOM 4778 O O . ARG A 1 617 ? -22.311 -9.459 11.572 1.00 93.69 617 ARG A O 1
ATOM 4785 N N . PRO A 1 618 ? -24.483 -8.901 11.726 1.00 94.94 618 PRO A N 1
ATOM 4786 C CA . PRO A 1 618 ? -24.345 -7.694 10.909 1.00 94.94 618 PRO A CA 1
ATOM 4787 C C . PRO A 1 618 ? -23.264 -6.746 11.450 1.00 94.94 618 PRO A C 1
ATOM 4789 O O . PRO A 1 618 ? -23.228 -6.429 12.641 1.00 94.94 618 PRO A O 1
ATOM 4792 N N . ILE A 1 619 ? -22.343 -6.319 10.585 1.00 95.56 619 ILE A N 1
ATOM 4793 C CA . ILE A 1 619 ? -21.140 -5.578 10.989 1.00 95.56 619 ILE A CA 1
ATOM 4794 C C . ILE A 1 619 ? -21.465 -4.153 11.456 1.00 95.56 619 ILE A C 1
ATOM 4796 O O . ILE A 1 619 ? -20.748 -3.607 12.297 1.00 95.56 619 ILE A O 1
ATOM 4800 N N . ASP A 1 620 ? -22.601 -3.612 11.003 1.00 94.62 620 ASP A N 1
ATOM 4801 C CA . ASP A 1 620 ? -23.164 -2.325 11.424 1.00 94.62 620 ASP A CA 1
ATOM 4802 C C . ASP A 1 620 ? -23.642 -2.295 12.887 1.00 94.62 620 ASP A C 1
ATOM 4804 O O . ASP A 1 620 ? -23.886 -1.221 13.427 1.00 94.62 620 ASP A O 1
ATOM 4808 N N . GLN A 1 621 ? -23.708 -3.445 13.566 1.00 93.38 621 GLN A N 1
ATOM 4809 C CA . GLN A 1 621 ? -23.896 -3.523 15.018 1.00 93.38 621 GLN A CA 1
ATOM 4810 C C . GLN A 1 621 ? -22.565 -3.287 15.756 1.00 93.38 621 GLN A C 1
ATOM 4812 O O . GLN A 1 621 ? -22.541 -2.752 16.862 1.00 93.38 621 GLN A O 1
ATOM 4817 N N . ILE A 1 622 ? -21.430 -3.648 15.145 1.00 93.12 622 ILE A N 1
ATOM 4818 C CA . ILE A 1 622 ? -20.100 -3.633 15.777 1.00 93.12 622 ILE A CA 1
ATOM 4819 C C . ILE A 1 622 ? -19.382 -2.292 15.553 1.00 93.12 622 ILE A C 1
ATOM 4821 O O . ILE A 1 622 ? -18.764 -1.764 16.481 1.00 93.12 622 ILE A O 1
ATOM 4825 N N . THR A 1 623 ? -19.467 -1.746 14.338 1.00 94.31 623 THR A N 1
ATOM 4826 C CA . THR A 1 623 ? -18.851 -0.479 13.910 1.00 94.31 623 THR A CA 1
ATOM 4827 C C . THR A 1 623 ? -19.727 0.184 12.852 1.00 94.31 623 THR A C 1
ATOM 4829 O O . THR A 1 623 ? -20.297 -0.502 12.010 1.00 94.31 623 THR A O 1
ATOM 4832 N N . ALA A 1 624 ? -19.778 1.518 12.815 1.00 94.94 624 ALA A N 1
ATOM 4833 C CA . ALA A 1 624 ? -20.370 2.208 11.672 1.00 94.94 624 ALA A CA 1
ATOM 4834 C C . ALA A 1 624 ? -19.622 1.881 10.365 1.00 94.94 624 ALA A C 1
ATOM 4836 O O . ALA A 1 624 ? -18.389 1.746 10.353 1.00 94.94 624 ALA A O 1
ATOM 4837 N N . VAL A 1 625 ? -20.375 1.791 9.269 1.00 95.69 625 VAL A N 1
ATOM 4838 C CA . VAL A 1 625 ? -19.884 1.565 7.904 1.00 95.69 625 VAL A CA 1
ATOM 4839 C C . VAL A 1 625 ? -20.364 2.657 6.944 1.00 95.69 625 VAL A C 1
ATOM 4841 O O . VAL A 1 625 ? -21.330 3.367 7.205 1.00 95.69 625 VAL A O 1
ATOM 4844 N N . GLU A 1 626 ? -19.693 2.800 5.807 1.00 93.00 626 GLU A N 1
ATOM 4845 C CA . GLU A 1 626 ? -20.051 3.748 4.752 1.00 93.00 626 GLU A CA 1
ATOM 4846 C C . GLU A 1 626 ? -19.727 3.197 3.361 1.00 93.00 626 GLU A C 1
ATOM 4848 O O . GLU A 1 626 ? -18.967 2.236 3.215 1.00 93.00 626 GLU A O 1
ATOM 4853 N N . ARG A 1 627 ? -20.301 3.803 2.317 1.00 91.06 627 ARG A N 1
ATOM 4854 C CA . ARG A 1 627 ? -20.042 3.392 0.935 1.00 91.06 627 ARG A CA 1
ATOM 4855 C C . ARG A 1 627 ? -18.869 4.175 0.344 1.00 91.06 627 ARG A C 1
ATOM 4857 O O . ARG A 1 627 ? -18.960 5.381 0.134 1.00 91.06 627 ARG A O 1
ATOM 4864 N N . ALA A 1 628 ? -17.774 3.486 0.026 1.00 88.94 628 ALA A N 1
ATOM 4865 C CA . ALA A 1 628 ? -16.653 4.081 -0.695 1.00 88.94 628 ALA A CA 1
ATOM 4866 C C . ALA A 1 628 ? -17.037 4.406 -2.153 1.00 88.94 628 ALA A C 1
ATOM 4868 O O . ALA A 1 628 ? -17.949 3.806 -2.719 1.00 88.94 628 ALA A O 1
ATOM 4869 N N . ALA A 1 629 ? -16.278 5.286 -2.815 1.00 77.69 629 ALA A N 1
ATOM 4870 C CA . ALA A 1 629 ? -16.560 5.752 -4.183 1.00 77.69 629 ALA A CA 1
ATOM 4871 C C . ALA A 1 629 ? -16.625 4.650 -5.272 1.00 77.69 629 ALA A C 1
ATOM 4873 O O . ALA A 1 629 ? -17.114 4.902 -6.367 1.00 77.69 629 ALA A O 1
ATOM 4874 N N . ARG A 1 630 ? -16.151 3.426 -4.987 1.00 74.38 630 ARG A N 1
ATOM 4875 C CA . ARG A 1 630 ? -16.300 2.236 -5.854 1.00 74.38 630 ARG A CA 1
ATOM 4876 C C . ARG A 1 630 ? -17.551 1.389 -5.548 1.00 74.38 630 ARG A C 1
ATOM 4878 O O . ARG A 1 630 ? -17.657 0.274 -6.036 1.00 74.38 630 ARG A O 1
ATOM 4885 N N . GLY A 1 631 ? -18.456 1.853 -4.689 1.00 82.38 631 GLY A N 1
ATOM 4886 C CA . GLY A 1 631 ? -19.639 1.106 -4.241 1.00 82.38 631 GLY A CA 1
ATOM 4887 C C . GLY A 1 631 ? -19.391 0.109 -3.099 1.00 82.38 631 GLY A C 1
ATOM 4888 O O . GLY A 1 631 ? -20.345 -0.245 -2.407 1.00 82.38 631 GLY A O 1
ATOM 4889 N N . ILE A 1 632 ? -18.134 -0.288 -2.865 1.00 87.94 632 ILE A N 1
ATOM 4890 C CA . ILE A 1 632 ? -17.696 -1.192 -1.785 1.00 87.94 632 ILE A CA 1
ATOM 4891 C C . ILE A 1 632 ? -17.985 -0.580 -0.403 1.00 87.94 632 ILE A C 1
ATOM 4893 O O . ILE A 1 632 ? -17.773 0.616 -0.192 1.00 87.94 632 ILE A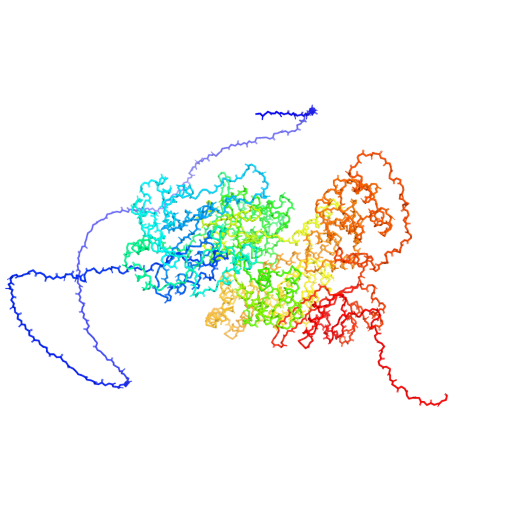 O 1
ATOM 4897 N N . ILE A 1 633 ? -18.433 -1.410 0.542 1.00 92.75 633 ILE A N 1
ATOM 4898 C CA . ILE A 1 633 ? -18.683 -1.026 1.938 1.00 92.75 633 ILE A CA 1
ATOM 4899 C C . ILE A 1 633 ? -17.355 -0.995 2.714 1.00 92.75 633 ILE A C 1
ATOM 4901 O O . ILE A 1 633 ? -16.559 -1.934 2.648 1.00 92.75 633 ILE A O 1
ATOM 4905 N N . ILE A 1 634 ? -17.103 0.084 3.457 1.00 95.25 634 ILE A N 1
ATOM 4906 C CA . ILE A 1 634 ? -15.950 0.214 4.358 1.00 95.25 634 ILE A CA 1
ATOM 4907 C C . ILE A 1 634 ? -16.376 0.495 5.801 1.00 95.25 634 ILE A C 1
ATOM 4909 O O . ILE A 1 634 ? -17.374 1.173 6.030 1.00 95.25 634 ILE A O 1
ATOM 4913 N N . THR A 1 635 ? -15.601 0.027 6.780 1.00 96.44 635 THR A N 1
ATOM 4914 C CA . THR A 1 635 ? -15.722 0.455 8.184 1.00 96.44 635 THR A CA 1
ATOM 4915 C C . THR A 1 635 ? -15.301 1.914 8.332 1.00 96.44 635 THR A C 1
ATOM 4917 O O . THR A 1 635 ? -14.328 2.335 7.717 1.00 96.44 635 THR A O 1
ATOM 4920 N N . GLN A 1 636 ? -15.952 2.695 9.195 1.00 95.12 636 GLN A N 1
ATOM 4921 C CA . GLN A 1 636 ? -15.439 4.027 9.555 1.00 95.12 636 GLN A CA 1
ATOM 4922 C C . GLN A 1 636 ? -14.220 3.954 10.488 1.00 95.12 636 GLN A C 1
ATOM 4924 O O . GLN A 1 636 ? -13.432 4.897 10.567 1.00 95.12 636 GLN A O 1
ATOM 4929 N N . PHE A 1 637 ? -14.046 2.824 11.177 1.00 94.44 637 PHE A N 1
ATOM 4930 C CA . PHE A 1 637 ? -12.876 2.532 11.999 1.00 94.44 637 PHE A CA 1
ATOM 4931 C C . PHE A 1 637 ? -11.682 2.176 11.095 1.00 94.44 637 PHE A C 1
ATOM 4933 O O . PHE A 1 637 ? -11.840 1.485 10.084 1.00 94.44 637 PHE A O 1
ATOM 4940 N N . ASP A 1 638 ? -10.486 2.646 11.456 1.00 93.31 638 ASP A N 1
ATOM 4941 C CA . ASP A 1 638 ? -9.231 2.256 10.799 1.00 93.31 638 ASP A CA 1
ATOM 4942 C C . ASP A 1 638 ? -8.649 0.953 11.375 1.00 93.31 638 ASP A C 1
ATOM 4944 O O . ASP A 1 638 ? -9.164 0.397 12.346 1.00 93.31 638 ASP A O 1
ATOM 4948 N N . MET A 1 639 ? -7.549 0.469 10.789 1.00 89.81 639 MET A N 1
ATOM 4949 C CA . MET A 1 639 ? -6.873 -0.771 11.198 1.00 89.81 639 MET A CA 1
ATOM 4950 C C . MET A 1 639 ? -6.539 -0.827 12.704 1.00 89.81 639 MET A C 1
ATOM 4952 O O . MET A 1 639 ? -6.696 -1.873 13.318 1.00 89.81 639 MET A O 1
ATOM 4956 N N . TYR A 1 640 ? -6.159 0.293 13.329 1.00 88.62 640 TYR A N 1
ATOM 4957 C CA . TYR A 1 640 ? -5.821 0.346 14.763 1.00 88.62 640 TYR A CA 1
ATOM 4958 C C . TYR A 1 640 ? -7.039 0.483 15.685 1.00 88.62 640 TYR A C 1
ATOM 4960 O O . TYR A 1 640 ? -6.893 0.482 16.912 1.00 88.62 640 TYR A O 1
ATOM 4968 N N . SER A 1 641 ? -8.216 0.699 15.102 1.00 91.44 641 SER A N 1
ATOM 4969 C CA . SER A 1 641 ? -9.485 0.909 15.798 1.00 91.44 641 SER A CA 1
ATOM 4970 C C . SER A 1 641 ? -10.408 -0.302 15.644 1.00 91.44 641 SER A C 1
ATOM 4972 O O . SER A 1 641 ? -11.178 -0.598 16.553 1.00 91.44 641 SER A O 1
ATOM 4974 N N . ILE A 1 642 ? -10.301 -1.039 14.532 1.00 90.62 642 ILE A N 1
ATOM 4975 C CA . ILE A 1 642 ? -11.063 -2.269 14.292 1.00 90.62 642 ILE A CA 1
ATOM 4976 C C . ILE A 1 642 ? -10.566 -3.437 15.160 1.00 90.62 642 ILE A C 1
ATOM 4978 O O . ILE A 1 642 ? -11.390 -4.183 15.679 1.00 90.62 642 ILE A O 1
ATOM 4982 N N . GLU A 1 643 ? -9.258 -3.540 15.424 1.00 86.81 643 GLU A N 1
ATOM 4983 C CA . GLU A 1 643 ? -8.671 -4.560 16.316 1.00 86.81 643 GLU A CA 1
ATOM 4984 C C . GLU A 1 643 ? -9.271 -4.499 17.739 1.00 86.81 643 GLU A C 1
ATOM 4986 O O . GLU A 1 643 ? -9.630 -5.524 18.316 1.00 86.81 643 GLU A O 1
ATOM 4991 N N . GLU A 1 644 ? -9.496 -3.292 18.270 1.00 88.31 644 GLU A N 1
ATOM 4992 C CA . GLU A 1 644 ? -10.121 -3.049 19.587 1.00 88.31 644 GLU A CA 1
ATOM 4993 C C . GLU A 1 644 ? -11.625 -3.398 19.627 1.00 88.31 644 GLU A C 1
ATOM 4995 O O . GLU A 1 644 ? -12.233 -3.424 20.696 1.00 88.31 644 GLU A O 1
ATOM 5000 N N . THR A 1 645 ? -12.262 -3.684 18.482 1.00 88.38 645 THR A N 1
ATOM 5001 C CA . THR A 1 645 ? -13.641 -4.209 18.465 1.00 88.38 645 THR A CA 1
ATOM 5002 C C . THR A 1 645 ? -13.711 -5.703 18.777 1.00 88.38 645 THR A C 1
ATOM 5004 O O . THR A 1 645 ? -14.787 -6.191 19.126 1.00 88.38 645 THR A O 1
ATOM 5007 N N . GLY A 1 646 ? -12.583 -6.412 18.649 1.00 88.50 646 GLY A N 1
ATOM 5008 C CA . GLY A 1 646 ? -12.486 -7.870 18.664 1.00 88.50 646 GLY A CA 1
ATOM 5009 C C . GLY A 1 646 ? -12.534 -8.521 17.274 1.00 88.50 646 GLY A C 1
ATOM 5010 O O . GLY A 1 646 ? -12.246 -9.711 17.173 1.00 88.50 646 GLY A O 1
ATOM 5011 N N . LEU A 1 647 ? -12.878 -7.790 16.204 1.00 90.44 647 LEU A N 1
ATOM 5012 C CA . LEU A 1 647 ? -12.902 -8.329 14.837 1.00 90.44 647 LEU A CA 1
ATOM 5013 C C . LEU A 1 647 ? -11.507 -8.743 14.348 1.00 90.44 647 LEU A C 1
ATOM 5015 O O . LEU A 1 647 ? -10.537 -7.997 14.474 1.00 90.44 647 LEU A O 1
ATOM 5019 N N . ILE A 1 648 ? -11.431 -9.918 13.720 1.00 88.38 648 ILE A N 1
ATOM 5020 C CA . ILE A 1 648 ? -10.222 -10.388 13.037 1.00 88.38 648 ILE A CA 1
ATOM 5021 C C . ILE A 1 648 ? -10.106 -9.708 11.659 1.00 88.38 648 ILE A C 1
ATOM 5023 O O . ILE A 1 648 ? -11.074 -9.637 10.898 1.00 88.38 648 ILE A O 1
ATOM 5027 N N . LYS A 1 649 ? -8.900 -9.229 11.335 1.00 89.81 649 LYS A N 1
ATOM 5028 C CA . LYS A 1 649 ? -8.496 -8.746 10.006 1.00 89.81 649 LYS A CA 1
ATOM 5029 C C . LYS A 1 649 ? -7.997 -9.907 9.142 1.00 89.81 649 LYS A C 1
ATOM 5031 O O . LYS A 1 649 ? -7.265 -10.765 9.624 1.00 89.81 649 LYS A O 1
ATOM 5036 N N . ILE A 1 650 ? -8.310 -9.868 7.850 1.00 91.56 650 ILE A N 1
ATOM 5037 C CA . ILE A 1 650 ? -7.589 -10.584 6.787 1.00 91.56 650 ILE A CA 1
ATOM 5038 C C . ILE A 1 650 ? -7.086 -9.517 5.799 1.00 91.56 650 ILE A C 1
ATOM 5040 O O . ILE A 1 650 ? -7.832 -8.595 5.478 1.00 91.56 650 ILE A O 1
ATOM 5044 N N . ASP A 1 651 ? -5.842 -9.593 5.314 1.00 92.94 651 ASP A N 1
ATOM 5045 C CA . ASP A 1 651 ? -5.318 -8.648 4.307 1.00 92.94 651 ASP A CA 1
ATOM 5046 C C . ASP A 1 651 ? -5.235 -9.306 2.915 1.00 92.94 651 ASP A C 1
ATOM 5048 O O . ASP A 1 651 ? -4.355 -10.123 2.651 1.00 92.94 651 ASP A O 1
ATOM 5052 N N . LEU A 1 652 ? -6.145 -8.920 2.011 1.00 94.38 652 LEU A N 1
ATOM 5053 C CA . LEU A 1 652 ? -6.262 -9.382 0.620 1.00 94.38 652 LEU A CA 1
ATOM 5054 C C . LEU A 1 652 ? -5.619 -8.370 -0.350 1.00 94.38 652 LEU A C 1
ATOM 5056 O O . LEU A 1 652 ? -6.269 -7.465 -0.888 1.00 94.38 652 LEU A O 1
ATOM 5060 N N . LEU A 1 653 ? -4.307 -8.484 -0.550 1.00 92.62 653 LEU A N 1
ATOM 5061 C CA . LEU A 1 653 ? -3.478 -7.437 -1.156 1.00 92.62 653 LEU A CA 1
ATOM 5062 C C . LEU A 1 653 ? -3.207 -7.665 -2.646 1.00 92.62 653 LEU A C 1
ATOM 5064 O O . LEU A 1 653 ? -2.764 -8.729 -3.058 1.00 92.62 653 LEU A O 1
ATOM 5068 N N . GLY A 1 654 ? -3.417 -6.632 -3.466 1.00 92.81 654 GLY A N 1
ATOM 5069 C CA . GLY A 1 654 ? -3.117 -6.684 -4.901 1.00 92.81 654 GLY A CA 1
ATOM 5070 C C . GLY A 1 654 ? -1.618 -6.545 -5.171 1.00 92.81 654 GLY A C 1
ATOM 5071 O O . GLY A 1 654 ? -1.064 -5.454 -5.035 1.00 92.81 654 GLY A O 1
ATOM 5072 N N . ASN A 1 655 ? -0.964 -7.629 -5.587 1.00 92.19 655 ASN A N 1
ATOM 5073 C CA . ASN A 1 655 ? 0.487 -7.704 -5.733 1.00 92.19 655 ASN A CA 1
ATOM 5074 C C . ASN A 1 655 ? 0.912 -7.869 -7.201 1.00 92.19 655 ASN A C 1
ATOM 5076 O O . ASN A 1 655 ? 0.568 -8.845 -7.872 1.00 92.19 655 ASN A O 1
ATOM 5080 N N . ARG A 1 656 ? 1.706 -6.917 -7.712 1.00 91.19 656 ARG A N 1
ATOM 5081 C CA . ARG A 1 656 ? 2.149 -6.905 -9.119 1.00 91.19 656 ARG A CA 1
ATOM 5082 C C . ARG A 1 656 ? 3.059 -8.080 -9.489 1.00 91.19 656 ARG A C 1
ATOM 5084 O O . ARG A 1 656 ? 2.950 -8.544 -10.613 1.00 91.19 656 ARG A O 1
ATOM 5091 N N . CYS A 1 657 ? 3.873 -8.601 -8.567 1.00 91.19 657 CYS A N 1
ATOM 5092 C CA . CYS A 1 657 ? 4.718 -9.781 -8.805 1.00 91.19 657 CYS A CA 1
ATOM 5093 C C . CYS A 1 657 ? 3.881 -11.059 -8.936 1.00 91.19 657 CYS A C 1
ATOM 5095 O O . CYS A 1 657 ? 4.044 -11.818 -9.883 1.00 91.19 657 CYS A O 1
ATOM 5097 N N . VAL A 1 658 ? 2.915 -11.259 -8.036 1.00 93.00 658 VAL A N 1
ATOM 5098 C CA . VAL A 1 658 ? 1.971 -12.390 -8.117 1.00 93.00 658 VAL A CA 1
ATOM 5099 C C . VAL A 1 658 ? 1.161 -12.332 -9.421 1.00 93.00 658 VAL A C 1
ATOM 5101 O O . VAL A 1 658 ? 0.912 -13.353 -10.056 1.00 93.00 658 VAL A O 1
ATOM 5104 N N . SER A 1 659 ? 0.823 -11.120 -9.872 1.00 94.00 659 SER A N 1
ATOM 5105 C CA . SER A 1 659 ? 0.154 -10.893 -11.161 1.00 94.00 659 SER A CA 1
ATOM 5106 C C . SER A 1 659 ? 1.061 -11.216 -12.358 1.00 94.00 659 SER A C 1
ATOM 5108 O O . SER A 1 659 ? 0.648 -11.934 -13.263 1.00 94.00 659 SER A O 1
ATOM 5110 N N . GLU A 1 660 ? 2.306 -10.725 -12.332 1.00 94.62 660 GLU A N 1
ATOM 5111 C CA . GLU A 1 660 ? 3.354 -10.995 -13.322 1.00 94.62 660 GLU A CA 1
ATOM 5112 C C . GLU A 1 660 ? 3.578 -12.500 -13.482 1.00 94.62 660 GLU A C 1
ATOM 5114 O O . GLU A 1 660 ? 3.409 -13.020 -14.579 1.00 94.62 660 GLU A O 1
ATOM 5119 N N . ILE A 1 661 ? 3.865 -13.213 -12.389 1.00 93.94 661 ILE A N 1
ATOM 5120 C CA . ILE A 1 661 ? 4.112 -14.662 -12.376 1.00 93.94 661 ILE A CA 1
ATOM 5121 C C . ILE A 1 661 ? 2.937 -15.441 -12.991 1.00 93.94 661 ILE A C 1
ATOM 5123 O O . ILE A 1 661 ? 3.161 -16.305 -13.843 1.00 93.94 661 ILE A O 1
ATOM 5127 N N . GLY A 1 662 ? 1.695 -15.101 -12.621 1.00 93.50 662 GLY A N 1
ATOM 5128 C CA . GLY A 1 662 ? 0.493 -15.696 -13.213 1.00 93.50 662 GLY A CA 1
ATOM 5129 C C . GLY A 1 662 ? 0.422 -15.481 -14.728 1.00 93.50 662 GLY A C 1
ATOM 5130 O O . GLY A 1 662 ? 0.307 -16.442 -15.486 1.00 93.50 662 GLY A O 1
ATOM 5131 N N . THR A 1 663 ? 0.595 -14.238 -15.185 1.00 95.31 663 THR A N 1
ATOM 5132 C CA . THR A 1 663 ? 0.572 -13.895 -16.615 1.00 95.31 663 THR A CA 1
ATOM 5133 C C . THR A 1 663 ? 1.725 -14.517 -17.403 1.00 95.31 663 THR A C 1
ATOM 5135 O O . THR A 1 663 ? 1.521 -14.898 -18.552 1.00 95.31 663 THR A O 1
ATOM 5138 N N . VAL A 1 664 ? 2.922 -14.663 -16.822 1.00 96.19 664 VAL A N 1
ATOM 5139 C CA . VAL A 1 664 ? 4.044 -15.353 -17.482 1.00 96.19 664 VAL A CA 1
ATOM 5140 C C . VAL A 1 664 ? 3.712 -16.826 -17.699 1.00 96.19 664 VAL A C 1
ATOM 5142 O O . VAL A 1 664 ? 3.879 -17.319 -18.811 1.00 96.19 664 VAL A O 1
ATOM 5145 N N . ARG A 1 665 ? 3.190 -17.521 -16.680 1.00 94.94 665 ARG A N 1
ATOM 5146 C CA . ARG A 1 665 ? 2.696 -18.901 -16.820 1.00 94.94 665 ARG A CA 1
ATOM 5147 C C . ARG A 1 665 ? 1.631 -18.998 -17.913 1.00 94.94 665 ARG A C 1
ATOM 5149 O O . ARG A 1 665 ? 1.716 -19.892 -18.749 1.00 94.94 665 ARG A O 1
ATOM 5156 N N . ASP A 1 666 ? 0.656 -18.094 -17.910 1.00 94.56 666 ASP A N 1
ATOM 5157 C CA . ASP A 1 666 ? -0.468 -18.136 -18.849 1.00 94.56 666 ASP A CA 1
ATOM 5158 C C . ASP A 1 666 ? -0.013 -17.823 -20.297 1.00 94.56 666 ASP A C 1
ATOM 5160 O O . ASP A 1 666 ? -0.509 -18.433 -21.243 1.00 94.56 666 ASP A O 1
ATOM 5164 N N . LEU A 1 667 ? 1.003 -16.966 -20.488 1.00 96.06 667 LEU A N 1
ATOM 5165 C CA . LEU A 1 667 ? 1.678 -16.747 -21.780 1.00 96.06 667 LEU A CA 1
ATOM 5166 C C . LEU A 1 667 ? 2.504 -17.967 -22.233 1.00 96.06 667 LEU A C 1
ATOM 5168 O O . LEU A 1 667 ? 2.470 -18.329 -23.410 1.00 96.06 667 LEU A O 1
ATOM 5172 N N . ILE A 1 668 ? 3.226 -18.625 -21.317 1.00 95.56 668 ILE A N 1
ATOM 5173 C CA . ILE A 1 668 ? 3.968 -19.866 -21.605 1.00 95.56 668 ILE A CA 1
ATOM 5174 C C . ILE A 1 668 ? 3.000 -20.974 -22.036 1.00 95.56 668 ILE A C 1
ATOM 5176 O O . ILE A 1 668 ? 3.279 -21.687 -23.002 1.00 95.56 668 ILE A O 1
ATOM 5180 N N . GLU A 1 669 ? 1.850 -21.098 -21.373 1.00 95.44 669 GLU A N 1
ATOM 5181 C CA . GLU A 1 669 ? 0.814 -22.070 -21.724 1.00 95.44 669 GLU A CA 1
ATOM 5182 C C . GLU A 1 669 ? 0.214 -21.786 -23.105 1.00 95.44 669 GLU A C 1
ATOM 5184 O O . GLU A 1 669 ? 0.185 -22.686 -23.943 1.00 95.44 669 GLU A O 1
ATOM 5189 N N . GLN A 1 670 ? -0.155 -20.530 -23.388 1.00 93.94 670 GLN A N 1
ATOM 5190 C CA . GLN A 1 670 ? -0.636 -20.097 -24.709 1.00 93.94 670 GLN A CA 1
ATOM 5191 C C . GLN A 1 670 ? 0.366 -20.399 -25.835 1.00 93.94 670 GLN A C 1
ATOM 5193 O O . GLN A 1 670 ? -0.043 -20.750 -26.940 1.00 93.94 670 GLN A O 1
ATOM 5198 N N . ARG A 1 671 ? 1.675 -20.287 -25.566 1.00 90.56 671 ARG A N 1
ATOM 5199 C CA . ARG A 1 671 ? 2.736 -20.501 -26.562 1.00 90.56 671 ARG A CA 1
ATOM 5200 C C . ARG A 1 671 ? 3.148 -21.967 -26.741 1.00 90.56 671 ARG A C 1
ATOM 5202 O O . ARG A 1 671 ? 3.598 -22.336 -27.821 1.00 90.56 671 ARG A O 1
ATOM 5209 N N . SER A 1 672 ? 3.056 -22.786 -25.692 1.00 91.88 672 SER A N 1
ATOM 5210 C CA . SER A 1 672 ? 3.635 -24.143 -25.660 1.00 91.88 672 SER A CA 1
ATOM 5211 C C . SER A 1 672 ? 2.627 -25.280 -25.470 1.00 91.88 672 SER A C 1
ATOM 5213 O O . SER A 1 672 ? 3.012 -26.449 -25.539 1.00 91.88 672 SER A O 1
ATOM 5215 N N . GLY A 1 673 ? 1.363 -24.962 -25.176 1.00 93.19 673 GLY A N 1
ATOM 5216 C CA . GLY A 1 673 ? 0.345 -25.933 -24.768 1.00 93.19 673 GLY A CA 1
ATOM 5217 C C . GLY A 1 673 ? 0.597 -26.565 -23.392 1.00 93.19 673 GLY A C 1
ATOM 5218 O O . GLY A 1 673 ? -0.055 -27.549 -23.051 1.00 93.19 673 GLY A O 1
ATOM 5219 N N . LYS A 1 674 ? 1.561 -26.053 -22.610 1.00 92.88 674 LYS A N 1
ATOM 5220 C CA . LYS A 1 674 ? 1.961 -26.606 -21.308 1.00 92.88 674 LYS A CA 1
ATOM 5221 C C . LYS A 1 674 ? 1.933 -25.533 -20.223 1.00 92.88 674 LYS A C 1
ATOM 5223 O O . LYS A 1 674 ? 2.704 -24.576 -20.264 1.00 92.88 674 LYS A O 1
ATOM 5228 N N . ARG A 1 675 ? 1.076 -25.725 -19.220 1.00 91.69 675 ARG A N 1
ATOM 5229 C CA . ARG A 1 675 ? 1.015 -24.882 -18.020 1.00 91.69 675 ARG A CA 1
ATOM 5230 C C . ARG A 1 675 ? 2.262 -25.099 -17.163 1.00 91.69 675 ARG A C 1
ATOM 5232 O O . ARG A 1 675 ? 2.551 -26.227 -16.770 1.00 91.69 675 ARG A O 1
ATOM 5239 N N . LEU A 1 676 ? 3.000 -24.028 -16.877 1.00 93.00 676 LEU A N 1
ATOM 5240 C CA . LEU A 1 676 ? 4.164 -24.084 -15.990 1.00 93.00 676 LEU A CA 1
ATOM 5241 C C . LEU A 1 676 ? 3.716 -24.217 -14.526 1.00 93.00 676 LEU A C 1
ATOM 5243 O O . LEU A 1 676 ? 2.960 -23.379 -14.033 1.00 93.00 676 LEU A O 1
ATOM 5247 N N . ASP A 1 677 ? 4.228 -25.224 -13.817 1.00 90.38 677 ASP A N 1
ATOM 5248 C CA . ASP A 1 677 ? 4.117 -25.279 -12.359 1.00 90.38 677 ASP A CA 1
ATOM 5249 C C . ASP A 1 677 ? 5.145 -24.330 -11.722 1.00 90.38 677 ASP A C 1
ATOM 5251 O O . ASP A 1 677 ? 6.355 -24.562 -11.752 1.00 90.38 677 ASP A O 1
ATOM 5255 N N . ILE A 1 678 ? 4.639 -23.241 -11.143 1.00 90.56 678 ILE A N 1
ATOM 5256 C CA . ILE A 1 678 ? 5.424 -22.228 -10.432 1.00 90.56 678 ILE A CA 1
ATOM 5257 C C . ILE A 1 678 ? 6.016 -22.781 -9.127 1.00 90.56 678 ILE A C 1
ATOM 5259 O O . ILE A 1 678 ? 7.107 -22.364 -8.720 1.00 90.56 678 ILE A O 1
ATOM 5263 N N . ALA A 1 679 ? 5.340 -23.727 -8.465 1.00 86.75 679 ALA A N 1
ATOM 5264 C CA . ALA A 1 679 ? 5.827 -24.324 -7.229 1.00 86.75 679 ALA A CA 1
ATOM 5265 C C . ALA A 1 679 ? 7.085 -25.169 -7.486 1.00 86.75 679 ALA A C 1
ATOM 5267 O O . ALA A 1 679 ? 8.056 -25.033 -6.741 1.00 86.75 679 ALA A O 1
ATOM 5268 N N . ALA A 1 680 ? 7.093 -25.941 -8.579 1.00 89.56 680 ALA A N 1
ATOM 5269 C CA . ALA A 1 680 ? 8.183 -26.828 -8.994 1.00 89.56 680 ALA A CA 1
ATOM 5270 C C . ALA A 1 680 ? 9.403 -26.135 -9.649 1.00 89.56 680 ALA A C 1
ATOM 5272 O O . ALA A 1 680 ? 10.342 -26.820 -10.061 1.00 89.56 680 ALA A O 1
ATOM 5273 N N . ILE A 1 681 ? 9.435 -24.798 -9.749 1.00 94.62 681 ILE A N 1
ATOM 5274 C CA . ILE A 1 681 ? 10.626 -24.064 -10.218 1.00 94.62 681 ILE A CA 1
ATOM 5275 C C . ILE A 1 681 ? 11.817 -24.367 -9.282 1.00 94.62 681 ILE A C 1
ATOM 5277 O O . ILE A 1 681 ? 11.711 -24.119 -8.078 1.00 94.62 681 ILE A O 1
ATOM 5281 N N . PRO A 1 682 ? 12.963 -24.860 -9.796 1.00 95.31 682 PRO A N 1
ATOM 5282 C CA . PRO A 1 682 ? 14.054 -25.353 -8.958 1.00 95.31 682 PRO A CA 1
ATOM 5283 C C . PRO A 1 682 ? 14.773 -24.226 -8.207 1.00 95.31 682 PRO A C 1
ATOM 5285 O O . PRO A 1 682 ? 15.133 -23.203 -8.791 1.00 95.31 682 PRO A O 1
ATOM 5288 N N . GLU A 1 683 ? 15.068 -24.446 -6.923 1.00 94.81 683 GLU A N 1
ATOM 5289 C CA . GLU A 1 683 ? 15.788 -23.494 -6.053 1.00 94.81 683 GLU A CA 1
ATOM 5290 C C . GLU A 1 683 ? 17.282 -23.322 -6.392 1.00 94.81 683 GLU A C 1
ATOM 5292 O O . GLU A 1 683 ? 17.941 -22.405 -5.892 1.00 94.81 683 GLU A O 1
ATOM 5297 N N . HIS A 1 684 ? 17.807 -24.169 -7.281 1.00 96.44 684 HIS A N 1
ATOM 5298 C CA . HIS A 1 684 ? 19.168 -24.121 -7.805 1.00 96.44 684 HIS A CA 1
ATOM 5299 C C . HIS A 1 684 ? 19.131 -24.070 -9.338 1.00 96.44 684 HIS A C 1
ATOM 5301 O O . HIS A 1 684 ? 18.562 -24.947 -9.985 1.00 96.44 684 HIS A O 1
ATOM 5307 N N . CYS A 1 685 ? 19.733 -23.036 -9.933 1.00 97.81 685 CYS A N 1
ATOM 5308 C CA . CYS A 1 685 ? 19.878 -22.909 -11.384 1.00 97.81 685 CYS A CA 1
ATOM 5309 C C . CYS A 1 685 ? 21.045 -21.975 -11.730 1.00 97.81 685 CYS A C 1
ATOM 5311 O O . CYS A 1 685 ? 20.944 -20.760 -11.556 1.00 97.81 685 CYS A O 1
ATOM 5313 N N . ASP A 1 686 ? 22.116 -22.519 -12.306 1.00 98.00 686 ASP A N 1
ATOM 5314 C CA . ASP A 1 686 ? 23.319 -21.782 -12.716 1.00 98.00 686 ASP A CA 1
ATOM 5315 C C . ASP A 1 686 ? 23.048 -20.581 -13.632 1.00 98.00 686 ASP A C 1
ATOM 5317 O O . ASP A 1 686 ? 23.746 -19.566 -13.581 1.00 98.00 686 ASP A O 1
ATOM 5321 N N . ARG A 1 687 ? 22.044 -20.684 -14.512 1.00 97.94 687 ARG A N 1
ATOM 5322 C CA . ARG A 1 687 ? 21.682 -19.597 -15.431 1.00 97.94 687 ARG A CA 1
ATOM 5323 C C . ARG A 1 687 ? 21.068 -18.421 -14.661 1.00 97.94 687 ARG A C 1
ATOM 5325 O O . ARG A 1 687 ? 21.406 -17.279 -14.957 1.00 97.94 687 ARG A O 1
ATOM 5332 N N . THR A 1 688 ? 20.251 -18.713 -13.647 1.00 98.25 688 THR A N 1
ATOM 5333 C CA . THR A 1 688 ? 19.622 -17.711 -12.767 1.00 98.25 688 THR A CA 1
ATOM 5334 C C . THR A 1 688 ? 20.644 -17.143 -11.780 1.00 98.25 688 THR A C 1
ATOM 5336 O O . THR A 1 688 ? 20.733 -15.929 -11.614 1.00 98.25 688 THR A O 1
ATOM 5339 N N . ALA A 1 689 ? 21.512 -17.995 -11.222 1.00 97.94 689 ALA A N 1
ATOM 5340 C CA . ALA A 1 689 ? 22.655 -17.596 -10.401 1.00 97.94 689 ALA A CA 1
ATOM 5341 C C . ALA A 1 689 ? 23.533 -16.550 -11.108 1.00 97.94 689 ALA A C 1
ATOM 5343 O O . ALA A 1 689 ? 23.840 -15.508 -10.535 1.00 97.94 689 ALA A O 1
ATOM 5344 N N . ARG A 1 690 ? 23.873 -16.771 -12.387 1.00 97.81 690 ARG A N 1
ATOM 5345 C CA . ARG A 1 690 ? 24.656 -15.810 -13.185 1.00 97.81 690 ARG A CA 1
ATOM 5346 C C . ARG A 1 690 ? 23.956 -14.460 -13.391 1.00 97.81 690 ARG A C 1
ATOM 5348 O O . ARG A 1 690 ? 24.659 -13.460 -13.502 1.00 97.81 690 ARG A O 1
ATOM 5355 N N . LEU A 1 691 ? 22.621 -14.411 -13.422 1.00 97.06 691 LEU A N 1
ATOM 5356 C CA . LEU A 1 691 ? 21.850 -13.161 -13.490 1.00 97.06 691 LEU A CA 1
ATOM 5357 C C . LEU A 1 691 ? 21.917 -12.402 -12.149 1.00 97.06 691 LEU A C 1
ATOM 5359 O O . LEU A 1 691 ? 22.199 -11.201 -12.131 1.00 97.06 691 LEU A O 1
ATOM 5363 N N . LEU A 1 692 ? 21.755 -13.102 -11.018 1.00 97.69 692 LEU A N 1
ATOM 5364 C CA . LEU A 1 692 ? 21.889 -12.510 -9.678 1.00 97.69 692 LEU A CA 1
ATOM 5365 C C . LEU A 1 692 ? 23.312 -11.996 -9.408 1.00 97.69 692 LEU A C 1
ATOM 5367 O O . LEU A 1 692 ? 23.491 -10.865 -8.962 1.00 97.69 692 LEU A O 1
ATOM 5371 N N . GLN A 1 693 ? 24.329 -12.798 -9.733 1.00 96.69 693 GLN A N 1
ATOM 5372 C CA . GLN A 1 693 ? 25.750 -12.496 -9.505 1.00 96.69 693 GLN A CA 1
ATOM 5373 C C . GLN A 1 693 ? 26.274 -11.293 -10.303 1.00 96.69 693 GLN A C 1
ATOM 5375 O O . GLN A 1 693 ? 27.339 -10.772 -9.971 1.00 96.69 693 GLN A O 1
ATOM 5380 N N . ARG A 1 694 ? 25.543 -10.849 -11.333 1.00 94.06 694 ARG A N 1
ATOM 5381 C CA . ARG A 1 694 ? 25.819 -9.626 -12.105 1.00 94.06 694 ARG A CA 1
ATOM 5382 C C . ARG A 1 694 ? 25.009 -8.414 -11.637 1.00 94.06 694 ARG A C 1
ATOM 5384 O O . ARG A 1 694 ? 25.368 -7.287 -11.960 1.00 94.06 694 ARG A O 1
ATOM 5391 N N . GLY A 1 695 ? 23.940 -8.627 -10.867 1.00 94.31 695 GLY A N 1
ATOM 5392 C CA . GLY A 1 695 ? 22.970 -7.581 -10.539 1.00 94.31 695 GLY A CA 1
ATOM 5393 C C . GLY A 1 695 ? 22.057 -7.213 -11.717 1.00 94.31 695 GLY A C 1
ATOM 5394 O O . GLY A 1 695 ? 21.505 -6.109 -11.738 1.00 94.31 695 GLY A O 1
ATOM 5395 N N . ASP A 1 696 ? 21.871 -8.131 -12.674 1.00 94.38 696 ASP A N 1
ATOM 5396 C CA . ASP A 1 696 ? 21.033 -7.978 -13.877 1.00 94.38 696 ASP A CA 1
ATOM 5397 C C . ASP A 1 696 ? 19.529 -8.180 -13.542 1.00 94.38 696 ASP A C 1
ATOM 5399 O O . ASP A 1 696 ? 18.756 -8.780 -14.289 1.00 94.38 696 ASP A O 1
ATOM 5403 N N . THR A 1 697 ? 19.091 -7.708 -12.370 1.00 95.88 697 THR A N 1
ATOM 5404 C CA . THR A 1 697 ? 17.783 -7.988 -11.746 1.00 95.88 697 THR A CA 1
ATOM 5405 C C . THR A 1 697 ? 16.760 -6.855 -11.883 1.00 95.88 697 THR A C 1
ATOM 5407 O O . THR A 1 697 ? 15.813 -6.788 -11.103 1.00 95.88 697 THR A O 1
ATOM 5410 N N . LEU A 1 698 ? 16.901 -5.960 -12.869 1.00 94.00 698 LEU A N 1
ATOM 5411 C CA . LEU A 1 698 ? 15.844 -4.990 -13.199 1.00 94.00 698 LEU A CA 1
ATOM 5412 C C . LEU A 1 698 ? 14.532 -5.730 -13.521 1.00 94.00 698 LEU A C 1
ATOM 5414 O O . LEU A 1 698 ? 14.551 -6.700 -14.280 1.00 94.00 698 LEU A O 1
ATOM 5418 N N . GLY A 1 699 ? 13.419 -5.304 -12.921 1.00 93.50 699 GLY A N 1
ATOM 5419 C CA . GLY A 1 699 ? 12.115 -5.969 -13.012 1.00 93.50 699 GLY A CA 1
ATOM 5420 C C . GLY A 1 699 ? 11.902 -7.148 -12.052 1.00 93.50 699 GLY A C 1
ATOM 5421 O O . GLY A 1 699 ? 10.764 -7.424 -11.697 1.00 93.50 699 GLY A O 1
ATOM 5422 N N . CYS A 1 700 ? 12.955 -7.820 -11.570 1.00 96.12 700 CYS A N 1
AT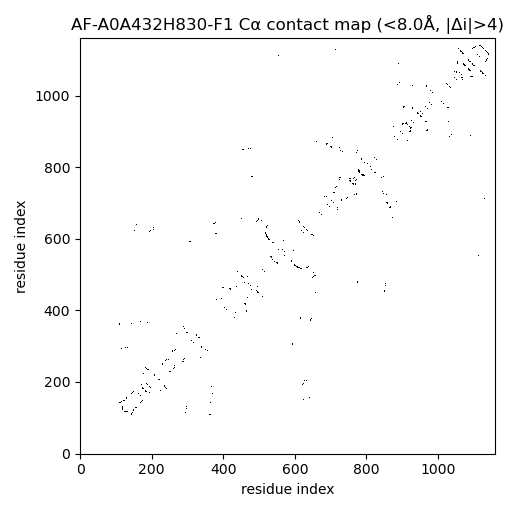OM 5423 C CA . CYS A 1 700 ? 12.805 -8.971 -10.673 1.00 96.12 700 CYS A CA 1
ATOM 5424 C C . CYS A 1 700 ? 12.351 -8.530 -9.270 1.00 96.12 700 CYS A C 1
ATOM 5426 O O . CYS A 1 700 ? 13.101 -7.850 -8.565 1.00 96.12 700 CYS A O 1
ATOM 5428 N N . PHE A 1 701 ? 11.166 -8.964 -8.833 1.00 94.19 701 PHE A N 1
ATOM 5429 C CA . PHE A 1 701 ? 10.556 -8.590 -7.546 1.00 94.19 701 PHE A CA 1
ATOM 5430 C C . PHE A 1 701 ? 11.526 -8.650 -6.352 1.00 94.19 701 PHE A C 1
ATOM 5432 O O . PHE A 1 701 ? 12.238 -9.631 -6.176 1.00 94.19 701 PHE A O 1
ATOM 5439 N N . GLN A 1 702 ? 11.540 -7.599 -5.519 1.00 94.50 702 GLN A N 1
ATOM 5440 C CA . GLN A 1 702 ? 12.486 -7.354 -4.406 1.00 94.50 702 GLN A CA 1
ATOM 5441 C C . GLN A 1 702 ? 13.971 -7.188 -4.800 1.00 94.50 702 GLN A C 1
ATOM 5443 O O . GLN A 1 702 ? 14.742 -6.655 -4.001 1.00 94.50 702 GLN A O 1
ATOM 5448 N N . LEU A 1 703 ? 14.396 -7.585 -6.005 1.00 95.88 703 LEU A N 1
ATOM 5449 C CA . LEU A 1 703 ? 15.810 -7.666 -6.396 1.00 95.88 703 LEU A CA 1
ATOM 5450 C C . LEU A 1 703 ? 16.327 -6.468 -7.209 1.00 95.88 703 LEU A C 1
ATOM 5452 O O . LEU A 1 703 ? 17.530 -6.368 -7.438 1.00 95.88 703 LEU A O 1
ATOM 5456 N N . GLU A 1 704 ? 15.461 -5.547 -7.635 1.00 93.62 704 GLU A N 1
ATOM 5457 C CA . GLU A 1 704 ? 15.808 -4.471 -8.587 1.00 93.62 704 GLU A CA 1
ATOM 5458 C C . GLU A 1 704 ? 16.552 -3.270 -7.977 1.00 93.62 704 GLU A C 1
ATOM 5460 O O . GLU A 1 704 ? 17.101 -2.435 -8.706 1.00 93.62 704 GLU A O 1
ATOM 5465 N N . SER A 1 705 ? 16.501 -3.095 -6.651 1.00 91.75 705 SER A N 1
ATOM 5466 C CA . SER A 1 705 ? 17.010 -1.869 -6.020 1.00 91.75 705 SER A CA 1
ATOM 5467 C C . SER A 1 705 ? 18.530 -1.769 -6.214 1.00 91.75 705 SER A C 1
ATOM 5469 O O . SER A 1 705 ? 19.209 -2.786 -6.089 1.00 91.75 705 SER A O 1
ATOM 5471 N N . PRO A 1 706 ? 19.120 -0.585 -6.463 1.00 89.94 706 PRO A N 1
ATOM 5472 C CA . PRO A 1 706 ? 20.572 -0.453 -6.609 1.00 89.94 706 PRO A CA 1
ATOM 5473 C C . PRO A 1 706 ? 21.381 -1.036 -5.448 1.00 89.94 706 PRO A C 1
ATOM 5475 O O . PRO A 1 706 ? 22.427 -1.648 -5.647 1.00 89.94 706 PRO A O 1
ATOM 5478 N N . ALA A 1 707 ? 20.871 -0.883 -4.224 1.00 89.50 707 ALA A N 1
ATOM 5479 C CA . ALA A 1 707 ? 21.505 -1.424 -3.031 1.00 89.50 707 ALA A CA 1
ATOM 5480 C C . ALA A 1 707 ? 21.380 -2.960 -2.966 1.00 89.50 707 ALA A C 1
ATOM 5482 O O . ALA A 1 707 ? 22.322 -3.627 -2.546 1.00 89.50 707 ALA A O 1
ATOM 5483 N N . MET A 1 708 ? 20.259 -3.522 -3.432 1.00 93.69 708 MET A N 1
ATOM 5484 C CA . MET A 1 708 ? 20.047 -4.969 -3.530 1.00 93.69 708 MET A CA 1
ATOM 5485 C C . MET A 1 708 ? 20.876 -5.598 -4.653 1.00 93.69 708 MET A C 1
ATOM 5487 O O . MET A 1 708 ? 21.568 -6.579 -4.419 1.00 93.69 708 MET A O 1
ATOM 5491 N N . ARG A 1 709 ? 20.889 -4.996 -5.845 1.00 93.94 709 ARG A N 1
ATOM 5492 C CA . ARG A 1 709 ? 21.751 -5.377 -6.975 1.00 93.94 709 ARG A CA 1
ATOM 5493 C C . ARG A 1 709 ? 23.218 -5.402 -6.557 1.00 93.94 709 ARG A C 1
ATOM 5495 O O . ARG A 1 709 ? 23.902 -6.400 -6.761 1.00 93.94 709 ARG A O 1
ATOM 5502 N N . SER A 1 710 ? 23.669 -4.343 -5.879 1.00 92.88 710 SER A N 1
ATOM 5503 C CA . SER A 1 710 ? 25.000 -4.283 -5.271 1.00 92.88 710 SER A CA 1
ATOM 5504 C C . SER A 1 710 ? 25.220 -5.398 -4.239 1.00 92.88 710 SER A C 1
ATOM 5506 O O . SER A 1 710 ? 26.280 -6.017 -4.257 1.00 92.88 710 SER A O 1
ATOM 5508 N N . LEU A 1 711 ? 24.235 -5.716 -3.388 1.00 94.25 711 LEU A N 1
ATOM 5509 C CA . LEU A 1 711 ? 24.336 -6.807 -2.412 1.00 94.25 711 LEU A CA 1
ATOM 5510 C C . LEU A 1 711 ? 24.445 -8.193 -3.072 1.00 94.25 711 LEU A C 1
ATOM 5512 O O . LEU A 1 711 ? 25.334 -8.954 -2.702 1.00 94.25 711 LEU A O 1
ATOM 5516 N N . LEU A 1 712 ? 23.594 -8.511 -4.053 1.00 96.19 712 LEU A N 1
ATOM 5517 C CA . LEU A 1 712 ? 23.593 -9.797 -4.767 1.00 96.19 712 LEU A CA 1
ATOM 5518 C C . LEU A 1 712 ? 24.959 -10.076 -5.412 1.00 96.19 712 LEU A C 1
ATOM 5520 O O . LEU A 1 712 ? 25.513 -11.166 -5.243 1.00 96.19 712 LEU A O 1
ATOM 5524 N N . VAL A 1 713 ? 25.549 -9.053 -6.044 1.00 95.75 713 VAL A N 1
ATOM 5525 C CA . VAL A 1 713 ? 26.939 -9.078 -6.519 1.00 95.75 713 VAL A CA 1
ATOM 5526 C C . VAL A 1 713 ? 27.901 -9.285 -5.341 1.00 95.75 713 VAL A C 1
ATOM 5528 O O . VAL A 1 713 ? 28.678 -10.241 -5.352 1.00 95.75 713 VAL A O 1
ATOM 5531 N N . GLN A 1 714 ? 27.832 -8.452 -4.291 1.00 94.62 714 GLN A N 1
ATOM 5532 C CA . GLN A 1 714 ? 28.730 -8.490 -3.121 1.00 94.62 714 GLN A CA 1
ATOM 5533 C C . GLN A 1 714 ? 28.740 -9.835 -2.379 1.00 94.62 714 GLN A C 1
ATOM 5535 O O . GLN A 1 714 ? 29.793 -10.211 -1.870 1.00 94.62 714 GLN A O 1
ATOM 5540 N N . MET A 1 715 ? 27.640 -10.591 -2.366 1.00 93.69 715 MET A N 1
ATOM 5541 C CA . MET A 1 715 ? 27.574 -11.931 -1.763 1.00 93.69 715 MET A CA 1
ATOM 5542 C C . MET A 1 715 ? 27.735 -13.089 -2.766 1.00 93.69 715 MET A C 1
ATOM 5544 O O . MET A 1 715 ? 27.910 -14.221 -2.332 1.00 93.69 715 MET A O 1
ATOM 5548 N N . LYS A 1 716 ? 27.733 -12.821 -4.084 1.00 95.31 716 LYS A N 1
ATOM 5549 C CA . LYS A 1 716 ? 27.693 -13.820 -5.179 1.00 95.31 716 LYS A CA 1
ATOM 5550 C C . LYS A 1 716 ? 26.474 -14.770 -5.126 1.00 95.31 716 LYS A C 1
ATOM 5552 O O . LYS A 1 716 ? 26.602 -15.939 -5.488 1.00 95.31 716 LYS A O 1
ATOM 5557 N N . ALA A 1 717 ? 25.302 -14.265 -4.731 1.00 95.06 717 ALA A N 1
ATOM 5558 C CA . ALA A 1 717 ? 24.083 -15.062 -4.518 1.00 95.06 717 ALA A CA 1
ATOM 5559 C C . ALA A 1 717 ? 23.771 -16.017 -5.691 1.00 95.06 717 ALA A C 1
ATOM 5561 O O . ALA A 1 717 ? 23.591 -15.564 -6.821 1.00 95.06 717 ALA A O 1
ATOM 5562 N N . GLY A 1 718 ? 23.714 -17.328 -5.427 1.00 94.81 718 GLY A N 1
ATOM 5563 C CA . GLY A 1 718 ? 23.616 -18.366 -6.463 1.00 94.81 718 GLY A CA 1
ATOM 5564 C C . GLY A 1 718 ? 22.408 -19.306 -6.377 1.00 94.81 718 GLY A C 1
ATOM 5565 O O . GLY A 1 718 ? 22.308 -20.231 -7.180 1.00 94.81 718 GLY A O 1
ATOM 5566 N N . ASN A 1 719 ? 21.508 -19.121 -5.411 1.00 95.31 719 ASN A N 1
ATOM 5567 C CA . ASN A 1 719 ? 20.350 -19.997 -5.183 1.00 95.31 719 ASN A CA 1
ATOM 5568 C C . ASN A 1 719 ? 19.213 -19.263 -4.443 1.00 95.31 719 ASN A C 1
ATOM 5570 O O . ASN A 1 719 ? 19.369 -18.117 -4.000 1.00 95.31 719 ASN A O 1
ATOM 5574 N N . ALA A 1 720 ? 18.067 -19.929 -4.287 1.00 95.06 720 ALA A N 1
ATOM 5575 C CA . ALA A 1 720 ? 16.902 -19.366 -3.609 1.00 95.06 720 ALA A CA 1
ATOM 5576 C C . ALA A 1 720 ? 17.169 -19.040 -2.124 1.00 95.06 720 ALA A C 1
ATOM 5578 O O . ALA A 1 720 ? 16.826 -17.949 -1.672 1.00 95.06 720 ALA A O 1
ATOM 5579 N N . GLN A 1 721 ? 17.863 -19.909 -1.381 1.00 92.69 721 GLN A N 1
ATOM 5580 C CA . GLN A 1 721 ? 18.220 -19.676 0.029 1.00 92.69 721 GLN A CA 1
ATOM 5581 C C . GLN A 1 721 ? 19.103 -18.426 0.222 1.00 92.69 721 GLN A C 1
ATOM 5583 O O . GLN A 1 721 ? 18.917 -17.664 1.174 1.00 92.69 721 GLN A O 1
ATOM 5588 N N . GLU A 1 722 ? 20.029 -18.160 -0.696 1.00 93.62 722 GLU A N 1
ATOM 5589 C CA . GLU A 1 722 ? 20.839 -16.935 -0.704 1.00 93.62 722 GLU A CA 1
ATOM 5590 C C . GLU A 1 722 ? 20.030 -15.701 -1.136 1.00 93.62 722 GLU A C 1
ATOM 5592 O O . GLU A 1 722 ? 20.271 -14.597 -0.646 1.00 93.62 722 GLU A O 1
ATOM 5597 N N . THR A 1 723 ? 19.000 -15.883 -1.964 1.00 95.38 723 THR A N 1
ATOM 5598 C CA . THR A 1 723 ? 18.027 -14.828 -2.300 1.00 95.38 723 THR A CA 1
ATOM 5599 C C . THR A 1 723 ? 17.172 -14.450 -1.078 1.00 95.38 723 THR A C 1
ATOM 5601 O O . THR A 1 723 ? 16.984 -13.266 -0.794 1.00 95.38 723 THR A O 1
ATOM 5604 N N . ILE A 1 724 ? 16.734 -15.438 -0.287 1.00 93.62 724 ILE A N 1
ATOM 5605 C CA . ILE A 1 724 ? 16.037 -15.253 1.000 1.00 93.62 724 ILE A CA 1
ATOM 5606 C C . ILE A 1 724 ? 16.916 -14.469 1.994 1.00 93.62 724 ILE A C 1
ATOM 5608 O O . ILE A 1 724 ? 16.452 -13.511 2.620 1.00 93.62 724 ILE A O 1
ATOM 5612 N N . GLN A 1 725 ? 18.204 -14.818 2.094 1.00 91.69 725 GLN A N 1
ATOM 5613 C CA . GLN A 1 725 ? 19.170 -14.093 2.928 1.00 91.69 725 GLN A CA 1
ATOM 5614 C C . GLN A 1 725 ? 19.361 -12.638 2.464 1.00 91.69 725 GLN A C 1
ATOM 5616 O O . GLN A 1 725 ? 19.387 -11.734 3.301 1.00 91.69 725 GLN A O 1
ATOM 5621 N N . ALA A 1 726 ? 19.433 -12.379 1.153 1.00 92.75 726 ALA A N 1
ATOM 5622 C CA . ALA A 1 726 ? 19.557 -11.023 0.613 1.00 92.75 726 ALA A CA 1
ATOM 5623 C C . ALA A 1 726 ? 18.352 -10.132 0.987 1.00 92.75 726 ALA A C 1
ATOM 5625 O O . ALA 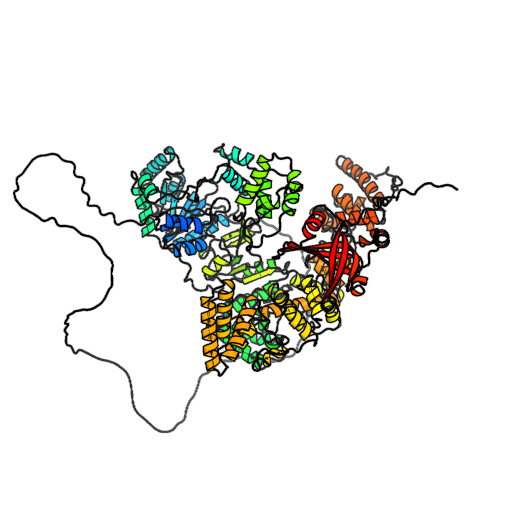A 1 726 ? 18.538 -9.000 1.441 1.00 92.75 726 ALA A O 1
ATOM 5626 N N . VAL A 1 727 ? 17.121 -10.657 0.870 1.00 92.12 727 VAL A N 1
ATOM 5627 C CA . VAL A 1 727 ? 15.858 -9.971 1.242 1.00 92.12 727 VAL A CA 1
ATOM 5628 C C . VAL A 1 727 ? 15.794 -9.638 2.740 1.00 92.12 727 VAL A C 1
ATOM 5630 O O . VAL A 1 727 ? 15.252 -8.601 3.141 1.00 92.12 727 VAL A O 1
ATOM 5633 N N . ALA A 1 728 ? 16.392 -10.470 3.593 1.00 88.88 728 ALA A N 1
ATOM 5634 C CA . ALA A 1 728 ? 16.549 -10.148 5.006 1.00 88.88 728 ALA A CA 1
ATOM 5635 C C . ALA A 1 728 ? 17.634 -9.084 5.252 1.00 88.88 728 ALA A C 1
ATOM 5637 O O . ALA A 1 728 ? 17.412 -8.161 6.033 1.00 88.88 728 ALA A O 1
ATOM 5638 N N . LEU A 1 729 ? 18.777 -9.166 4.570 1.00 87.19 729 LEU A N 1
ATOM 5639 C CA . LEU A 1 729 ? 19.972 -8.376 4.881 1.00 87.19 729 LEU A CA 1
ATOM 5640 C C . LEU A 1 729 ? 19.942 -6.916 4.382 1.00 87.19 729 LEU A C 1
ATOM 5642 O O . LEU A 1 729 ? 20.617 -6.067 4.968 1.00 87.19 729 LEU A O 1
ATOM 5646 N N . ILE A 1 730 ? 19.180 -6.587 3.329 1.00 82.69 730 ILE A N 1
ATOM 5647 C CA . ILE A 1 730 ? 19.256 -5.279 2.644 1.00 82.69 730 ILE A CA 1
ATOM 5648 C C . ILE A 1 730 ? 18.56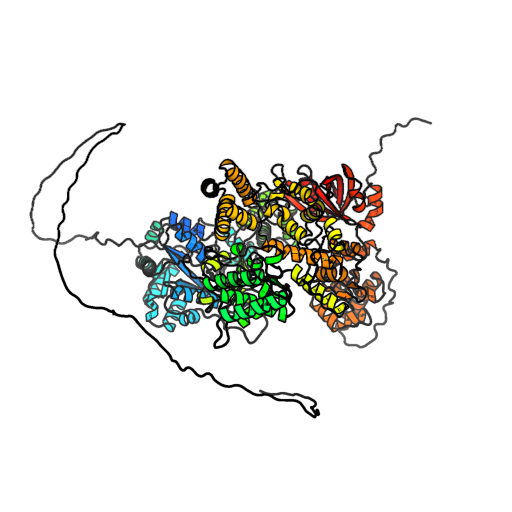7 -4.108 3.388 1.00 82.69 730 ILE A C 1
ATOM 5650 O O . ILE A 1 730 ? 17.613 -3.491 2.918 1.00 82.69 730 ILE A O 1
ATOM 5654 N N . ARG A 1 731 ? 19.055 -3.780 4.590 1.00 72.94 731 ARG A N 1
ATOM 5655 C CA . ARG A 1 731 ? 18.447 -2.799 5.512 1.00 72.94 731 ARG A CA 1
ATOM 5656 C C . ARG A 1 731 ? 19.444 -1.727 5.979 1.00 72.94 731 ARG A C 1
ATOM 5658 O O . ARG A 1 731 ? 20.654 -1.980 5.969 1.00 72.94 731 ARG A O 1
ATOM 5665 N N . PRO A 1 732 ? 18.968 -0.552 6.449 1.00 57.84 732 PRO A N 1
ATOM 5666 C CA . PRO A 1 732 ? 19.839 0.519 6.945 1.00 57.84 732 PRO A CA 1
ATOM 5667 C C . PRO A 1 732 ? 20.771 0.090 8.091 1.00 57.84 732 PRO A C 1
ATOM 5669 O O . PRO A 1 732 ? 21.939 0.462 8.095 1.00 57.84 732 PRO A O 1
ATOM 5672 N N . GLY A 1 733 ? 20.281 -0.733 9.024 1.00 57.44 733 GLY A N 1
ATOM 5673 C CA . GLY A 1 733 ? 21.030 -1.183 10.206 1.00 57.44 733 GLY A CA 1
ATOM 5674 C C . GLY A 1 733 ? 22.206 -2.128 9.920 1.00 57.44 733 GLY A C 1
ATOM 5675 O O . GLY A 1 733 ? 23.350 -1.755 10.186 1.00 57.44 733 GLY A O 1
ATOM 5676 N N . PRO A 1 734 ? 21.976 -3.313 9.317 1.00 51.00 734 PRO A N 1
ATOM 5677 C CA . PRO A 1 734 ? 23.037 -4.251 8.926 1.00 51.00 734 PRO A CA 1
ATOM 5678 C C . PRO A 1 734 ? 24.115 -3.636 8.023 1.00 51.00 734 PRO A C 1
ATOM 5680 O O . PRO A 1 734 ? 25.266 -4.074 8.033 1.00 51.00 734 PRO A O 1
ATOM 5683 N N . SER A 1 735 ? 23.746 -2.602 7.258 1.00 51.19 735 SER A N 1
ATOM 5684 C CA . SER A 1 735 ? 24.655 -1.842 6.394 1.00 51.19 735 SER A CA 1
ATOM 5685 C C . SER A 1 735 ? 25.561 -0.859 7.149 1.00 51.19 735 SER A C 1
ATOM 5687 O O . SER A 1 735 ? 26.583 -0.460 6.597 1.00 51.19 735 SER A O 1
ATOM 5689 N N . ALA A 1 736 ? 25.207 -0.462 8.377 1.00 47.28 736 ALA A N 1
ATOM 5690 C CA . ALA A 1 736 ? 25.965 0.492 9.190 1.00 47.28 736 ALA A CA 1
ATOM 5691 C C . ALA A 1 736 ? 26.948 -0.186 10.164 1.00 47.28 736 ALA A C 1
ATOM 5693 O O . ALA A 1 736 ? 28.026 0.344 10.408 1.00 47.28 736 ALA A O 1
ATOM 5694 N N . GLY A 1 737 ? 26.605 -1.365 10.695 1.00 54.38 737 GLY A N 1
ATOM 5695 C CA . GLY A 1 737 ? 27.411 -2.084 11.696 1.00 54.38 737 GLY A CA 1
ATOM 5696 C C . GLY A 1 737 ? 28.502 -3.012 11.143 1.00 54.38 737 GLY A C 1
ATOM 5697 O O . GLY A 1 737 ? 28.923 -3.919 11.850 1.00 54.38 737 GLY A O 1
ATOM 5698 N N . GLY A 1 738 ? 28.891 -2.899 9.867 1.00 69.31 738 GLY A N 1
ATOM 5699 C CA . GLY A 1 738 ? 29.862 -3.799 9.207 1.00 69.31 738 GLY A CA 1
ATOM 5700 C C . GLY A 1 738 ? 29.383 -5.246 8.972 1.00 69.31 738 GLY A C 1
ATOM 5701 O O . GLY A 1 738 ? 29.944 -5.952 8.132 1.00 69.31 738 GLY A O 1
ATOM 5702 N N . LEU A 1 739 ? 28.304 -5.666 9.643 1.00 75.31 739 LEU A N 1
ATOM 5703 C CA . LEU A 1 739 ? 27.657 -6.979 9.554 1.00 75.31 739 LEU A CA 1
ATOM 5704 C C . LEU A 1 739 ? 27.423 -7.437 8.106 1.00 75.31 739 LEU A C 1
ATOM 5706 O O . LEU A 1 739 ? 27.711 -8.584 7.770 1.00 75.31 739 LEU A O 1
ATOM 5710 N N . LYS A 1 740 ? 26.950 -6.536 7.233 1.00 82.62 740 LYS A N 1
ATOM 5711 C CA . LYS A 1 740 ? 26.749 -6.820 5.804 1.00 82.62 740 LYS A CA 1
ATOM 5712 C C . LYS A 1 740 ? 28.048 -7.237 5.102 1.00 82.62 740 LYS A C 1
ATOM 5714 O O . LYS A 1 740 ? 28.032 -8.179 4.319 1.00 82.62 740 LYS A O 1
ATOM 5719 N N . ASP A 1 741 ? 29.170 -6.565 5.366 1.00 84.75 741 ASP A N 1
ATOM 5720 C CA . ASP A 1 741 ? 30.443 -6.897 4.714 1.00 84.75 741 ASP A CA 1
ATOM 5721 C C . ASP A 1 741 ? 31.029 -8.206 5.258 1.00 84.75 741 ASP A C 1
ATOM 5723 O O . ASP A 1 741 ? 31.542 -9.003 4.473 1.00 84.75 741 ASP A O 1
ATOM 5727 N N . ALA A 1 742 ? 30.895 -8.470 6.565 1.00 85.62 742 ALA A N 1
ATOM 5728 C CA . ALA A 1 742 ? 31.250 -9.762 7.158 1.00 85.62 742 ALA A CA 1
ATOM 5729 C C . ALA A 1 742 ? 30.429 -10.901 6.535 1.00 85.62 742 ALA A C 1
ATOM 5731 O O . ALA A 1 742 ? 30.996 -11.879 6.052 1.00 85.62 742 ALA A O 1
ATOM 5732 N N . PHE A 1 743 ? 29.105 -10.740 6.429 1.00 87.94 743 PHE A N 1
ATOM 5733 C CA . PHE A 1 743 ? 28.239 -11.702 5.746 1.00 87.94 743 PHE A CA 1
ATOM 5734 C C . PHE A 1 743 ? 28.690 -11.950 4.295 1.00 87.94 743 PHE A C 1
ATOM 5736 O O . PHE A 1 743 ? 28.856 -13.100 3.893 1.00 87.94 743 PHE A O 1
ATOM 5743 N N . CYS A 1 744 ? 28.964 -10.892 3.521 1.00 91.00 744 CYS A N 1
ATOM 5744 C CA . CYS A 1 744 ? 29.435 -11.007 2.137 1.00 91.00 744 CYS A CA 1
ATOM 5745 C C . CYS A 1 744 ? 30.808 -11.695 2.013 1.00 91.00 744 CYS A C 1
ATOM 5747 O O . CYS A 1 744 ? 31.007 -12.489 1.092 1.00 91.00 744 CYS A O 1
ATOM 5749 N N . ARG A 1 745 ? 31.752 -11.443 2.934 1.00 91.19 745 ARG A N 1
ATOM 5750 C CA . ARG A 1 745 ? 33.045 -12.152 2.972 1.00 91.19 745 ARG A CA 1
ATOM 5751 C C . ARG A 1 745 ? 32.858 -13.634 3.293 1.00 91.19 745 ARG A C 1
ATOM 5753 O O . ARG A 1 745 ? 33.371 -14.475 2.556 1.00 91.19 745 ARG A O 1
ATOM 5760 N N . ARG A 1 746 ? 32.071 -13.963 4.320 1.00 90.19 746 ARG A N 1
ATOM 5761 C CA . ARG A 1 746 ? 31.799 -15.348 4.744 1.00 90.19 746 ARG A CA 1
ATOM 5762 C C . ARG A 1 746 ? 31.007 -16.148 3.708 1.00 90.19 746 ARG A C 1
ATOM 5764 O O . ARG A 1 746 ? 31.290 -17.323 3.497 1.00 90.19 746 ARG A O 1
ATOM 5771 N N . ALA A 1 747 ? 30.059 -15.519 3.009 1.00 88.69 747 ALA A N 1
ATOM 5772 C CA . ALA A 1 747 ? 29.346 -16.128 1.882 1.00 88.69 747 ALA A CA 1
ATOM 5773 C C . ALA A 1 747 ? 30.296 -16.538 0.740 1.00 88.69 747 ALA A C 1
ATOM 5775 O O . ALA A 1 747 ? 30.064 -17.541 0.070 1.00 88.69 747 ALA A O 1
ATOM 5776 N N . ARG A 1 748 ? 31.401 -15.802 0.571 1.00 90.56 748 ARG A N 1
ATOM 5777 C CA . ARG A 1 748 ? 32.448 -16.041 -0.433 1.00 90.56 748 ARG A CA 1
ATOM 5778 C C . ARG A 1 748 ? 33.627 -16.895 0.050 1.00 90.56 748 ARG A C 1
ATOM 5780 O O . ARG A 1 748 ? 34.552 -17.096 -0.729 1.00 90.56 748 ARG A O 1
ATOM 5787 N N . GLY A 1 749 ? 33.636 -17.347 1.306 1.00 89.50 749 GLY A N 1
ATOM 5788 C CA . GLY A 1 749 ? 34.778 -18.057 1.899 1.00 89.50 749 GLY A CA 1
ATOM 5789 C C . GLY A 1 749 ? 36.013 -17.183 2.176 1.00 89.50 749 GLY A C 1
ATOM 5790 O O . GLY A 1 749 ? 37.092 -17.718 2.391 1.00 89.50 749 GLY A O 1
ATOM 5791 N N . LEU A 1 750 ? 35.870 -15.851 2.181 1.00 91.12 750 LEU A N 1
ATOM 5792 C CA . LEU A 1 750 ? 36.946 -14.891 2.492 1.00 91.12 750 LEU A CA 1
ATOM 5793 C C . LEU A 1 750 ? 37.109 -14.631 4.004 1.00 91.12 750 LEU A C 1
ATOM 5795 O O . LEU A 1 750 ? 37.989 -13.884 4.416 1.00 91.12 750 LEU A O 1
ATOM 5799 N N . GLU A 1 751 ? 36.214 -15.183 4.820 1.00 89.25 751 GLU A N 1
ATOM 5800 C CA . GLU A 1 751 ? 36.191 -15.089 6.280 1.00 89.25 751 GLU A CA 1
ATOM 5801 C C . GLU A 1 751 ? 35.500 -16.353 6.811 1.00 89.25 751 GLU A C 1
ATOM 5803 O O . GLU A 1 751 ? 34.532 -16.824 6.202 1.00 89.25 751 GLU A O 1
ATOM 5808 N N . ALA A 1 752 ? 35.978 -16.919 7.920 1.00 84.56 752 ALA A N 1
ATOM 5809 C CA . ALA A 1 752 ? 35.368 -18.109 8.504 1.00 84.56 752 ALA A CA 1
ATOM 5810 C C . ALA A 1 752 ? 33.959 -17.792 9.057 1.00 84.56 752 ALA A C 1
ATOM 5812 O O . ALA A 1 752 ? 33.768 -16.770 9.723 1.00 84.56 752 ALA A O 1
ATOM 5813 N N . PRO A 1 753 ? 32.942 -18.639 8.804 1.00 81.12 753 PRO A N 1
ATOM 5814 C CA . PRO A 1 753 ? 31.589 -18.441 9.311 1.00 81.12 753 PRO A CA 1
ATOM 5815 C C . PRO A 1 753 ? 31.484 -18.911 10.766 1.00 81.12 753 PRO A C 1
ATOM 5817 O O . PRO A 1 753 ? 30.679 -19.786 11.076 1.00 81.12 753 PRO A O 1
ATOM 5820 N N . ASP A 1 754 ? 32.323 -18.391 11.656 1.00 76.38 754 ASP A N 1
ATOM 5821 C CA . ASP A 1 754 ? 32.387 -18.875 13.034 1.00 76.38 754 ASP A CA 1
ATOM 5822 C C . ASP A 1 754 ? 31.216 -18.341 13.870 1.00 76.38 754 ASP A C 1
ATOM 5824 O O . ASP A 1 754 ? 30.847 -17.166 13.727 1.00 76.38 754 ASP A O 1
ATOM 5828 N N . PRO A 1 755 ? 30.579 -19.205 14.687 1.00 68.69 755 PRO A N 1
ATOM 5829 C CA . PRO A 1 755 ? 29.486 -18.805 15.553 1.00 68.69 755 PRO A CA 1
ATOM 5830 C C . PRO A 1 755 ? 30.052 -18.097 16.794 1.00 68.69 755 PRO A C 1
ATOM 5832 O O . PRO A 1 755 ? 31.146 -18.435 17.245 1.00 68.69 755 PRO A O 1
ATOM 5835 N N . PRO A 1 756 ? 29.305 -17.170 17.410 1.00 63.97 756 PRO A N 1
ATOM 5836 C CA . PRO A 1 756 ? 29.791 -16.429 18.573 1.00 63.97 756 PRO A CA 1
ATOM 5837 C C . PRO A 1 756 ? 29.943 -17.262 19.860 1.00 63.97 756 PRO A C 1
ATOM 5839 O O . PRO A 1 756 ? 30.492 -16.760 20.832 1.00 63.97 756 PRO A O 1
ATOM 5842 N N . HIS A 1 757 ? 29.454 -18.507 19.887 1.00 72.25 757 HIS A N 1
ATOM 5843 C CA . HIS A 1 757 ? 29.609 -19.449 21.000 1.00 72.25 757 HIS A CA 1
ATOM 5844 C C . HIS A 1 757 ? 29.466 -20.904 20.487 1.00 72.25 757 HIS A C 1
ATOM 5846 O O . HIS A 1 757 ? 28.625 -21.131 19.608 1.00 72.25 757 HIS A O 1
ATOM 5852 N N . PRO A 1 758 ? 30.214 -21.907 21.002 1.00 74.31 758 PRO A N 1
ATOM 5853 C CA . PRO A 1 758 ? 30.171 -23.286 20.499 1.00 74.31 758 PRO A CA 1
ATOM 5854 C C . PRO A 1 758 ? 28.791 -23.957 20.479 1.00 74.31 758 PRO A C 1
ATOM 5856 O O . PRO A 1 758 ? 28.485 -24.653 19.513 1.00 74.31 758 PRO A O 1
ATOM 5859 N N . ALA A 1 759 ? 27.908 -23.706 21.456 1.00 68.50 759 ALA A N 1
ATOM 5860 C CA . ALA A 1 759 ? 26.547 -24.273 21.431 1.00 68.50 759 ALA A CA 1
ATOM 5861 C C . ALA A 1 759 ? 25.725 -23.806 20.205 1.00 68.50 759 ALA A C 1
ATOM 5863 O O . ALA A 1 759 ? 24.819 -24.499 19.743 1.00 68.50 759 ALA A O 1
ATOM 5864 N N . LEU A 1 760 ? 26.090 -22.663 19.612 1.00 69.00 760 LEU A N 1
ATOM 5865 C CA . LEU A 1 760 ? 25.473 -22.105 18.405 1.00 69.00 760 LEU A CA 1
ATOM 5866 C C . LEU A 1 760 ? 26.080 -22.672 17.105 1.00 69.00 760 LEU A C 1
ATOM 5868 O O . LEU A 1 760 ? 25.753 -22.201 16.012 1.00 69.00 760 LEU A O 1
ATOM 5872 N N . ALA A 1 761 ? 26.924 -23.710 17.178 1.00 73.25 761 ALA A N 1
ATOM 5873 C CA . ALA A 1 761 ? 27.433 -24.430 16.007 1.00 73.25 761 ALA A CA 1
ATOM 5874 C C . ALA A 1 761 ? 26.308 -24.984 15.107 1.00 73.25 761 ALA A C 1
ATOM 5876 O O . ALA A 1 761 ? 26.470 -25.053 13.888 1.00 73.25 761 ALA A O 1
ATOM 5877 N N . SER A 1 762 ? 25.139 -25.285 15.678 1.00 68.38 762 SER A N 1
ATOM 5878 C CA . SER A 1 762 ? 23.914 -25.659 14.955 1.00 68.38 762 SER A CA 1
ATOM 5879 C C . SER A 1 762 ? 23.392 -24.564 14.004 1.00 68.38 762 SER A C 1
ATOM 5881 O O . SER A 1 762 ? 22.802 -24.877 12.966 1.00 68.38 762 SER A O 1
ATOM 5883 N N . LEU A 1 763 ? 23.650 -23.285 14.309 1.00 63.38 763 LEU A N 1
ATOM 5884 C CA . LEU A 1 763 ? 23.277 -22.127 13.486 1.00 63.38 763 LEU A CA 1
ATOM 5885 C C . LEU A 1 763 ? 24.334 -21.788 12.417 1.00 63.38 763 LEU A C 1
ATOM 5887 O O . LEU A 1 763 ? 24.005 -21.163 11.403 1.00 63.38 763 LEU A O 1
ATOM 5891 N N . ARG A 1 764 ? 25.588 -22.233 12.615 1.00 62.00 764 ARG A N 1
ATOM 5892 C CA . ARG A 1 764 ? 26.783 -21.893 11.812 1.00 62.00 764 ARG A CA 1
ATOM 5893 C C . ARG A 1 764 ? 26.528 -21.946 10.302 1.00 62.00 764 ARG A C 1
ATOM 5895 O O . ARG A 1 764 ? 26.795 -20.977 9.589 1.00 62.00 764 ARG A O 1
ATOM 5902 N N . GLY A 1 765 ? 25.957 -23.057 9.830 1.00 61.56 765 GLY A N 1
ATOM 5903 C CA . GLY A 1 765 ? 25.731 -23.318 8.406 1.00 61.56 765 GLY A CA 1
ATOM 5904 C C . GLY A 1 765 ? 24.610 -22.498 7.755 1.00 61.56 765 GLY A C 1
ATOM 5905 O O . GLY A 1 765 ? 24.731 -22.143 6.587 1.00 61.56 765 GLY A O 1
ATOM 5906 N N . GLN A 1 766 ? 23.531 -22.155 8.474 1.00 65.00 766 GLN A N 1
ATOM 5907 C CA . GLN A 1 766 ? 22.339 -21.561 7.838 1.00 65.00 766 GLN A CA 1
ATOM 5908 C C . GLN A 1 766 ? 22.479 -20.072 7.491 1.00 65.00 766 GLN A C 1
ATOM 5910 O O . GLN A 1 766 ? 21.766 -19.581 6.614 1.00 65.00 766 GLN A O 1
ATOM 5915 N N . GLN A 1 767 ? 23.349 -19.343 8.197 1.00 71.00 767 GLN A N 1
ATOM 5916 C CA . GLN A 1 767 ? 23.465 -17.875 8.123 1.00 71.00 767 GLN A CA 1
ATOM 5917 C C . GLN A 1 767 ? 24.919 -17.384 8.132 1.00 71.00 767 GLN A C 1
ATOM 5919 O O . GLN A 1 767 ? 25.190 -16.234 8.469 1.00 71.00 767 GLN A O 1
ATOM 5924 N N . ARG A 1 768 ? 25.871 -18.254 7.766 1.00 79.00 768 ARG A N 1
ATOM 5925 C CA . ARG A 1 768 ? 27.309 -17.937 7.763 1.00 79.00 768 ARG A CA 1
ATOM 5926 C C . ARG A 1 768 ? 27.795 -17.443 9.151 1.00 79.00 768 ARG A C 1
ATOM 5928 O O . ARG A 1 768 ? 28.559 -16.488 9.253 1.00 79.00 768 ARG A O 1
ATOM 5935 N N . GLY A 1 769 ? 27.332 -18.074 10.233 1.00 73.69 769 GLY A N 1
ATOM 5936 C CA . GLY A 1 769 ? 27.724 -17.734 11.612 1.00 73.69 769 GLY A CA 1
ATOM 5937 C C . GLY A 1 769 ? 27.228 -16.377 12.144 1.00 73.69 769 GLY A C 1
ATOM 5938 O O . GLY A 1 769 ? 27.851 -15.833 13.049 1.00 73.69 769 GLY A O 1
ATOM 5939 N N . LEU A 1 770 ? 26.149 -15.808 11.592 1.00 78.06 770 LEU A N 1
ATOM 5940 C CA . LEU A 1 770 ? 25.559 -14.533 12.032 1.00 78.06 770 LEU A CA 1
ATOM 5941 C C . LEU A 1 770 ? 24.069 -14.695 12.383 1.00 78.06 770 LEU A C 1
ATOM 5943 O O . LEU A 1 770 ? 23.390 -15.548 11.815 1.00 78.06 770 LEU A O 1
ATOM 5947 N N . LEU A 1 771 ? 23.550 -13.866 13.297 1.00 79.81 771 LEU A N 1
ATOM 5948 C CA . LEU A 1 771 ? 22.128 -13.841 13.667 1.00 79.81 771 LEU A CA 1
ATOM 5949 C C . LEU A 1 771 ? 21.365 -12.885 12.734 1.00 79.81 771 LEU A C 1
ATOM 5951 O O . LEU A 1 771 ? 21.393 -11.670 12.914 1.00 79.81 771 LEU A O 1
ATOM 5955 N N . LEU A 1 772 ? 20.704 -13.428 11.710 1.00 81.44 772 LEU A N 1
ATOM 5956 C CA . LEU A 1 772 ? 19.952 -12.651 10.718 1.00 81.44 772 LEU A CA 1
ATOM 5957 C C . LEU A 1 772 ? 18.447 -12.610 11.025 1.00 81.44 772 LEU A C 1
ATOM 5959 O O . LEU A 1 772 ? 17.808 -11.578 10.794 1.00 81.44 772 LEU A O 1
ATOM 5963 N N . TYR A 1 773 ? 17.881 -13.700 11.559 1.00 88.00 773 TYR A N 1
ATOM 5964 C CA . TYR A 1 773 ? 16.435 -13.815 11.765 1.00 88.00 773 TYR A CA 1
ATOM 5965 C C . TYR A 1 773 ? 15.982 -13.781 13.230 1.00 88.00 773 TYR A C 1
ATOM 5967 O O . TYR A 1 773 ? 16.679 -14.213 14.147 1.00 88.00 773 TYR A O 1
ATOM 5975 N N . GLU A 1 774 ? 14.751 -13.312 13.424 1.00 89.88 774 GLU A N 1
ATOM 5976 C CA . GLU A 1 774 ? 14.027 -13.312 14.699 1.00 89.88 774 GLU A CA 1
ATOM 5977 C C . GLU A 1 774 ? 13.917 -14.711 15.314 1.00 89.88 774 GLU A C 1
ATOM 5979 O O . GLU A 1 774 ? 14.112 -14.886 16.515 1.00 89.88 774 GLU A O 1
ATOM 5984 N N . GLU A 1 775 ? 13.648 -15.712 14.477 1.00 89.12 775 GLU A N 1
ATOM 5985 C CA . GLU A 1 775 ? 13.542 -17.116 14.859 1.00 89.12 775 GLU A CA 1
ATOM 5986 C C . GLU A 1 775 ? 14.846 -17.649 15.481 1.00 89.12 775 GLU A C 1
ATOM 5988 O O . GLU A 1 775 ? 14.792 -18.550 16.311 1.00 89.12 775 GLU A O 1
ATOM 5993 N N . ASN A 1 776 ? 16.008 -17.066 15.164 1.00 84.44 776 ASN A N 1
ATOM 5994 C CA . ASN A 1 776 ? 17.280 -17.464 15.776 1.00 84.44 776 ASN A CA 1
ATOM 5995 C C . ASN A 1 776 ? 17.543 -16.776 17.115 1.00 84.44 776 ASN A C 1
ATOM 5997 O O . ASN A 1 776 ? 18.271 -17.327 17.933 1.00 84.44 776 ASN A O 1
ATOM 6001 N N . LEU A 1 777 ? 16.931 -15.614 17.366 1.00 86.31 777 LEU A N 1
ATOM 6002 C CA . LEU A 1 777 ? 16.896 -15.032 18.709 1.00 86.31 777 LEU A CA 1
ATOM 6003 C C . LEU A 1 777 ? 16.076 -15.948 19.633 1.00 86.31 777 LEU A C 1
ATOM 6005 O O . LEU A 1 777 ? 16.503 -16.229 20.745 1.00 86.31 777 LEU A O 1
ATOM 6009 N N . MET A 1 778 ? 14.952 -16.487 19.141 1.00 89.75 778 MET A N 1
ATOM 6010 C CA . MET A 1 778 ? 14.137 -17.467 19.874 1.00 89.75 778 MET A CA 1
ATOM 6011 C C . MET A 1 778 ? 14.899 -18.775 20.136 1.00 89.75 778 MET A C 1
ATOM 6013 O O . MET A 1 778 ? 14.896 -19.262 21.262 1.00 89.75 778 MET A O 1
ATOM 6017 N N . GLU A 1 779 ? 15.570 -19.332 19.119 1.00 87.38 779 GLU A N 1
ATOM 6018 C CA . GLU A 1 779 ? 16.393 -20.546 19.258 1.00 87.38 779 GLU A CA 1
ATOM 6019 C C . GLU A 1 779 ? 17.575 -20.345 20.217 1.00 87.38 779 GLU A C 1
ATOM 6021 O O . GLU A 1 779 ? 17.851 -21.226 21.026 1.00 87.38 779 GLU A O 1
ATOM 6026 N N . LEU A 1 780 ? 18.252 -19.191 20.160 1.00 86.50 780 LEU A N 1
ATOM 6027 C CA . LEU A 1 780 ? 19.360 -18.857 21.058 1.00 86.50 780 LEU A CA 1
ATOM 6028 C C . LEU A 1 780 ? 18.882 -18.696 22.502 1.00 86.50 780 LEU A C 1
ATOM 6030 O O . LEU A 1 780 ? 19.509 -19.242 23.403 1.00 86.50 780 LEU A O 1
ATOM 6034 N N . VAL A 1 781 ? 17.768 -17.994 22.730 1.00 89.38 781 VAL A N 1
ATOM 6035 C CA . VAL A 1 781 ? 17.189 -17.847 24.073 1.00 89.38 781 VAL A CA 1
ATOM 6036 C C . VAL A 1 781 ? 16.792 -19.208 24.633 1.00 89.38 781 VAL A C 1
ATOM 6038 O O . VAL A 1 781 ? 17.209 -19.533 25.741 1.00 89.38 781 VAL A O 1
ATOM 6041 N N . ALA A 1 782 ? 16.071 -20.030 23.866 1.00 89.56 782 ALA A N 1
ATOM 6042 C CA . ALA A 1 782 ? 15.671 -21.370 24.291 1.00 89.56 782 ALA A CA 1
ATOM 6043 C C . ALA A 1 782 ? 16.877 -22.266 24.636 1.00 89.56 782 ALA A C 1
ATOM 6045 O O . ALA A 1 782 ? 16.867 -22.954 25.652 1.00 89.56 782 ALA A O 1
ATOM 6046 N N . LEU A 1 783 ? 17.945 -22.213 23.831 1.00 87.00 783 LEU A N 1
ATOM 6047 C CA . LEU A 1 783 ? 19.168 -22.988 24.058 1.00 87.00 783 LEU A CA 1
ATOM 6048 C C . LEU A 1 783 ? 19.974 -22.518 25.279 1.00 87.00 783 LEU A C 1
ATOM 6050 O O . LEU A 1 783 ? 20.570 -23.345 25.959 1.00 87.00 783 LEU A O 1
ATOM 6054 N N . VAL A 1 784 ? 20.029 -21.207 25.533 1.00 87.44 784 VAL A N 1
ATOM 6055 C CA . VAL A 1 784 ? 20.856 -20.624 26.606 1.00 87.44 784 VAL A CA 1
ATOM 6056 C C . VAL A 1 784 ? 20.140 -20.632 27.959 1.00 87.44 784 VAL A C 1
ATOM 6058 O O . VAL A 1 784 ? 20.780 -20.832 28.981 1.00 87.44 784 VAL A O 1
ATOM 6061 N N . THR A 1 785 ? 18.819 -20.444 27.977 1.00 89.50 785 THR A N 1
ATOM 6062 C CA . THR A 1 785 ? 18.012 -20.351 29.214 1.00 89.50 785 THR A CA 1
ATOM 6063 C C . THR A 1 785 ? 17.256 -21.639 29.558 1.00 89.50 785 THR A C 1
ATOM 6065 O O . THR A 1 785 ? 16.698 -21.758 30.646 1.00 89.50 785 THR A O 1
ATOM 6068 N N . GLY A 1 786 ? 17.205 -22.608 28.636 1.00 88.44 786 GLY A N 1
ATOM 6069 C CA . GLY A 1 786 ? 16.368 -23.810 28.746 1.00 88.44 786 GLY A CA 1
ATOM 6070 C C . GLY A 1 786 ? 14.870 -23.550 28.527 1.00 88.44 786 GLY A C 1
ATOM 6071 O O . GLY A 1 786 ? 14.060 -24.470 28.640 1.00 88.44 786 GLY A O 1
ATOM 6072 N N . ALA A 1 787 ? 14.480 -22.309 28.220 1.00 91.25 787 ALA A N 1
ATOM 6073 C CA . ALA A 1 787 ? 13.089 -21.918 28.032 1.00 91.25 787 ALA A CA 1
ATOM 6074 C C . ALA A 1 787 ? 12.484 -22.449 26.716 1.00 91.25 787 ALA A C 1
ATOM 6076 O O . ALA A 1 787 ? 13.179 -22.816 25.768 1.00 91.25 787 ALA A O 1
ATOM 6077 N N . SER A 1 788 ? 11.153 -22.446 26.620 1.00 92.81 788 SER A N 1
ATOM 6078 C CA . SER A 1 788 ? 10.451 -22.828 25.390 1.00 92.81 788 SER A CA 1
ATOM 6079 C C . SER A 1 788 ? 10.642 -21.796 24.266 1.00 92.81 788 SER A C 1
ATOM 6081 O O . SER A 1 788 ? 10.872 -20.611 24.512 1.00 92.81 788 SER A O 1
ATOM 6083 N N . LEU A 1 789 ? 10.459 -22.209 23.004 1.00 91.88 789 LEU A N 1
ATOM 6084 C CA . LEU A 1 789 ? 10.461 -21.278 21.861 1.00 91.88 789 LEU A CA 1
ATOM 6085 C C . LEU A 1 789 ? 9.369 -20.195 21.978 1.00 91.88 789 LEU A C 1
ATOM 6087 O O . LEU A 1 789 ? 9.574 -19.074 21.518 1.00 91.88 789 LEU A O 1
ATOM 6091 N N . ALA A 1 790 ? 8.249 -20.506 22.639 1.00 91.25 790 ALA A N 1
ATOM 6092 C CA . ALA A 1 790 ? 7.202 -19.550 22.998 1.00 91.25 790 ALA A CA 1
ATOM 6093 C C . ALA A 1 790 ? 7.721 -18.456 23.954 1.00 91.25 790 ALA A C 1
ATOM 6095 O O . ALA A 1 790 ? 7.575 -17.265 23.675 1.00 91.25 790 ALA A O 1
ATOM 6096 N N . ALA A 1 791 ? 8.411 -18.838 25.034 1.00 90.94 791 ALA A N 1
ATOM 6097 C CA . ALA A 1 791 ? 9.067 -17.891 25.937 1.00 90.94 791 ALA A CA 1
ATOM 6098 C C . ALA A 1 791 ? 10.176 -17.087 25.226 1.00 90.94 791 ALA A C 1
ATOM 6100 O O . ALA A 1 791 ? 10.295 -15.878 25.434 1.00 90.94 791 ALA A O 1
ATOM 6101 N N . GLY A 1 792 ? 10.920 -17.719 24.312 1.00 92.00 792 GLY A N 1
ATOM 6102 C CA . GLY A 1 792 ? 11.882 -17.047 23.435 1.00 92.00 792 GLY A CA 1
ATOM 6103 C C . GLY A 1 792 ? 11.249 -15.958 22.557 1.00 92.00 792 GLY A C 1
ATOM 6104 O O . GLY A 1 792 ? 11.836 -14.888 22.385 1.00 92.00 792 GLY A O 1
ATOM 6105 N N . ASP A 1 793 ? 10.032 -16.173 22.043 1.00 91.19 793 ASP A N 1
ATOM 6106 C CA . ASP A 1 793 ? 9.306 -15.145 21.289 1.00 91.19 793 ASP A CA 1
ATOM 6107 C C . ASP A 1 793 ? 8.792 -14.008 22.184 1.00 91.19 793 ASP A C 1
ATOM 6109 O O . ASP A 1 793 ? 8.858 -12.840 21.791 1.00 91.19 793 ASP A O 1
ATOM 6113 N N . LEU A 1 794 ? 8.349 -14.310 23.410 1.00 90.94 794 LEU A N 1
ATOM 6114 C CA . LEU A 1 794 ? 7.983 -13.289 24.397 1.00 90.94 794 LEU A CA 1
ATOM 6115 C C . LEU A 1 794 ? 9.185 -12.402 24.767 1.00 90.94 794 LEU A C 1
ATOM 6117 O O . LEU A 1 794 ? 9.049 -11.172 24.758 1.00 90.94 794 LEU A O 1
ATOM 6121 N N . LEU A 1 795 ? 10.366 -12.991 25.007 1.00 90.25 795 LEU A N 1
ATOM 6122 C CA . LEU A 1 795 ? 11.597 -12.236 25.267 1.00 90.25 795 LEU A CA 1
ATOM 6123 C C . LEU A 1 795 ? 11.989 -11.388 24.049 1.00 90.25 795 LEU A C 1
ATOM 6125 O O . LEU A 1 795 ? 12.267 -10.199 24.198 1.00 90.25 795 LEU A O 1
ATOM 6129 N N . ARG A 1 796 ? 11.917 -11.947 22.829 1.00 90.00 796 ARG A N 1
ATOM 6130 C CA . ARG A 1 796 ? 12.130 -11.198 21.578 1.00 90.00 796 ARG A CA 1
ATOM 6131 C C . ARG A 1 796 ? 11.180 -10.000 21.471 1.00 90.00 796 ARG A C 1
ATOM 6133 O O . ARG A 1 796 ? 11.632 -8.903 21.139 1.00 90.00 796 ARG A O 1
ATOM 6140 N N . ARG A 1 797 ? 9.880 -10.168 21.759 1.00 87.56 797 ARG A N 1
ATOM 6141 C CA . ARG A 1 797 ? 8.899 -9.061 21.753 1.00 87.56 797 ARG A CA 1
ATOM 6142 C C . ARG A 1 797 ? 9.260 -7.992 22.784 1.00 87.56 797 ARG A C 1
ATOM 6144 O O . ARG A 1 797 ? 9.182 -6.812 22.450 1.00 87.56 797 ARG A O 1
ATOM 6151 N N . ALA A 1 798 ? 9.656 -8.382 23.997 1.00 88.56 798 ALA A N 1
ATOM 6152 C CA . ALA A 1 798 ? 10.055 -7.454 25.055 1.00 88.56 798 ALA A CA 1
ATOM 6153 C C . ALA A 1 798 ? 11.320 -6.669 24.684 1.00 88.56 798 ALA A C 1
ATOM 6155 O O . ALA A 1 798 ? 11.277 -5.442 24.626 1.00 88.56 798 ALA A O 1
ATOM 6156 N N . LEU A 1 799 ? 12.393 -7.366 24.300 1.00 88.44 799 LEU A N 1
ATOM 6157 C CA . LEU A 1 799 ? 13.637 -6.760 23.829 1.00 88.44 799 LEU A CA 1
ATOM 6158 C C . LEU A 1 799 ? 13.381 -5.788 22.670 1.00 88.44 799 LEU A C 1
ATOM 6160 O O . LEU A 1 799 ? 13.814 -4.641 22.719 1.00 88.44 799 LEU A O 1
ATOM 6164 N N . ALA A 1 800 ? 12.616 -6.203 21.657 1.00 85.19 800 ALA A N 1
ATOM 6165 C CA . ALA A 1 800 ? 12.314 -5.361 20.505 1.00 85.19 800 ALA A CA 1
ATOM 6166 C C . ALA A 1 800 ? 11.419 -4.150 20.850 1.00 85.19 800 ALA A C 1
ATOM 6168 O O . ALA A 1 800 ? 11.497 -3.135 20.157 1.00 85.19 800 ALA A O 1
ATOM 6169 N N . ARG A 1 801 ? 10.578 -4.211 21.898 1.00 85.38 801 ARG A N 1
ATOM 6170 C CA . ARG A 1 801 ? 9.875 -3.026 22.430 1.00 85.38 801 ARG A CA 1
ATOM 6171 C C . ARG A 1 801 ? 10.853 -2.092 23.136 1.00 85.38 801 ARG A C 1
ATOM 6173 O O . ARG A 1 801 ? 10.959 -0.946 22.712 1.00 85.38 801 ARG A O 1
ATOM 6180 N N . ALA A 1 802 ? 11.589 -2.595 24.127 1.00 85.50 802 ALA A N 1
ATOM 6181 C CA . ALA A 1 802 ? 12.536 -1.830 24.936 1.00 85.50 802 ALA A CA 1
ATOM 6182 C C . ALA A 1 802 ? 13.609 -1.128 24.080 1.00 85.50 802 ALA A C 1
ATOM 6184 O O . ALA A 1 802 ? 13.942 0.032 24.308 1.00 85.50 802 ALA A O 1
ATOM 6185 N N . VAL A 1 803 ? 14.082 -1.801 23.026 1.00 81.62 803 VAL A N 1
ATOM 6186 C CA . VAL A 1 803 ? 14.972 -1.251 21.990 1.00 81.62 803 VAL A CA 1
ATOM 6187 C C . VAL A 1 803 ? 14.341 -0.092 21.210 1.00 81.62 803 VAL A C 1
ATOM 6189 O O . VAL A 1 803 ? 15.040 0.865 20.883 1.00 81.62 803 VAL A O 1
ATOM 6192 N N . ARG A 1 804 ? 13.046 -0.166 20.870 1.00 80.00 804 ARG A N 1
ATOM 6193 C CA . ARG A 1 804 ? 12.346 0.883 20.101 1.00 80.00 804 ARG A CA 1
ATOM 6194 C C . ARG A 1 804 ? 11.949 2.088 20.953 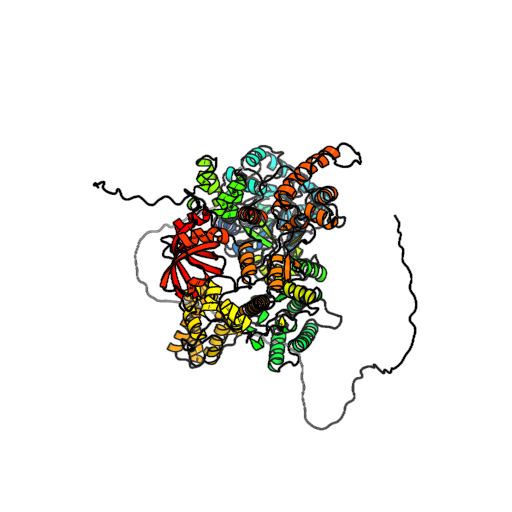1.00 80.00 804 ARG A C 1
ATOM 6196 O O . ARG A 1 804 ? 11.840 3.179 20.405 1.00 80.00 804 ARG A O 1
ATOM 6203 N N . SER A 1 805 ? 11.727 1.897 22.252 1.00 80.44 805 SER A N 1
ATOM 6204 C CA . SER A 1 805 ? 11.447 2.966 23.221 1.00 80.44 805 SER A CA 1
ATOM 6205 C C . SER A 1 805 ? 12.703 3.526 23.907 1.00 80.44 805 SER A C 1
ATOM 6207 O O . SER A 1 805 ? 12.579 4.423 24.734 1.00 80.44 805 SER A O 1
ATOM 6209 N N . ASP A 1 806 ? 13.893 2.995 23.587 1.00 81.06 806 ASP A N 1
ATOM 6210 C CA . ASP A 1 806 ? 15.182 3.254 24.260 1.00 81.06 806 ASP A CA 1
ATOM 6211 C C . ASP A 1 806 ? 15.109 3.092 25.802 1.00 81.06 806 ASP A C 1
ATOM 6213 O O . ASP A 1 806 ? 15.797 3.755 26.581 1.00 81.06 806 ASP A O 1
ATOM 6217 N N . SER A 1 807 ? 14.248 2.171 26.254 1.00 86.81 807 SER A N 1
ATOM 6218 C CA . SER A 1 807 ? 13.904 1.928 27.658 1.00 86.81 807 SER A CA 1
ATOM 6219 C C . SER A 1 807 ? 15.023 1.185 28.392 1.00 86.81 807 SER A C 1
ATOM 6221 O O . SER A 1 807 ? 14.982 -0.033 28.576 1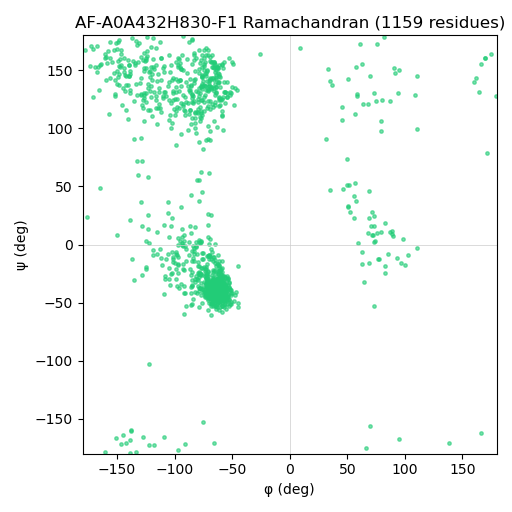.00 86.81 807 SER A O 1
ATOM 6223 N N . ARG A 1 808 ? 16.041 1.929 28.841 1.00 88.19 808 ARG A N 1
ATOM 6224 C CA . ARG A 1 808 ? 17.214 1.388 29.560 1.00 88.19 808 ARG A CA 1
ATOM 6225 C C . ARG A 1 808 ? 16.843 0.497 30.752 1.00 88.19 808 ARG A C 1
ATOM 6227 O O . ARG A 1 808 ? 17.468 -0.536 30.948 1.00 88.19 808 ARG A O 1
ATOM 6234 N N . ALA A 1 809 ? 15.805 0.859 31.509 1.00 90.44 809 ALA A N 1
ATOM 6235 C CA . ALA A 1 809 ? 15.349 0.084 32.666 1.00 90.44 809 ALA A CA 1
ATOM 6236 C C . ALA A 1 809 ? 14.643 -1.236 32.287 1.00 90.44 809 ALA A C 1
ATOM 6238 O O . ALA A 1 809 ? 14.722 -2.209 33.033 1.00 90.44 809 ALA A O 1
ATOM 6239 N N . GLU A 1 810 ? 13.961 -1.297 31.136 1.00 88.44 810 GLU A N 1
ATOM 6240 C CA . GLU A 1 810 ? 13.400 -2.555 30.620 1.00 88.44 810 GLU A CA 1
ATOM 6241 C C . GLU A 1 810 ? 14.507 -3.429 30.013 1.00 88.44 810 GLU A C 1
ATOM 6243 O O . GLU A 1 810 ? 14.518 -4.631 30.255 1.00 88.44 810 GLU A O 1
ATOM 6248 N N . LEU A 1 811 ? 15.485 -2.828 29.318 1.00 88.75 811 LEU A N 1
ATOM 6249 C CA . LEU A 1 811 ? 16.666 -3.535 28.809 1.00 88.75 811 LEU A CA 1
ATOM 6250 C C . LEU A 1 811 ? 17.484 -4.183 29.934 1.00 88.75 811 LEU A C 1
ATOM 6252 O O . LEU A 1 811 ? 17.781 -5.367 29.827 1.00 88.75 811 LEU A O 1
ATOM 6256 N N . GLN A 1 812 ? 17.783 -3.455 31.018 1.00 91.00 812 GLN A N 1
ATOM 6257 C CA . GLN A 1 812 ? 18.530 -4.003 32.158 1.00 91.00 812 GLN A CA 1
ATOM 6258 C C . GLN A 1 812 ? 17.778 -5.164 32.824 1.00 91.00 812 GLN A C 1
ATOM 6260 O O . GLN A 1 812 ? 18.359 -6.215 33.050 1.00 91.00 812 GLN A O 1
ATOM 6265 N N . ARG A 1 813 ? 16.462 -5.034 33.052 1.00 94.00 813 ARG A N 1
ATOM 6266 C CA . ARG A 1 813 ? 15.660 -6.124 33.639 1.00 94.00 813 ARG A CA 1
ATOM 6267 C C . ARG A 1 813 ? 15.692 -7.400 32.788 1.00 94.00 813 ARG A C 1
ATOM 6269 O O . ARG A 1 813 ? 15.712 -8.497 33.335 1.00 94.00 813 ARG A O 1
ATOM 6276 N N . LEU A 1 814 ? 15.660 -7.260 31.461 1.00 92.56 814 LEU A N 1
ATOM 6277 C CA . LEU A 1 814 ? 15.742 -8.398 30.541 1.00 92.56 814 LEU A CA 1
ATOM 6278 C C . LEU A 1 814 ? 17.162 -8.994 30.493 1.00 92.56 814 LEU A C 1
ATOM 6280 O O . LEU A 1 814 ? 17.290 -10.207 30.353 1.00 92.56 814 LEU A O 1
ATOM 6284 N N . GLU A 1 815 ? 18.199 -8.165 30.649 1.00 93.56 815 GLU A N 1
ATOM 6285 C CA . GLU A 1 815 ? 19.602 -8.583 30.774 1.00 93.56 815 GLU A CA 1
ATOM 6286 C C . GLU A 1 815 ? 19.833 -9.412 32.041 1.00 93.56 815 GLU A C 1
ATOM 6288 O O . GLU A 1 815 ? 20.320 -10.539 31.960 1.00 93.56 815 GLU A O 1
ATOM 6293 N N . ASP A 1 816 ? 19.424 -8.883 33.196 1.00 93.38 816 ASP A N 1
ATOM 6294 C CA . ASP A 1 816 ? 19.600 -9.520 34.503 1.00 93.38 816 ASP A CA 1
ATOM 6295 C C . ASP A 1 816 ? 18.898 -10.889 34.549 1.00 93.38 816 ASP A C 1
ATOM 6297 O O . ASP A 1 816 ? 19.488 -11.876 34.990 1.00 93.38 816 ASP A O 1
ATOM 6301 N N . GLN A 1 817 ? 17.668 -10.962 34.022 1.00 93.19 817 GLN A N 1
ATOM 6302 C CA . GLN A 1 817 ? 16.899 -12.204 33.900 1.00 93.19 817 GLN A CA 1
ATOM 6303 C C . GLN A 1 817 ? 17.594 -13.213 32.973 1.00 93.19 817 GLN A C 1
ATOM 6305 O O . GLN A 1 817 ? 17.835 -14.347 33.376 1.00 93.19 817 GLN A O 1
ATOM 6310 N N . PHE A 1 818 ? 17.976 -12.799 31.758 1.00 93.75 818 PHE A N 1
ATOM 6311 C CA . PHE A 1 818 ? 18.644 -13.679 30.793 1.00 93.75 818 PHE A CA 1
ATOM 6312 C C . PHE A 1 818 ? 19.967 -14.240 31.336 1.00 93.75 818 PHE A C 1
ATOM 6314 O O . PHE A 1 818 ? 20.275 -15.408 31.113 1.00 93.75 818 PHE A O 1
ATOM 6321 N N . ILE A 1 819 ? 20.740 -13.433 32.071 1.00 93.88 819 ILE A N 1
ATOM 6322 C CA . ILE A 1 819 ? 21.991 -13.871 32.702 1.00 93.88 819 ILE A CA 1
ATOM 6323 C C . ILE A 1 819 ? 21.716 -14.853 33.849 1.00 93.88 819 ILE A C 1
ATOM 6325 O O . ILE A 1 819 ? 22.422 -15.855 33.951 1.00 93.88 819 ILE A O 1
ATOM 6329 N N . ALA A 1 820 ? 20.705 -14.604 34.687 1.00 93.44 820 ALA A N 1
ATOM 6330 C CA . ALA A 1 820 ? 20.327 -15.517 35.766 1.00 93.44 820 ALA A CA 1
ATOM 6331 C C . ALA A 1 820 ? 19.882 -16.888 35.223 1.00 93.44 820 ALA A C 1
ATOM 6333 O O . ALA A 1 820 ? 20.381 -17.919 35.678 1.00 93.44 820 ALA A O 1
ATOM 6334 N N . ASP A 1 821 ? 19.024 -16.898 34.200 1.00 93.19 821 ASP A N 1
ATOM 6335 C CA . ASP A 1 821 ? 18.549 -18.128 33.560 1.00 93.19 821 ASP A CA 1
ATOM 6336 C C . ASP A 1 821 ? 19.692 -18.883 32.856 1.00 93.19 821 ASP A C 1
ATOM 6338 O O . ASP A 1 821 ? 19.780 -20.106 32.951 1.00 93.19 821 ASP A O 1
ATOM 6342 N N . ALA A 1 822 ? 20.615 -18.164 32.203 1.00 91.81 822 ALA A N 1
ATOM 6343 C CA . ALA A 1 822 ? 21.797 -18.750 31.566 1.00 91.81 822 ALA A CA 1
ATOM 6344 C C . ALA A 1 822 ? 22.745 -19.418 32.578 1.00 91.81 822 ALA A C 1
ATOM 6346 O O . ALA A 1 822 ? 23.221 -20.530 32.346 1.00 91.81 822 ALA A O 1
ATOM 6347 N N . ILE A 1 823 ? 22.989 -18.773 33.725 1.00 93.00 823 ILE A N 1
ATOM 6348 C CA . ILE A 1 823 ? 23.768 -19.360 34.827 1.00 93.00 823 ILE A CA 1
ATOM 6349 C C . ILE A 1 823 ? 23.057 -20.608 35.376 1.00 93.00 823 ILE A C 1
ATOM 6351 O O . ILE A 1 823 ? 23.718 -21.601 35.674 1.00 93.00 823 ILE A O 1
ATOM 6355 N N . GLY A 1 824 ? 21.719 -20.603 35.429 1.00 90.44 824 GLY A N 1
ATOM 6356 C CA . GLY A 1 824 ? 20.905 -21.772 35.780 1.00 90.44 824 GLY A CA 1
ATOM 6357 C C . GLY A 1 824 ? 21.078 -22.976 34.841 1.00 90.44 824 GLY A C 1
ATOM 6358 O O . GLY A 1 824 ? 20.938 -24.111 35.290 1.00 90.44 824 GLY A O 1
ATOM 6359 N N . GLN A 1 825 ? 21.446 -22.750 33.574 1.00 88.88 825 GLN A N 1
ATOM 6360 C CA . GLN A 1 825 ? 21.810 -23.797 32.603 1.00 88.88 825 GLN A CA 1
ATOM 6361 C C . GLN A 1 825 ? 23.326 -24.080 32.533 1.00 88.88 825 GLN A C 1
ATOM 6363 O O . GLN A 1 825 ? 23.774 -24.838 31.674 1.00 88.88 825 GLN A O 1
ATOM 6368 N N . GLY A 1 826 ? 24.133 -23.481 33.416 1.00 86.50 826 GLY A N 1
ATOM 6369 C CA . GLY A 1 826 ? 25.579 -23.713 33.500 1.00 86.50 826 GLY A CA 1
ATOM 6370 C C . GLY A 1 826 ? 26.460 -22.836 32.599 1.00 86.50 826 GLY A C 1
ATOM 6371 O O . GLY A 1 826 ? 27.656 -23.108 32.497 1.00 86.50 826 GLY A O 1
ATOM 6372 N N . PHE A 1 827 ? 25.924 -21.785 31.967 1.00 86.94 827 PHE A N 1
ATOM 6373 C CA . PHE A 1 827 ? 26.732 -20.827 31.197 1.00 86.94 827 PHE A CA 1
ATOM 6374 C C . PHE A 1 827 ? 27.536 -19.888 32.108 1.00 86.94 827 PHE A C 1
ATOM 6376 O O . PHE A 1 827 ? 27.099 -19.500 33.195 1.00 86.94 827 PHE A O 1
ATOM 6383 N N . GLY A 1 828 ? 28.700 -19.438 31.632 1.00 88.81 828 GLY A N 1
ATOM 6384 C CA . GLY A 1 828 ? 29.517 -18.476 32.370 1.00 88.81 828 GLY A CA 1
ATOM 6385 C C . GLY A 1 828 ? 28.877 -17.082 32.418 1.00 88.81 828 GLY A C 1
ATOM 6386 O O . GLY A 1 828 ? 28.452 -16.544 31.398 1.00 88.81 828 GLY A O 1
ATOM 6387 N N . ALA A 1 829 ? 28.891 -16.408 33.572 1.00 87.44 829 ALA A N 1
ATOM 6388 C CA . ALA A 1 829 ? 28.301 -15.066 33.711 1.00 87.44 829 ALA A CA 1
ATOM 6389 C C . ALA A 1 829 ? 28.935 -13.984 32.797 1.00 87.44 829 ALA A C 1
ATOM 6391 O O . ALA A 1 829 ? 28.325 -12.944 32.541 1.00 87.44 829 ALA A O 1
ATOM 6392 N N . GLY A 1 830 ? 30.170 -14.182 32.320 1.00 87.19 830 GLY A N 1
ATOM 6393 C CA . GLY A 1 830 ? 30.792 -13.320 31.301 1.00 87.19 830 GLY A CA 1
ATOM 6394 C C . GLY A 1 830 ? 30.327 -13.640 29.874 1.00 87.19 830 GLY A C 1
ATOM 6395 O O . GLY A 1 830 ? 30.126 -12.741 29.065 1.00 87.19 830 GLY A O 1
ATOM 6396 N N . GLU A 1 831 ? 30.096 -14.917 29.593 1.00 86.12 831 GLU A N 1
ATOM 6397 C CA . GLU A 1 831 ? 29.648 -15.465 28.310 1.00 86.12 831 GLU A CA 1
ATOM 6398 C C . GLU A 1 831 ? 28.165 -15.156 28.053 1.00 86.12 831 GLU A C 1
ATOM 6400 O O . GLU A 1 831 ? 27.817 -14.642 26.989 1.00 86.12 831 GLU A O 1
ATOM 6405 N N . ALA A 1 832 ? 27.311 -15.313 29.070 1.00 88.69 832 ALA A N 1
ATOM 6406 C CA . ALA A 1 832 ? 25.916 -14.874 29.038 1.00 88.69 832 ALA A CA 1
ATOM 6407 C C . ALA A 1 832 ? 25.789 -13.373 28.701 1.00 88.69 832 ALA A C 1
ATOM 6409 O O . ALA A 1 832 ? 24.965 -12.992 27.871 1.00 88.69 832 ALA A O 1
ATOM 6410 N N . ARG A 1 833 ? 26.664 -12.517 29.257 1.00 89.75 833 ARG A N 1
ATOM 6411 C CA . ARG A 1 833 ? 26.725 -11.083 28.910 1.00 89.75 833 ARG A CA 1
ATOM 6412 C C . ARG A 1 833 ? 27.143 -10.837 27.460 1.00 89.75 833 ARG A C 1
ATOM 6414 O O . ARG A 1 833 ? 26.559 -9.977 26.809 1.00 89.75 833 ARG A O 1
ATOM 6421 N N . GLN A 1 834 ? 28.110 -11.584 26.923 1.00 85.88 834 GLN A N 1
ATOM 6422 C CA . GLN A 1 834 ? 28.509 -11.453 25.513 1.00 85.88 834 GLN A CA 1
ATOM 6423 C C . GLN A 1 834 ? 27.378 -11.867 24.558 1.00 85.88 834 GLN A C 1
ATOM 6425 O O . GLN A 1 834 ? 27.112 -11.173 23.573 1.00 85.88 834 GLN A O 1
ATOM 6430 N N . LEU A 1 835 ? 26.668 -12.955 24.873 1.00 86.44 835 LEU A N 1
ATOM 6431 C CA . LEU A 1 835 ? 25.486 -13.404 24.131 1.00 86.44 835 LEU A CA 1
ATOM 6432 C C . LEU A 1 835 ? 24.342 -12.380 24.212 1.00 86.44 835 LEU A C 1
ATOM 6434 O O . LEU A 1 835 ? 23.699 -12.087 23.201 1.00 86.44 835 LEU A O 1
ATOM 6438 N N . TRP A 1 836 ? 24.135 -11.764 25.378 1.00 88.81 836 TRP A N 1
ATOM 6439 C CA . TRP A 1 836 ? 23.152 -10.698 25.550 1.00 88.81 836 TRP A CA 1
ATOM 6440 C C . TRP A 1 836 ? 23.497 -9.413 24.778 1.00 88.81 836 TRP A C 1
ATOM 6442 O O . TRP A 1 836 ? 22.635 -8.848 24.105 1.00 88.81 836 TRP A O 1
ATOM 6452 N N . GLN A 1 837 ? 24.755 -8.964 24.796 1.00 85.81 837 GLN A N 1
ATOM 6453 C CA . GLN A 1 837 ? 25.195 -7.796 24.016 1.00 85.81 837 GLN A CA 1
ATOM 6454 C C . GLN A 1 837 ? 24.930 -7.986 22.515 1.00 85.81 837 GLN A C 1
ATOM 6456 O O . GLN A 1 837 ? 24.522 -7.049 21.821 1.00 85.81 837 GLN A O 1
ATOM 6461 N N . GLN A 1 838 ? 25.083 -9.216 22.018 1.00 79.62 838 GLN A N 1
ATOM 6462 C CA . GLN A 1 838 ? 24.710 -9.574 20.652 1.00 79.62 838 GLN A CA 1
ATOM 6463 C C . GLN A 1 838 ? 23.188 -9.535 20.457 1.00 79.62 838 GLN A C 1
ATOM 6465 O O . GLN A 1 838 ? 22.733 -8.846 19.542 1.00 79.62 838 GLN A O 1
ATOM 6470 N N . LEU A 1 839 ? 22.395 -10.187 21.322 1.00 83.31 839 LEU A N 1
ATOM 6471 C CA . LEU A 1 839 ? 20.924 -10.102 21.300 1.00 83.31 839 LEU A CA 1
ATOM 6472 C C . LEU A 1 839 ? 20.445 -8.643 21.216 1.00 83.31 839 LEU A C 1
ATOM 6474 O O . LEU A 1 839 ? 19.641 -8.309 20.345 1.00 83.31 839 LEU A O 1
ATOM 6478 N N . GLN A 1 840 ? 20.982 -7.761 22.061 1.00 82.00 840 GLN A N 1
ATOM 6479 C CA . GLN A 1 840 ? 20.632 -6.341 22.106 1.00 82.00 840 GLN A CA 1
ATOM 6480 C C . GLN A 1 840 ? 20.977 -5.605 20.798 1.00 82.00 840 GLN A C 1
ATOM 6482 O O . GLN A 1 840 ? 20.166 -4.816 20.302 1.00 82.00 840 GLN A O 1
ATOM 6487 N N . HIS A 1 841 ? 22.135 -5.895 20.193 1.00 77.19 841 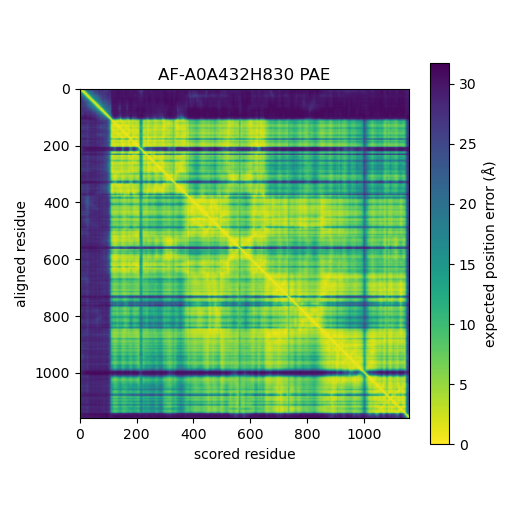HIS A N 1
ATOM 6488 C CA . HIS A 1 841 ? 22.523 -5.333 18.896 1.00 77.19 841 HIS A CA 1
ATOM 6489 C C . HIS A 1 841 ? 21.598 -5.813 17.761 1.00 77.19 841 HIS A C 1
ATOM 6491 O O . HIS A 1 841 ? 21.115 -5.006 16.961 1.00 77.19 841 HIS A O 1
ATOM 6497 N N . PHE A 1 842 ? 21.296 -7.115 17.704 1.00 73.19 842 PHE A N 1
ATOM 6498 C CA . PHE A 1 842 ? 20.421 -7.700 16.681 1.00 73.19 842 PHE A CA 1
ATOM 6499 C C . PHE A 1 842 ? 18.936 -7.357 16.882 1.00 73.19 842 PHE A C 1
ATOM 6501 O O . PHE A 1 842 ? 18.192 -7.281 15.900 1.00 73.19 842 PHE A O 1
ATOM 6508 N N . GLY A 1 843 ? 18.502 -7.048 18.107 1.00 69.50 843 GLY A N 1
ATOM 6509 C CA . GLY A 1 843 ? 17.136 -6.620 18.428 1.00 69.50 843 GLY A CA 1
ATOM 6510 C C . GLY A 1 843 ? 16.683 -5.348 17.698 1.00 69.50 843 GLY A C 1
ATOM 6511 O O . GLY A 1 843 ? 15.482 -5.138 17.526 1.00 69.50 843 GLY A O 1
ATOM 6512 N N . ARG A 1 844 ? 17.623 -4.527 17.198 1.00 69.38 844 ARG A N 1
ATOM 6513 C CA . ARG A 1 844 ? 17.327 -3.363 16.341 1.00 69.38 844 ARG A CA 1
ATOM 6514 C C . ARG A 1 844 ? 17.030 -3.745 14.877 1.00 69.38 844 ARG A C 1
ATOM 6516 O O . ARG A 1 844 ? 16.403 -2.955 14.172 1.00 69.38 844 ARG A O 1
ATOM 6523 N N . TYR A 1 845 ? 17.509 -4.903 14.400 1.00 73.69 845 TYR A N 1
ATOM 6524 C CA . TYR A 1 845 ? 17.728 -5.164 12.963 1.00 73.69 845 TYR A CA 1
ATOM 6525 C C . TYR A 1 845 ? 17.297 -6.544 12.433 1.00 73.69 845 TYR A C 1
ATOM 6527 O O . TYR A 1 845 ? 17.253 -6.716 11.213 1.00 73.69 845 TYR A O 1
ATOM 6535 N N . SER A 1 846 ? 17.002 -7.508 13.310 1.00 77.94 846 SER A N 1
ATOM 6536 C CA . SER A 1 846 ? 16.540 -8.857 12.943 1.00 77.94 846 SER A CA 1
ATOM 6537 C C . SER A 1 846 ? 15.266 -8.848 12.080 1.00 77.94 846 SER A C 1
ATOM 6539 O O . SER A 1 846 ? 14.496 -7.883 12.084 1.00 77.94 846 SER A O 1
ATOM 6541 N N . PHE A 1 847 ? 15.036 -9.925 11.321 1.00 86.69 847 PHE A N 1
ATOM 6542 C CA . PHE A 1 847 ? 13.864 -10.044 10.448 1.00 86.69 847 PHE A CA 1
ATOM 6543 C C . PHE A 1 847 ? 13.166 -11.402 10.545 1.00 86.69 847 PHE A C 1
ATOM 6545 O O . PHE A 1 847 ? 13.784 -12.406 10.874 1.00 86.69 847 PHE A O 1
ATOM 6552 N N . ASN A 1 848 ? 11.872 -11.448 10.232 1.00 91.69 848 ASN A N 1
ATOM 6553 C CA . ASN A 1 848 ? 11.111 -12.688 10.256 1.00 91.69 848 ASN A CA 1
ATOM 6554 C C . ASN A 1 848 ? 11.523 -13.625 9.101 1.00 91.69 848 ASN A C 1
ATOM 6556 O O . ASN A 1 848 ? 11.365 -13.277 7.927 1.00 91.69 848 ASN A O 1
ATOM 6560 N N . LYS A 1 849 ? 12.018 -14.823 9.430 1.00 92.31 849 LYS A N 1
ATOM 6561 C CA . LYS A 1 849 ? 12.491 -15.836 8.474 1.00 92.31 849 LYS A CA 1
ATOM 6562 C C . LYS A 1 849 ? 11.372 -16.341 7.568 1.00 92.31 849 LYS A C 1
ATOM 6564 O O . LYS A 1 849 ? 11.603 -16.517 6.377 1.00 92.31 849 LYS A O 1
ATOM 6569 N N . ALA A 1 850 ? 10.164 -16.536 8.098 1.00 93.12 850 ALA A N 1
ATOM 6570 C CA . ALA A 1 850 ? 9.026 -17.025 7.314 1.00 93.12 850 ALA A CA 1
ATOM 6571 C C . ALA A 1 850 ? 8.571 -16.021 6.233 1.00 93.12 850 ALA A C 1
ATOM 6573 O O . ALA A 1 850 ? 8.387 -16.391 5.069 1.00 93.12 850 ALA A O 1
ATOM 6574 N N . HIS A 1 851 ? 8.500 -14.730 6.568 1.00 93.31 851 HIS A N 1
ATOM 6575 C CA . HIS A 1 851 ? 8.258 -13.663 5.593 1.00 93.31 851 HIS A CA 1
ATOM 6576 C C . HIS A 1 851 ? 9.420 -13.542 4.589 1.00 93.31 851 HIS A C 1
ATOM 6578 O O . HIS A 1 851 ? 9.180 -13.403 3.388 1.00 93.31 851 HIS A O 1
ATOM 6584 N N . ALA A 1 852 ? 10.674 -13.629 5.053 1.00 92.94 852 ALA A N 1
ATOM 6585 C CA . ALA A 1 852 ? 11.849 -13.615 4.178 1.00 92.94 852 ALA A CA 1
ATOM 6586 C C . ALA A 1 852 ? 11.829 -14.773 3.168 1.00 92.94 852 ALA A C 1
ATOM 6588 O O . ALA A 1 852 ? 12.117 -14.553 1.995 1.00 92.94 852 ALA A O 1
ATOM 6589 N N . ALA A 1 853 ? 11.446 -15.978 3.603 1.00 94.31 853 ALA A N 1
ATOM 6590 C CA . ALA A 1 853 ? 11.290 -17.146 2.742 1.00 94.31 853 ALA A CA 1
ATOM 6591 C C . ALA A 1 853 ? 10.183 -16.928 1.698 1.00 94.31 853 ALA A C 1
ATOM 6593 O O . ALA A 1 853 ? 10.421 -17.096 0.505 1.00 94.31 853 ALA A O 1
ATOM 6594 N N . SER A 1 854 ? 9.013 -16.447 2.135 1.00 93.12 854 SER A N 1
ATOM 6595 C CA . SER A 1 854 ? 7.858 -16.157 1.267 1.00 93.12 854 SER A CA 1
ATOM 6596 C C . SER A 1 854 ? 8.219 -15.240 0.096 1.00 93.12 854 SER A C 1
ATOM 6598 O O . SER A 1 854 ? 7.986 -15.576 -1.065 1.00 93.12 854 SER A O 1
ATOM 6600 N N . TYR A 1 855 ? 8.838 -14.091 0.380 1.00 93.94 855 TYR A N 1
ATOM 6601 C CA . TYR A 1 855 ? 9.233 -13.141 -0.661 1.00 93.94 855 TYR A CA 1
ATOM 6602 C C . TYR A 1 855 ? 10.527 -13.530 -1.385 1.00 93.94 855 TYR A C 1
ATOM 6604 O O . TYR A 1 855 ? 10.650 -13.232 -2.569 1.00 93.94 855 TYR A O 1
ATOM 6612 N N . GLY A 1 856 ? 11.470 -14.210 -0.729 1.00 94.81 856 GLY A N 1
ATOM 6613 C CA . GLY A 1 856 ? 12.718 -14.660 -1.348 1.00 94.81 856 GLY A CA 1
ATOM 6614 C C . GLY A 1 856 ? 12.517 -15.774 -2.380 1.00 94.81 856 GLY A C 1
ATOM 6615 O O . GLY A 1 856 ? 13.150 -15.731 -3.433 1.00 94.81 856 GLY A O 1
ATOM 6616 N N . LEU A 1 857 ? 11.581 -16.707 -2.150 1.00 94.62 857 LEU A N 1
ATOM 6617 C CA . LEU A 1 857 ? 11.190 -17.696 -3.162 1.00 94.62 857 LEU A CA 1
ATOM 6618 C C . LEU A 1 857 ? 10.474 -17.043 -4.353 1.00 94.62 857 LEU A C 1
ATOM 6620 O O . LEU A 1 857 ? 10.772 -17.382 -5.495 1.00 94.62 857 LEU A O 1
ATOM 6624 N N . LEU A 1 858 ? 9.566 -16.085 -4.124 1.00 94.38 858 LEU A N 1
ATOM 6625 C CA . LEU A 1 858 ? 8.919 -15.335 -5.215 1.00 94.38 858 LEU A CA 1
ATOM 6626 C C . LEU A 1 858 ? 9.931 -14.496 -6.014 1.00 94.38 858 LEU A C 1
ATOM 6628 O O . LEU A 1 858 ? 9.865 -14.457 -7.240 1.00 94.38 858 LEU A O 1
ATOM 6632 N N . ALA A 1 859 ? 10.902 -13.878 -5.339 1.00 96.12 859 ALA A N 1
ATOM 6633 C CA . ALA A 1 859 ? 12.001 -13.141 -5.957 1.00 96.12 859 ALA A CA 1
ATOM 6634 C C . ALA A 1 859 ? 12.905 -14.046 -6.816 1.00 96.12 859 ALA A C 1
ATOM 6636 O O . ALA A 1 859 ? 13.229 -13.696 -7.953 1.00 96.12 859 ALA A O 1
ATOM 6637 N N . TRP A 1 860 ? 13.259 -15.235 -6.311 1.00 97.12 860 TRP A N 1
ATOM 6638 C CA . TRP A 1 860 ? 13.989 -16.255 -7.072 1.00 97.12 860 TRP A CA 1
ATOM 6639 C C . TRP A 1 860 ? 13.187 -16.742 -8.287 1.00 97.12 860 TRP A C 1
ATOM 6641 O O . TRP A 1 860 ? 13.724 -16.786 -9.392 1.00 97.12 860 TRP A O 1
ATOM 6651 N N . ARG A 1 861 ? 11.888 -17.033 -8.119 1.00 96.25 861 ARG A N 1
ATOM 6652 C CA . ARG A 1 861 ? 10.982 -17.443 -9.207 1.00 96.25 861 ARG A CA 1
ATOM 6653 C C . ARG A 1 861 ? 10.850 -16.355 -10.284 1.00 96.25 861 ARG A C 1
ATOM 6655 O O . ARG A 1 861 ? 11.013 -16.668 -11.457 1.00 96.25 861 ARG A O 1
ATOM 6662 N N . SER A 1 862 ? 10.663 -15.084 -9.914 1.00 96.50 862 SER A N 1
ATOM 6663 C CA . SER A 1 862 ? 10.651 -13.938 -10.849 1.00 96.50 862 SER A CA 1
ATOM 6664 C C . SER A 1 862 ? 11.987 -13.818 -11.612 1.00 96.50 862 SER A C 1
ATOM 6666 O O . SER A 1 862 ? 11.996 -13.727 -12.842 1.00 96.50 862 SER A O 1
ATOM 6668 N N . ALA A 1 863 ? 13.133 -13.963 -10.930 1.00 97.81 863 ALA A N 1
ATOM 6669 C CA . ALA A 1 863 ? 14.448 -13.989 -11.579 1.00 97.81 863 ALA A CA 1
ATOM 6670 C C . ALA A 1 863 ? 14.659 -15.204 -12.508 1.00 97.81 863 ALA A C 1
ATOM 6672 O O . ALA A 1 863 ? 15.273 -15.060 -13.569 1.00 97.81 863 ALA A O 1
ATOM 6673 N N . TRP A 1 864 ? 14.137 -16.382 -12.156 1.00 98.25 864 TRP A N 1
ATOM 6674 C CA . TRP A 1 864 ? 14.169 -17.580 -13.001 1.00 98.25 864 TRP A CA 1
ATOM 6675 C C . TRP A 1 864 ? 13.309 -17.393 -14.259 1.00 98.25 864 TRP A C 1
ATOM 6677 O O . TRP A 1 864 ? 13.783 -17.636 -15.369 1.00 98.25 864 TRP A O 1
ATOM 6687 N N . LEU A 1 865 ? 12.089 -16.864 -14.115 1.00 97.81 865 LEU A N 1
ATOM 6688 C CA . LEU A 1 865 ? 11.199 -16.557 -15.239 1.00 97.81 865 LEU A CA 1
ATOM 6689 C C . LEU A 1 865 ? 11.842 -15.551 -16.201 1.00 97.81 865 LEU A C 1
ATOM 6691 O O . LEU A 1 865 ? 11.917 -15.833 -17.394 1.00 97.81 865 LEU A O 1
ATOM 6695 N N . LYS A 1 866 ? 12.425 -14.453 -15.700 1.00 97.88 866 LYS A N 1
ATOM 6696 C CA . LYS A 1 866 ? 13.220 -13.522 -16.523 1.00 97.88 866 LYS A CA 1
ATOM 6697 C C . LYS A 1 866 ? 14.384 -14.215 -17.241 1.00 97.88 866 LYS A C 1
ATOM 6699 O O . LYS A 1 866 ? 14.686 -13.907 -18.391 1.00 97.88 866 LYS A O 1
ATOM 6704 N N . THR A 1 867 ? 15.050 -15.149 -16.563 1.00 97.81 867 THR A N 1
ATOM 6705 C CA . THR A 1 867 ? 16.221 -15.865 -17.087 1.00 97.81 867 THR A CA 1
ATOM 6706 C C . THR A 1 867 ? 15.871 -16.825 -18.228 1.00 97.81 867 THR A C 1
ATOM 6708 O O . THR A 1 867 ? 16.670 -16.975 -19.160 1.00 97.81 867 THR A O 1
ATOM 6711 N N . HIS A 1 868 ? 14.723 -17.504 -18.142 1.00 97.25 868 HIS A N 1
ATOM 6712 C CA . HIS A 1 868 ? 14.331 -18.605 -19.031 1.00 97.25 868 HIS A CA 1
ATOM 6713 C C . HIS A 1 868 ? 13.256 -18.219 -20.065 1.00 97.25 868 HIS A C 1
ATOM 6715 O O . HIS A 1 868 ? 13.289 -18.742 -21.177 1.00 97.25 868 HIS A O 1
ATOM 6721 N N . HIS A 1 869 ? 12.376 -17.268 -19.740 1.00 97.25 869 HIS A N 1
ATOM 6722 C CA . HIS A 1 869 ? 11.244 -16.806 -20.555 1.00 97.25 869 HIS A CA 1
ATOM 6723 C C . HIS A 1 869 ? 11.203 -15.260 -20.625 1.00 97.25 869 HIS A C 1
ATOM 6725 O O . HIS A 1 869 ? 10.251 -14.637 -20.152 1.00 97.25 869 HIS A O 1
ATOM 6731 N N . PRO A 1 870 ? 12.257 -14.595 -21.147 1.00 97.44 870 PRO A N 1
ATOM 6732 C CA . PRO A 1 870 ? 12.417 -13.142 -21.039 1.00 97.44 870 PRO A CA 1
ATOM 6733 C C . PRO A 1 870 ? 11.341 -12.337 -21.781 1.00 97.44 870 PRO A C 1
ATOM 6735 O O . PRO A 1 870 ? 11.014 -11.233 -21.349 1.00 97.44 870 PRO A O 1
ATOM 6738 N N . ALA A 1 871 ? 10.786 -12.859 -22.879 1.00 97.56 871 ALA A N 1
ATOM 6739 C CA . ALA A 1 871 ? 9.772 -12.157 -23.666 1.00 97.56 871 ALA A CA 1
ATOM 6740 C C . ALA A 1 871 ? 8.396 -12.214 -22.986 1.00 97.56 871 ALA A C 1
ATOM 6742 O O . ALA A 1 871 ? 7.715 -11.198 -22.855 1.00 97.56 871 ALA A O 1
ATOM 6743 N N . GLU A 1 872 ? 8.032 -13.387 -22.469 1.00 97.94 872 GLU A N 1
ATOM 6744 C CA . GLU A 1 872 ? 6.844 -13.612 -21.653 1.00 97.94 872 GLU A CA 1
ATOM 6745 C C . GLU A 1 872 ? 6.926 -12.792 -20.349 1.00 97.94 872 GLU A C 1
ATOM 6747 O O . GLU A 1 872 ? 5.976 -12.087 -20.003 1.00 97.94 872 GLU A O 1
ATOM 6752 N N . PHE A 1 873 ? 8.092 -12.802 -19.685 1.00 97.94 873 PHE A N 1
ATOM 6753 C CA . PHE A 1 873 ? 8.401 -12.006 -18.491 1.00 97.94 873 PHE A CA 1
ATOM 6754 C C . PHE A 1 873 ? 8.221 -10.503 -18.718 1.00 97.94 873 PHE A C 1
ATOM 6756 O O . PHE A 1 873 ? 7.476 -9.853 -17.987 1.00 97.94 873 PHE A O 1
ATOM 6763 N N . LEU A 1 874 ? 8.859 -9.941 -19.748 1.00 98.12 874 LEU A N 1
ATOM 6764 C CA . LEU A 1 874 ? 8.740 -8.514 -20.043 1.00 98.12 874 LEU A CA 1
ATOM 6765 C C . LEU A 1 874 ? 7.318 -8.135 -20.470 1.00 98.12 874 LEU A C 1
ATOM 6767 O O . LEU A 1 874 ? 6.826 -7.090 -20.054 1.00 98.12 874 LEU A O 1
ATOM 6771 N N . CYS A 1 875 ? 6.626 -8.985 -21.238 1.00 97.94 875 CYS A N 1
ATOM 6772 C CA . CYS A 1 875 ? 5.230 -8.750 -21.606 1.00 97.94 875 CYS A CA 1
ATOM 6773 C C . CYS A 1 875 ? 4.342 -8.642 -20.355 1.00 97.94 875 CYS A C 1
ATOM 6775 O O . CYS A 1 875 ? 3.580 -7.683 -20.226 1.00 97.94 875 CYS A O 1
ATOM 6777 N N . ALA A 1 876 ? 4.494 -9.559 -19.394 1.00 96.88 876 ALA A N 1
ATOM 6778 C CA . ALA A 1 876 ? 3.802 -9.500 -18.110 1.00 96.88 876 ALA A CA 1
ATOM 6779 C C . ALA A 1 876 ? 4.184 -8.248 -17.294 1.00 96.88 876 ALA A C 1
ATOM 6781 O O . ALA A 1 876 ? 3.300 -7.514 -16.845 1.00 96.88 876 ALA A O 1
ATOM 6782 N N . LEU A 1 877 ? 5.478 -7.945 -17.161 1.00 96.69 877 LEU A N 1
ATOM 6783 C CA . LEU A 1 877 ? 5.967 -6.759 -16.450 1.00 96.69 877 LEU A CA 1
ATOM 6784 C C . LEU A 1 877 ? 5.341 -5.469 -17.003 1.00 96.69 877 LEU A C 1
ATOM 6786 O O . LEU A 1 877 ? 4.867 -4.632 -16.229 1.00 96.69 877 LEU A O 1
ATOM 6790 N N . PHE A 1 878 ? 5.262 -5.327 -18.331 1.00 96.50 878 PHE A N 1
ATOM 6791 C CA . PHE A 1 878 ? 4.592 -4.194 -18.969 1.00 96.50 878 PHE A CA 1
ATOM 6792 C C . PHE A 1 878 ? 3.072 -4.198 -18.724 1.00 96.50 878 PHE A C 1
ATOM 6794 O O . PHE A 1 878 ? 2.532 -3.159 -18.343 1.00 96.50 878 PHE A O 1
ATOM 6801 N N . ARG A 1 879 ? 2.388 -5.350 -18.854 1.00 94.94 879 ARG A N 1
ATOM 6802 C CA . ARG A 1 879 ? 0.934 -5.508 -18.606 1.00 94.94 879 ARG A CA 1
ATOM 6803 C C . ARG A 1 879 ? 0.490 -5.064 -17.212 1.00 94.94 879 ARG A C 1
ATOM 6805 O O . ARG A 1 879 ? -0.581 -4.480 -17.075 1.00 94.94 879 ARG A O 1
ATOM 6812 N N . HIS A 1 880 ? 1.276 -5.360 -16.175 1.00 92.56 880 HIS A N 1
ATOM 6813 C CA . HIS A 1 880 ? 0.931 -5.018 -14.787 1.00 92.56 880 HIS A CA 1
ATOM 6814 C C . HIS A 1 880 ? 1.579 -3.715 -14.297 1.00 92.56 880 HIS A C 1
ATOM 6816 O O . HIS A 1 880 ? 1.382 -3.351 -13.134 1.00 92.56 880 HIS A O 1
ATOM 6822 N N . HIS A 1 881 ? 2.367 -3.038 -15.143 1.00 89.75 881 HIS A N 1
ATOM 6823 C CA . HIS A 1 881 ? 3.295 -1.972 -14.752 1.00 89.75 881 HIS A CA 1
ATOM 6824 C C . HIS A 1 881 ? 4.132 -2.372 -13.521 1.00 89.75 881 HIS A C 1
ATOM 6826 O O . HIS A 1 881 ? 4.192 -1.649 -12.521 1.00 89.75 881 HIS A O 1
ATOM 6832 N N . ALA A 1 882 ? 4.694 -3.581 -13.545 1.00 85.81 882 ALA A N 1
ATOM 6833 C CA . ALA A 1 882 ? 5.508 -4.106 -12.458 1.00 85.81 882 ALA A CA 1
ATOM 6834 C C . ALA A 1 882 ? 6.890 -3.428 -12.402 1.00 85.81 882 ALA A C 1
ATOM 6836 O O . ALA A 1 882 ? 7.289 -2.681 -13.297 1.00 85.81 882 ALA A O 1
ATOM 6837 N N . GLY A 1 883 ? 7.603 -3.682 -11.308 1.00 87.06 883 GLY A N 1
ATOM 6838 C CA . GLY A 1 883 ? 8.931 -3.142 -11.054 1.00 87.06 883 GLY A CA 1
ATOM 6839 C C . GLY A 1 883 ? 8.975 -1.709 -10.496 1.00 87.06 883 GLY A C 1
ATOM 6840 O O . GLY A 1 883 ? 7.947 -1.065 -10.268 1.00 87.06 883 GLY A O 1
ATOM 6841 N N . MET A 1 884 ? 10.191 -1.216 -10.238 1.00 89.06 884 MET A N 1
ATOM 6842 C CA . MET A 1 884 ? 10.444 0.061 -9.543 1.00 89.06 884 MET A CA 1
ATOM 6843 C C . MET A 1 884 ? 10.916 1.226 -10.430 1.00 89.06 884 MET A C 1
ATOM 6845 O O . MET A 1 884 ? 11.028 2.353 -9.939 1.00 89.06 884 MET A O 1
ATOM 6849 N N . TYR A 1 885 ? 11.226 0.981 -11.703 1.00 91.06 885 TYR A N 1
ATOM 6850 C CA . TYR A 1 885 ? 11.815 1.976 -12.609 1.00 91.06 885 TYR A CA 1
ATOM 6851 C C . TYR A 1 885 ? 10.792 2.532 -13.621 1.00 91.06 885 TYR A C 1
ATOM 6853 O O . TYR A 1 885 ? 9.732 1.939 -13.825 1.00 91.06 885 TYR A O 1
ATOM 6861 N N . PRO A 1 886 ? 11.073 3.675 -14.279 1.00 90.94 886 PRO A N 1
ATOM 6862 C CA . PRO A 1 886 ? 10.238 4.175 -15.370 1.00 90.94 886 PRO A CA 1
ATOM 6863 C C . PRO A 1 886 ? 10.205 3.205 -16.561 1.00 90.94 886 PRO A C 1
ATOM 6865 O O . PRO A 1 886 ? 11.201 2.541 -16.845 1.00 90.94 886 PRO A O 1
ATOM 6868 N N . PHE A 1 887 ? 9.105 3.210 -17.324 1.00 94.19 887 PHE A N 1
ATOM 6869 C CA . PHE A 1 887 ? 8.914 2.381 -18.528 1.00 94.19 887 PHE A CA 1
ATOM 6870 C C . PHE A 1 887 ? 10.124 2.390 -19.483 1.00 94.19 887 PHE A C 1
ATOM 6872 O O . PHE A 1 887 ? 10.542 1.335 -19.954 1.00 94.19 887 PHE A O 1
ATOM 6879 N N . ALA A 1 888 ? 10.754 3.552 -19.694 1.00 93.12 888 ALA A N 1
ATOM 6880 C CA . ALA A 1 888 ? 11.942 3.693 -20.538 1.00 93.12 888 ALA A CA 1
ATOM 6881 C C . ALA A 1 888 ? 13.141 2.812 -20.118 1.00 93.12 888 ALA A C 1
ATOM 6883 O O . ALA A 1 888 ? 13.853 2.321 -20.991 1.00 93.12 888 ALA A O 1
ATOM 6884 N N . ALA A 1 889 ? 13.333 2.553 -18.820 1.00 93.88 889 ALA A N 1
ATOM 6885 C CA . ALA A 1 889 ? 14.407 1.681 -18.332 1.00 93.88 889 ALA A CA 1
ATOM 6886 C C . ALA A 1 889 ? 14.127 0.201 -18.641 1.00 93.88 889 ALA A C 1
ATOM 6888 O O . ALA A 1 889 ? 15.027 -0.562 -18.984 1.00 93.88 889 ALA A O 1
ATOM 6889 N N . PHE A 1 890 ? 12.856 -0.206 -18.587 1.00 95.88 890 PHE A N 1
ATOM 6890 C CA . PHE A 1 890 ? 12.428 -1.547 -18.990 1.00 95.88 890 PHE A CA 1
ATOM 6891 C C . PHE A 1 890 ? 12.434 -1.728 -20.518 1.00 95.88 890 PHE A C 1
ATOM 6893 O O . PHE A 1 890 ? 12.689 -2.826 -21.003 1.00 95.88 890 PHE A O 1
ATOM 6900 N N . VAL A 1 891 ? 12.267 -0.647 -21.290 1.00 96.19 891 VAL A N 1
ATOM 6901 C CA . VAL A 1 891 ? 12.549 -0.614 -22.739 1.00 96.19 891 VAL A CA 1
ATOM 6902 C C . VAL A 1 891 ? 14.052 -0.770 -23.026 1.00 96.19 891 VAL A C 1
ATOM 6904 O O . VAL A 1 891 ? 14.433 -1.478 -23.962 1.00 96.19 891 VAL A O 1
ATOM 6907 N N . GLY A 1 892 ? 14.924 -0.164 -22.213 1.00 94.44 892 GLY A N 1
ATOM 6908 C CA . GLY A 1 892 ? 16.368 -0.427 -22.229 1.00 94.44 892 GLY A CA 1
ATOM 6909 C C . GLY A 1 892 ? 16.699 -1.891 -21.918 1.00 94.44 892 GLY A C 1
ATOM 6910 O O . GLY A 1 892 ? 17.487 -2.518 -22.627 1.00 94.44 892 GLY A O 1
ATOM 6911 N N . GLU A 1 893 ? 16.030 -2.467 -20.919 1.00 95.31 893 GLU A N 1
ATOM 6912 C CA . GLU A 1 893 ? 16.219 -3.858 -20.498 1.00 95.31 893 GLU A CA 1
ATOM 6913 C C . GLU A 1 893 ? 15.739 -4.877 -21.540 1.00 95.31 893 GLU A C 1
ATOM 6915 O O . GLU A 1 893 ? 16.457 -5.832 -21.830 1.00 95.31 893 GLU A O 1
ATOM 6920 N N . ALA A 1 894 ? 14.584 -4.646 -22.173 1.00 96.69 894 ALA A N 1
ATOM 6921 C CA . ALA A 1 894 ? 14.106 -5.463 -23.289 1.00 96.69 894 ALA A CA 1
ATOM 6922 C C . ALA A 1 894 ? 15.133 -5.524 -24.427 1.00 96.69 894 ALA A C 1
ATOM 6924 O O . ALA A 1 894 ? 15.459 -6.604 -24.922 1.00 96.69 894 ALA A O 1
ATOM 6925 N N . ARG A 1 895 ? 15.728 -4.371 -24.764 1.00 95.00 895 ARG A N 1
ATOM 6926 C CA . ARG A 1 895 ? 16.779 -4.264 -25.781 1.00 95.00 895 ARG A CA 1
ATOM 6927 C C . ARG A 1 895 ? 18.064 -5.005 -25.380 1.00 95.00 895 ARG A C 1
ATOM 6929 O O . ARG A 1 895 ? 18.663 -5.648 -26.237 1.00 95.00 895 ARG A O 1
ATOM 6936 N N . ARG A 1 896 ? 18.462 -4.985 -24.099 1.00 93.00 896 ARG A N 1
ATOM 6937 C CA . ARG A 1 896 ? 19.602 -5.777 -23.579 1.00 93.00 896 ARG A CA 1
ATOM 6938 C C . ARG A 1 896 ? 19.350 -7.286 -23.582 1.00 93.00 896 ARG A C 1
ATOM 6940 O O . ARG A 1 896 ? 20.284 -8.050 -23.806 1.00 93.00 896 ARG A O 1
ATOM 6947 N N . LEU A 1 897 ? 18.108 -7.711 -23.355 1.00 95.31 897 LEU A N 1
ATOM 6948 C CA . LEU A 1 897 ? 17.694 -9.119 -23.380 1.00 95.31 897 LEU A CA 1
ATOM 6949 C C . LEU A 1 897 ? 17.369 -9.638 -24.793 1.00 95.31 897 LEU A C 1
ATOM 6951 O O . LEU A 1 897 ? 17.047 -10.814 -24.943 1.00 95.31 897 LEU A O 1
ATOM 6955 N N . GLY A 1 898 ? 17.457 -8.787 -25.821 1.00 95.56 898 GLY A N 1
ATOM 6956 C CA . GLY A 1 898 ? 17.169 -9.151 -27.211 1.00 95.56 898 GLY A CA 1
ATOM 6957 C C . GLY A 1 898 ? 15.681 -9.344 -27.523 1.00 95.56 898 GLY A C 1
ATOM 6958 O O . GLY A 1 898 ? 15.356 -9.934 -28.548 1.00 95.56 898 GLY A O 1
ATOM 6959 N N . VAL A 1 899 ? 14.778 -8.863 -26.662 1.00 97.38 899 VAL A N 1
ATOM 6960 C CA . VAL A 1 899 ? 13.324 -8.971 -26.846 1.00 97.38 899 VAL A CA 1
ATOM 6961 C C . VAL A 1 899 ? 12.831 -7.793 -27.698 1.00 97.38 899 VAL A C 1
ATOM 6963 O O . VAL A 1 899 ? 12.934 -6.646 -27.249 1.00 97.38 899 VAL A O 1
ATOM 6966 N N . PRO A 1 900 ? 12.295 -8.023 -28.915 1.00 96.94 900 PRO A N 1
ATOM 6967 C CA . PRO A 1 900 ? 11.852 -6.935 -29.779 1.00 96.94 900 PRO A CA 1
ATOM 6968 C C . PRO A 1 900 ? 10.617 -6.239 -29.205 1.00 96.94 900 PRO A C 1
ATOM 6970 O O . PRO A 1 900 ? 9.651 -6.897 -28.820 1.00 96.94 900 PRO A O 1
ATOM 6973 N N . LEU A 1 901 ? 10.614 -4.907 -29.208 1.00 97.50 901 LEU A N 1
ATOM 6974 C CA . LEU A 1 901 ? 9.429 -4.105 -28.908 1.00 97.50 901 LEU A CA 1
ATOM 6975 C C . LEU A 1 901 ? 8.887 -3.494 -30.198 1.00 97.50 901 LEU A C 1
ATOM 6977 O O . LEU A 1 901 ? 9.651 -2.989 -31.021 1.00 97.50 901 LEU A O 1
ATOM 6981 N N . ARG A 1 902 ? 7.567 -3.528 -30.369 1.00 97.06 902 ARG A N 1
ATOM 6982 C CA . ARG A 1 902 ? 6.868 -3.004 -31.543 1.00 97.06 902 ARG A CA 1
ATOM 6983 C C . ARG A 1 902 ? 5.922 -1.883 -31.133 1.00 97.06 902 ARG A C 1
ATOM 6985 O O . ARG A 1 902 ? 5.118 -2.055 -30.213 1.00 97.06 902 ARG A O 1
ATOM 6992 N N . LEU A 1 903 ? 6.008 -0.764 -31.856 1.00 97.56 903 LEU A N 1
ATOM 6993 C CA . LEU A 1 903 ? 5.120 0.396 -31.718 1.00 97.56 903 LEU A CA 1
ATOM 6994 C C . LEU A 1 903 ? 3.636 -0.021 -31.752 1.00 97.56 903 LEU A C 1
ATOM 6996 O O . LEU A 1 903 ? 3.317 -1.080 -32.314 1.00 97.56 903 LEU A O 1
ATOM 7000 N N . PRO A 1 904 ? 2.721 0.792 -31.190 1.00 97.38 904 PRO A N 1
ATOM 7001 C CA . PRO A 1 904 ? 1.288 0.563 -31.335 1.00 97.38 904 PRO A CA 1
ATOM 7002 C C . PRO A 1 904 ? 0.870 0.413 -32.808 1.00 97.38 904 PRO A C 1
ATOM 7004 O O . PRO A 1 904 ? 1.598 0.806 -33.714 1.00 97.38 904 PRO A O 1
ATOM 7007 N N . CYS A 1 905 ? -0.291 -0.183 -33.063 1.00 97.50 905 CYS A N 1
ATOM 7008 C CA . CYS A 1 905 ? -0.800 -0.439 -34.407 1.00 97.50 905 CYS A CA 1
ATOM 7009 C C . CYS A 1 905 ? -2.334 -0.469 -34.388 1.00 97.50 905 CYS A C 1
ATOM 7011 O O . CYS A 1 905 ? -2.914 -1.227 -33.604 1.00 97.50 905 CYS A O 1
ATOM 7013 N N . VAL A 1 906 ? -2.993 0.311 -35.252 1.00 97.19 906 VAL A N 1
ATOM 7014 C CA . VAL A 1 906 ? -4.466 0.384 -35.297 1.00 97.19 906 VAL A CA 1
ATOM 7015 C C . VAL A 1 906 ? -5.118 -0.950 -35.649 1.00 97.19 906 VAL A C 1
ATOM 7017 O O . VAL A 1 906 ? -6.216 -1.187 -35.166 1.00 97.19 906 VAL A O 1
ATOM 7020 N N . GLU A 1 907 ? -4.416 -1.856 -36.336 1.00 95.75 907 GLU A N 1
ATOM 7021 C CA . GLU A 1 907 ? -4.838 -3.248 -36.565 1.00 95.75 907 GLU A CA 1
ATOM 7022 C C . GLU A 1 907 ? -4.469 -4.203 -35.420 1.00 95.75 907 GLU A C 1
ATOM 7024 O O . GLU A 1 907 ? -5.300 -4.963 -34.930 1.00 95.75 907 GLU A O 1
ATOM 7029 N N . ARG A 1 908 ? -3.197 -4.195 -34.994 1.00 95.94 908 ARG A N 1
ATOM 7030 C CA . ARG A 1 908 ? -2.602 -5.309 -34.223 1.00 95.94 908 ARG A CA 1
ATOM 7031 C C . ARG A 1 908 ? -2.532 -5.101 -32.709 1.00 95.94 908 ARG A C 1
ATOM 7033 O O . ARG A 1 908 ? -2.312 -6.063 -31.983 1.00 95.94 908 ARG A O 1
ATOM 7040 N N . SER A 1 909 ? -2.679 -3.877 -32.207 1.00 96.94 909 SER A N 1
ATOM 7041 C CA . SER A 1 909 ? -2.614 -3.616 -30.761 1.00 96.94 909 SER A CA 1
ATOM 7042 C C . SER A 1 909 ? -3.893 -4.036 -30.039 1.00 96.94 909 SER A C 1
ATOM 7044 O O . SER A 1 909 ? -4.990 -3.734 -30.509 1.00 96.94 909 SER A O 1
ATOM 7046 N N . ALA A 1 910 ? -3.758 -4.658 -28.869 1.00 95.00 910 ALA A N 1
ATOM 7047 C CA . ALA A 1 910 ? -4.867 -4.897 -27.947 1.00 95.00 910 ALA A CA 1
ATOM 7048 C C . ALA A 1 910 ? -5.029 -3.738 -26.938 1.00 95.00 910 ALA A C 1
ATOM 7050 O O . ALA A 1 910 ? -4.385 -2.689 -27.058 1.00 95.00 910 ALA A O 1
ATOM 7051 N N . ASP A 1 911 ? -5.905 -3.945 -25.954 1.00 93.19 911 ASP A N 1
ATOM 7052 C CA . ASP A 1 911 ? -6.118 -3.106 -24.769 1.00 93.19 911 ASP A CA 1
ATOM 7053 C C . ASP A 1 911 ? -4.847 -2.970 -23.912 1.00 93.19 911 ASP A C 1
ATOM 7055 O O . ASP A 1 911 ? -4.524 -1.888 -23.423 1.00 93.19 911 ASP A O 1
ATOM 7059 N N . THR A 1 912 ? -4.091 -4.063 -23.790 1.00 94.94 912 THR A N 1
ATOM 7060 C CA . THR A 1 912 ? -2.815 -4.144 -23.078 1.00 94.94 912 THR A CA 1
ATOM 7061 C C . THR A 1 912 ? -1.688 -4.653 -23.988 1.00 94.94 912 THR A C 1
ATOM 7063 O O . THR A 1 912 ? -1.884 -4.926 -25.174 1.00 94.94 912 THR A O 1
ATOM 7066 N N . PHE A 1 913 ? -0.469 -4.749 -23.456 1.00 97.06 913 PHE A N 1
ATOM 7067 C CA . PHE A 1 913 ? 0.674 -5.294 -24.193 1.00 97.06 913 PHE A CA 1
ATOM 7068 C C . PHE A 1 913 ? 0.402 -6.753 -24.590 1.00 97.06 913 PHE A C 1
ATOM 7070 O O . PHE A 1 913 ? -0.123 -7.530 -23.789 1.00 97.06 913 PHE A O 1
ATOM 7077 N N . ILE A 1 914 ? 0.784 -7.164 -25.799 1.00 97.12 914 ILE A N 1
ATOM 7078 C CA . ILE A 1 914 ? 0.660 -8.564 -26.245 1.00 97.12 914 ILE A CA 1
ATOM 7079 C C . ILE A 1 914 ? 1.988 -9.098 -26.763 1.00 97.12 914 ILE A C 1
ATOM 7081 O O . ILE A 1 914 ? 2.821 -8.338 -27.255 1.00 97.12 914 ILE A O 1
ATOM 7085 N N . LEU A 1 915 ? 2.170 -10.408 -26.635 1.00 97.12 915 LEU A N 1
ATOM 7086 C CA . LEU A 1 915 ? 3.276 -11.147 -27.226 1.00 97.12 915 LEU A CA 1
ATOM 7087 C C . LEU A 1 915 ? 2.813 -11.656 -28.598 1.00 97.12 915 LEU A C 1
ATOM 7089 O O . LEU A 1 915 ? 1.857 -12.424 -28.678 1.00 97.12 915 LEU A O 1
ATOM 7093 N N . GLU A 1 916 ? 3.444 -11.188 -29.672 1.00 95.69 916 GLU A N 1
ATOM 7094 C CA . GLU A 1 916 ? 3.199 -11.670 -31.035 1.00 95.69 916 GLU A CA 1
ATOM 7095 C C . GLU A 1 916 ? 3.906 -13.037 -31.247 1.00 95.69 916 GLU A C 1
ATOM 7097 O O . GLU A 1 916 ? 4.822 -13.373 -30.489 1.00 95.69 916 GLU A O 1
ATOM 7102 N N . PRO A 1 917 ? 3.501 -13.870 -32.231 1.00 92.38 917 PRO A N 1
ATOM 7103 C CA . PRO A 1 917 ? 3.981 -15.259 -32.350 1.00 92.38 917 PRO A CA 1
ATOM 7104 C C . PRO A 1 917 ? 5.504 -15.425 -32.508 1.00 92.38 917 PRO A C 1
ATOM 7106 O O . PRO A 1 917 ? 6.073 -16.439 -32.093 1.00 92.38 917 PRO A O 1
ATOM 7109 N N . ASP A 1 918 ? 6.179 -14.415 -33.060 1.00 93.19 918 ASP A N 1
ATOM 7110 C CA . ASP A 1 918 ? 7.639 -14.346 -33.192 1.00 93.19 918 ASP A CA 1
ATOM 7111 C C . ASP A 1 918 ? 8.368 -14.032 -31.869 1.00 93.19 918 ASP A C 1
ATOM 7113 O O . ASP A 1 918 ? 9.592 -14.130 -31.791 1.00 93.19 918 ASP A O 1
ATOM 7117 N N . GLY A 1 919 ? 7.634 -13.712 -30.801 1.00 92.88 919 GLY A N 1
ATOM 7118 C CA . GLY A 1 919 ? 8.169 -13.305 -29.503 1.00 92.88 919 GLY A CA 1
ATOM 7119 C C . GLY A 1 919 ? 8.394 -11.796 -29.357 1.00 92.88 919 GLY A C 1
ATOM 7120 O O . GLY A 1 919 ? 8.961 -11.377 -28.348 1.00 92.88 919 GLY A O 1
ATOM 7121 N N . ALA A 1 920 ? 7.966 -10.974 -30.320 1.00 97.31 920 ALA A N 1
ATOM 7122 C CA . ALA A 1 920 ? 7.977 -9.522 -30.178 1.00 97.31 920 ALA A CA 1
ATOM 7123 C C . ALA A 1 920 ? 6.826 -9.037 -29.278 1.00 97.31 920 ALA A C 1
ATOM 7125 O O . ALA A 1 920 ? 5.718 -9.568 -29.323 1.00 97.31 920 ALA A O 1
ATOM 7126 N N . ILE A 1 921 ? 7.055 -7.988 -28.486 1.00 98.19 921 ILE A N 1
ATOM 7127 C CA . ILE A 1 921 ? 6.021 -7.387 -27.635 1.00 98.19 921 ILE A CA 1
ATOM 7128 C C . ILE A 1 921 ? 5.423 -6.166 -28.342 1.00 98.19 921 ILE A C 1
ATOM 7130 O O . ILE A 1 921 ? 6.115 -5.176 -28.588 1.00 98.19 921 ILE A O 1
ATOM 7134 N N . ARG A 1 922 ? 4.121 -6.208 -28.628 1.00 97.88 922 ARG A N 1
ATOM 7135 C CA . ARG A 1 922 ? 3.339 -5.089 -29.171 1.00 97.88 922 ARG A CA 1
ATOM 7136 C C . ARG A 1 922 ? 2.817 -4.201 -28.044 1.00 97.88 922 ARG A C 1
ATOM 7138 O O . ARG A 1 922 ? 2.223 -4.694 -27.085 1.00 97.88 922 ARG A O 1
ATOM 7145 N N . MET A 1 923 ? 2.986 -2.890 -28.190 1.00 97.50 923 MET A N 1
ATOM 7146 C CA . MET A 1 923 ? 2.396 -1.890 -27.290 1.00 97.50 923 MET A CA 1
ATOM 7147 C C . MET A 1 923 ? 0.889 -1.692 -27.562 1.00 97.50 923 MET A C 1
ATOM 7149 O O . MET A 1 923 ? 0.488 -1.726 -28.728 1.00 97.50 923 MET A O 1
ATOM 7153 N N . PRO A 1 924 ? 0.043 -1.445 -26.545 1.00 97.25 924 PRO A N 1
ATOM 7154 C CA . PRO A 1 924 ? -1.367 -1.102 -26.747 1.00 97.25 924 PRO A CA 1
ATOM 7155 C C . PRO A 1 924 ? -1.541 0.338 -27.253 1.00 97.25 924 PRO A C 1
ATOM 7157 O O . PRO A 1 924 ? -0.666 1.183 -27.052 1.00 97.25 924 PRO A O 1
ATOM 7160 N N . LEU A 1 925 ? -2.700 0.652 -27.845 1.00 96.75 925 LEU A N 1
ATOM 7161 C CA . LEU A 1 925 ? -3.028 2.029 -28.264 1.00 96.75 925 LEU A CA 1
ATOM 7162 C C . LEU A 1 925 ? -3.096 2.993 -27.063 1.00 96.75 925 LEU A C 1
ATOM 7164 O O . LEU A 1 925 ? -2.682 4.142 -27.171 1.00 96.75 925 LEU A O 1
ATOM 7168 N N . ALA A 1 926 ? -3.509 2.500 -25.890 1.00 95.44 926 ALA A N 1
ATOM 7169 C CA . ALA A 1 926 ? -3.586 3.269 -24.645 1.00 95.44 926 ALA A CA 1
ATOM 7170 C C . ALA A 1 926 ? -2.234 3.821 -24.138 1.00 95.44 926 ALA A C 1
ATOM 7172 O O . ALA A 1 926 ? -2.222 4.696 -23.276 1.00 95.44 926 ALA A O 1
ATOM 7173 N N . MET A 1 927 ? -1.095 3.350 -24.668 1.00 95.19 927 MET A N 1
ATOM 7174 C CA . MET A 1 927 ? 0.223 3.934 -24.373 1.00 95.19 927 MET A CA 1
ATOM 7175 C C . MET A 1 927 ? 0.490 5.254 -25.115 1.00 95.19 927 MET A C 1
ATOM 7177 O O . MET A 1 927 ? 1.457 5.930 -24.776 1.00 95.19 927 MET A O 1
ATOM 7181 N N . ILE A 1 928 ? -0.319 5.622 -26.117 1.00 96.50 928 ILE A N 1
ATOM 7182 C CA . ILE A 1 928 ? -0.165 6.878 -26.860 1.00 96.50 928 ILE A CA 1
ATOM 7183 C C . ILE A 1 928 ? -0.820 8.012 -26.059 1.00 96.50 928 ILE A C 1
ATOM 7185 O O . ILE A 1 928 ? -2.042 8.048 -25.896 1.00 96.50 928 ILE A O 1
ATOM 7189 N N . LEU A 1 929 ? -0.009 8.958 -25.586 1.00 93.88 929 LEU A N 1
ATOM 7190 C CA . LEU A 1 929 ? -0.454 10.187 -24.930 1.00 93.88 929 LEU A CA 1
ATOM 7191 C C . LEU A 1 929 ? -1.508 10.913 -25.785 1.00 93.88 929 LEU A C 1
ATOM 7193 O O . LEU A 1 929 ? -1.287 11.133 -26.972 1.00 93.88 929 LEU A O 1
ATOM 7197 N N . GLY A 1 930 ? -2.632 11.282 -25.162 1.00 88.38 930 GLY A N 1
ATOM 7198 C CA . GLY A 1 930 ? -3.784 11.916 -25.821 1.00 88.38 930 GLY A CA 1
ATOM 7199 C C . GLY A 1 930 ? -4.944 10.959 -26.136 1.00 88.38 930 GLY A C 1
ATOM 7200 O O . GLY A 1 930 ? -6.075 11.419 -26.305 1.00 88.38 930 GLY A O 1
ATOM 7201 N N . SER A 1 931 ? -4.695 9.643 -26.140 1.00 93.62 931 SER A N 1
ATOM 7202 C CA . SER A 1 931 ? -5.702 8.634 -26.501 1.00 93.62 931 SER A CA 1
ATOM 7203 C C . SER A 1 931 ? -6.894 8.572 -25.553 1.00 93.62 931 SER A C 1
ATOM 7205 O O . SER A 1 931 ? -6.765 8.689 -24.333 1.00 93.62 931 SER A O 1
ATOM 7207 N N . ARG A 1 932 ? -8.062 8.304 -26.132 1.00 94.25 932 ARG A N 1
ATOM 7208 C CA . ARG A 1 932 ? -9.351 8.192 -25.455 1.00 94.25 932 ARG A CA 1
ATOM 7209 C C . ARG A 1 932 ? -9.841 6.756 -25.536 1.00 94.25 932 ARG A C 1
ATOM 7211 O O . ARG A 1 932 ? -9.852 6.156 -26.609 1.00 94.25 932 ARG A O 1
ATOM 7218 N N . GLN A 1 933 ? -10.325 6.236 -24.413 1.00 94.00 933 GLN A N 1
ATOM 7219 C CA . GLN A 1 933 ? -10.863 4.877 -24.328 1.00 94.00 933 GLN A CA 1
ATOM 7220 C C . GLN A 1 933 ? -11.956 4.620 -25.382 1.00 94.00 933 GLN A C 1
ATOM 7222 O O . GLN A 1 933 ? -11.894 3.628 -26.099 1.00 94.00 933 GLN A O 1
ATOM 7227 N N . THR A 1 934 ? -12.860 5.584 -25.583 1.00 95.06 934 THR A N 1
ATOM 7228 C CA . THR A 1 934 ? -13.916 5.528 -26.608 1.00 95.06 934 THR A CA 1
ATOM 7229 C C . THR A 1 934 ? -13.378 5.412 -28.037 1.00 95.06 934 THR A C 1
ATOM 7231 O O . THR A 1 934 ? -13.993 4.753 -28.872 1.00 95.06 934 THR A O 1
ATOM 7234 N N . SER A 1 935 ? -12.243 6.048 -28.344 1.00 94.88 935 SER A N 1
ATOM 7235 C CA . SER A 1 935 ? -11.615 5.983 -29.670 1.00 94.88 935 SER A CA 1
ATOM 7236 C C . SER A 1 935 ? -10.952 4.621 -29.880 1.00 94.88 935 SER A C 1
ATOM 7238 O O . SER A 1 935 ? -11.103 4.024 -30.940 1.00 94.88 935 SER A O 1
ATOM 7240 N N . ILE A 1 936 ? -10.288 4.091 -28.847 1.00 96.06 936 ILE A N 1
ATOM 7241 C CA . ILE A 1 936 ? -9.684 2.749 -28.839 1.00 96.06 936 ILE A CA 1
ATOM 7242 C C . ILE A 1 936 ? -10.758 1.665 -29.021 1.00 96.06 936 ILE A C 1
ATOM 7244 O O . ILE A 1 936 ? -10.608 0.793 -29.872 1.00 96.06 936 ILE A O 1
ATOM 7248 N N . GLU A 1 937 ? -11.867 1.750 -28.286 1.00 95.94 937 GLU A N 1
ATOM 7249 C CA . GLU A 1 937 ? -13.013 0.838 -28.406 1.00 95.94 937 GLU A CA 1
ATOM 7250 C C . GLU A 1 937 ? -13.661 0.911 -29.795 1.00 95.94 937 GLU A C 1
ATOM 7252 O O . GLU A 1 937 ? -13.890 -0.125 -30.419 1.00 95.94 937 GLU A O 1
ATOM 7257 N N . SER A 1 938 ? -13.876 2.123 -30.323 1.00 95.56 938 SER A N 1
ATOM 7258 C CA . SER A 1 938 ? -14.401 2.319 -31.686 1.00 95.56 938 SER A CA 1
ATOM 7259 C C . SER A 1 938 ? -13.474 1.728 -32.752 1.00 95.56 938 SER A C 1
ATOM 7261 O O . SER A 1 938 ? -13.945 1.191 -33.751 1.00 95.56 938 SER A O 1
ATOM 7263 N N . VAL A 1 939 ? -12.157 1.801 -32.540 1.00 96.25 939 VAL A N 1
ATOM 7264 C CA . VAL A 1 939 ? -11.140 1.206 -33.417 1.00 96.25 939 VAL A CA 1
ATOM 7265 C C . VAL A 1 939 ? -11.165 -0.317 -33.323 1.00 96.25 939 VAL A C 1
ATOM 7267 O O . VAL A 1 939 ? -11.200 -0.980 -34.354 1.00 96.25 939 VAL A O 1
ATOM 7270 N N . PHE A 1 940 ? -11.217 -0.891 -32.119 1.00 96.44 940 PHE A N 1
ATOM 7271 C CA . PHE A 1 940 ? -11.280 -2.345 -31.935 1.00 96.44 940 PHE A CA 1
ATOM 7272 C C . PHE A 1 940 ? -12.551 -2.951 -32.544 1.00 96.44 940 PHE A C 1
ATOM 7274 O O . PHE A 1 940 ? -12.474 -4.002 -33.177 1.00 96.44 940 PHE A O 1
ATOM 7281 N N . ALA A 1 941 ? -13.694 -2.274 -32.406 1.00 96.19 941 ALA A N 1
ATOM 7282 C CA . ALA A 1 941 ? -14.976 -2.707 -32.962 1.00 96.19 941 ALA A CA 1
ATOM 7283 C C . ALA A 1 941 ? -15.079 -2.571 -34.494 1.00 96.19 941 ALA A C 1
ATOM 7285 O O . ALA A 1 941 ? -15.976 -3.164 -35.091 1.00 96.19 941 ALA A O 1
ATOM 7286 N N . ALA A 1 942 ? -14.195 -1.795 -35.132 1.00 95.88 942 ALA A N 1
ATOM 7287 C CA . ALA A 1 942 ? -14.267 -1.482 -36.560 1.00 95.88 942 ALA A CA 1
ATOM 7288 C C . ALA A 1 942 ? -13.100 -2.036 -37.400 1.00 95.88 942 ALA A C 1
ATOM 7290 O O . ALA A 1 942 ? -13.000 -1.685 -38.570 1.00 95.88 942 ALA A O 1
ATOM 7291 N N . ARG A 1 943 ? -12.246 -2.911 -36.855 1.00 94.69 943 ARG A N 1
ATOM 7292 C CA . ARG A 1 943 ? -11.192 -3.606 -37.624 1.00 94.69 943 ARG A CA 1
ATOM 7293 C C . ARG A 1 943 ? -11.754 -4.611 -38.645 1.00 94.69 943 ARG A C 1
ATOM 7295 O O . ARG A 1 943 ? -12.845 -5.142 -38.422 1.00 94.69 943 ARG A O 1
ATOM 7302 N N . PRO A 1 944 ? -10.992 -4.961 -39.699 1.00 95.56 944 PRO A N 1
ATOM 7303 C CA . PRO A 1 944 ? -9.792 -4.272 -40.192 1.00 95.56 944 PRO A CA 1
ATOM 7304 C C . PRO A 1 944 ? -10.155 -3.032 -41.029 1.00 95.56 944 PRO A C 1
ATOM 7306 O O . PRO A 1 944 ? -11.315 -2.880 -41.421 1.00 95.56 944 PRO A O 1
ATOM 7309 N N . PHE A 1 945 ? -9.176 -2.171 -41.316 1.00 94.44 945 PHE A N 1
ATOM 7310 C CA . PHE A 1 945 ? -9.313 -0.947 -42.114 1.00 94.44 945 PHE A CA 1
ATOM 7311 C C . PHE A 1 945 ? -8.488 -1.007 -43.407 1.00 94.44 945 PHE A C 1
ATOM 7313 O O . PHE A 1 945 ? -7.271 -1.190 -43.368 1.00 94.44 945 PHE A O 1
ATOM 7320 N N . ASP A 1 946 ? -9.127 -0.747 -44.549 1.00 90.00 946 ASP A N 1
ATOM 7321 C CA . ASP A 1 946 ? -8.454 -0.778 -45.858 1.00 90.00 946 ASP A CA 1
ATOM 7322 C C . ASP A 1 946 ? -7.569 0.459 -46.110 1.00 90.00 946 ASP A C 1
ATOM 7324 O O . ASP A 1 946 ? -6.598 0.400 -46.863 1.00 90.00 946 ASP A O 1
ATOM 7328 N N . SER A 1 947 ? -7.884 1.601 -45.484 1.00 90.31 947 SER A N 1
ATOM 7329 C CA . SER A 1 947 ? -7.097 2.836 -45.602 1.00 90.31 947 SER A CA 1
ATOM 7330 C C . SER A 1 947 ? -7.227 3.749 -44.368 1.00 90.31 947 SER A C 1
ATOM 7332 O O . SER A 1 947 ? -8.151 3.580 -43.561 1.00 90.31 947 SER A O 1
ATOM 7334 N N . PRO A 1 948 ? -6.367 4.782 -44.230 1.00 91.25 948 PRO A N 1
ATOM 7335 C CA . PRO A 1 948 ? -6.532 5.822 -43.213 1.00 91.25 948 PRO A CA 1
ATOM 7336 C C . PRO A 1 948 ? -7.894 6.531 -43.289 1.00 91.25 948 PRO A C 1
ATOM 7338 O O . PRO A 1 948 ? -8.469 6.873 -42.258 1.00 91.25 948 PRO A O 1
ATOM 7341 N N . GLU A 1 949 ? -8.446 6.727 -44.491 1.00 88.50 949 GLU A N 1
ATOM 7342 C CA . GLU A 1 949 ? -9.772 7.327 -44.684 1.00 88.50 949 GLU A CA 1
ATOM 7343 C C . GLU A 1 949 ? -10.894 6.413 -44.184 1.00 88.50 949 GLU A C 1
ATOM 7345 O O . GLU A 1 949 ? -11.884 6.907 -43.646 1.00 88.50 949 GLU A O 1
ATOM 7350 N N . ASP A 1 950 ? -10.749 5.095 -44.330 1.00 90.19 950 ASP A N 1
ATOM 7351 C CA . ASP A 1 950 ? -11.724 4.125 -43.831 1.00 90.19 950 ASP A CA 1
ATOM 7352 C C . ASP A 1 950 ? -11.758 4.090 -42.294 1.00 90.19 950 ASP A C 1
ATOM 7354 O O . ASP A 1 950 ? -12.828 4.232 -41.690 1.00 90.19 950 ASP A O 1
ATOM 7358 N N . LEU A 1 951 ? -10.575 4.061 -41.667 1.00 93.88 951 LEU A N 1
ATOM 7359 C CA . LEU A 1 951 ? -10.384 4.276 -40.230 1.00 93.88 951 LEU A CA 1
ATOM 7360 C C . LEU A 1 951 ? -11.082 5.564 -39.763 1.00 93.88 951 LEU A C 1
ATOM 7362 O O . LEU A 1 951 ? -11.877 5.533 -38.819 1.00 93.88 951 LEU A O 1
ATOM 7366 N N . MET A 1 952 ? -10.838 6.694 -40.435 1.00 91.06 952 MET A N 1
ATOM 7367 C CA . MET A 1 952 ? -11.455 7.987 -40.108 1.00 91.06 952 MET A CA 1
ATOM 7368 C C . MET A 1 952 ? -12.987 7.959 -40.243 1.00 91.06 952 MET A C 1
ATOM 7370 O O . MET A 1 952 ? -13.689 8.486 -39.376 1.00 91.06 952 MET A O 1
ATOM 7374 N N . ARG A 1 953 ? -13.515 7.333 -41.305 1.00 88.81 953 ARG A N 1
ATOM 7375 C CA . ARG A 1 953 ? -14.955 7.261 -41.605 1.00 88.81 953 ARG A CA 1
ATOM 7376 C C . ARG A 1 953 ? -15.712 6.409 -40.583 1.00 88.81 953 ARG A C 1
ATOM 7378 O O . ARG A 1 953 ? -16.777 6.821 -40.121 1.00 88.81 953 ARG A O 1
ATOM 7385 N N . ARG A 1 954 ? -15.163 5.240 -40.230 1.00 91.75 954 ARG A N 1
ATOM 7386 C CA . ARG A 1 954 ? -15.806 4.240 -39.356 1.00 91.75 954 ARG A CA 1
ATOM 7387 C C . ARG A 1 954 ? -15.670 4.578 -37.873 1.00 91.75 954 ARG A C 1
ATOM 7389 O O . ARG A 1 954 ? -16.649 4.469 -37.145 1.00 91.75 954 ARG A O 1
ATOM 7396 N N . THR A 1 955 ? -14.496 5.034 -37.431 1.00 91.06 955 THR A N 1
ATOM 7397 C CA . THR A 1 955 ? -14.216 5.264 -35.997 1.00 91.06 955 THR A CA 1
ATOM 7398 C C . THR A 1 955 ? -14.521 6.682 -35.523 1.00 91.06 955 THR A C 1
ATOM 7400 O O . THR A 1 955 ? -14.715 6.898 -34.331 1.00 91.06 955 THR A O 1
ATOM 7403 N N . ARG A 1 956 ? -14.562 7.661 -36.443 1.00 87.50 956 ARG A N 1
ATOM 7404 C CA . ARG A 1 956 ? -14.762 9.095 -36.154 1.00 87.50 956 ARG A CA 1
ATOM 7405 C C . ARG A 1 956 ? -13.739 9.692 -35.165 1.00 87.50 956 ARG A C 1
ATOM 7407 O O . ARG A 1 956 ? -14.019 10.722 -34.552 1.00 87.50 956 ARG A O 1
ATOM 7414 N N . ILE A 1 957 ? -12.560 9.071 -35.037 1.00 90.94 957 ILE A N 1
ATOM 7415 C CA . ILE A 1 957 ? -11.437 9.531 -34.204 1.00 90.94 957 ILE A CA 1
ATOM 7416 C C . ILE A 1 957 ? -11.094 11.006 -34.472 1.00 90.94 957 ILE A C 1
ATOM 7418 O O . ILE A 1 957 ? -11.041 11.449 -35.619 1.00 90.94 957 ILE A O 1
ATOM 7422 N N . GLY A 1 958 ? -10.865 11.787 -33.413 1.00 91.25 958 GLY A N 1
ATOM 7423 C CA . GLY A 1 958 ? -10.627 13.228 -33.536 1.00 91.25 958 GLY A CA 1
ATOM 7424 C C . GLY A 1 958 ? -9.254 13.556 -34.132 1.00 91.25 958 GLY A C 1
ATOM 7425 O O . GLY A 1 958 ? -8.256 12.948 -33.761 1.00 91.25 958 GLY A O 1
ATOM 7426 N N . MET A 1 959 ? -9.173 14.575 -34.996 1.00 91.75 959 MET A N 1
ATOM 7427 C CA . MET A 1 959 ? -7.936 14.960 -35.705 1.00 91.75 959 MET A CA 1
ATOM 7428 C C . MET A 1 959 ? -6.698 15.144 -34.801 1.00 91.75 959 MET A C 1
ATOM 7430 O O . MET A 1 959 ? -5.608 14.720 -35.175 1.00 91.75 959 MET A O 1
ATOM 7434 N N . SER A 1 960 ? -6.838 15.718 -33.598 1.00 92.38 960 SER A N 1
ATOM 7435 C CA . SER A 1 960 ? -5.700 15.844 -32.663 1.00 92.38 960 SER A CA 1
ATOM 7436 C C . SER A 1 960 ? -5.152 14.480 -32.228 1.00 92.38 960 SER A C 1
ATOM 7438 O O . SER A 1 960 ? -3.945 14.265 -32.265 1.00 92.38 960 SER A O 1
ATOM 7440 N N . GLU A 1 961 ? -6.050 13.558 -31.883 1.00 94.44 961 GLU A N 1
ATOM 7441 C CA . GLU A 1 961 ? -5.727 12.203 -31.431 1.00 94.44 961 GLU A CA 1
ATOM 7442 C C . GLU A 1 961 ? -5.152 11.370 -32.588 1.00 94.44 961 GLU A C 1
ATOM 7444 O O . GLU A 1 961 ? -4.106 10.744 -32.447 1.00 94.44 961 GLU A O 1
ATOM 7449 N N . LEU A 1 962 ? -5.753 11.460 -33.782 1.00 95.00 962 LEU A N 1
ATOM 7450 C CA . LEU A 1 962 ? -5.248 10.815 -34.999 1.00 95.00 962 LEU A CA 1
ATOM 7451 C C . LEU A 1 962 ? -3.833 11.294 -35.368 1.00 95.00 962 LEU A C 1
ATOM 7453 O O . LEU A 1 962 ? -2.981 10.488 -35.740 1.00 95.00 962 LEU A O 1
ATOM 7457 N N . LYS A 1 963 ? -3.547 12.594 -35.220 1.00 95.44 963 LYS A N 1
ATOM 7458 C CA . LYS A 1 963 ? -2.201 13.159 -35.404 1.00 95.44 963 LYS A CA 1
ATOM 7459 C C . LYS A 1 963 ? -1.197 12.582 -34.404 1.00 95.44 963 LYS A C 1
ATOM 7461 O O . LYS A 1 963 ? -0.067 12.282 -34.787 1.00 95.44 963 LYS A O 1
ATOM 7466 N N . GLU A 1 964 ? -1.585 12.421 -33.142 1.00 96.88 964 GLU A N 1
ATOM 7467 C CA . GLU A 1 964 ? -0.747 11.795 -32.112 1.00 96.88 964 GLU A CA 1
ATOM 7468 C C . GLU A 1 964 ? -0.515 10.307 -32.420 1.00 96.88 964 GLU A C 1
ATOM 7470 O O . GLU A 1 964 ? 0.618 9.835 -32.343 1.00 96.88 964 GLU A O 1
ATOM 7475 N N . TRP A 1 965 ? -1.537 9.595 -32.896 1.00 97.06 965 TRP A N 1
ATOM 7476 C CA . TRP A 1 965 ? -1.446 8.194 -33.311 1.00 97.06 965 TRP A CA 1
ATOM 7477 C C . TRP A 1 965 ? -0.520 7.986 -34.516 1.00 97.06 965 TRP A C 1
ATOM 7479 O O . TRP A 1 965 ? 0.326 7.091 -34.482 1.00 97.06 965 TRP A O 1
ATOM 7489 N N . ILE A 1 966 ? -0.605 8.838 -35.545 1.00 96.56 966 ILE A N 1
ATOM 7490 C CA . ILE A 1 966 ? 0.330 8.822 -36.684 1.00 96.56 966 ILE A CA 1
ATOM 7491 C C . ILE A 1 966 ? 1.758 9.096 -36.203 1.00 96.56 966 ILE A C 1
ATOM 7493 O O . ILE A 1 966 ? 2.671 8.341 -36.525 1.00 96.56 966 ILE A O 1
ATOM 7497 N N . LEU A 1 967 ? 1.971 10.137 -35.390 1.00 96.25 967 LEU A N 1
ATOM 7498 C CA . LEU A 1 967 ? 3.304 10.491 -34.887 1.00 96.25 967 LEU A CA 1
ATOM 7499 C C . LEU A 1 967 ? 3.917 9.397 -33.992 1.00 96.25 967 LEU A C 1
ATOM 7501 O O . LEU A 1 967 ? 5.140 9.252 -33.989 1.00 96.25 967 LEU A O 1
ATOM 7505 N N . ALA A 1 968 ? 3.093 8.612 -33.290 1.00 96.31 968 ALA A N 1
ATOM 7506 C CA . ALA A 1 968 ? 3.499 7.451 -32.493 1.00 96.31 968 ALA A CA 1
ATOM 7507 C C . ALA A 1 968 ? 3.680 6.144 -33.301 1.00 96.31 968 ALA A C 1
ATOM 7509 O O . ALA A 1 968 ? 4.136 5.148 -32.739 1.00 96.31 968 ALA A O 1
ATOM 7510 N N . GLY A 1 969 ? 3.349 6.138 -34.597 1.00 96.19 969 GLY A N 1
ATOM 7511 C CA . GLY A 1 969 ? 3.505 4.990 -35.498 1.00 96.19 969 GLY A CA 1
ATOM 7512 C C . GLY A 1 969 ? 2.321 4.024 -35.572 1.00 96.19 969 GLY A C 1
ATOM 7513 O O . GLY A 1 969 ? 2.425 2.975 -36.202 1.00 96.19 969 GLY A O 1
ATOM 7514 N N . ALA A 1 970 ? 1.169 4.367 -34.985 1.00 97.31 970 ALA A N 1
ATOM 7515 C CA . ALA A 1 970 ? -0.000 3.485 -34.964 1.00 97.31 970 ALA A CA 1
ATOM 7516 C C . ALA A 1 970 ? -0.557 3.157 -36.363 1.00 97.31 970 ALA A C 1
ATOM 7518 O O . ALA A 1 970 ? -1.213 2.130 -36.533 1.00 97.31 970 ALA A O 1
ATOM 7519 N N . LEU A 1 971 ? -0.283 4.007 -37.358 1.00 97.12 971 LEU A N 1
ATOM 7520 C CA . LEU A 1 971 ? -0.725 3.860 -38.748 1.00 97.12 971 LEU A CA 1
ATOM 7521 C C . LEU A 1 971 ? 0.403 3.409 -39.704 1.00 97.12 971 LEU A C 1
ATOM 7523 O O . LEU A 1 971 ? 0.174 3.322 -40.906 1.00 97.12 971 LEU A O 1
ATOM 7527 N N . ASP A 1 972 ? 1.600 3.073 -39.203 1.00 95.19 972 ASP A N 1
ATOM 7528 C CA . ASP A 1 972 ? 2.755 2.712 -40.051 1.00 95.19 972 ASP A CA 1
ATOM 7529 C C . ASP A 1 972 ? 2.510 1.459 -40.925 1.00 95.19 972 ASP A C 1
ATOM 7531 O O . ASP A 1 972 ? 3.218 1.236 -41.902 1.00 95.19 972 ASP A O 1
ATOM 7535 N N . HIS A 1 973 ? 1.499 0.637 -40.610 1.00 94.25 973 HIS A N 1
ATOM 7536 C CA . HIS A 1 973 ? 1.149 -0.549 -41.405 1.00 94.25 973 HIS A CA 1
ATOM 7537 C C . HIS A 1 973 ? 0.499 -0.235 -42.764 1.00 94.25 973 HIS A C 1
ATOM 7539 O O . HIS A 1 973 ? 0.309 -1.160 -43.547 1.00 94.25 973 HIS A O 1
ATOM 7545 N N . PHE A 1 974 ? 0.126 1.022 -43.028 1.00 93.25 974 PHE A N 1
ATOM 7546 C CA . PHE A 1 974 ? -0.327 1.461 -44.352 1.00 93.25 974 PHE A CA 1
ATOM 7547 C C . PHE A 1 974 ? 0.844 1.760 -45.306 1.00 93.25 974 PHE A C 1
ATOM 7549 O O . PHE A 1 974 ? 0.603 2.166 -46.436 1.00 93.25 974 PHE A O 1
ATOM 7556 N N . GLU A 1 975 ? 2.098 1.633 -44.848 1.00 92.94 975 GLU A N 1
ATOM 7557 C CA . GLU A 1 975 ? 3.351 1.830 -45.611 1.00 92.94 975 GLU A CA 1
ATOM 7558 C C . GLU A 1 975 ? 3.550 3.237 -46.226 1.00 92.94 975 GLU A C 1
ATOM 7560 O O . GLU A 1 975 ? 4.585 3.541 -46.820 1.00 92.94 975 GLU A O 1
ATOM 7565 N N . ILE A 1 976 ? 2.608 4.153 -45.993 1.00 89.94 976 ILE A N 1
ATOM 7566 C CA . ILE A 1 976 ? 2.725 5.583 -46.286 1.00 89.94 976 ILE A CA 1
ATOM 7567 C C . ILE A 1 976 ? 3.673 6.234 -45.253 1.00 89.94 976 ILE A C 1
ATOM 7569 O O . ILE A 1 976 ? 3.524 5.995 -44.053 1.00 89.94 976 ILE A O 1
ATOM 7573 N N . PRO A 1 977 ? 4.605 7.118 -45.658 1.00 89.31 977 PRO A N 1
ATOM 7574 C CA . PRO A 1 977 ? 5.442 7.871 -44.723 1.00 89.31 977 PRO A CA 1
ATOM 7575 C C . PRO A 1 977 ? 4.647 8.789 -43.778 1.00 89.31 977 PRO A C 1
ATOM 7577 O O . PRO A 1 977 ? 3.640 9.390 -44.167 1.00 89.31 977 PRO A O 1
ATOM 7580 N N . ARG A 1 978 ? 5.111 8.952 -42.528 1.00 92.06 978 ARG A N 1
ATOM 7581 C CA . ARG A 1 978 ? 4.359 9.676 -41.481 1.00 92.06 978 ARG A CA 1
ATOM 7582 C C . ARG A 1 978 ? 4.052 11.136 -41.839 1.00 92.06 978 ARG A C 1
ATOM 7584 O O . ARG A 1 978 ? 2.993 11.619 -41.438 1.00 92.06 978 ARG A O 1
ATOM 7591 N N . THR A 1 979 ? 4.903 11.852 -42.587 1.00 90.69 979 THR A N 1
ATOM 7592 C CA . THR A 1 979 ? 4.568 13.240 -42.975 1.00 90.69 979 THR A CA 1
ATOM 7593 C C . THR A 1 979 ? 3.467 13.294 -44.036 1.00 90.69 979 THR A C 1
ATOM 7595 O O . THR A 1 979 ? 2.510 14.058 -43.880 1.00 90.69 979 THR A O 1
ATOM 7598 N N . ARG A 1 980 ? 3.518 12.406 -45.040 1.00 88.56 980 ARG A N 1
ATOM 7599 C CA . ARG A 1 980 ? 2.450 12.234 -46.036 1.00 88.56 980 ARG A CA 1
ATOM 7600 C C . ARG A 1 980 ? 1.133 11.780 -45.390 1.00 88.56 980 ARG A C 1
ATOM 7602 O O . ARG A 1 980 ? 0.092 12.335 -45.730 1.00 88.56 980 ARG A O 1
ATOM 7609 N N . LEU A 1 981 ? 1.159 10.875 -44.404 1.00 90.56 981 LEU A N 1
ATOM 7610 C CA . LEU A 1 981 ? -0.016 10.499 -43.592 1.00 90.56 981 LEU A CA 1
ATOM 7611 C C . LEU A 1 981 ? -0.650 11.706 -42.888 1.00 90.56 981 LEU A C 1
ATOM 7613 O O . LEU A 1 981 ? -1.869 11.864 -42.933 1.00 90.56 981 LEU A O 1
ATOM 7617 N N . LEU A 1 982 ? 0.147 12.574 -42.257 1.00 91.44 982 LEU A N 1
ATOM 7618 C CA . LEU A 1 982 ? -0.370 13.777 -41.593 1.00 91.44 982 LEU A CA 1
ATOM 7619 C C . LEU A 1 982 ? -1.021 14.746 -42.587 1.00 91.44 982 LEU A C 1
ATOM 7621 O O . LEU A 1 982 ? -2.087 15.283 -42.298 1.00 91.44 982 LEU A O 1
ATOM 7625 N N . TRP A 1 983 ? -0.425 14.943 -43.765 1.00 87.44 983 TRP A N 1
ATOM 7626 C CA . TRP A 1 983 ? -1.002 15.789 -44.814 1.00 87.44 983 TRP A CA 1
ATOM 7627 C C . TRP A 1 983 ? -2.305 15.206 -45.383 1.00 87.44 983 TRP A C 1
ATOM 7629 O O . TRP A 1 983 ? -3.337 15.884 -45.424 1.00 87.44 983 TRP A O 1
ATOM 7639 N N . ARG A 1 984 ? -2.273 13.926 -45.770 1.00 87.31 984 ARG A N 1
ATOM 7640 C CA . ARG A 1 984 ? -3.406 13.171 -46.318 1.00 87.31 984 ARG A CA 1
ATOM 7641 C C . ARG A 1 984 ? -4.576 13.134 -45.336 1.00 87.31 984 ARG A C 1
ATOM 7643 O O . ARG A 1 984 ? -5.671 13.574 -45.670 1.00 87.31 984 ARG A O 1
ATOM 7650 N N . THR A 1 985 ? -4.347 12.716 -44.092 1.00 88.56 985 THR A N 1
ATOM 7651 C CA . THR A 1 985 ? -5.421 12.669 -43.089 1.00 88.56 985 THR A CA 1
ATOM 7652 C C . THR A 1 985 ? -5.929 14.066 -42.726 1.00 88.56 985 THR A C 1
ATOM 7654 O O . THR A 1 985 ? -7.139 14.242 -42.620 1.00 88.56 985 THR A O 1
ATOM 7657 N N . HIS A 1 986 ? -5.078 15.097 -42.611 1.00 87.69 986 HIS A N 1
ATOM 7658 C CA . HIS A 1 986 ? -5.549 16.455 -42.304 1.00 87.69 986 HIS A CA 1
ATOM 7659 C C . HIS A 1 986 ? -6.427 17.049 -43.419 1.00 87.69 986 HIS A C 1
ATOM 7661 O O . HIS A 1 986 ? -7.470 17.642 -43.120 1.00 87.69 986 HIS A O 1
ATOM 7667 N N . THR A 1 987 ? -6.044 16.876 -44.688 1.00 83.75 987 THR A N 1
ATOM 7668 C CA . THR A 1 987 ? -6.826 17.358 -45.841 1.00 83.75 987 THR A CA 1
ATOM 7669 C C . THR A 1 987 ? -8.144 16.594 -45.985 1.00 83.75 987 THR A C 1
ATOM 7671 O O . THR A 1 987 ? -9.207 17.222 -45.996 1.00 83.75 987 THR A O 1
ATOM 7674 N N . ARG A 1 988 ? -8.110 15.252 -45.976 1.00 83.38 988 ARG A N 1
ATOM 7675 C CA . ARG A 1 988 ? -9.315 14.405 -46.054 1.00 83.38 988 ARG A CA 1
ATOM 7676 C C . ARG A 1 988 ? -10.255 14.598 -44.856 1.00 83.38 988 ARG A C 1
ATOM 7678 O O . ARG A 1 988 ? -11.468 14.591 -45.043 1.00 83.38 988 ARG A O 1
ATOM 7685 N N . TYR A 1 989 ? -9.746 14.854 -43.644 1.00 83.25 989 TYR A N 1
ATOM 7686 C CA . TYR A 1 989 ? -10.595 15.124 -42.471 1.00 83.25 989 TYR A CA 1
ATOM 7687 C C . TYR A 1 989 ? -11.440 16.383 -42.662 1.00 83.25 989 TYR A C 1
ATOM 7689 O O . TYR A 1 989 ? -12.628 16.358 -42.366 1.00 83.25 989 TYR A O 1
ATOM 7697 N N . ARG A 1 990 ? -10.862 17.474 -43.191 1.00 74.06 990 ARG A N 1
ATOM 7698 C CA . ARG A 1 990 ? -11.616 18.714 -43.458 1.00 74.06 990 ARG A CA 1
ATOM 7699 C C . ARG A 1 990 ? -12.710 18.511 -44.508 1.00 74.06 990 ARG A C 1
ATOM 7701 O O . ARG A 1 990 ? -13.765 19.121 -44.387 1.00 74.06 990 ARG A O 1
ATOM 7708 N N . GLN A 1 991 ? -12.473 17.651 -45.500 1.00 72.06 991 GLN A N 1
ATOM 7709 C CA . GLN A 1 991 ? -13.485 17.271 -46.491 1.00 72.06 991 GLN A CA 1
ATOM 7710 C C . GLN A 1 991 ? -14.611 16.454 -45.846 1.00 72.06 991 GLN A C 1
ATOM 7712 O O . GLN A 1 991 ? -15.773 16.830 -45.965 1.00 72.06 991 GLN A O 1
ATOM 7717 N N . LEU A 1 992 ? -14.270 15.404 -45.087 1.00 71.88 992 LEU A N 1
ATOM 7718 C CA . LEU A 1 992 ? -15.244 14.590 -44.352 1.00 71.88 992 LEU A CA 1
ATOM 7719 C C . LEU A 1 992 ? -16.098 15.441 -43.399 1.00 71.88 992 LEU A C 1
ATOM 7721 O O . LEU A 1 992 ? -17.314 15.278 -43.364 1.00 71.88 992 LEU A O 1
ATOM 7725 N N . ASP A 1 993 ? -15.484 16.371 -42.664 1.00 67.88 993 ASP A N 1
ATOM 7726 C CA . ASP A 1 993 ? -16.175 17.268 -41.731 1.00 67.88 993 ASP A CA 1
ATOM 7727 C C . ASP A 1 993 ? -17.122 18.239 -42.461 1.00 67.88 993 ASP A C 1
ATOM 7729 O O . ASP A 1 993 ? -18.257 18.419 -42.028 1.00 67.88 993 ASP A O 1
ATOM 7733 N N . ALA A 1 994 ? -16.719 18.777 -43.620 1.00 61.38 994 ALA A N 1
ATOM 7734 C CA . ALA A 1 994 ? -17.589 19.593 -44.472 1.00 61.38 994 ALA A CA 1
ATOM 7735 C C . ALA A 1 994 ? -18.781 18.793 -45.039 1.00 61.38 994 ALA A C 1
ATOM 7737 O O . ALA A 1 994 ? -19.913 19.277 -45.023 1.00 61.38 994 ALA A O 1
ATOM 7738 N N . THR A 1 995 ? -18.566 17.541 -45.466 1.00 61.84 995 THR A N 1
ATOM 7739 C CA . THR A 1 995 ? -19.653 16.675 -45.967 1.00 61.84 995 THR A CA 1
ATOM 7740 C C . THR A 1 995 ? -20.661 16.242 -44.896 1.00 61.84 995 THR A C 1
ATOM 7742 O O . THR A 1 995 ? -21.749 15.793 -45.241 1.00 61.84 995 THR A O 1
ATOM 7745 N N . ARG A 1 996 ? -20.392 16.437 -43.593 1.00 57.94 996 ARG A N 1
ATOM 7746 C CA . ARG A 1 996 ? -21.375 16.131 -42.528 1.00 57.94 996 ARG A CA 1
ATOM 7747 C C . ARG A 1 996 ? -22.656 16.971 -42.611 1.00 57.94 996 ARG A C 1
ATOM 7749 O O . ARG A 1 996 ? -23.644 16.594 -41.989 1.00 57.94 996 ARG A O 1
ATOM 7756 N N . GLY A 1 997 ? -22.649 18.079 -43.358 1.00 50.50 997 GLY A N 1
ATOM 7757 C CA . GLY A 1 997 ? -23.828 18.919 -43.592 1.00 50.50 997 GLY A CA 1
ATOM 7758 C C . GLY A 1 997 ? -24.679 18.546 -44.815 1.00 50.50 997 GLY A C 1
ATOM 7759 O O . GLY A 1 997 ? -25.799 19.040 -44.920 1.00 50.50 997 GLY A O 1
ATOM 7760 N N . GLN A 1 998 ? -24.188 17.712 -45.741 1.00 47.12 998 GLN A N 1
ATOM 7761 C CA . GLN A 1 998 ? -24.895 17.377 -46.987 1.00 47.12 998 GLN A CA 1
ATOM 7762 C C . GLN A 1 998 ? -24.694 15.907 -47.368 1.00 47.12 998 GLN A C 1
ATOM 7764 O O . GLN A 1 998 ? -23.590 15.471 -47.682 1.00 47.12 998 GLN A O 1
ATOM 7769 N N . ALA A 1 999 ? -25.787 15.144 -47.368 1.00 44.94 999 ALA A N 1
ATOM 7770 C CA . ALA A 1 999 ? -25.779 13.733 -47.731 1.00 44.94 999 ALA A CA 1
ATOM 7771 C C . ALA A 1 999 ? -25.732 13.547 -49.259 1.00 44.94 999 ALA A C 1
ATOM 7773 O O . ALA A 1 999 ? -26.768 13.406 -49.907 1.00 44.94 999 ALA A O 1
ATOM 7774 N N . THR A 1 1000 ? -24.528 13.508 -49.829 1.00 41.62 1000 THR A N 1
ATOM 7775 C CA . THR A 1 1000 ? -24.291 13.038 -51.200 1.00 41.62 1000 THR A CA 1
ATOM 7776 C C . THR A 1 1000 ? -23.226 11.944 -51.222 1.00 41.62 1000 THR A C 1
ATOM 7778 O O . THR A 1 1000 ? -22.115 12.101 -50.720 1.00 41.62 1000 THR A O 1
ATOM 7781 N N . THR A 1 1001 ? -23.569 10.805 -51.819 1.00 45.34 1001 THR A N 1
ATOM 7782 C CA . THR A 1 1001 ? -22.617 9.744 -52.160 1.00 45.34 1001 THR A CA 1
ATOM 7783 C C . THR A 1 1001 ? -21.935 10.102 -53.477 1.00 45.34 1001 THR A C 1
ATOM 7785 O O . THR A 1 1001 ? -22.519 9.918 -54.543 1.00 45.34 1001 THR A O 1
ATOM 7788 N N . GLY A 1 1002 ? -20.714 10.628 -53.403 1.00 41.06 1002 GLY A N 1
ATOM 7789 C CA . GLY A 1 1002 ? -19.870 10.917 -54.561 1.00 41.06 1002 GLY A CA 1
ATOM 7790 C C . GLY A 1 1002 ? -18.394 10.770 -54.200 1.00 41.06 1002 GLY A C 1
ATOM 7791 O O . GLY A 1 1002 ? -18.000 11.075 -53.072 1.00 41.06 1002 GLY A O 1
ATOM 7792 N N . ASP A 1 1003 ? -17.590 10.273 -55.138 1.00 45.91 1003 ASP A N 1
ATOM 7793 C CA . ASP A 1 1003 ? -16.169 10.020 -54.906 1.00 45.91 1003 ASP A CA 1
ATOM 7794 C C . ASP A 1 1003 ? -15.377 11.303 -54.622 1.00 45.91 1003 ASP A C 1
ATOM 7796 O O . ASP A 1 1003 ? -15.597 12.357 -55.222 1.00 45.91 1003 ASP A O 1
ATOM 7800 N N . LEU A 1 1004 ? -14.410 11.199 -53.703 1.00 48.66 1004 LEU A N 1
ATOM 7801 C CA . LEU A 1 1004 ? -13.612 12.319 -53.187 1.00 48.66 1004 LEU A CA 1
ATOM 7802 C C . LEU A 1 1004 ? -12.492 12.747 -54.161 1.00 48.66 1004 LEU A C 1
ATOM 7804 O O . LEU A 1 1004 ? -11.306 12.783 -53.807 1.00 48.66 1004 LEU A O 1
ATOM 7808 N N . ALA A 1 1005 ? -12.866 13.069 -55.398 1.00 45.00 1005 ALA A N 1
ATOM 7809 C CA . ALA A 1 1005 ? -11.971 13.594 -56.422 1.00 45.00 1005 ALA A CA 1
ATOM 7810 C C . ALA A 1 1005 ? -11.404 14.979 -56.037 1.00 45.00 1005 ALA A C 1
ATOM 7812 O O . ALA A 1 1005 ? -12.083 15.798 -55.419 1.00 45.00 1005 ALA A O 1
ATOM 7813 N N . GLY A 1 1006 ? -10.152 15.253 -56.423 1.00 51.50 1006 GLY A N 1
ATOM 7814 C CA . GLY A 1 1006 ? -9.538 16.588 -56.319 1.00 51.50 1006 GLY A CA 1
ATOM 7815 C C . GLY A 1 1006 ? -8.410 16.764 -55.292 1.00 51.50 1006 GLY A C 1
ATOM 7816 O O . GLY A 1 1006 ? -7.808 17.833 -55.255 1.00 51.50 1006 GLY A O 1
ATOM 7817 N N . VAL A 1 1007 ? -8.062 15.746 -54.495 1.00 49.78 1007 VAL A N 1
ATOM 7818 C CA . VAL A 1 1007 ? -6.790 15.732 -53.739 1.00 49.78 1007 VAL A CA 1
ATOM 7819 C C . VAL A 1 1007 ? -5.814 14.802 -54.446 1.00 49.78 1007 VAL A C 1
ATOM 7821 O O . VAL A 1 1007 ? -6.111 13.621 -54.614 1.00 49.78 1007 VAL A O 1
ATOM 7824 N N . VAL A 1 1008 ? -4.653 15.327 -54.839 1.00 55.91 1008 VAL A N 1
ATOM 7825 C CA . VAL A 1 1008 ? -3.542 14.517 -55.355 1.00 55.91 1008 VAL A CA 1
ATOM 7826 C C . VAL A 1 1008 ? -2.888 13.802 -54.172 1.00 55.91 1008 VAL A C 1
ATOM 7828 O O . VAL A 1 1008 ? -2.335 14.452 -53.283 1.00 55.91 1008 VAL A O 1
ATOM 7831 N N . ASP A 1 1009 ? -2.968 12.472 -54.150 1.00 53.62 1009 ASP A N 1
ATOM 7832 C CA . ASP A 1 1009 ? -2.567 11.633 -53.006 1.00 53.62 1009 ASP A CA 1
ATOM 7833 C C . ASP A 1 1009 ? -1.060 11.713 -52.667 1.00 53.62 1009 ASP A C 1
ATOM 7835 O O . ASP A 1 1009 ? -0.653 11.372 -51.554 1.00 53.62 1009 ASP A O 1
ATOM 7839 N N . GLU A 1 1010 ? -0.230 12.210 -53.589 1.00 57.06 1010 GLU A N 1
ATOM 7840 C CA . GLU A 1 1010 ? 1.200 12.445 -53.359 1.00 57.06 1010 GLU A CA 1
ATOM 7841 C C . GLU A 1 1010 ? 1.484 13.620 -52.407 1.00 57.06 1010 GLU A C 1
ATOM 7843 O O . GLU A 1 1010 ? 2.485 13.588 -51.681 1.00 57.06 1010 GLU A O 1
ATOM 7848 N N . GLY A 1 1011 ? 0.602 14.627 -52.378 1.00 65.38 1011 GLY A N 1
ATOM 7849 C CA . GLY A 1 1011 ? 0.808 15.892 -51.667 1.00 65.38 1011 GLY A CA 1
ATOM 7850 C C . GLY A 1 1011 ? 1.941 16.765 -52.242 1.00 65.38 1011 GLY A C 1
ATOM 7851 O O . GLY A 1 1011 ? 2.529 16.434 -53.271 1.00 65.38 1011 GLY A O 1
ATOM 7852 N N . PRO A 1 1012 ? 2.269 17.898 -51.592 1.00 72.56 1012 PRO A N 1
ATOM 7853 C CA . PRO A 1 1012 ? 3.526 18.597 -51.855 1.00 72.56 1012 PRO A CA 1
ATOM 7854 C C . PRO A 1 1012 ? 4.721 17.727 -51.410 1.00 72.56 1012 PRO A C 1
ATOM 7856 O O . PRO A 1 1012 ? 4.560 16.892 -50.517 1.00 72.56 1012 PRO A O 1
ATOM 7859 N N . PRO A 1 1013 ? 5.934 17.930 -51.957 1.00 74.75 1013 PRO A N 1
ATOM 7860 C CA . PRO A 1 1013 ? 7.128 17.233 -51.486 1.00 74.75 1013 PRO A CA 1
ATOM 7861 C C . PRO A 1 1013 ? 7.463 17.660 -50.048 1.00 74.75 1013 PRO A C 1
ATOM 7863 O O . PRO A 1 1013 ? 7.932 18.772 -49.804 1.00 74.75 1013 PRO A O 1
ATOM 7866 N N . LEU A 1 1014 ? 7.198 16.776 -49.084 1.00 81.62 1014 LEU A N 1
ATOM 7867 C CA . LEU A 1 1014 ? 7.482 16.993 -47.666 1.00 81.62 1014 LEU A CA 1
ATOM 7868 C C . LEU A 1 1014 ? 8.833 16.385 -47.277 1.00 81.62 1014 LEU A C 1
ATOM 7870 O O . LEU A 1 1014 ? 9.199 15.299 -47.721 1.00 81.62 1014 LEU A O 1
ATOM 7874 N N . VAL A 1 1015 ? 9.566 17.080 -46.406 1.00 85.69 1015 VAL A N 1
ATOM 7875 C CA . VAL A 1 1015 ? 10.792 16.548 -45.797 1.00 85.69 1015 VAL A CA 1
ATOM 7876 C C . VAL A 1 1015 ? 10.400 15.571 -44.692 1.00 85.69 1015 VAL A C 1
ATOM 7878 O O . VAL A 1 1015 ? 9.814 15.976 -43.686 1.00 85.69 1015 VAL A O 1
ATOM 7881 N N . GLU A 1 1016 ? 10.729 14.293 -44.872 1.00 87.25 1016 GLU A N 1
ATOM 7882 C CA . GLU A 1 1016 ? 10.407 13.253 -43.894 1.00 87.25 1016 GLU A CA 1
ATOM 7883 C C . GLU A 1 1016 ? 11.095 13.458 -42.537 1.00 87.25 1016 GLU A C 1
ATOM 7885 O O . GLU A 1 1016 ? 12.177 14.043 -42.416 1.00 87.25 1016 GLU A O 1
ATOM 7890 N N . LEU A 1 1017 ? 10.458 12.943 -41.483 1.00 87.94 1017 LEU A N 1
ATOM 7891 C CA . LEU A 1 1017 ? 11.003 13.013 -40.130 1.00 87.94 1017 LEU A CA 1
ATOM 7892 C C . LEU A 1 1017 ? 12.277 12.165 -40.029 1.00 87.94 1017 LEU A C 1
ATOM 7894 O O . LEU A 1 1017 ? 12.235 10.943 -40.155 1.00 87.94 1017 LEU A O 1
ATOM 7898 N N . SER A 1 1018 ? 13.407 12.809 -39.728 1.00 91.69 1018 SER A N 1
ATOM 7899 C CA . SER A 1 1018 ? 14.665 12.100 -39.481 1.00 91.69 1018 SER A CA 1
ATOM 7900 C C . SER A 1 1018 ? 14.533 11.097 -38.318 1.00 91.69 1018 SER A C 1
ATOM 7902 O O . SER A 1 1018 ? 13.721 11.319 -37.412 1.00 91.69 1018 SER A O 1
ATOM 7904 N N . PRO A 1 1019 ? 15.363 10.034 -38.250 1.00 90.88 1019 PRO A N 1
ATOM 7905 C CA . PRO A 1 1019 ? 15.292 9.036 -37.174 1.00 90.88 1019 PRO A CA 1
ATOM 7906 C C . PRO A 1 1019 ? 15.346 9.636 -35.761 1.00 90.88 1019 PRO A C 1
ATOM 7908 O O . PRO A 1 1019 ? 14.686 9.150 -34.844 1.00 90.88 1019 PRO A O 1
ATOM 7911 N N . ARG A 1 1020 ? 16.071 10.751 -35.591 1.00 91.12 1020 ARG A N 1
ATOM 7912 C CA . ARG A 1 1020 ? 16.098 11.526 -34.343 1.00 91.12 1020 ARG A CA 1
ATOM 7913 C C . ARG A 1 1020 ? 14.750 12.185 -34.042 1.00 91.12 1020 ARG A C 1
ATOM 7915 O O . ARG A 1 1020 ? 14.280 12.100 -32.912 1.00 91.12 1020 ARG A O 1
ATOM 7922 N N . LYS A 1 1021 ? 14.096 12.796 -35.037 1.00 92.69 1021 LYS A N 1
ATOM 7923 C CA . LYS A 1 1021 ? 12.766 13.410 -34.873 1.00 92.69 1021 LYS A CA 1
ATOM 7924 C C . LYS A 1 1021 ? 11.672 12.377 -34.617 1.00 92.69 1021 LYS A C 1
ATOM 7926 O O . LYS A 1 1021 ? 10.787 12.660 -33.810 1.00 92.69 1021 LYS A O 1
ATOM 7931 N N . LEU A 1 1022 ? 11.760 11.195 -35.234 1.00 92.56 1022 LEU A N 1
ATOM 7932 C CA . LEU A 1 1022 ? 10.893 10.050 -34.936 1.00 92.56 1022 LEU A CA 1
ATOM 7933 C C . LEU A 1 1022 ? 11.054 9.602 -33.476 1.00 92.56 1022 LEU A C 1
ATOM 7935 O O . LEU A 1 1022 ? 10.058 9.549 -32.755 1.00 92.56 1022 LEU A O 1
ATOM 7939 N N . LEU A 1 1023 ? 12.289 9.401 -32.994 1.00 93.19 1023 LEU A N 1
ATOM 7940 C CA . LEU A 1 1023 ? 12.513 9.025 -31.593 1.00 93.19 1023 LEU A CA 1
ATOM 7941 C C . LEU A 1 1023 ? 12.071 10.121 -30.608 1.00 93.19 1023 LEU A C 1
ATOM 7943 O O . LEU A 1 1023 ? 11.529 9.816 -29.551 1.00 93.19 1023 LEU A O 1
ATOM 7947 N N . GLU A 1 1024 ? 12.234 11.400 -30.956 1.00 93.25 1024 GLU A N 1
ATOM 7948 C CA . GLU A 1 1024 ? 11.687 12.518 -30.175 1.00 93.25 1024 GLU A CA 1
ATOM 7949 C C . GLU A 1 1024 ? 10.141 12.485 -30.103 1.00 93.25 1024 GLU A C 1
ATOM 7951 O O . GLU A 1 1024 ? 9.582 12.898 -29.085 1.00 93.25 1024 GLU A O 1
ATOM 7956 N N . GLN A 1 1025 ? 9.435 11.957 -31.120 1.00 94.94 1025 GLN A N 1
ATOM 7957 C CA . GLN A 1 1025 ? 7.984 11.723 -31.023 1.00 94.94 1025 GLN A CA 1
ATOM 7958 C C . GLN A 1 1025 ? 7.665 10.528 -30.121 1.00 94.94 1025 GLN A C 1
ATOM 7960 O O . GLN A 1 1025 ? 6.789 10.648 -29.270 1.00 94.94 1025 GLN A O 1
ATOM 7965 N N . GLU A 1 1026 ? 8.381 9.407 -30.264 1.00 95.75 1026 GLU A N 1
ATOM 7966 C CA . GLU A 1 1026 ? 8.198 8.215 -29.419 1.00 95.75 1026 GLU A CA 1
ATOM 7967 C C . GLU A 1 1026 ? 8.410 8.546 -27.935 1.00 95.75 1026 GLU A C 1
ATOM 7969 O O . GLU A 1 1026 ? 7.561 8.238 -27.102 1.00 95.75 1026 GLU A O 1
ATOM 7974 N N . ILE A 1 1027 ? 9.474 9.278 -27.595 1.00 93.75 1027 ILE A N 1
ATOM 7975 C CA . ILE A 1 1027 ? 9.743 9.704 -26.215 1.00 93.75 1027 ILE A CA 1
ATOM 7976 C C . ILE A 1 1027 ? 8.625 10.620 -25.687 1.00 93.75 1027 ILE A C 1
ATOM 7978 O O . ILE A 1 1027 ? 8.235 10.481 -24.529 1.00 93.75 1027 ILE A O 1
ATOM 7982 N N . ARG A 1 1028 ? 8.078 11.529 -26.512 1.00 94.56 1028 ARG A N 1
ATOM 7983 C CA . ARG A 1 1028 ? 6.980 12.425 -26.097 1.00 94.56 1028 ARG A CA 1
ATOM 7984 C C . ARG A 1 1028 ? 5.645 11.691 -25.933 1.00 94.56 1028 ARG A C 1
ATOM 7986 O O . ARG A 1 1028 ? 4.897 12.016 -25.018 1.00 94.56 1028 ARG A O 1
ATOM 7993 N N . LEU A 1 1029 ? 5.326 10.768 -26.840 1.00 96.50 1029 LEU A N 1
ATOM 7994 C CA . LEU A 1 1029 ? 3.990 10.176 -26.969 1.00 96.50 1029 LEU A CA 1
ATOM 7995 C C . LEU A 1 1029 ? 3.857 8.807 -26.297 1.00 96.50 1029 LEU A C 1
ATOM 7997 O O . LEU A 1 1029 ? 2.770 8.482 -25.844 1.00 96.50 1029 LEU A O 1
ATOM 8001 N N . LEU A 1 1030 ? 4.937 8.028 -26.213 1.00 95.69 1030 LEU A N 1
ATOM 8002 C CA . LEU A 1 1030 ? 4.988 6.686 -25.612 1.00 95.69 1030 LEU A CA 1
ATOM 8003 C C . LEU A 1 1030 ? 5.832 6.646 -24.324 1.00 95.69 1030 LEU A C 1
ATOM 8005 O O . LEU A 1 1030 ? 5.946 5.602 -23.682 1.00 95.69 1030 LEU A O 1
ATOM 8009 N N . GLY A 1 1031 ? 6.471 7.763 -23.955 1.00 92.81 1031 GLY A N 1
ATOM 8010 C CA . GLY A 1 1031 ? 7.315 7.886 -22.762 1.00 92.81 1031 GLY A CA 1
ATOM 8011 C C . GLY A 1 1031 ? 8.689 7.207 -22.855 1.00 92.81 1031 GLY A C 1
ATOM 8012 O O . GLY A 1 1031 ? 9.429 7.211 -21.871 1.00 92.81 1031 GLY A O 1
ATOM 8013 N N . ALA A 1 1032 ? 9.045 6.617 -24.001 1.00 94.38 1032 ALA A N 1
ATOM 8014 C CA . ALA A 1 1032 ? 10.307 5.907 -24.213 1.00 94.38 1032 ALA A CA 1
ATOM 8015 C C . ALA A 1 1032 ? 10.717 5.883 -25.695 1.00 94.38 1032 ALA A C 1
ATOM 8017 O O . ALA A 1 1032 ? 9.875 5.984 -26.580 1.00 94.38 1032 ALA A O 1
ATOM 8018 N N . GLY A 1 1033 ? 12.015 5.702 -25.959 1.00 93.88 1033 GLY A N 1
ATOM 8019 C CA . GLY A 1 1033 ? 12.529 5.430 -27.304 1.00 93.88 1033 GLY A CA 1
ATOM 8020 C C . GLY A 1 1033 ? 12.457 3.935 -27.627 1.00 93.88 1033 GLY A C 1
ATOM 8021 O O . GLY A 1 1033 ? 13.213 3.142 -27.053 1.00 93.88 1033 GLY A O 1
ATOM 8022 N N . ILE A 1 1034 ? 11.552 3.549 -28.526 1.00 95.12 1034 ILE A N 1
ATOM 8023 C CA . ILE A 1 1034 ? 11.269 2.154 -28.887 1.00 95.12 1034 ILE A CA 1
ATOM 8024 C C . ILE A 1 1034 ? 12.172 1.734 -30.051 1.00 95.12 1034 ILE A C 1
ATOM 8026 O O . ILE A 1 1034 ? 12.933 0.772 -29.923 1.00 95.12 1034 ILE A O 1
ATOM 8030 N N . SER A 1 1035 ? 12.180 2.513 -31.134 1.00 91.81 1035 SER A N 1
ATOM 8031 C CA . SER A 1 1035 ? 12.949 2.221 -32.353 1.00 91.81 1035 SER A CA 1
ATOM 8032 C C . SER A 1 1035 ? 14.468 2.296 -32.143 1.00 91.81 1035 SER A C 1
ATOM 8034 O O . SER A 1 1035 ? 15.223 1.567 -32.779 1.00 91.81 1035 SER A O 1
ATOM 8036 N N . ALA A 1 1036 ? 14.934 3.141 -31.218 1.00 92.88 1036 ALA A N 1
ATOM 8037 C CA . ALA A 1 1036 ? 16.351 3.343 -30.910 1.00 92.88 1036 ALA A CA 1
ATOM 8038 C C . ALA A 1 1036 ? 16.570 3.679 -29.424 1.00 92.88 1036 ALA A C 1
ATOM 8040 O O . ALA A 1 1036 ? 15.659 4.135 -28.733 1.00 92.88 1036 ALA A O 1
ATOM 8041 N N . HIS A 1 1037 ? 17.788 3.478 -28.910 1.00 93.50 1037 HIS A N 1
ATOM 8042 C CA . HIS A 1 1037 ? 18.135 3.957 -27.567 1.00 93.50 1037 HIS A CA 1
ATOM 8043 C C . HIS A 1 1037 ? 18.590 5.427 -27.642 1.00 93.50 1037 HIS A C 1
ATOM 8045 O O . HIS A 1 1037 ? 19.498 5.708 -28.424 1.00 93.50 1037 HIS A O 1
ATOM 8051 N N . PRO A 1 1038 ? 18.059 6.375 -26.838 1.00 92.25 1038 PRO A N 1
ATOM 8052 C CA . PRO A 1 1038 ? 18.303 7.809 -27.060 1.00 92.25 1038 PRO A CA 1
ATOM 8053 C C . PRO A 1 1038 ? 19.782 8.228 -27.037 1.00 92.25 1038 PRO A C 1
ATOM 8055 O O . PRO A 1 1038 ? 20.174 9.149 -27.749 1.00 92.25 1038 PRO A O 1
ATOM 8058 N N . MET A 1 1039 ? 20.633 7.514 -26.290 1.00 93.06 1039 MET A N 1
ATOM 8059 C CA . MET A 1 1039 ? 22.081 7.775 -26.254 1.00 93.06 1039 MET A CA 1
ATOM 8060 C C . MET A 1 1039 ? 22.805 7.515 -27.592 1.00 93.06 1039 MET A C 1
ATOM 8062 O O . MET A 1 1039 ? 23.943 7.961 -27.753 1.00 93.06 1039 MET A O 1
ATOM 8066 N N . GLN A 1 1040 ? 22.171 6.844 -28.562 1.00 92.56 1040 GLN A N 1
ATOM 8067 C CA . GLN A 1 1040 ? 22.726 6.624 -29.905 1.00 92.56 1040 GLN A CA 1
ATOM 8068 C C . GLN A 1 1040 ? 22.998 7.946 -30.628 1.00 92.56 1040 GLN A C 1
ATOM 8070 O O . GLN A 1 1040 ? 24.098 8.138 -31.139 1.00 92.56 1040 GLN A O 1
ATOM 8075 N N . PHE A 1 1041 ? 22.075 8.909 -30.536 1.00 90.62 1041 PHE A N 1
ATOM 8076 C CA . PHE A 1 1041 ? 22.237 10.272 -31.068 1.00 90.62 1041 PHE A CA 1
ATOM 8077 C C . PHE A 1 1041 ? 23.247 11.136 -30.288 1.00 90.62 1041 PHE A C 1
ATOM 8079 O O . PHE A 1 1041 ? 23.377 12.327 -30.547 1.00 90.62 1041 PHE A O 1
ATOM 8086 N N . HIS A 1 1042 ? 23.958 10.539 -29.330 1.00 90.94 1042 HIS A N 1
ATOM 8087 C CA . HIS A 1 1042 ? 24.995 11.173 -28.522 1.00 90.94 1042 HIS A CA 1
ATOM 8088 C C . HIS A 1 1042 ? 26.307 10.369 -28.516 1.00 90.94 1042 HIS A C 1
ATOM 8090 O O . HIS A 1 1042 ? 27.140 10.583 -27.637 1.00 90.94 1042 HIS A O 1
ATOM 8096 N N . ARG A 1 1043 ? 26.512 9.413 -29.436 1.00 92.44 1043 ARG A N 1
ATOM 8097 C CA . ARG A 1 1043 ? 27.766 8.635 -29.532 1.00 92.44 1043 ARG A CA 1
ATOM 8098 C C . ARG A 1 1043 ? 28.968 9.539 -29.822 1.00 92.44 1043 ARG A C 1
ATOM 8100 O O . ARG A 1 1043 ? 29.878 9.615 -29.002 1.00 92.44 1043 ARG A O 1
ATOM 8107 N N . ASP A 1 1044 ? 28.912 10.306 -30.902 1.00 91.62 1044 ASP A N 1
ATOM 8108 C CA . ASP A 1 1044 ? 30.032 11.116 -31.397 1.00 91.62 1044 ASP A CA 1
ATOM 8109 C C . ASP A 1 1044 ? 30.389 12.255 -30.429 1.00 91.62 1044 ASP A C 1
ATOM 8111 O O . ASP A 1 1044 ? 31.551 12.633 -30.274 1.00 91.62 1044 ASP A O 1
ATOM 8115 N N . LEU A 1 1045 ? 29.387 12.816 -29.742 1.00 92.44 1045 LEU A N 1
ATOM 8116 C CA . LEU A 1 1045 ? 29.599 13.796 -28.674 1.00 92.44 1045 LEU A CA 1
ATOM 8117 C C . LEU A 1 1045 ? 30.217 13.150 -27.423 1.00 92.44 1045 LEU A C 1
ATOM 8119 O O . LEU A 1 1045 ? 31.173 13.692 -26.873 1.00 92.44 1045 LEU A O 1
ATOM 8123 N N . ARG A 1 1046 ? 29.733 11.974 -26.991 1.00 94.06 1046 ARG A N 1
ATOM 8124 C CA . ARG A 1 1046 ? 30.341 11.215 -25.881 1.00 94.06 1046 ARG A CA 1
ATOM 8125 C C . ARG A 1 1046 ? 31.803 10.871 -26.167 1.00 94.06 1046 ARG A C 1
ATOM 8127 O O . ARG A 1 1046 ? 32.635 11.047 -25.281 1.00 94.06 1046 ARG A O 1
ATOM 8134 N N . GLN A 1 1047 ? 32.116 10.451 -27.393 1.00 92.69 1047 GLN A N 1
ATOM 8135 C CA . GLN A 1 1047 ? 33.479 10.139 -27.822 1.00 92.69 1047 GLN A CA 1
ATOM 8136 C C . GLN A 1 1047 ? 34.382 11.382 -27.791 1.00 92.69 1047 GLN A C 1
ATOM 8138 O O . GLN A 1 1047 ? 35.440 11.336 -27.168 1.00 92.69 1047 GLN A O 1
ATOM 8143 N N . ARG A 1 1048 ? 33.938 12.517 -28.358 1.00 93.88 1048 ARG A N 1
ATOM 8144 C CA . ARG A 1 1048 ? 34.659 13.809 -28.285 1.00 93.88 1048 ARG A CA 1
ATOM 8145 C C . ARG A 1 1048 ? 34.897 14.291 -26.846 1.00 93.88 1048 ARG A C 1
ATOM 8147 O O . ARG A 1 1048 ? 35.925 14.896 -26.572 1.00 93.88 1048 ARG A O 1
ATOM 8154 N N . LEU A 1 1049 ? 33.982 13.998 -25.919 1.00 94.31 1049 LEU A N 1
ATOM 8155 C CA . LEU A 1 1049 ? 34.113 14.335 -24.493 1.00 94.31 1049 LEU A CA 1
ATOM 8156 C C . LEU A 1 1049 ? 34.949 13.323 -23.677 1.00 94.31 1049 LEU A C 1
ATOM 8158 O O . LEU A 1 1049 ? 35.164 13.540 -22.481 1.00 94.31 1049 LEU A O 1
ATOM 8162 N N . GLY A 1 1050 ? 35.412 12.225 -24.287 1.00 95.00 1050 GLY A N 1
ATOM 8163 C CA . GLY A 1 1050 ? 36.172 11.166 -23.611 1.00 95.00 1050 GLY A CA 1
ATOM 8164 C C . GLY A 1 1050 ? 35.337 10.297 -22.661 1.00 95.00 1050 GLY A C 1
ATOM 8165 O O . GLY A 1 1050 ? 35.862 9.790 -21.671 1.00 95.00 1050 GLY A O 1
ATOM 8166 N N . CYS A 1 1051 ? 34.032 10.156 -22.914 1.00 96.12 1051 CYS A N 1
ATOM 8167 C CA . CYS A 1 1051 ? 33.146 9.325 -22.098 1.00 96.12 1051 CYS A CA 1
ATOM 8168 C C . CYS A 1 1051 ? 33.304 7.836 -22.431 1.00 96.12 1051 CYS A C 1
ATOM 8170 O O . CYS A 1 1051 ? 33.166 7.452 -23.592 1.00 96.12 1051 CYS A O 1
ATOM 8172 N N . ILE A 1 1052 ? 33.488 6.998 -21.409 1.00 96.06 1052 ILE A N 1
ATOM 8173 C CA . ILE A 1 1052 ? 33.435 5.536 -21.550 1.00 96.06 1052 ILE A CA 1
ATOM 8174 C C . ILE A 1 1052 ? 31.991 5.020 -21.490 1.00 96.06 1052 ILE A C 1
ATOM 8176 O O . ILE A 1 1052 ? 31.076 5.713 -21.034 1.00 96.06 1052 ILE A O 1
ATOM 8180 N N . THR A 1 1053 ? 31.795 3.774 -21.915 1.00 95.12 1053 THR A N 1
ATOM 8181 C CA . THR A 1 1053 ? 30.526 3.040 -21.788 1.00 95.12 1053 THR A CA 1
ATOM 8182 C C . THR A 1 1053 ? 30.365 2.393 -20.408 1.00 95.12 1053 THR A C 1
ATOM 8184 O O . THR A 1 1053 ? 31.349 2.094 -19.726 1.00 95.12 1053 THR A O 1
ATOM 8187 N N . THR A 1 1054 ? 29.128 2.083 -19.997 1.00 93.44 1054 THR A N 1
ATOM 8188 C CA . THR A 1 1054 ? 28.879 1.326 -18.746 1.00 93.44 1054 THR A CA 1
ATOM 8189 C C . THR A 1 1054 ? 29.595 -0.031 -18.735 1.00 93.44 1054 THR A C 1
ATOM 8191 O O . THR A 1 1054 ? 30.084 -0.469 -17.693 1.00 93.44 1054 THR A O 1
ATOM 8194 N N . ARG A 1 1055 ? 29.745 -0.653 -19.912 1.00 92.38 1055 ARG A N 1
ATOM 8195 C CA . ARG A 1 1055 ? 30.431 -1.936 -20.136 1.00 92.38 1055 ARG A CA 1
ATOM 8196 C C . ARG A 1 1055 ? 31.935 -1.896 -19.827 1.00 92.38 1055 ARG A C 1
ATOM 8198 O O . ARG A 1 1055 ? 32.532 -2.941 -19.574 1.00 92.38 1055 ARG A O 1
ATOM 8205 N N . GLU A 1 1056 ? 32.548 -0.714 -19.836 1.00 93.69 1056 GLU A N 1
ATOM 8206 C CA . GLU A 1 1056 ? 33.967 -0.516 -19.520 1.00 93.69 1056 GLU A CA 1
ATOM 8207 C C . GLU A 1 1056 ? 34.228 -0.189 -18.047 1.00 93.69 1056 GLU A C 1
ATOM 8209 O O . GLU A 1 1056 ? 35.347 -0.409 -17.585 1.00 93.69 1056 GLU A O 1
ATOM 8214 N N . VAL A 1 1057 ? 33.229 0.295 -17.296 1.00 93.31 1057 VAL A N 1
ATOM 8215 C CA . VAL A 1 1057 ? 33.386 0.709 -15.886 1.00 93.31 1057 VAL A CA 1
ATOM 8216 C C . VAL A 1 1057 ? 34.074 -0.365 -15.020 1.00 93.31 1057 VAL A C 1
ATOM 8218 O O . VAL A 1 1057 ? 35.008 -0.005 -14.301 1.00 93.31 1057 VAL A O 1
ATOM 8221 N N . PRO A 1 1058 ? 33.752 -1.676 -15.123 1.00 90.31 1058 PRO A N 1
ATOM 8222 C CA . PRO A 1 1058 ? 34.436 -2.708 -14.336 1.00 90.31 1058 PRO A CA 1
ATOM 8223 C C . PRO A 1 1058 ? 35.936 -2.865 -14.637 1.00 90.31 1058 PRO A C 1
ATOM 8225 O O . PRO A 1 1058 ? 36.663 -3.423 -13.824 1.00 90.31 1058 PRO A O 1
ATOM 8228 N N . ARG A 1 1059 ? 36.420 -2.372 -15.786 1.00 93.44 1059 ARG A N 1
ATOM 8229 C CA . ARG A 1 1059 ? 37.845 -2.377 -16.179 1.00 93.44 1059 ARG A CA 1
ATOM 8230 C C . ARG A 1 1059 ? 38.588 -1.102 -15.757 1.00 93.44 1059 ARG A C 1
ATOM 8232 O O . ARG A 1 1059 ? 39.744 -0.919 -16.124 1.00 93.44 1059 ARG A O 1
ATOM 8239 N N . ARG A 1 1060 ? 37.915 -0.190 -15.049 1.00 93.56 1060 ARG A N 1
ATOM 8240 C CA . ARG A 1 1060 ? 38.402 1.155 -14.698 1.00 93.56 1060 ARG A CA 1
ATOM 8241 C C . ARG A 1 1060 ? 38.403 1.415 -13.186 1.00 93.56 1060 ARG A C 1
ATOM 8243 O O . ARG A 1 1060 ? 38.553 2.565 -12.773 1.00 93.56 1060 ARG A O 1
ATOM 8250 N N . ALA A 1 1061 ? 38.246 0.371 -12.368 1.00 93.06 1061 ALA A N 1
ATOM 8251 C CA . ALA A 1 1061 ? 38.272 0.447 -10.907 1.00 93.06 1061 ALA A CA 1
ATOM 8252 C C . ALA A 1 1061 ? 39.474 1.262 -10.389 1.00 93.06 1061 ALA A C 1
ATOM 8254 O O . ALA A 1 1061 ? 40.596 1.124 -10.873 1.00 93.06 1061 ALA A O 1
ATOM 8255 N N . GLY A 1 1062 ? 39.228 2.159 -9.432 1.00 93.12 1062 GLY A N 1
ATOM 8256 C CA . GLY A 1 1062 ? 40.234 3.061 -8.871 1.00 93.12 1062 GLY A CA 1
ATOM 8257 C C . GLY A 1 1062 ? 40.593 4.281 -9.733 1.00 93.12 1062 GLY A C 1
ATOM 8258 O O . GLY A 1 1062 ? 41.205 5.207 -9.201 1.00 93.12 1062 GLY A O 1
ATOM 8259 N N . THR A 1 1063 ? 40.198 4.341 -11.010 1.00 96.44 1063 THR A N 1
ATOM 8260 C CA . THR A 1 1063 ? 40.520 5.465 -11.915 1.00 96.44 1063 THR A CA 1
ATOM 8261 C C . THR A 1 1063 ? 39.399 6.508 -11.982 1.00 96.44 1063 THR A C 1
ATOM 8263 O O . THR A 1 1063 ? 38.235 6.203 -11.714 1.00 96.44 1063 THR A O 1
ATOM 8266 N N . THR A 1 1064 ? 39.740 7.750 -12.339 1.00 97.00 1064 THR A N 1
ATOM 8267 C CA . THR A 1 1064 ? 38.754 8.790 -12.683 1.00 97.00 1064 THR A CA 1
ATOM 8268 C C . THR A 1 1064 ? 38.306 8.606 -14.130 1.00 97.00 1064 THR A C 1
ATOM 8270 O O . THR A 1 1064 ? 39.139 8.455 -15.022 1.00 97.00 1064 THR A O 1
ATOM 8273 N N . ILE A 1 1065 ? 36.996 8.638 -14.363 1.00 97.31 1065 ILE A N 1
ATOM 8274 C CA . ILE A 1 1065 ? 36.369 8.459 -15.674 1.00 97.31 1065 ILE A CA 1
ATOM 8275 C C . ILE A 1 1065 ? 35.383 9.591 -15.972 1.00 97.31 1065 ILE A C 1
ATOM 8277 O O . ILE A 1 1065 ? 34.869 10.244 -15.059 1.00 97.31 1065 ILE A O 1
ATOM 8281 N N . ARG A 1 1066 ? 35.048 9.750 -17.255 1.00 97.75 1066 ARG A N 1
ATOM 8282 C CA . ARG A 1 1066 ? 33.800 10.386 -17.694 1.00 97.75 1066 ARG A CA 1
ATOM 8283 C C . ARG A 1 1066 ? 32.834 9.322 -18.184 1.00 97.75 1066 ARG A C 1
ATOM 8285 O O . ARG A 1 1066 ? 33.239 8.387 -18.870 1.00 97.75 1066 ARG A O 1
ATOM 8292 N N . ILE A 1 1067 ? 31.560 9.482 -17.859 1.00 96.81 1067 ILE A N 1
ATOM 8293 C CA . ILE A 1 1067 ? 30.470 8.627 -18.330 1.00 96.81 1067 ILE A CA 1
ATOM 8294 C C . ILE A 1 1067 ? 29.222 9.481 -18.561 1.00 96.81 1067 ILE A C 1
ATOM 8296 O O . ILE A 1 1067 ? 29.010 10.493 -17.892 1.00 96.81 1067 ILE A O 1
ATOM 8300 N N . SER A 1 1068 ? 28.392 9.095 -19.528 1.00 96.56 1068 SER A N 1
ATOM 8301 C CA . SER A 1 1068 ? 27.148 9.801 -19.831 1.00 96.56 1068 SER A CA 1
ATOM 8302 C C . SER A 1 1068 ? 26.024 8.826 -20.154 1.00 96.56 1068 SER A C 1
ATOM 8304 O O . SER A 1 1068 ? 26.225 7.848 -20.876 1.00 96.56 1068 SER A O 1
ATOM 8306 N N . GLY A 1 1069 ? 24.841 9.119 -19.616 1.00 95.19 1069 GLY A N 1
ATOM 8307 C CA . GLY A 1 1069 ? 23.652 8.282 -19.716 1.00 95.19 1069 GLY A CA 1
ATOM 8308 C C . GLY A 1 1069 ? 22.385 9.015 -19.279 1.00 95.19 1069 GLY A C 1
ATOM 8309 O O . GLY A 1 1069 ? 22.431 10.122 -18.736 1.00 95.19 1069 GLY A O 1
ATOM 8310 N N . LEU A 1 1070 ? 21.236 8.391 -19.515 1.00 93.75 1070 LEU A N 1
ATOM 8311 C CA . LEU A 1 1070 ? 19.924 8.880 -19.094 1.00 93.75 1070 LEU A CA 1
ATOM 8312 C C . LEU A 1 1070 ? 19.732 8.624 -17.597 1.00 93.75 1070 LEU A C 1
ATOM 8314 O O . LEU A 1 1070 ? 20.012 7.526 -17.125 1.00 93.75 1070 LEU A O 1
ATOM 8318 N N . ARG A 1 1071 ? 19.208 9.591 -16.834 1.00 93.19 1071 ARG A N 1
ATOM 8319 C CA . ARG A 1 1071 ? 18.765 9.322 -15.454 1.00 93.19 1071 ARG A CA 1
ATOM 8320 C C . ARG A 1 1071 ? 17.520 8.434 -15.485 1.00 93.19 1071 ARG A C 1
ATOM 8322 O O . ARG A 1 1071 ? 16.465 8.909 -15.899 1.00 93.19 1071 ARG A O 1
ATOM 8329 N N . ILE A 1 1072 ? 17.616 7.226 -14.931 1.00 91.38 1072 ILE A N 1
ATOM 8330 C CA . ILE A 1 1072 ? 16.454 6.348 -14.703 1.00 91.38 1072 ILE A CA 1
ATOM 8331 C C . ILE A 1 1072 ? 15.975 6.345 -13.248 1.00 91.38 1072 ILE A C 1
ATOM 8333 O O . ILE A 1 1072 ? 14.796 6.113 -12.996 1.00 91.38 1072 ILE A O 1
ATOM 8337 N N . ALA A 1 1073 ? 16.848 6.667 -12.288 1.00 89.06 1073 ALA A N 1
ATOM 8338 C CA . ALA A 1 1073 ? 16.466 6.857 -10.889 1.00 89.06 1073 ALA A CA 1
ATOM 8339 C C . ALA A 1 1073 ? 17.349 7.903 -10.192 1.00 89.06 1073 ALA A C 1
ATOM 8341 O O . ALA A 1 1073 ? 18.507 8.109 -10.556 1.00 89.06 1073 ALA A O 1
ATOM 8342 N N . SER A 1 1074 ? 16.818 8.556 -9.156 1.00 89.06 1074 SER A N 1
ATOM 8343 C CA . SER A 1 1074 ? 17.606 9.395 -8.244 1.00 89.06 1074 SER A CA 1
ATOM 8344 C C . SER A 1 1074 ? 16.977 9.442 -6.850 1.00 89.06 1074 SER A C 1
ATOM 8346 O O . SER A 1 1074 ? 15.791 9.749 -6.735 1.00 89.06 1074 SER A O 1
ATOM 8348 N N . ARG A 1 1075 ? 17.769 9.191 -5.801 1.00 82.88 1075 ARG A N 1
ATOM 8349 C CA . ARG A 1 1075 ? 17.360 9.230 -4.381 1.00 82.88 1075 ARG A CA 1
ATOM 8350 C C . ARG A 1 1075 ? 18.265 10.161 -3.571 1.00 82.88 1075 ARG A C 1
ATOM 8352 O O . ARG A 1 1075 ? 19.403 10.404 -3.964 1.00 82.88 1075 ARG A O 1
ATOM 8359 N N . HIS A 1 1076 ? 17.779 10.642 -2.429 1.00 79.88 1076 HIS A N 1
ATOM 8360 C CA . HIS A 1 1076 ? 18.578 11.370 -1.437 1.00 79.88 1076 HIS A CA 1
ATOM 8361 C C . HIS A 1 1076 ? 18.555 10.648 -0.086 1.00 79.88 1076 HIS A C 1
ATOM 8363 O O . HIS A 1 1076 ? 17.574 9.985 0.237 1.00 79.88 1076 HIS A O 1
ATOM 8369 N N . HIS A 1 1077 ? 19.610 10.822 0.708 1.00 72.62 1077 HIS A N 1
ATOM 8370 C CA . HIS A 1 1077 ? 19.668 10.418 2.113 1.00 72.62 1077 HIS A CA 1
ATOM 8371 C C . HIS A 1 1077 ? 20.372 11.507 2.933 1.00 72.62 1077 HIS A C 1
ATOM 8373 O O . HIS A 1 1077 ? 21.432 11.999 2.544 1.00 72.62 1077 HIS A O 1
ATOM 8379 N N . ARG A 1 1078 ? 19.794 11.889 4.077 1.00 66.00 1078 ARG A N 1
ATOM 8380 C CA . ARG A 1 1078 ? 20.420 12.810 5.038 1.00 66.00 1078 ARG A CA 1
ATOM 8381 C C . ARG A 1 1078 ? 21.326 11.989 5.960 1.00 66.00 1078 ARG A C 1
ATOM 8383 O O . ARG A 1 1078 ? 20.877 11.009 6.545 1.00 66.00 1078 ARG A O 1
ATOM 8390 N N . ILE A 1 1079 ? 22.593 12.372 6.072 1.00 69.00 1079 ILE A N 1
ATOM 8391 C CA . ILE A 1 1079 ? 23.549 11.828 7.044 1.00 69.00 1079 ILE A CA 1
ATOM 8392 C C . ILE A 1 1079 ? 23.983 12.942 8.005 1.00 69.00 1079 ILE A C 1
ATOM 8394 O O . ILE A 1 1079 ? 23.748 14.121 7.745 1.00 69.00 1079 ILE A O 1
ATOM 8398 N N . GLN A 1 1080 ? 24.671 12.594 9.097 1.00 62.91 1080 GLN A N 1
ATOM 8399 C CA . GLN A 1 1080 ? 25.224 13.582 10.042 1.00 62.91 1080 GLN A CA 1
ATOM 8400 C C . GLN A 1 1080 ? 26.118 14.635 9.354 1.00 62.91 1080 GLN A C 1
ATOM 8402 O O . GLN A 1 1080 ? 26.173 15.780 9.784 1.00 62.91 1080 GLN A O 1
ATOM 8407 N N . ARG A 1 1081 ? 26.781 14.266 8.247 1.00 65.81 1081 ARG A N 1
ATOM 8408 C CA . ARG A 1 1081 ? 27.630 15.144 7.419 1.00 65.81 1081 ARG A CA 1
ATOM 8409 C C . ARG A 1 1081 ? 26.879 15.767 6.222 1.00 65.81 1081 ARG A C 1
ATOM 8411 O O . ARG A 1 1081 ? 27.466 15.955 5.157 1.00 65.81 1081 ARG A O 1
ATOM 8418 N N . GLY A 1 1082 ? 25.580 16.042 6.354 1.00 68.94 1082 GLY A N 1
ATOM 8419 C CA . GLY A 1 1082 ? 24.752 16.694 5.326 1.00 68.94 1082 GLY A CA 1
ATOM 8420 C C . GLY A 1 1082 ? 23.967 15.740 4.411 1.00 68.94 1082 GLY A C 1
ATOM 8421 O O . GLY A 1 1082 ? 23.811 14.557 4.698 1.00 68.94 1082 GLY A O 1
ATOM 8422 N N . ALA A 1 1083 ? 23.413 16.263 3.314 1.00 76.31 1083 ALA A N 1
ATOM 8423 C CA . ALA A 1 1083 ? 22.566 15.493 2.399 1.00 76.31 1083 ALA A CA 1
ATOM 8424 C C . ALA A 1 1083 ? 23.372 14.876 1.243 1.00 76.31 1083 ALA A C 1
ATOM 8426 O O . ALA A 1 1083 ? 23.930 15.599 0.423 1.00 76.31 1083 ALA A O 1
ATOM 8427 N N . MET A 1 1084 ? 23.364 13.548 1.146 1.00 83.88 1084 MET A N 1
ATOM 8428 C CA . MET A 1 1084 ? 23.937 12.771 0.045 1.00 83.88 1084 MET A CA 1
ATOM 8429 C C . MET A 1 1084 ? 22.859 12.438 -0.998 1.00 83.88 1084 MET A C 1
ATOM 8431 O O . MET A 1 1084 ? 21.677 12.299 -0.664 1.00 83.88 1084 MET A O 1
ATOM 8435 N N . GLY A 1 1085 ? 23.263 12.256 -2.253 1.00 88.12 1085 GLY A N 1
ATOM 8436 C CA . GLY A 1 1085 ? 22.413 11.731 -3.319 1.00 88.12 1085 GLY A CA 1
ATOM 8437 C C . GLY A 1 1085 ? 23.004 10.508 -4.005 1.00 88.12 1085 GLY A C 1
ATOM 8438 O O . GLY A 1 1085 ? 24.212 10.288 -3.986 1.00 88.12 1085 GLY A O 1
ATOM 8439 N N . PHE A 1 1086 ? 22.137 9.732 -4.647 1.00 91.50 1086 PHE A N 1
ATOM 8440 C CA . PHE A 1 1086 ? 22.517 8.642 -5.540 1.00 91.50 1086 PHE A CA 1
ATOM 8441 C C . PHE A 1 1086 ? 21.694 8.739 -6.823 1.00 91.50 1086 PHE A C 1
ATOM 8443 O O . PHE A 1 1086 ? 20.487 8.991 -6.756 1.00 91.50 1086 PHE A O 1
ATOM 8450 N N . ILE A 1 1087 ? 22.326 8.517 -7.972 1.00 94.25 1087 ILE A N 1
ATOM 8451 C CA . ILE A 1 1087 ? 21.702 8.564 -9.298 1.00 94.25 1087 ILE A CA 1
ATOM 8452 C C . ILE A 1 1087 ? 22.010 7.252 -10.012 1.00 94.25 1087 ILE A C 1
ATOM 8454 O O . ILE A 1 1087 ? 23.168 6.856 -10.088 1.00 94.25 1087 ILE A O 1
ATOM 8458 N N . THR A 1 1088 ? 20.993 6.609 -10.575 1.00 94.06 1088 THR A N 1
ATOM 8459 C CA . THR A 1 1088 ? 21.190 5.510 -11.524 1.00 94.06 1088 THR A CA 1
ATOM 8460 C C . THR A 1 1088 ? 21.112 6.091 -12.931 1.00 94.06 1088 THR A C 1
ATOM 8462 O O . THR A 1 1088 ? 20.073 6.648 -13.313 1.00 94.06 1088 THR A O 1
ATOM 8465 N N . ILE A 1 1089 ? 22.208 5.987 -13.685 1.00 95.19 1089 ILE A N 1
ATOM 8466 C CA . ILE A 1 1089 ? 22.266 6.359 -15.104 1.00 95.19 1089 ILE A CA 1
ATOM 8467 C C . ILE A 1 1089 ? 22.254 5.114 -15.993 1.00 95.19 1089 ILE A C 1
ATOM 8469 O O . ILE A 1 1089 ? 22.779 4.073 -15.607 1.00 95.19 1089 ILE A O 1
ATOM 8473 N N . GLU A 1 1090 ? 21.683 5.231 -17.187 1.00 94.38 1090 GLU A N 1
ATOM 8474 C CA . GLU A 1 1090 ? 21.593 4.170 -18.194 1.00 94.38 1090 GLU A CA 1
ATOM 8475 C C . GLU A 1 1090 ? 22.236 4.608 -19.518 1.00 94.38 1090 GLU A C 1
ATOM 8477 O O . GLU A 1 1090 ? 21.987 5.712 -20.010 1.00 94.38 1090 GLU A O 1
ATOM 8482 N N . ASP A 1 1091 ? 23.046 3.732 -20.111 1.00 94.06 1091 ASP A N 1
ATOM 8483 C CA . ASP A 1 1091 ? 23.478 3.839 -21.503 1.00 94.06 1091 ASP A CA 1
ATOM 8484 C C . ASP A 1 1091 ? 22.989 2.629 -22.321 1.00 94.06 1091 ASP A C 1
ATOM 8486 O O . ASP A 1 1091 ? 22.190 1.814 -21.867 1.00 94.06 1091 ASP A O 1
ATOM 8490 N N . GLU A 1 1092 ? 23.442 2.527 -23.568 1.00 92.62 1092 GLU A N 1
ATOM 8491 C CA . GLU A 1 1092 ? 23.027 1.470 -24.498 1.00 92.62 1092 GLU A CA 1
ATOM 8492 C C . GLU A 1 1092 ? 23.374 0.044 -24.030 1.00 92.62 1092 GLU A C 1
ATOM 8494 O O . GLU A 1 1092 ? 22.800 -0.917 -24.540 1.00 92.62 1092 GLU A O 1
ATOM 8499 N N . TYR A 1 1093 ? 24.310 -0.103 -23.086 1.00 92.56 1093 TYR A N 1
ATOM 8500 C CA . TYR A 1 1093 ? 24.888 -1.384 -22.678 1.00 92.56 1093 TYR A CA 1
ATOM 8501 C C . TYR A 1 1093 ? 24.480 -1.816 -21.267 1.00 92.56 1093 TYR A C 1
ATOM 8503 O O . TYR A 1 1093 ? 24.598 -2.997 -20.944 1.00 92.56 1093 TYR A O 1
ATOM 8511 N N . GLY A 1 1094 ? 23.986 -0.898 -20.431 1.00 91.31 1094 GLY A N 1
ATOM 8512 C CA . GLY A 1 1094 ? 23.640 -1.189 -19.043 1.00 91.31 1094 GLY A CA 1
ATOM 8513 C C . GLY A 1 1094 ? 23.427 0.060 -18.195 1.00 91.31 1094 GLY A C 1
ATOM 8514 O O . GLY A 1 1094 ? 23.226 1.163 -18.699 1.00 91.31 1094 GLY A O 1
ATOM 8515 N N . THR A 1 1095 ? 23.482 -0.123 -16.877 1.00 93.06 1095 THR A N 1
ATOM 8516 C CA . THR A 1 1095 ? 23.283 0.943 -15.885 1.00 93.06 1095 THR A CA 1
ATOM 8517 C C . THR A 1 1095 ? 24.518 1.131 -15.013 1.00 93.06 1095 THR A C 1
ATOM 8519 O O . THR A 1 1095 ? 25.146 0.141 -14.638 1.00 93.06 1095 THR A O 1
ATOM 8522 N N . CYS A 1 1096 ? 24.797 2.359 -14.583 1.00 93.88 1096 CYS A N 1
ATOM 8523 C CA . CYS A 1 1096 ? 25.815 2.662 -13.581 1.00 93.88 1096 CYS A CA 1
ATOM 8524 C C . CYS A 1 1096 ? 25.203 3.419 -12.392 1.00 93.88 1096 CYS A C 1
ATOM 8526 O O . CYS A 1 1096 ? 24.384 4.324 -12.571 1.00 93.88 1096 CYS A O 1
ATOM 8528 N N . GLU A 1 1097 ? 25.613 3.052 -11.178 1.00 94.56 1097 GLU A N 1
ATOM 8529 C CA . GLU A 1 1097 ? 25.229 3.744 -9.948 1.00 94.56 1097 GLU A CA 1
ATOM 8530 C C . GLU A 1 1097 ? 26.253 4.835 -9.617 1.00 94.56 1097 GLU A C 1
ATOM 8532 O O . GLU A 1 1097 ? 27.454 4.573 -9.524 1.00 94.56 1097 GLU A O 1
ATOM 8537 N N . VAL A 1 1098 ? 25.768 6.058 -9.417 1.00 95.75 1098 VAL A N 1
ATOM 8538 C CA . VAL A 1 1098 ? 26.573 7.256 -9.170 1.00 95.75 1098 VAL A CA 1
ATOM 8539 C C . VAL A 1 1098 ? 26.273 7.789 -7.771 1.00 95.75 1098 VAL A C 1
ATOM 8541 O O . VAL A 1 1098 ? 25.121 8.082 -7.446 1.00 95.75 1098 VAL A O 1
ATOM 8544 N N . THR A 1 1099 ? 27.307 7.942 -6.947 1.00 94.56 1099 THR A N 1
ATOM 8545 C CA . THR A 1 1099 ? 27.229 8.468 -5.578 1.00 94.56 1099 THR A CA 1
ATOM 8546 C C . THR A 1 1099 ? 27.646 9.938 -5.563 1.00 94.56 1099 THR A C 1
ATOM 8548 O O . THR A 1 1099 ? 28.745 10.287 -5.994 1.00 94.56 1099 THR A O 1
ATOM 8551 N N . CYS A 1 1100 ? 26.782 10.811 -5.042 1.00 93.69 1100 CYS A N 1
ATOM 8552 C CA . CYS A 1 1100 ? 27.005 12.252 -4.942 1.00 93.69 1100 CYS A CA 1
ATOM 8553 C C . CYS A 1 1100 ? 27.078 12.680 -3.469 1.00 93.69 1100 CYS A C 1
ATOM 8555 O O . CYS A 1 1100 ? 26.052 12.791 -2.793 1.00 93.69 1100 CYS A O 1
ATOM 8557 N N . PHE A 1 1101 ? 28.287 12.944 -2.971 1.00 90.81 1101 PHE A N 1
ATOM 8558 C CA . PHE A 1 1101 ? 28.509 13.410 -1.598 1.00 90.81 1101 PHE A CA 1
ATOM 8559 C C . PHE A 1 1101 ? 27.972 14.832 -1.346 1.00 90.81 1101 PHE A C 1
ATOM 8561 O O . PHE A 1 1101 ? 27.713 15.601 -2.277 1.00 90.81 1101 PHE A O 1
ATOM 8568 N N . SER A 1 1102 ? 27.826 15.187 -0.064 1.00 86.06 1102 SER A N 1
ATOM 8569 C CA . SER A 1 1102 ? 27.197 16.431 0.411 1.00 86.06 1102 SER A CA 1
ATOM 8570 C C . SER A 1 1102 ? 27.774 17.719 -0.181 1.00 86.06 1102 SER A C 1
ATOM 8572 O O . SER A 1 1102 ? 27.051 18.702 -0.310 1.00 86.06 1102 SER A O 1
ATOM 8574 N N . SER A 1 1103 ? 29.054 17.715 -0.561 1.00 88.75 1103 SER A N 1
ATOM 8575 C CA . SER A 1 1103 ? 29.745 18.847 -1.190 1.00 88.75 1103 SER A CA 1
ATOM 8576 C C . SER A 1 1103 ? 29.186 19.216 -2.568 1.00 88.75 1103 SER A C 1
ATOM 8578 O O . SER A 1 1103 ? 29.162 20.393 -2.917 1.00 88.75 1103 SER A O 1
ATOM 8580 N N . ILE A 1 1104 ? 28.710 18.236 -3.345 1.00 91.81 1104 ILE A N 1
ATOM 8581 C CA . ILE A 1 1104 ? 28.193 18.464 -4.704 1.00 91.81 1104 ILE A CA 1
ATOM 8582 C C . ILE A 1 1104 ? 26.674 18.326 -4.802 1.00 91.81 1104 ILE A C 1
ATOM 8584 O O . ILE A 1 1104 ? 26.057 18.959 -5.663 1.00 91.81 1104 ILE A O 1
ATOM 8588 N N . TRP A 1 1105 ? 26.046 17.533 -3.926 1.00 89.94 1105 TRP A N 1
ATOM 8589 C CA . TRP A 1 1105 ? 24.631 17.177 -4.054 1.00 89.94 1105 TRP A CA 1
ATOM 8590 C C . TRP A 1 1105 ? 23.661 18.371 -4.173 1.00 89.94 1105 TRP A C 1
ATOM 8592 O O . TRP A 1 1105 ? 22.764 18.284 -5.010 1.00 89.94 1105 TRP A O 1
ATOM 8602 N N . PRO A 1 1106 ? 23.828 19.515 -3.473 1.00 84.75 1106 PRO A N 1
ATOM 8603 C CA . PRO A 1 1106 ? 22.959 20.681 -3.666 1.00 84.75 1106 PRO A CA 1
ATOM 8604 C C . PRO A 1 1106 ? 22.979 21.245 -5.098 1.00 84.75 1106 PRO A C 1
ATOM 8606 O O . PRO A 1 1106 ? 21.928 21.610 -5.629 1.00 84.75 1106 PRO A O 1
ATOM 8609 N N . ARG A 1 1107 ? 24.150 21.267 -5.756 1.00 86.88 1107 ARG A N 1
ATOM 8610 C CA . ARG A 1 1107 ? 24.294 21.686 -7.164 1.00 86.88 1107 ARG A CA 1
ATOM 8611 C C . ARG A 1 1107 ? 23.670 20.653 -8.099 1.00 86.88 1107 ARG A C 1
ATOM 8613 O O . ARG A 1 1107 ? 22.897 21.019 -8.981 1.00 86.88 1107 ARG A O 1
ATOM 8620 N N . VAL A 1 1108 ? 23.953 19.371 -7.870 1.00 90.50 1108 VAL A N 1
ATOM 8621 C CA . VAL A 1 1108 ? 23.406 18.268 -8.675 1.00 90.50 1108 VAL A CA 1
ATOM 8622 C C . VAL A 1 1108 ? 21.876 18.212 -8.572 1.00 90.50 1108 VAL A C 1
ATOM 8624 O O . VAL A 1 1108 ? 21.202 18.076 -9.587 1.00 90.50 1108 VAL A O 1
ATOM 8627 N N . ARG A 1 1109 ? 21.296 18.424 -7.382 1.00 86.94 1109 ARG A N 1
ATOM 8628 C CA . ARG A 1 1109 ? 19.839 18.482 -7.172 1.00 86.94 1109 ARG A CA 1
ATOM 8629 C C . ARG A 1 1109 ? 19.162 19.553 -8.034 1.00 86.94 1109 ARG A C 1
ATOM 8631 O O . ARG A 1 1109 ? 18.075 19.285 -8.532 1.00 86.94 1109 ARG A O 1
ATOM 8638 N N . ARG A 1 1110 ? 19.785 20.725 -8.227 1.00 83.12 1110 ARG A N 1
ATOM 8639 C CA . ARG A 1 1110 ? 19.275 21.771 -9.137 1.00 83.12 1110 ARG A CA 1
ATOM 8640 C C . ARG A 1 1110 ? 19.283 21.280 -10.587 1.00 83.12 1110 ARG A C 1
ATOM 8642 O O . ARG A 1 1110 ? 18.226 21.212 -11.201 1.00 83.12 1110 ARG A O 1
ATOM 8649 N N . VAL A 1 1111 ? 20.419 20.768 -11.077 1.00 88.44 1111 VAL A N 1
ATOM 8650 C CA . VAL A 1 1111 ? 20.526 20.147 -12.420 1.00 88.44 1111 VAL A CA 1
ATOM 8651 C C . VAL A 1 1111 ? 19.436 19.083 -12.651 1.00 88.44 1111 VAL A C 1
ATOM 8653 O O . VAL A 1 1111 ? 18.814 19.057 -13.707 1.00 88.44 1111 VAL A O 1
ATOM 8656 N N . LEU A 1 1112 ? 19.140 18.253 -11.644 1.00 88.06 1112 LEU A N 1
ATOM 8657 C CA . LEU A 1 1112 ? 18.115 17.201 -11.704 1.00 88.06 1112 LEU A CA 1
ATOM 8658 C C . LEU A 1 1112 ? 16.648 17.675 -11.608 1.00 88.06 1112 LEU A C 1
ATOM 8660 O O . LEU A 1 1112 ? 15.745 16.857 -11.836 1.00 88.06 1112 LEU A O 1
ATOM 8664 N N . LEU A 1 1113 ? 16.401 18.929 -11.224 1.00 82.56 1113 LEU A N 1
ATOM 8665 C CA . LEU A 1 1113 ? 15.070 19.548 -11.122 1.00 82.56 1113 LEU A CA 1
ATOM 8666 C C . LEU A 1 1113 ? 14.779 20.503 -12.283 1.00 82.56 1113 LEU A C 1
ATOM 8668 O O . LEU A 1 1113 ? 13.628 20.607 -12.706 1.00 82.56 1113 LEU A O 1
ATOM 8672 N N . ASP A 1 1114 ? 15.813 21.192 -12.759 1.00 78.81 1114 ASP A N 1
ATOM 8673 C CA . ASP A 1 1114 ? 15.724 22.259 -13.754 1.00 78.81 1114 ASP A CA 1
ATOM 8674 C C . ASP A 1 1114 ? 16.062 21.756 -15.177 1.00 78.81 1114 ASP A C 1
ATOM 8676 O O . ASP A 1 1114 ? 15.635 22.364 -16.155 1.00 78.81 1114 ASP A O 1
ATOM 8680 N N . GLY A 1 1115 ? 16.786 20.633 -15.307 1.00 76.25 1115 GLY A N 1
ATOM 8681 C CA . GLY A 1 1115 ? 17.192 20.034 -16.584 1.00 76.25 1115 GLY A CA 1
ATOM 8682 C C . GLY A 1 1115 ? 16.479 18.721 -16.946 1.00 76.25 1115 GLY A C 1
ATOM 8683 O O . GLY A 1 1115 ? 16.150 17.895 -16.089 1.00 76.25 1115 GLY A O 1
ATOM 8684 N N . SER A 1 1116 ? 16.293 18.498 -18.251 1.00 76.06 1116 SER A N 1
ATOM 8685 C CA . SER A 1 1116 ? 15.770 17.260 -18.847 1.00 76.06 1116 SER A CA 1
ATOM 8686 C C . SER A 1 1116 ? 16.648 16.811 -20.024 1.00 76.06 1116 SER A C 1
ATOM 8688 O O . SER A 1 1116 ? 16.964 17.596 -20.911 1.00 76.06 1116 SER A O 1
ATOM 8690 N N . GLY A 1 1117 ? 17.081 15.546 -20.018 1.00 86.25 1117 GLY A N 1
ATOM 8691 C CA . GLY A 1 1117 ? 18.017 14.992 -21.005 1.00 86.25 1117 GLY A CA 1
ATOM 8692 C C . GLY A 1 1117 ? 19.081 14.079 -20.376 1.00 86.25 1117 GLY A C 1
ATOM 8693 O O . GLY A 1 1117 ? 18.969 13.740 -19.192 1.00 86.25 1117 GLY A O 1
ATOM 8694 N N . PRO A 1 1118 ? 20.108 13.669 -21.144 1.00 92.56 1118 PRO A N 1
ATOM 8695 C CA . PRO A 1 1118 ? 21.240 12.904 -20.629 1.00 92.56 1118 PRO A CA 1
ATOM 8696 C C . PRO A 1 1118 ? 22.077 13.701 -19.625 1.00 92.56 1118 PRO A C 1
ATOM 8698 O O . PRO A 1 1118 ? 22.244 14.916 -19.752 1.00 92.56 1118 PRO A O 1
ATOM 8701 N N . LEU A 1 1119 ? 22.665 12.995 -18.664 1.00 95.88 1119 LEU A N 1
ATOM 8702 C CA . LEU A 1 1119 ? 23.662 13.546 -17.751 1.00 95.88 1119 LEU A CA 1
ATOM 8703 C C . LEU A 1 1119 ? 25.073 13.279 -18.275 1.00 95.88 1119 LEU A C 1
ATOM 8705 O O . LEU A 1 1119 ? 25.325 12.258 -18.918 1.00 95.88 1119 LEU A O 1
ATOM 8709 N N . LEU A 1 1120 ? 25.999 14.170 -17.936 1.00 97.00 1120 LEU A N 1
ATOM 8710 C CA . LEU A 1 1120 ? 27.439 13.941 -17.981 1.00 97.00 1120 LEU A CA 1
ATOM 8711 C C . LEU A 1 1120 ? 27.944 13.860 -16.536 1.00 97.00 1120 LEU A C 1
ATOM 8713 O O . LEU A 1 1120 ? 27.607 14.711 -15.712 1.00 97.00 1120 LEU A O 1
ATOM 8717 N N . VAL A 1 1121 ? 28.725 12.827 -16.229 1.00 97.25 1121 VAL A N 1
ATOM 8718 C CA . VAL A 1 1121 ? 29.290 12.561 -14.902 1.00 97.25 1121 VAL A CA 1
ATOM 8719 C C . VAL A 1 1121 ? 30.798 12.402 -15.042 1.00 97.25 1121 VAL A C 1
ATOM 8721 O O . VAL A 1 1121 ? 31.260 11.586 -15.840 1.00 97.25 1121 VAL A O 1
ATOM 8724 N N . GLU A 1 1122 ? 31.561 13.137 -14.236 1.00 97.69 1122 GLU A N 1
ATOM 8725 C CA . GLU A 1 1122 ? 32.990 12.890 -14.033 1.00 97.69 1122 GLU A CA 1
ATOM 8726 C C . GLU A 1 1122 ? 33.216 12.446 -12.586 1.00 97.69 1122 GLU A C 1
ATOM 8728 O O . GLU A 1 1122 ? 32.692 13.064 -11.653 1.00 97.69 1122 GLU A O 1
ATOM 8733 N N . GLY A 1 1123 ? 33.961 11.361 -12.379 1.00 96.81 1123 GLY A N 1
ATOM 8734 C CA . GLY A 1 1123 ? 34.100 10.760 -11.055 1.00 96.81 1123 GLY A CA 1
ATOM 8735 C C . GLY A 1 1123 ? 35.025 9.549 -11.004 1.00 96.81 1123 GLY A C 1
ATOM 8736 O O . GLY A 1 1123 ? 35.410 9.001 -12.035 1.00 96.81 1123 GLY A O 1
ATOM 8737 N N . LYS A 1 1124 ? 35.384 9.127 -9.791 1.00 97.38 1124 LYS A N 1
ATOM 8738 C CA . LYS A 1 1124 ? 36.248 7.967 -9.539 1.00 97.38 1124 LYS A CA 1
ATOM 8739 C C . LYS A 1 1124 ? 35.432 6.675 -9.469 1.00 97.38 1124 LYS A C 1
ATOM 8741 O O . LYS A 1 1124 ? 34.429 6.629 -8.758 1.00 97.38 1124 LYS A O 1
ATOM 8746 N N . VAL A 1 1125 ? 35.869 5.618 -10.152 1.00 96.94 1125 VAL A N 1
ATOM 8747 C CA . VAL A 1 1125 ? 35.261 4.284 -10.019 1.00 96.94 1125 VAL A CA 1
ATOM 8748 C C . VAL A 1 1125 ? 35.682 3.657 -8.688 1.00 96.94 1125 VAL A C 1
ATOM 8750 O O . VAL A 1 1125 ? 36.872 3.467 -8.433 1.00 96.94 1125 VAL A O 1
ATOM 8753 N N . GLU A 1 1126 ? 34.707 3.301 -7.859 1.00 95.00 1126 GLU A N 1
ATOM 8754 C CA . GLU A 1 1126 ? 34.888 2.521 -6.635 1.00 95.00 1126 GLU A CA 1
ATOM 8755 C C . GLU A 1 1126 ? 34.407 1.083 -6.871 1.00 95.00 1126 GLU A C 1
ATOM 8757 O O . GLU A 1 1126 ? 33.251 0.863 -7.243 1.00 95.00 1126 GLU A O 1
ATOM 8762 N N . GLU A 1 1127 ? 35.280 0.103 -6.620 1.00 93.25 1127 GLU A N 1
ATOM 8763 C CA . GLU A 1 1127 ? 34.871 -1.290 -6.441 1.00 93.25 1127 GLU A CA 1
ATOM 8764 C C . GLU A 1 1127 ? 34.722 -1.588 -4.944 1.00 93.25 1127 GLU A C 1
ATOM 8766 O O . GLU A 1 1127 ? 35.637 -1.349 -4.156 1.00 93.25 1127 GLU A O 1
ATOM 8771 N N . ARG A 1 1128 ? 33.602 -2.205 -4.559 1.00 90.19 1128 ARG A N 1
ATOM 8772 C CA . ARG A 1 1128 ? 33.441 -2.858 -3.257 1.00 90.19 1128 ARG A CA 1
ATOM 8773 C C . ARG A 1 1128 ? 32.978 -4.292 -3.459 1.00 90.19 1128 ARG A C 1
ATOM 8775 O O . ARG A 1 1128 ? 31.806 -4.528 -3.762 1.00 90.19 1128 ARG A O 1
ATOM 8782 N N . LEU A 1 1129 ? 33.891 -5.244 -3.243 1.00 89.50 1129 LEU A N 1
ATOM 8783 C CA . LEU A 1 1129 ? 33.637 -6.685 -3.366 1.00 89.50 1129 LEU A CA 1
ATOM 8784 C C . LEU A 1 1129 ? 32.992 -7.036 -4.728 1.00 89.50 1129 LEU A C 1
ATOM 8786 O O . LEU A 1 1129 ? 31.976 -7.723 -4.781 1.00 89.50 1129 LEU A O 1
ATOM 8790 N N . GLY A 1 1130 ? 33.564 -6.582 -5.841 1.00 89.62 1130 GLY A N 1
ATOM 8791 C CA . GLY A 1 1130 ? 33.072 -6.816 -7.205 1.00 89.62 1130 GLY A CA 1
ATOM 8792 C C . GLY A 1 1130 ? 31.867 -5.973 -7.641 1.00 89.62 1130 GLY A C 1
ATOM 8793 O O . GLY A 1 1130 ? 31.566 -5.940 -8.831 1.00 89.62 1130 GLY A O 1
ATOM 8794 N N . ALA A 1 1131 ? 31.181 -5.273 -6.730 1.00 91.44 1131 ALA A N 1
ATOM 8795 C CA . ALA A 1 1131 ? 30.160 -4.297 -7.110 1.00 91.44 1131 ALA A CA 1
ATOM 8796 C C . ALA A 1 1131 ? 30.817 -2.944 -7.417 1.00 91.44 1131 ALA A C 1
ATOM 8798 O O . ALA A 1 1131 ? 31.584 -2.432 -6.602 1.00 91.44 1131 ALA A O 1
ATOM 8799 N N . MET A 1 1132 ? 30.488 -2.373 -8.575 1.00 92.12 1132 MET A N 1
ATOM 8800 C CA . MET A 1 1132 ? 31.069 -1.129 -9.090 1.00 92.12 1132 MET A CA 1
ATOM 8801 C C . MET A 1 1132 ? 30.120 0.059 -8.882 1.00 92.12 1132 MET A C 1
ATOM 8803 O O . MET A 1 1132 ? 28.911 -0.069 -9.082 1.00 92.12 1132 MET A O 1
ATOM 8807 N N . SER A 1 1133 ? 30.663 1.228 -8.544 1.00 94.12 1133 SER A N 1
ATOM 8808 C CA . SER A 1 1133 ? 29.942 2.509 -8.568 1.00 94.12 1133 SER A CA 1
ATOM 8809 C C . SER A 1 1133 ? 30.875 3.667 -8.939 1.00 94.12 1133 SER A C 1
ATOM 8811 O O . SER A 1 1133 ? 32.094 3.502 -8.949 1.00 94.12 1133 SER A O 1
ATOM 8813 N N . VAL A 1 1134 ? 30.321 4.839 -9.257 1.00 96.56 1134 VAL A N 1
ATOM 8814 C CA . VAL A 1 1134 ? 31.098 6.054 -9.552 1.00 96.56 1134 VAL A CA 1
ATOM 8815 C C . VAL A 1 1134 ? 30.868 7.095 -8.462 1.00 96.56 1134 VAL A C 1
ATOM 8817 O O . VAL A 1 1134 ? 29.759 7.597 -8.291 1.00 96.56 1134 VAL A O 1
ATOM 8820 N N . ILE A 1 1135 ? 31.927 7.468 -7.748 1.00 96.56 1135 ILE A N 1
ATOM 8821 C CA . ILE A 1 1135 ? 31.934 8.627 -6.853 1.00 96.56 1135 ILE A CA 1
ATOM 8822 C C . ILE A 1 1135 ? 32.070 9.877 -7.721 1.00 96.56 1135 ILE A C 1
ATOM 8824 O O . ILE A 1 1135 ? 33.137 10.141 -8.273 1.00 96.56 1135 ILE A O 1
ATOM 8828 N N . ALA A 1 1136 ? 30.986 10.638 -7.871 1.00 96.75 1136 ALA A N 1
ATOM 8829 C CA . ALA A 1 1136 ? 30.981 11.827 -8.714 1.00 96.75 1136 ALA A CA 1
ATOM 8830 C C . ALA A 1 1136 ? 31.801 12.969 -8.093 1.00 96.75 1136 ALA A C 1
ATOM 8832 O O . ALA A 1 1136 ? 31.607 13.335 -6.933 1.00 96.75 1136 ALA A O 1
ATOM 8833 N N . HIS A 1 1137 ? 32.661 13.574 -8.911 1.00 95.56 1137 HIS A N 1
ATOM 8834 C CA . HIS A 1 1137 ? 33.283 14.875 -8.666 1.00 95.56 1137 HIS A CA 1
ATOM 8835 C C . HIS A 1 1137 ? 32.432 15.996 -9.282 1.00 95.56 1137 HIS A C 1
ATOM 8837 O O . HIS A 1 1137 ? 32.303 17.075 -8.707 1.00 95.56 1137 HIS A O 1
ATOM 8843 N N . SER A 1 1138 ? 31.802 15.734 -10.433 1.00 94.94 1138 SER A N 1
ATOM 8844 C CA . SER A 1 1138 ? 30.860 16.647 -11.080 1.00 94.94 1138 SER A CA 1
ATOM 8845 C C . SER A 1 1138 ? 29.713 15.892 -11.760 1.00 94.94 1138 SER A C 1
ATOM 8847 O O . SER A 1 1138 ? 29.855 14.742 -12.177 1.00 94.94 1138 SER A O 1
ATOM 8849 N N . VAL A 1 1139 ? 28.556 16.554 -11.856 1.00 95.81 1139 VAL A N 1
ATOM 8850 C CA . VAL A 1 1139 ? 27.419 16.124 -12.680 1.00 95.81 1139 VAL A CA 1
ATOM 8851 C C . VAL A 1 1139 ? 26.827 17.359 -13.354 1.00 95.81 1139 VAL A C 1
ATOM 8853 O O . VAL A 1 1139 ? 26.539 18.354 -12.682 1.00 95.81 1139 VAL A O 1
ATOM 8856 N N . SER A 1 1140 ? 26.622 17.290 -14.665 1.00 94.94 1140 SER A N 1
ATOM 8857 C CA . SER A 1 1140 ? 25.932 18.305 -15.465 1.00 94.94 1140 SER A CA 1
ATOM 8858 C C . SER A 1 1140 ? 24.922 17.649 -16.408 1.00 94.94 1140 SER A C 1
ATOM 8860 O O . SER A 1 1140 ? 24.870 16.424 -16.529 1.00 94.94 1140 SER A O 1
ATOM 8862 N N . MET A 1 1141 ? 24.142 18.460 -17.122 1.00 94.06 1141 MET A N 1
ATOM 8863 C CA . MET A 1 1141 ? 23.553 17.994 -18.379 1.00 94.06 1141 MET A CA 1
ATOM 8864 C C . MET A 1 1141 ? 24.679 17.697 -19.380 1.00 94.06 1141 MET A C 1
ATOM 8866 O O . MET A 1 1141 ? 25.736 18.336 -19.332 1.00 94.06 1141 MET A O 1
ATOM 8870 N N . LEU A 1 1142 ? 24.459 16.749 -20.289 1.00 91.31 1142 LEU A N 1
ATOM 8871 C CA . LEU A 1 1142 ? 25.268 16.638 -21.502 1.00 91.31 1142 LEU A CA 1
ATOM 8872 C C . LEU A 1 1142 ? 25.009 17.893 -22.371 1.00 91.31 1142 LEU A C 1
ATOM 8874 O O . LEU A 1 1142 ? 23.840 18.258 -22.531 1.00 91.31 1142 LEU A O 1
ATOM 8878 N N . PRO A 1 1143 ? 26.040 18.582 -22.899 1.00 85.44 1143 PRO A N 1
ATOM 8879 C CA . PRO A 1 1143 ? 25.838 19.783 -23.707 1.00 85.44 1143 PRO A CA 1
ATOM 8880 C C . PRO A 1 1143 ? 25.106 19.469 -25.018 1.00 85.44 1143 PRO A C 1
ATOM 8882 O O . PRO A 1 1143 ? 25.155 18.350 -25.528 1.00 85.44 1143 PRO A O 1
ATOM 8885 N N . ILE A 1 1144 ? 24.438 20.477 -25.578 1.00 75.06 1144 ILE A N 1
ATOM 8886 C CA . ILE A 1 1144 ? 23.799 20.378 -26.893 1.00 75.06 1144 ILE A CA 1
ATOM 8887 C C . ILE A 1 1144 ? 24.860 20.649 -27.968 1.00 75.06 1144 ILE A C 1
ATOM 8889 O O . ILE A 1 1144 ? 25.700 21.539 -27.822 1.00 75.06 1144 ILE A O 1
ATOM 8893 N N . GLU A 1 1145 ? 24.839 19.879 -29.054 1.00 57.22 1145 GLU A N 1
ATOM 8894 C CA . GLU A 1 1145 ? 25.728 20.106 -30.197 1.00 57.22 1145 GLU A CA 1
ATOM 8895 C C . GLU A 1 1145 ? 25.457 21.491 -30.803 1.00 57.22 1145 GLU A C 1
ATOM 8897 O O . GLU A 1 1145 ? 24.308 21.839 -31.069 1.00 57.22 1145 GLU A O 1
ATOM 8902 N N . GLY A 1 1146 ? 26.513 22.296 -30.954 1.00 50.44 1146 GLY A N 1
ATOM 8903 C CA . GLY A 1 1146 ? 26.421 23.734 -31.244 1.00 50.44 1146 GLY A CA 1
ATOM 8904 C C . GLY A 1 1146 ? 26.669 24.655 -30.037 1.00 50.44 1146 GLY A C 1
ATOM 8905 O O . GLY A 1 1146 ? 26.818 25.854 -30.231 1.00 50.44 1146 GLY A O 1
ATOM 8906 N N . GLN A 1 1147 ? 26.772 24.127 -28.807 1.00 38.66 1147 GLN A N 1
ATOM 8907 C CA . GLN A 1 1147 ? 27.151 24.896 -27.602 1.00 38.66 1147 GLN A CA 1
ATOM 8908 C C . GLN A 1 1147 ? 28.556 24.573 -27.059 1.00 38.66 1147 GLN A C 1
ATOM 8910 O O . GLN A 1 1147 ? 28.886 24.922 -25.925 1.00 38.66 1147 GLN A O 1
ATOM 8915 N N . THR A 1 1148 ? 29.416 23.934 -27.852 1.00 33.59 1148 THR A N 1
ATOM 8916 C CA . THR A 1 1148 ? 30.856 23.898 -27.564 1.00 33.59 1148 THR A CA 1
ATOM 8917 C C . THR A 1 1148 ? 31.452 25.272 -27.848 1.00 33.59 1148 THR A C 1
ATOM 8919 O O . THR A 1 1148 ? 31.872 25.543 -28.970 1.00 33.59 1148 THR A O 1
ATOM 8922 N N . THR A 1 1149 ? 31.475 26.136 -26.832 1.00 34.38 1149 THR A N 1
ATOM 8923 C CA . THR A 1 1149 ? 32.309 27.343 -26.833 1.00 34.38 1149 THR A CA 1
ATOM 8924 C C . THR A 1 1149 ? 33.745 26.955 -27.153 1.00 34.38 1149 THR A C 1
ATOM 8926 O O . THR A 1 1149 ? 34.281 26.037 -26.523 1.00 34.38 1149 THR A O 1
ATOM 8929 N N . GLU A 1 1150 ? 34.371 27.663 -28.087 1.00 32.41 1150 GLU A N 1
ATOM 8930 C CA . GLU A 1 1150 ? 35.812 27.561 -28.294 1.00 32.41 1150 GLU A CA 1
ATOM 8931 C C . GLU A 1 1150 ? 36.538 27.836 -26.968 1.00 32.41 1150 GLU A C 1
ATOM 8933 O O . GLU A 1 1150 ? 36.123 28.689 -26.177 1.00 32.41 1150 GLU A O 1
ATOM 8938 N N . GLY A 1 1151 ? 37.598 27.073 -26.689 1.00 31.69 1151 GLY A N 1
ATOM 8939 C CA . GLY A 1 1151 ? 38.437 27.342 -25.524 1.00 31.69 1151 GLY A CA 1
ATOM 8940 C C . GLY A 1 1151 ? 39.081 28.728 -25.645 1.00 31.69 1151 GLY A C 1
ATOM 8941 O O . GLY A 1 1151 ? 39.302 29.186 -26.768 1.00 31.69 1151 GLY A O 1
ATOM 8942 N N . PRO A 1 1152 ? 39.401 29.406 -24.527 1.00 32.31 1152 PRO A N 1
ATOM 8943 C CA . PRO A 1 1152 ? 40.018 30.725 -24.579 1.00 32.31 1152 PRO A CA 1
ATOM 8944 C C . PRO A 1 1152 ? 41.336 30.646 -25.353 1.00 32.31 1152 PRO A C 1
ATOM 8946 O O . PRO A 1 1152 ? 42.306 30.046 -24.882 1.00 32.31 1152 PRO A O 1
ATOM 8949 N N . GLN A 1 1153 ? 41.360 31.242 -26.548 1.00 28.53 1153 GLN A N 1
ATOM 8950 C CA . GLN A 1 1153 ? 42.577 31.363 -27.338 1.00 28.53 1153 GLN A CA 1
ATOM 8951 C C . GLN A 1 1153 ? 43.608 32.134 -26.510 1.00 28.53 1153 GLN A C 1
ATOM 8953 O O . GLN A 1 1153 ? 43.336 33.236 -26.027 1.00 28.53 1153 GLN A O 1
ATOM 8958 N N . GLN A 1 1154 ? 44.792 31.551 -26.323 1.00 29.30 1154 GLN A N 1
ATOM 8959 C CA . GLN A 1 1154 ? 45.906 32.294 -25.748 1.00 29.30 1154 GLN A CA 1
ATOM 8960 C C . GLN A 1 1154 ? 46.277 33.429 -26.716 1.00 29.30 1154 GLN A C 1
ATOM 8962 O O . GLN A 1 1154 ? 46.367 33.171 -27.918 1.00 29.30 1154 GLN A O 1
ATOM 8967 N N . PRO A 1 1155 ? 46.519 34.664 -26.237 1.00 30.62 1155 PRO A N 1
ATOM 8968 C CA . PRO A 1 1155 ? 46.970 35.754 -27.091 1.00 30.62 1155 PRO A CA 1
ATOM 8969 C C . PRO A 1 1155 ? 48.410 35.484 -27.550 1.00 30.62 1155 PRO A C 1
ATOM 8971 O O . PRO A 1 1155 ? 49.380 35.849 -26.883 1.00 30.62 1155 PRO A O 1
ATOM 8974 N N . GLY A 1 1156 ? 48.543 34.801 -28.688 1.00 27.20 1156 GLY A N 1
ATOM 8975 C CA . GLY A 1 1156 ? 49.823 34.542 -29.334 1.00 27.20 1156 GLY A CA 1
ATOM 8976 C C . GLY A 1 1156 ? 50.507 35.854 -29.712 1.00 27.20 1156 GLY A C 1
ATOM 8977 O O . GLY A 1 1156 ? 49.924 36.692 -30.398 1.00 27.20 1156 GLY A O 1
ATOM 8978 N N . ARG A 1 1157 ? 51.750 36.042 -29.257 1.00 29.67 1157 ARG A N 1
ATOM 8979 C CA . ARG A 1 1157 ? 52.572 37.195 -29.647 1.00 29.67 1157 ARG A CA 1
ATOM 8980 C C . ARG A 1 1157 ? 52.814 37.170 -31.155 1.00 29.67 1157 ARG A C 1
ATOM 8982 O O . ARG A 1 1157 ? 53.372 36.200 -31.660 1.00 29.67 1157 ARG A O 1
ATOM 8989 N N . ALA A 1 1158 ? 52.490 38.262 -31.838 1.00 29.81 1158 ALA A N 1
ATOM 8990 C CA . ALA A 1 1158 ? 52.972 38.496 -33.191 1.00 29.81 1158 ALA A CA 1
ATOM 8991 C C . ALA A 1 1158 ? 54.477 38.821 -33.165 1.00 29.81 1158 ALA A C 1
ATOM 8993 O O . ALA A 1 1158 ? 54.893 39.770 -32.500 1.00 29.81 1158 ALA A O 1
ATOM 8994 N N . VAL A 1 1159 ? 55.272 38.047 -33.904 1.00 26.72 1159 VAL A N 1
ATOM 8995 C CA . VAL A 1 1159 ? 56.642 38.374 -34.331 1.00 26.72 1159 VAL A CA 1
ATOM 8996 C C . VAL A 1 1159 ? 56.800 37.836 -35.759 1.00 26.72 1159 VAL A C 1
ATOM 8998 O O . VAL A 1 1159 ? 56.318 36.744 -36.048 1.00 26.72 1159 VAL A O 1
ATOM 9001 N N . HIS A 1 1160 ? 57.429 38.614 -36.643 1.00 28.95 1160 HIS A N 1
ATOM 9002 C CA . HIS A 1 1160 ? 57.747 38.235 -38.031 1.00 28.95 1160 HIS A CA 1
ATOM 9003 C C . HIS A 1 1160 ? 58.684 37.003 -38.057 1.00 28.95 1160 HIS A C 1
ATOM 9005 O O . HIS A 1 1160 ? 59.516 36.867 -37.163 1.00 28.95 1160 HIS A O 1
ATOM 9011 N N . GLN A 1 1161 ? 58.620 36.089 -39.028 1.00 26.44 1161 GLN A N 1
ATOM 9012 C CA . GLN A 1 1161 ? 58.644 36.295 -40.486 1.00 26.44 1161 GLN A CA 1
ATOM 9013 C C . GLN A 1 1161 ? 57.825 35.248 -41.253 1.00 26.44 1161 GLN A C 1
ATOM 9015 O O . GLN A 1 1161 ? 57.597 34.154 -40.693 1.00 26.44 1161 GLN A O 1
#

Secondary structure (DSSP, 8-state):
-------------------------------------------------------------------------------------------------------------PPPEEEEE--GGGTTS--S-HHHHHHHHHHTT--EEEEEEES--TTHHHHHHHHHHTT-EEEEEEEEE-SSS-EEEEEE-SHHHHHHHHHHHHHHHHSPPS-TTSPP-SS-PPP--HHHHHHHS-S-EEEEES-HHHHHHHHHHH-GGGGGTEEEEE-TTTS-HHHHHHHHHHHHHHT-EEEE---EEESSPPPHHHHHHHHHHHTT--HHHHHHHTT-TTSTTPPPPPEEPPPHHHHHHHTTT-HHHHHHHHHHHHHSPPP--TTPPPBPPP----TT--HHHHHHHHHHHHHHHHHSS--HHHHHHHHHHHHHHHHTT-HHHHHHHHHHHHHHHHTT--EEE-GGGGG-HHHHHHTSBSS-TTTTT--GGGT--TT--SPP---EEE-HHHHHHHHHHHHHHH-TTTEEEEEEEEE--HHHHHHHHHHHTT--HHHHHHHHTTS-SS--TT-----TTGGGTT-HHHHTSSS-HHHHHHHHHHHHHHTT-EEEEEEEEEEEEE-SS-GGGTS-EEE-TTS-EEEEEEHHHHGGGTBPEEEEEE-HHHHHHHHHHHHHHHHHS----STTS-SB-HHHHHHHTTT--TTSTTT-SHHHHHHHHHHT--BHHHHHHHHHH-SHHHHHSSHHHHHHHHHTTSS----SSGGGHHHHTTTTTS--BHHHHHHHHHHHH---HHHHHHHHHHHHHHHHTT-HHHHHHHHHHHHHHHHHTT--HHHHHHHHHHHHHHTTT-B-HHHHHHHHHHHHHHHHHHHH-HHHHHHHHHHTT-SSS-HHHHHHHHHHTT--EE---TTT--SS-EE-TTSPEEPPGGGSTT--HHHHHHHHHT---SSHHHHHHHH---HHHHHHHHHTTTTGGG---HHHHHHHHHHHHHHHHHHTTS------TT--TT-S---PPPHHHHHHHHHHHHSS-SSS-GGGGGHHHHHHTTEEPGGGGGG-TTSEEEEEEEEEEEEEEEETTEEEEEEEEE-SS-EEEEEE-TTTHHHHHHHHHH--SEEEEEEEEEEETTEEEEEEEEEEEPPPTT--PPP----PPP---

pLDDT: mean 82.23, std 21.08, range [21.75, 98.25]